Protein AF-0000000077123729 (afdb_homodimer)

Structure (mmCIF, N/CA/C/O backbone):
data_AF-0000000077123729-model_v1
#
loop_
_entity.id
_entity.type
_entity.pdbx_description
1 polymer 'DUF171-domain-containing protein'
#
loop_
_atom_site.group_PDB
_atom_site.id
_atom_site.type_symbol
_atom_site.label_atom_id
_atom_site.label_alt_id
_atom_site.label_comp_id
_atom_site.label_asym_id
_atom_site.label_entity_id
_atom_site.label_seq_id
_atom_site.pdbx_PDB_ins_code
_atom_site.Cartn_x
_atom_site.Cartn_y
_atom_site.Cartn_z
_atom_site.occupancy
_atom_site.B_iso_or_equiv
_atom_site.auth_seq_id
_atom_site.auth_comp_id
_atom_site.auth_asym_id
_atom_site.auth_atom_id
_atom_site.pdbx_PDB_model_num
ATOM 1 N N . MET A 1 1 ? -87.625 38.375 59.5 1 19.64 1 MET A N 1
ATOM 2 C CA . MET A 1 1 ? -87.375 36.938 59.531 1 19.64 1 MET A CA 1
ATOM 3 C C . MET A 1 1 ? -86.312 36.531 58.5 1 19.64 1 MET A C 1
ATOM 5 O O . MET A 1 1 ? -86.5 36.812 57.312 1 19.64 1 MET A O 1
ATOM 9 N N . ASN A 1 2 ? -84.938 36.344 58.75 1 21.84 2 ASN A N 1
ATOM 10 C CA . ASN A 1 2 ? -83.562 36.375 58.344 1 21.84 2 ASN A CA 1
ATOM 11 C C . ASN A 1 2 ? -83.188 35.156 57.531 1 21.84 2 ASN A C 1
ATOM 13 O O . ASN A 1 2 ? -83.312 34.031 58 1 21.84 2 ASN A O 1
ATOM 17 N N . GLN A 1 3 ? -83.312 35.062 56.062 1 18.56 3 GLN A N 1
ATOM 18 C CA . GLN A 1 3 ? -83.5 34.094 55 1 18.56 3 GLN A CA 1
ATOM 19 C C . GLN A 1 3 ? -82.25 33.25 54.781 1 18.56 3 GLN A C 1
ATOM 21 O O . GLN A 1 3 ? -81.188 33.75 54.281 1 18.56 3 GLN A O 1
ATOM 26 N N . LYS A 1 4 ? -81.875 32.25 55.562 1 17.28 4 LYS A N 1
ATOM 27 C CA . LYS A 1 4 ? -80.688 31.531 55.938 1 17.28 4 LYS A CA 1
ATOM 28 C C . LYS A 1 4 ? -80.125 30.688 54.781 1 17.28 4 LYS A C 1
ATOM 30 O O . LYS A 1 4 ? -80.75 29.688 54.406 1 17.28 4 LYS A O 1
ATOM 35 N N . ARG A 1 5 ? -79.75 31.141 53.469 1 17.56 5 ARG A N 1
ATOM 36 C CA . ARG A 1 5 ? -79.5 30.516 52.188 1 17.56 5 ARG A CA 1
ATOM 37 C C . ARG A 1 5 ? -78.438 29.438 52.281 1 17.56 5 ARG A C 1
ATOM 39 O O . ARG A 1 5 ? -77.312 29.719 52.625 1 17.56 5 ARG A O 1
ATOM 46 N N . LYS A 1 6 ? -78.75 28.156 52.531 1 17.11 6 LYS A N 1
ATOM 47 C CA . LYS A 1 6 ? -78 26.984 53 1 17.11 6 LYS A CA 1
ATOM 48 C C . LYS A 1 6 ? -77 26.516 51.969 1 17.11 6 LYS A C 1
ATOM 50 O O . LYS A 1 6 ? -77.375 26.281 50.812 1 17.11 6 LYS A O 1
ATOM 55 N N . ALA A 1 7 ? -75.625 26.719 52 1 19.78 7 ALA A N 1
ATOM 56 C CA . ALA A 1 7 ? -74.312 26.609 51.312 1 19.78 7 ALA A CA 1
ATOM 57 C C . ALA A 1 7 ? -74 25.141 51 1 19.78 7 ALA A C 1
ATOM 59 O O . ALA A 1 7 ? -73.75 24.344 51.875 1 19.78 7 ALA A O 1
ATOM 60 N N . SER A 1 8 ? -74.812 24.469 50.094 1 18.95 8 SER A N 1
ATOM 61 C CA . SER A 1 8 ? -74.938 23.031 49.875 1 18.95 8 SER A CA 1
ATOM 62 C C . SER A 1 8 ? -73.562 22.422 49.531 1 18.95 8 SER A C 1
ATOM 64 O O . SER A 1 8 ? -72.875 22.922 48.625 1 18.95 8 SER A O 1
ATOM 66 N N . VAL A 1 9 ? -72.875 21.75 50.469 1 20.58 9 VAL A N 1
ATOM 67 C CA . VAL A 1 9 ? -71.562 21.078 50.75 1 20.58 9 VAL A CA 1
ATOM 68 C C . VAL A 1 9 ? -71.438 19.891 49.781 1 20.58 9 VAL A C 1
ATOM 70 O O . VAL A 1 9 ? -72.188 18.938 49.844 1 20.58 9 VAL A O 1
ATOM 73 N N . ILE A 1 10 ? -71.25 20.141 48.5 1 21.88 10 ILE A N 1
ATOM 74 C CA . ILE A 1 10 ? -71.25 19.188 47.406 1 21.88 10 ILE A CA 1
ATOM 75 C C . ILE A 1 10 ? -70.375 17.984 47.75 1 21.88 10 ILE A C 1
ATOM 77 O O . ILE A 1 10 ? -69.25 18.156 48.094 1 21.88 10 ILE A O 1
ATOM 81 N N . ARG A 1 11 ? -70.875 16.891 48.094 1 17.5 11 ARG A N 1
ATOM 82 C CA . ARG A 1 11 ? -70.5 15.594 48.656 1 17.5 11 ARG A CA 1
ATOM 83 C C . ARG A 1 11 ? -69.375 14.961 47.875 1 17.5 11 ARG A C 1
ATOM 85 O O . ARG A 1 11 ? -69.438 14.906 46.625 1 17.5 11 ARG A O 1
ATOM 92 N N . GLN A 1 12 ? -68.188 14.883 48.406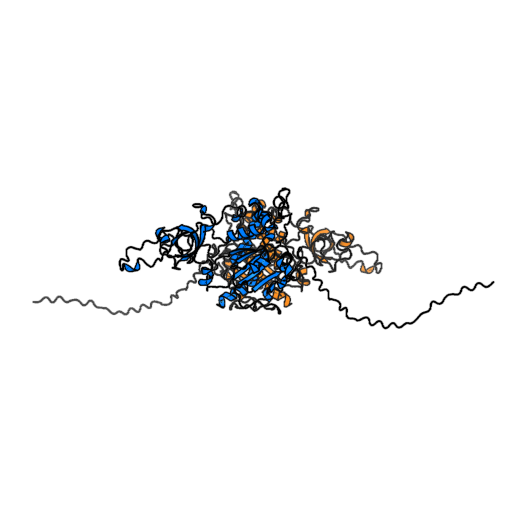 1 19.02 12 GLN A N 1
ATOM 93 C CA . GLN A 1 12 ? -66.875 14.383 48.156 1 19.02 12 GLN A CA 1
ATOM 94 C C . GLN A 1 12 ? -66.875 12.883 47.875 1 19.02 12 GLN A C 1
ATOM 96 O O . GLN A 1 12 ? -66.688 12.086 48.812 1 19.02 12 GLN A O 1
ATOM 101 N N . ASP A 1 13 ? -67.875 12.375 47.219 1 19.7 13 ASP A N 1
ATOM 102 C CA . ASP A 1 13 ? -68.062 10.922 47.281 1 19.7 13 ASP A CA 1
ATOM 103 C C . ASP A 1 13 ? -66.75 10.211 46.875 1 19.7 13 ASP A C 1
ATOM 105 O O . ASP A 1 13 ? -66 10.656 46 1 19.7 13 ASP A O 1
ATOM 109 N N . SER A 1 14 ? -66.25 9.211 47.719 1 19.73 14 SER A N 1
ATOM 110 C CA . SER A 1 14 ? -65.125 8.383 48.094 1 19.73 14 SER A CA 1
ATOM 111 C C . SER A 1 14 ? -64.812 7.352 47.031 1 19.73 14 SER A C 1
ATOM 113 O O . SER A 1 14 ? -63.906 6.547 47.188 1 19.73 14 SER A O 1
ATOM 115 N N . ALA A 1 15 ? -65.75 6.984 46.156 1 19.66 15 ALA A N 1
ATOM 116 C CA . ALA A 1 15 ? -65.625 5.586 45.719 1 19.66 15 ALA A CA 1
ATOM 117 C C . ALA A 1 15 ? -64.312 5.281 45.125 1 19.66 15 ALA A C 1
ATOM 119 O O . ALA A 1 15 ? -63.781 6.039 44.281 1 19.66 15 ALA A O 1
ATOM 120 N N . ASP A 1 16 ? -63.5 4.371 45.719 1 20.31 16 ASP A N 1
ATOM 121 C CA . ASP A 1 16 ? -62.125 3.834 45.625 1 20.31 16 ASP A CA 1
ATOM 122 C C . ASP A 1 16 ? -61.906 3.078 44.344 1 20.31 16 ASP A C 1
ATOM 124 O O . ASP A 1 16 ? -62.469 1.985 44.156 1 20.31 16 ASP A O 1
ATOM 128 N N . ASN A 1 17 ? -62.312 3.562 43.25 1 20.19 17 ASN A N 1
ATOM 129 C CA . ASN A 1 17 ? -62.344 2.764 42.031 1 20.19 17 ASN A CA 1
ATOM 130 C C . ASN A 1 17 ? -60.969 2.117 41.75 1 20.19 17 ASN A C 1
ATOM 132 O O . ASN A 1 17 ? -59.969 2.809 41.656 1 20.19 17 ASN A O 1
ATOM 136 N N . ASN A 1 18 ? -60.844 0.817 42.094 1 22 18 ASN A N 1
ATOM 137 C CA . ASN A 1 18 ? -59.812 -0.209 42.031 1 22 18 ASN A CA 1
ATOM 138 C C . ASN A 1 18 ? -59.25 -0.382 40.625 1 22 18 ASN A C 1
ATOM 140 O O . ASN A 1 18 ? -58.656 -1.425 40.312 1 22 18 ASN A O 1
ATOM 144 N N . THR A 1 19 ? -59.281 0.536 39.781 1 21.14 19 THR A N 1
ATOM 145 C CA . THR A 1 19 ? -58.969 0.188 38.406 1 21.14 19 THR A CA 1
ATOM 146 C C . THR A 1 19 ? -57.562 -0.421 38.312 1 21.14 19 THR A C 1
ATOM 148 O O . THR A 1 19 ? -56.594 0.192 38.719 1 21.14 19 THR A O 1
ATOM 151 N N . SER A 1 20 ? -57.5 -1.774 38.312 1 22.94 20 SER A N 1
ATOM 152 C CA . SER A 1 20 ? -56.375 -2.703 38.188 1 22.94 20 SER A CA 1
ATOM 153 C C . SER A 1 20 ? -55.562 -2.41 36.938 1 22.94 20 SER A C 1
ATOM 155 O O . SER A 1 20 ? -56 -2.633 35.812 1 22.94 20 SER A O 1
ATOM 157 N N . THR A 1 21 ? -55.062 -1.317 36.719 1 22.97 21 THR A N 1
ATOM 158 C CA . THR A 1 21 ? -54.312 -1.008 35.5 1 22.97 21 THR A CA 1
ATOM 159 C C . THR A 1 21 ? -53.156 -1.97 35.344 1 22.97 21 THR A C 1
ATOM 161 O O . THR A 1 21 ? -52.344 -2.127 36.25 1 22.97 21 THR A O 1
ATOM 164 N N . SER A 1 22 ? -53.406 -2.99 34.469 1 23.28 22 SER A N 1
ATOM 165 C CA . SER A 1 22 ? -52.469 -4.066 34.125 1 23.28 22 SER A CA 1
ATOM 166 C C . SER A 1 22 ? -51.094 -3.525 33.812 1 23.28 22 SER A C 1
ATOM 168 O O . SER A 1 22 ? -50.938 -2.59 33.031 1 23.28 22 SER A O 1
ATOM 170 N N . PRO A 1 23 ? -50.094 -3.703 34.656 1 22.16 23 PRO A N 1
ATOM 171 C CA . PRO A 1 23 ? -48.75 -3.166 34.688 1 22.16 23 PRO A CA 1
ATOM 172 C C . PRO A 1 23 ? -47.969 -3.459 33.375 1 22.16 23 PRO A C 1
ATOM 174 O O . PRO A 1 23 ? -47 -2.748 33.062 1 22.16 23 PRO A O 1
ATOM 177 N N . ALA A 1 24 ? -48.094 -4.699 32.812 1 21.44 24 ALA A N 1
ATOM 178 C CA . ALA A 1 24 ? -46.844 -5.305 32.344 1 21.44 24 ALA A CA 1
ATOM 179 C C . ALA A 1 24 ? -46.375 -4.641 31.047 1 21.44 24 ALA A C 1
ATOM 181 O O . ALA A 1 24 ? -46.281 -5.297 30 1 21.44 24 ALA A O 1
ATOM 182 N N . LYS A 1 25 ? -47 -3.734 30.516 1 22.81 25 LYS A N 1
ATOM 183 C CA . LYS A 1 25 ? -46.375 -3.592 29.203 1 22.81 25 LYS A CA 1
ATOM 184 C C . LYS A 1 25 ? -44.875 -3.393 29.328 1 22.81 25 LYS A C 1
ATOM 186 O O . LYS A 1 25 ? -44.406 -2.365 29.844 1 22.81 25 LYS A O 1
ATOM 191 N N . ARG A 1 26 ? -44.125 -4.438 29.484 1 24.23 26 ARG A N 1
ATOM 192 C CA . ARG A 1 26 ? -42.688 -4.469 29.312 1 24.23 26 ARG A CA 1
ATOM 193 C C . ARG A 1 26 ? -42.25 -3.541 28.188 1 24.23 26 ARG A C 1
ATOM 195 O O . ARG A 1 26 ? -42.781 -3.602 27.078 1 24.23 26 ARG A O 1
ATOM 202 N N . GLN A 1 27 ? -41.844 -2.408 28.391 1 24.86 27 GLN A N 1
ATOM 203 C CA . GLN A 1 27 ? -41.094 -1.554 27.484 1 24.86 27 GLN A CA 1
ATOM 204 C C . GLN A 1 27 ? -40.156 -2.379 26.594 1 24.86 27 GLN A C 1
ATOM 206 O O . GLN A 1 27 ? -39.25 -3.02 27.094 1 24.86 27 GLN A O 1
ATOM 211 N N . ARG A 1 28 ? -40.719 -3.068 25.578 1 27.88 28 ARG A N 1
ATOM 212 C CA . ARG A 1 28 ? -39.844 -3.637 24.562 1 27.88 28 ARG A CA 1
ATOM 213 C C . ARG A 1 28 ? -38.656 -2.709 24.266 1 27.88 28 ARG A C 1
ATOM 215 O O . ARG A 1 28 ? -38.875 -1.556 23.875 1 27.88 28 ARG A O 1
ATOM 222 N N . ASN A 1 29 ? -37.688 -2.672 25.047 1 27.44 29 ASN A N 1
ATOM 223 C CA . ASN A 1 29 ? -36.375 -2.211 24.625 1 27.44 29 ASN A CA 1
ATOM 224 C C . ASN A 1 29 ? -36.156 -2.461 23.125 1 27.44 29 ASN A C 1
ATOM 226 O O . ASN A 1 29 ? -35.938 -3.598 22.719 1 27.44 29 ASN A O 1
ATOM 230 N N . GLU A 1 30 ? -37.031 -1.942 22.312 1 30.53 30 GLU A N 1
ATOM 231 C CA . GLU A 1 30 ? -36.75 -1.906 20.891 1 30.53 30 GLU A CA 1
ATOM 232 C C . GLU A 1 30 ? -35.25 -1.727 20.641 1 30.53 30 GLU A C 1
ATOM 234 O O . GLU A 1 30 ? -34.656 -0.716 21.031 1 30.53 30 GLU A O 1
ATOM 239 N N . ASP A 1 31 ? -34.469 -2.662 20.734 1 33.81 31 ASP A N 1
ATOM 240 C CA . ASP A 1 31 ? -33.125 -2.762 20.109 1 33.81 31 ASP A CA 1
ATOM 241 C C . ASP A 1 31 ? -33.094 -2.002 18.797 1 33.81 31 ASP A C 1
ATOM 243 O O . ASP A 1 31 ? -33.562 -2.502 17.766 1 33.81 31 ASP A O 1
ATOM 247 N N . GLN A 1 32 ? -33.625 -0.811 18.641 1 34.44 32 GLN A N 1
ATOM 248 C CA . GLN A 1 32 ? -33.312 0.007 17.469 1 34.44 32 GLN A CA 1
ATOM 249 C C . GLN A 1 32 ? -31.938 -0.323 16.906 1 34.44 32 GLN A C 1
ATOM 251 O O . GLN A 1 32 ? -30.922 -0.049 17.547 1 34.44 32 GLN A O 1
ATOM 256 N N . ALA A 1 33 ? -31.781 -1.349 16.25 1 40.06 33 ALA A N 1
ATOM 257 C CA . ALA A 1 33 ? -30.609 -1.538 15.391 1 40.06 33 ALA A CA 1
ATOM 258 C C . ALA A 1 33 ? -30.109 -0.205 14.836 1 40.06 33 ALA A C 1
ATOM 260 O O . ALA A 1 33 ? -30.812 0.451 14.062 1 40.06 33 ALA A O 1
ATOM 261 N N . LEU A 1 34 ? -29.5 0.737 15.531 1 50.78 34 LEU A N 1
ATOM 262 C CA . LEU A 1 34 ? -28.812 1.94 15.078 1 50.78 34 LEU A CA 1
ATOM 263 C C . LEU A 1 34 ? -28.344 1.789 13.633 1 50.78 34 LEU A C 1
ATOM 265 O O . LEU A 1 34 ? -27.625 0.837 13.305 1 50.78 34 LEU A O 1
ATOM 269 N N . ASP A 1 35 ? -29.094 2.189 12.672 1 70.31 35 ASP A N 1
ATOM 270 C CA . ASP A 1 35 ? -28.797 2.234 11.242 1 70.31 35 ASP A CA 1
ATOM 271 C C . ASP A 1 35 ? -27.391 2.775 11 1 70.31 35 ASP A C 1
ATOM 273 O O . ASP A 1 35 ? -27.109 3.941 11.289 1 70.31 35 ASP A O 1
ATOM 277 N N . ILE A 1 36 ? -26.438 1.935 11.031 1 82.06 36 ILE A N 1
ATOM 278 C CA . ILE A 1 36 ? -25.047 2.303 10.773 1 82.06 36 ILE A CA 1
ATOM 279 C C . ILE A 1 36 ? -24.906 2.818 9.344 1 82.06 36 ILE A C 1
ATOM 281 O O . ILE A 1 36 ? -25.266 2.129 8.391 1 82.06 36 ILE A O 1
ATOM 285 N N . ASP A 1 37 ? -24.625 4.07 9.141 1 82.31 37 ASP A N 1
ATOM 286 C CA . ASP A 1 37 ? -24.328 4.664 7.836 1 82.31 37 ASP A CA 1
ATOM 287 C C . ASP A 1 37 ? -22.844 4.609 7.52 1 82.31 37 ASP A C 1
ATOM 289 O O . ASP A 1 37 ? -22.047 5.309 8.148 1 82.31 37 ASP A O 1
ATOM 293 N N . THR A 1 38 ? -22.484 3.771 6.586 1 83.19 38 THR A N 1
ATOM 294 C CA . THR A 1 38 ? -21.062 3.596 6.254 1 83.19 38 THR A CA 1
ATOM 295 C C . THR A 1 38 ? -20.734 4.27 4.926 1 83.19 38 THR A C 1
ATOM 297 O O . THR A 1 38 ? -19.688 4.008 4.34 1 83.19 38 THR A O 1
ATOM 300 N N . SER A 1 39 ? -21.594 5.129 4.441 1 83.62 39 SER A N 1
ATOM 301 C CA . SER A 1 39 ? -21.375 5.766 3.143 1 83.62 39 SER A CA 1
ATOM 302 C C . SER A 1 39 ? -20.375 6.91 3.248 1 83.62 39 SER A C 1
ATOM 304 O O . SER A 1 39 ? -19.844 7.367 2.234 1 83.62 39 SER A O 1
ATOM 306 N N . ARG A 1 40 ? -20.125 7.348 4.453 1 80.25 40 ARG A N 1
ATOM 307 C CA . ARG A 1 40 ? -19.141 8.391 4.707 1 80.25 40 ARG A CA 1
ATOM 308 C C . ARG A 1 40 ? -18.078 7.918 5.699 1 80.25 40 ARG A C 1
ATOM 310 O O . ARG A 1 40 ? -18.328 7.012 6.496 1 80.25 40 ARG A O 1
ATOM 317 N N . PRO A 1 41 ? -17.016 8.539 5.566 1 80.56 41 PRO A N 1
ATOM 318 C CA . PRO A 1 41 ? -15.992 8.156 6.539 1 80.56 41 PRO A CA 1
ATOM 319 C C . PRO A 1 41 ? -16.438 8.375 7.984 1 80.56 41 PRO A C 1
ATOM 321 O O . PRO A 1 41 ? -17.047 9.406 8.297 1 80.56 41 PRO A O 1
ATOM 324 N N . THR A 1 42 ? -16.25 7.434 8.805 1 76.5 42 THR A N 1
ATOM 325 C CA . THR A 1 42 ? -16.75 7.527 10.18 1 76.5 42 THR A CA 1
ATOM 326 C C . THR A 1 42 ? -15.594 7.422 11.172 1 76.5 42 THR A C 1
ATOM 328 O O . THR A 1 42 ? -15.789 7.613 12.375 1 76.5 42 THR A O 1
ATOM 331 N N . ALA A 1 43 ? -14.406 7.172 10.625 1 80.38 43 ALA A N 1
ATOM 332 C CA . ALA A 1 43 ? -13.281 7.027 11.547 1 80.38 43 ALA A CA 1
ATOM 333 C C . ALA A 1 43 ? -12.68 8.383 11.891 1 80.38 43 ALA A C 1
ATOM 335 O O . ALA A 1 43 ? -11.602 8.734 11.414 1 80.38 43 ALA A O 1
ATOM 336 N N . ILE A 1 44 ? -13.344 9.109 12.727 1 85.69 44 ILE A N 1
ATOM 337 C CA . ILE A 1 44 ? -12.836 10.406 13.172 1 85.69 44 ILE A CA 1
ATOM 338 C C . ILE A 1 44 ? -11.789 10.203 14.266 1 85.69 44 ILE A C 1
ATOM 340 O O . ILE A 1 44 ? -12.016 9.438 15.211 1 85.69 44 ILE A O 1
ATOM 344 N N . PHE A 1 45 ? -10.656 10.836 14.094 1 92.5 45 PHE A N 1
ATOM 345 C CA . PHE A 1 45 ? -9.555 10.703 15.047 1 92.5 45 PHE A CA 1
ATOM 346 C C . PHE A 1 45 ? -9.984 11.172 16.438 1 92.5 45 PHE A C 1
ATOM 348 O O . PHE A 1 45 ? -10.555 12.258 16.578 1 92.5 45 PHE A O 1
ATOM 355 N N . LYS A 1 46 ? -9.719 10.367 17.359 1 90.06 46 LYS A N 1
ATOM 356 C CA . LYS A 1 46 ? -10.008 10.695 18.766 1 90.06 46 LYS A CA 1
ATOM 357 C C . LYS A 1 46 ? -8.727 10.875 19.562 1 90.06 46 LYS A C 1
ATOM 359 O O . LYS A 1 46 ? -8.094 9.891 19.969 1 90.06 46 LYS A O 1
ATOM 364 N N . PRO A 1 47 ? -8.477 12.125 19.812 1 92.38 47 PRO A N 1
ATOM 365 C CA . PRO A 1 47 ? -7.254 12.344 20.578 1 92.38 47 PRO A CA 1
ATOM 366 C C . PRO A 1 47 ? -7.359 11.82 22.016 1 92.38 47 PRO A C 1
ATOM 368 O O . PRO A 1 47 ? -8.438 11.836 22.609 1 92.38 47 PRO A O 1
ATOM 371 N N . THR A 1 48 ? -6.355 11.352 22.453 1 88.5 48 THR A N 1
ATOM 372 C CA . THR A 1 48 ? -6.277 10.898 23.844 1 88.5 48 THR A CA 1
ATOM 373 C C . THR A 1 48 ? -5.441 11.859 24.672 1 88.5 48 THR A C 1
ATOM 375 O O . THR A 1 48 ? -5.801 13.023 24.844 1 88.5 48 THR A O 1
ATOM 378 N N . LYS A 1 49 ? -4.34 11.438 25.125 1 91.06 49 LYS A N 1
ATOM 379 C CA . LYS A 1 49 ? -3.447 12.297 25.906 1 91.06 49 LYS A CA 1
ATOM 380 C C . LYS A 1 49 ? -2.33 12.859 25.031 1 91.06 49 LYS A C 1
ATOM 382 O O . LYS A 1 49 ? -1.901 12.219 24.062 1 91.06 49 LYS A O 1
ATOM 387 N N . GLY A 1 50 ? -1.977 14.109 25.438 1 95.38 50 GLY A N 1
ATOM 388 C CA . GLY A 1 50 ? -0.842 14.695 24.734 1 95.38 50 GLY A CA 1
ATOM 389 C C . GLY A 1 50 ? 0.374 13.789 24.719 1 95.38 50 GLY A C 1
ATOM 390 O O . GLY A 1 50 ? 0.629 13.055 25.672 1 95.38 50 GLY A O 1
ATOM 391 N N . ARG A 1 51 ? 1.126 13.867 23.594 1 95 51 ARG A N 1
ATOM 392 C CA . ARG A 1 51 ? 2.326 13.039 23.5 1 95 51 ARG A CA 1
ATOM 393 C C . ARG A 1 51 ? 3.51 13.852 22.984 1 95 51 ARG A C 1
ATOM 395 O O . ARG A 1 51 ? 3.357 14.672 22.078 1 95 51 ARG A O 1
ATOM 402 N N . ASP A 1 52 ? 4.68 13.57 23.531 1 95.62 52 ASP A N 1
ATOM 403 C CA . ASP A 1 52 ? 5.918 14.242 23.141 1 95.62 52 ASP A CA 1
ATOM 404 C C . ASP A 1 52 ? 6.738 13.367 22.203 1 95.62 52 ASP A C 1
ATOM 406 O O . ASP A 1 52 ? 7.633 13.867 21.516 1 95.62 52 ASP A O 1
ATOM 410 N N . TRP A 1 53 ? 6.461 12.094 22.25 1 97.31 53 TRP A N 1
ATOM 411 C CA . TRP A 1 53 ? 7.219 11.188 21.391 1 97.31 53 TRP A CA 1
ATOM 412 C C . TRP A 1 53 ? 6.805 11.352 19.922 1 97.31 53 TRP A C 1
ATOM 414 O O . TRP A 1 53 ? 5.703 11.82 19.641 1 97.31 53 TRP A O 1
ATOM 424 N N . THR A 1 54 ? 7.699 11.078 19 1 98.56 54 THR A N 1
ATOM 425 C CA . THR A 1 54 ? 7.434 11.242 17.578 1 98.56 54 THR A CA 1
ATOM 426 C C . THR A 1 54 ? 7.938 10.031 16.797 1 98.56 54 THR A C 1
ATOM 428 O O . THR A 1 54 ? 8.82 9.312 17.25 1 98.56 54 THR A O 1
ATOM 431 N N . VAL A 1 55 ? 7.348 9.828 15.68 1 98.81 55 VAL A N 1
ATOM 432 C CA . VAL A 1 55 ? 7.766 8.82 14.711 1 98.81 55 VAL A CA 1
ATOM 433 C C . VAL A 1 55 ? 8.203 9.5 13.414 1 98.81 55 VAL A C 1
ATOM 435 O O . VAL A 1 55 ? 7.434 10.25 12.805 1 98.81 55 VAL A O 1
ATOM 438 N N . SER A 1 56 ? 9.422 9.25 13.055 1 98.94 56 SER A N 1
ATOM 439 C CA . SER A 1 56 ? 9.992 9.766 11.82 1 98.94 56 SER A CA 1
ATOM 440 C C . SER A 1 56 ? 10.32 8.641 10.844 1 98.94 56 SER A C 1
ATOM 442 O O . SER A 1 56 ? 10.734 7.559 11.266 1 98.94 56 SER A O 1
ATOM 444 N N . ILE A 1 57 ? 10.141 8.93 9.531 1 99 57 ILE A N 1
ATOM 445 C CA . ILE A 1 57 ? 10.633 8.016 8.508 1 99 57 ILE A CA 1
ATOM 446 C C . ILE A 1 57 ? 11.594 8.75 7.574 1 99 57 ILE A C 1
ATOM 448 O O . ILE A 1 57 ? 11.5 9.969 7.41 1 99 57 ILE A O 1
ATOM 452 N N . ALA A 1 58 ? 12.516 8.039 7.059 1 99 58 ALA A N 1
ATOM 453 C CA . ALA A 1 58 ? 13.43 8.57 6.055 1 99 58 ALA A CA 1
ATOM 454 C C . ALA A 1 58 ? 13.492 7.66 4.832 1 99 58 ALA A C 1
ATOM 456 O O . ALA A 1 58 ? 13.531 6.434 4.961 1 99 58 ALA A O 1
ATOM 457 N N . LEU A 1 59 ? 13.43 8.211 3.666 1 98.94 59 LEU A N 1
ATOM 458 C CA . LEU A 1 59 ? 13.547 7.484 2.41 1 98.94 59 LEU A CA 1
ATOM 459 C C . LEU A 1 59 ? 14.055 8.391 1.298 1 98.94 59 LEU A C 1
ATOM 461 O O . LEU A 1 59 ? 13.797 9.602 1.311 1 98.94 59 LEU A O 1
ATOM 465 N N . PRO A 1 60 ? 14.773 7.863 0.327 1 98.88 60 PRO A N 1
ATOM 466 C CA . PRO A 1 60 ? 15.211 8.688 -0.805 1 98.88 60 PRO A CA 1
ATOM 467 C C . PRO A 1 60 ? 14.117 8.867 -1.855 1 98.88 60 PRO A C 1
ATOM 469 O O . PRO A 1 60 ? 13.086 8.195 -1.804 1 98.88 60 PRO A O 1
ATOM 472 N N . GLY A 1 61 ? 14.336 9.805 -2.713 1 98.5 61 GLY A N 1
ATOM 473 C CA . GLY A 1 61 ? 13.375 10 -3.789 1 98.5 61 GLY A CA 1
ATOM 474 C C . GLY A 1 61 ? 13.68 9.164 -5.02 1 98.5 61 GLY A C 1
ATOM 475 O O . GLY A 1 61 ? 12.844 9.047 -5.918 1 98.5 61 GLY A O 1
ATOM 476 N N . SER A 1 62 ? 14.812 8.484 -5.09 1 97.81 62 SER A N 1
ATOM 477 C CA . SER A 1 62 ? 15.305 7.809 -6.285 1 97.81 62 SER A CA 1
ATOM 478 C C . SER A 1 62 ? 14.328 6.742 -6.766 1 97.81 62 SER A C 1
ATOM 480 O O . SER A 1 62 ? 14.258 6.453 -7.961 1 97.81 62 SER A O 1
ATOM 482 N N . TRP A 1 63 ? 13.57 6.156 -5.824 1 97.69 63 TRP A N 1
ATOM 483 C CA . TRP A 1 63 ? 12.664 5.074 -6.18 1 97.69 63 TRP A CA 1
ATOM 484 C C . TRP A 1 63 ? 11.555 5.574 -7.102 1 97.69 63 TRP A C 1
ATOM 486 O O . TRP A 1 63 ? 10.938 4.789 -7.828 1 97.69 63 TRP A O 1
ATOM 496 N N . THR A 1 64 ? 11.281 6.883 -7.141 1 97.94 64 THR A N 1
ATOM 497 C CA . THR A 1 64 ? 10.211 7.43 -7.973 1 97.94 64 THR A CA 1
ATOM 498 C C . THR A 1 64 ? 10.586 7.344 -9.453 1 97.94 64 THR A C 1
ATOM 500 O O . THR A 1 64 ? 9.719 7.484 -10.32 1 97.94 64 THR A O 1
ATOM 503 N N . LEU A 1 65 ? 11.844 7.145 -9.75 1 96.75 65 LEU A N 1
ATOM 504 C CA . LEU A 1 65 ? 12.32 7.055 -11.125 1 96.75 65 LEU A CA 1
ATOM 505 C C . LEU A 1 65 ? 11.828 5.773 -11.797 1 96.75 65 LEU A C 1
ATOM 507 O O . LEU A 1 65 ? 11.891 5.641 -13.016 1 96.75 65 LEU A O 1
ATOM 511 N N . ASN A 1 66 ? 11.281 4.84 -11.008 1 93.12 66 ASN A N 1
ATOM 512 C CA . ASN A 1 66 ? 10.734 3.602 -11.555 1 93.12 66 ASN A CA 1
ATOM 513 C C . ASN A 1 66 ? 9.477 3.861 -12.383 1 93.12 66 ASN A C 1
ATOM 515 O O . ASN A 1 66 ? 9.094 3.029 -13.203 1 93.12 66 ASN A O 1
ATOM 519 N N . ALA A 1 67 ? 8.836 4.918 -12.055 1 94.94 67 ALA A N 1
ATOM 520 C CA . ALA A 1 67 ? 7.68 5.328 -12.852 1 94.94 67 ALA A CA 1
ATOM 521 C C . ALA A 1 67 ? 8.055 6.43 -13.844 1 94.94 67 ALA A C 1
ATOM 523 O O . ALA A 1 67 ? 8.688 7.422 -13.461 1 94.94 67 ALA A O 1
ATOM 524 N N . LYS A 1 68 ? 7.625 6.32 -15.07 1 92.5 68 LYS A N 1
ATOM 525 C CA . LYS A 1 68 ? 7.988 7.297 -16.094 1 92.5 68 LYS A CA 1
ATOM 526 C C . LYS A 1 68 ? 6.891 8.344 -16.281 1 92.5 68 LYS A C 1
ATOM 528 O O . LYS A 1 68 ? 7.176 9.523 -16.453 1 92.5 68 LYS A O 1
ATOM 533 N N . LYS A 1 69 ? 5.691 7.895 -16.188 1 96.31 69 LYS A N 1
ATOM 534 C CA . LYS A 1 69 ? 4.578 8.82 -16.375 1 96.31 69 LYS A CA 1
ATOM 535 C C . LYS A 1 69 ? 4.355 9.68 -15.133 1 96.31 69 LYS A C 1
ATOM 537 O O . LYS A 1 69 ? 4.352 9.172 -14.016 1 96.31 69 LYS A O 1
ATOM 542 N N . PRO A 1 70 ? 4.113 10.961 -15.305 1 96.94 70 PRO A N 1
ATOM 543 C CA . PRO A 1 70 ? 4.004 11.875 -14.172 1 96.94 70 PRO A CA 1
ATOM 544 C C . PRO A 1 70 ? 2.85 11.516 -13.234 1 96.94 70 PRO A C 1
ATOM 546 O O . PRO A 1 70 ? 2.988 11.609 -12.008 1 96.94 70 PRO A O 1
ATOM 549 N N . ASP A 1 71 ? 1.718 11.172 -13.828 1 97.31 71 ASP A N 1
ATOM 550 C CA . ASP A 1 71 ? 0.577 10.812 -12.984 1 97.31 71 ASP A CA 1
ATOM 551 C C . ASP A 1 71 ? 0.866 9.555 -12.172 1 97.31 71 ASP A C 1
ATOM 553 O O . ASP A 1 71 ? 0.478 9.461 -11.008 1 97.31 71 ASP A O 1
ATOM 557 N N . HIS A 1 72 ? 1.612 8.578 -12.758 1 97.44 72 HIS A N 1
ATOM 558 C CA . HIS A 1 72 ? 2.008 7.387 -12.023 1 97.44 72 HIS A CA 1
ATOM 559 C C . HIS A 1 72 ? 2.939 7.738 -10.867 1 97.44 72 HIS A C 1
ATOM 561 O O . HIS A 1 72 ? 2.791 7.211 -9.758 1 97.44 72 HIS A O 1
ATOM 567 N N . LYS A 1 73 ? 3.885 8.633 -11.117 1 97.5 73 LYS A N 1
ATOM 568 C CA . LYS A 1 73 ? 4.805 9.086 -10.078 1 97.5 73 LYS A CA 1
ATOM 569 C C . LYS A 1 73 ? 4.047 9.719 -8.914 1 97.5 73 LYS A C 1
ATOM 571 O O . LYS A 1 73 ? 4.32 9.406 -7.75 1 97.5 73 LYS A O 1
ATOM 576 N N . THR A 1 74 ? 3.145 10.555 -9.258 1 98.38 74 THR A N 1
ATOM 577 C CA . THR A 1 74 ? 2.357 11.258 -8.25 1 98.38 74 THR A CA 1
ATOM 578 C C . THR A 1 74 ? 1.549 10.273 -7.414 1 98.38 74 THR A C 1
ATOM 580 O O . THR A 1 74 ? 1.49 10.391 -6.188 1 98.38 74 THR A O 1
ATOM 583 N N . MET A 1 75 ? 0.985 9.258 -8.07 1 97.81 75 MET A N 1
ATOM 584 C CA . MET A 1 75 ? 0.209 8.242 -7.359 1 97.81 75 MET A CA 1
ATOM 585 C C . MET A 1 75 ? 1.092 7.465 -6.391 1 97.81 75 MET A C 1
ATOM 587 O O . MET A 1 75 ? 0.669 7.145 -5.277 1 97.81 75 MET A O 1
ATOM 591 N N . GLN A 1 76 ? 2.252 7.16 -6.793 1 97.25 76 GLN A N 1
ATOM 592 C CA . GLN A 1 76 ? 3.168 6.418 -5.934 1 97.25 76 GLN A CA 1
ATOM 593 C C . GLN A 1 76 ? 3.555 7.238 -4.703 1 97.25 76 GLN A C 1
ATOM 595 O O . GLN A 1 76 ? 3.598 6.711 -3.59 1 97.25 76 GLN A O 1
ATOM 600 N N . VAL A 1 77 ? 3.824 8.523 -4.891 1 98.69 77 VAL A N 1
ATOM 601 C CA . VAL A 1 77 ? 4.129 9.398 -3.764 1 98.69 77 VAL A CA 1
ATOM 602 C C . VAL A 1 77 ? 2.928 9.469 -2.824 1 98.69 77 VAL A C 1
ATOM 604 O O . VAL A 1 77 ? 3.09 9.539 -1.604 1 98.69 77 VAL A O 1
ATOM 607 N N . GLY A 1 78 ? 1.767 9.422 -3.434 1 98.62 78 GLY A N 1
ATOM 608 C CA . GLY A 1 78 ? 0.546 9.414 -2.643 1 98.62 78 GLY A CA 1
ATOM 609 C C . GLY A 1 78 ? 0.485 8.258 -1.656 1 98.62 78 GLY A C 1
ATOM 610 O O . GLY A 1 78 ? -0.094 8.391 -0.575 1 98.62 78 GLY A O 1
ATOM 611 N N . ARG A 1 79 ? 1.101 7.164 -1.973 1 98.56 79 ARG A N 1
ATOM 612 C CA . ARG A 1 79 ? 1.111 6.008 -1.08 1 98.56 79 ARG A CA 1
ATOM 613 C C . ARG A 1 79 ? 1.929 6.293 0.175 1 98.56 79 ARG A C 1
ATOM 615 O O . ARG A 1 79 ? 1.568 5.859 1.27 1 98.56 79 ARG A O 1
ATOM 622 N N . ILE A 1 80 ? 3.014 7.012 -0.017 1 98.94 80 ILE A N 1
ATOM 623 C CA . ILE A 1 80 ? 3.844 7.379 1.125 1 98.94 80 ILE A CA 1
ATOM 624 C C . ILE A 1 80 ? 3.084 8.352 2.021 1 98.94 80 ILE A C 1
ATOM 626 O O . ILE A 1 80 ? 3.041 8.18 3.242 1 98.94 80 ILE A O 1
ATOM 630 N N . ALA A 1 81 ? 2.492 9.32 1.396 1 98.94 81 ALA A N 1
ATOM 631 C CA . ALA A 1 81 ? 1.739 10.32 2.145 1 98.94 81 ALA A CA 1
ATOM 632 C C . ALA A 1 81 ? 0.578 9.688 2.9 1 98.94 81 ALA A C 1
ATOM 634 O O . ALA A 1 81 ? 0.334 10.016 4.066 1 98.94 81 ALA A O 1
ATOM 635 N N . ARG A 1 82 ? -0.157 8.758 2.277 1 98.69 82 ARG A N 1
ATOM 636 C CA . ARG A 1 82 ? -1.271 8.055 2.906 1 98.69 82 ARG A CA 1
ATOM 637 C C . ARG A 1 82 ? -0.793 7.207 4.082 1 98.69 82 ARG A C 1
ATOM 639 O O . ARG A 1 82 ? -1.416 7.203 5.145 1 98.69 82 ARG A O 1
ATOM 646 N N . ALA A 1 83 ? 0.3 6.527 3.826 1 98.88 83 ALA A N 1
ATOM 647 C CA . ALA A 1 83 ? 0.843 5.715 4.91 1 98.88 83 ALA A CA 1
ATOM 648 C C . ALA A 1 83 ? 1.204 6.582 6.117 1 98.88 83 ALA A C 1
ATOM 650 O O . ALA A 1 83 ? 0.882 6.234 7.254 1 98.88 83 ALA A O 1
ATOM 651 N N . ALA A 1 84 ? 1.839 7.695 5.852 1 98.94 84 ALA A N 1
ATOM 652 C CA . ALA A 1 84 ? 2.201 8.609 6.926 1 98.94 84 ALA A CA 1
ATOM 653 C C . ALA A 1 84 ? 0.961 9.109 7.664 1 98.94 84 ALA A C 1
ATOM 655 O O . ALA A 1 84 ? 0.951 9.188 8.898 1 98.94 84 ALA A O 1
ATOM 656 N N . ALA A 1 85 ? -0.045 9.414 6.918 1 98.75 85 ALA A N 1
ATOM 657 C CA . ALA A 1 85 ? -1.29 9.898 7.512 1 98.75 85 ALA A CA 1
ATOM 658 C C . ALA A 1 85 ? -1.949 8.812 8.359 1 98.75 85 ALA A C 1
ATOM 660 O O . ALA A 1 85 ? -2.254 9.039 9.531 1 98.75 85 ALA A O 1
ATOM 661 N N . VAL A 1 86 ? -2.082 7.617 7.812 1 98.62 86 VAL A N 1
ATOM 662 C CA . VAL A 1 86 ? -2.809 6.52 8.438 1 98.62 86 VAL A CA 1
ATOM 663 C C . VAL A 1 86 ? -2.104 6.098 9.727 1 98.62 86 VAL A C 1
ATOM 665 O O . VAL A 1 86 ? -2.754 5.832 10.734 1 98.62 86 VAL A O 1
ATOM 668 N N . PHE A 1 87 ? -0.807 6.125 9.742 1 98.62 87 PHE A N 1
ATOM 669 C CA . PHE A 1 87 ? -0.056 5.594 10.875 1 98.62 87 PHE A CA 1
ATOM 670 C C . PHE A 1 87 ? 0.506 6.727 11.727 1 98.62 87 PHE A C 1
ATOM 672 O O . PHE A 1 87 ? 1.337 6.492 12.609 1 98.62 87 PHE A O 1
ATOM 679 N N . SER A 1 88 ? 0.15 7.965 11.438 1 98.31 88 SER A N 1
ATOM 680 C CA . SER A 1 88 ? 0.431 9.141 12.25 1 98.31 88 SER A CA 1
ATOM 681 C C . SER A 1 88 ? 1.932 9.398 12.359 1 98.31 88 SER A C 1
ATOM 683 O O . SER A 1 88 ? 2.461 9.57 13.453 1 98.31 88 SER A O 1
ATOM 685 N N . VAL A 1 89 ? 2.559 9.422 11.227 1 98.94 89 VAL A N 1
ATOM 686 C CA . VAL A 1 89 ? 3.965 9.805 11.141 1 98.94 89 VAL A CA 1
ATOM 687 C C . VAL A 1 89 ? 4.109 11.305 11.359 1 98.94 89 VAL A C 1
ATOM 689 O O . VAL A 1 89 ? 3.322 12.094 10.828 1 98.94 89 VAL A O 1
ATOM 692 N N . ASP A 1 90 ? 5.188 11.688 12.078 1 98.81 90 ASP A N 1
ATOM 693 C CA . ASP A 1 90 ? 5.316 13.086 12.453 1 98.81 90 ASP A CA 1
ATOM 694 C C . ASP A 1 90 ? 6.336 13.805 11.57 1 98.81 90 ASP A C 1
ATOM 696 O O . ASP A 1 90 ? 6.316 15.031 11.469 1 98.81 90 ASP A O 1
ATOM 700 N N . GLU A 1 91 ? 7.219 13.031 11.039 1 98.94 91 GLU A N 1
ATOM 701 C CA . GLU A 1 91 ? 8.289 13.609 10.227 1 98.94 91 GLU A CA 1
ATOM 702 C C . GLU A 1 91 ? 8.695 12.672 9.102 1 98.94 91 GLU A C 1
ATOM 704 O O . GLU A 1 91 ? 8.82 11.461 9.305 1 98.94 91 GLU A O 1
ATOM 709 N N . ILE A 1 92 ? 8.883 13.25 7.895 1 98.94 92 ILE A N 1
ATOM 710 C CA . ILE A 1 92 ? 9.469 12.531 6.766 1 98.94 92 ILE A CA 1
ATOM 711 C C . ILE A 1 92 ? 10.75 13.219 6.316 1 98.94 92 ILE A C 1
ATOM 713 O O . ILE A 1 92 ? 10.75 14.422 6.027 1 98.94 92 ILE A O 1
ATOM 717 N N . VAL A 1 93 ? 11.828 12.492 6.266 1 98.94 93 VAL A N 1
ATOM 718 C CA . VAL A 1 93 ? 13.102 13 5.766 1 98.94 93 VAL A CA 1
ATOM 719 C C . VAL A 1 93 ? 13.406 12.383 4.402 1 98.94 93 VAL A C 1
ATOM 721 O O . VAL A 1 93 ? 13.523 11.164 4.281 1 98.94 93 VAL A O 1
ATOM 724 N N . VAL A 1 94 ? 13.5 13.219 3.402 1 98.94 94 VAL A N 1
ATOM 725 C CA . VAL A 1 94 ? 13.898 12.773 2.072 1 98.94 94 VAL A CA 1
ATOM 726 C C . VAL A 1 94 ? 15.414 12.938 1.909 1 98.94 94 VAL A C 1
ATOM 728 O O . VAL A 1 94 ? 15.914 14.062 1.843 1 98.94 94 VAL A O 1
ATOM 731 N N . TYR A 1 95 ? 16.125 11.828 1.811 1 98.88 95 TYR A N 1
ATOM 732 C CA . TYR A 1 95 ? 17.578 11.938 1.741 1 98.88 95 TYR A CA 1
ATOM 733 C C . TYR A 1 95 ? 18.094 11.516 0.372 1 98.88 95 TYR A C 1
ATOM 735 O O . TYR A 1 95 ? 17.406 10.781 -0.354 1 98.88 95 TYR A O 1
ATOM 743 N N . ASP A 1 96 ? 19.234 12.016 0.019 1 98.5 96 ASP A N 1
ATOM 744 C CA . ASP A 1 96 ? 19.922 11.602 -1.207 1 98.5 96 ASP A CA 1
ATOM 745 C C . ASP A 1 96 ? 20.719 10.328 -0.988 1 98.5 96 ASP A C 1
ATOM 747 O O . ASP A 1 96 ? 21.672 10.305 -0.191 1 98.5 96 ASP A O 1
ATOM 751 N N . ASP A 1 97 ? 20.406 9.266 -1.703 1 98.31 97 ASP A N 1
ATOM 752 C CA . ASP A 1 97 ? 21.047 7.98 -1.463 1 98.31 97 ASP A CA 1
ATOM 753 C C . ASP A 1 97 ? 22.312 7.832 -2.305 1 98.31 97 ASP A C 1
ATOM 755 O O . ASP A 1 97 ? 23 6.805 -2.234 1 98.31 97 ASP A O 1
ATOM 759 N N . ASP A 1 98 ? 22.641 8.797 -3.072 1 97.56 98 ASP A N 1
ATOM 760 C CA . ASP A 1 98 ? 23.891 8.875 -3.83 1 97.56 98 ASP A CA 1
ATOM 761 C C . ASP A 1 98 ? 24.406 10.312 -3.906 1 97.56 98 ASP A C 1
ATOM 763 O O . ASP A 1 98 ? 24.438 10.906 -4.984 1 97.56 98 ASP A O 1
ATOM 767 N N . PRO A 1 99 ? 24.875 10.812 -2.803 1 96.56 99 PRO A N 1
ATOM 768 C CA . PRO A 1 99 ? 25.141 12.25 -2.678 1 96.56 99 PRO A CA 1
ATOM 769 C C . PRO A 1 99 ? 26.312 12.711 -3.531 1 96.56 99 PRO A C 1
ATOM 771 O O . PRO A 1 99 ? 26.453 13.898 -3.812 1 96.56 99 PRO A O 1
ATOM 774 N N . CYS A 1 100 ? 27.141 11.867 -4.062 1 94.69 100 CYS A N 1
ATOM 775 C CA . CYS A 1 100 ? 28.391 12.297 -4.688 1 94.69 100 CYS A CA 1
ATOM 776 C C . CYS A 1 100 ? 28.344 12.055 -6.195 1 94.69 100 CYS A C 1
ATOM 778 O O . CYS A 1 100 ? 29.266 12.469 -6.914 1 94.69 100 CYS A O 1
ATOM 780 N N . ASN A 1 101 ? 27.297 11.367 -6.664 1 94.44 101 ASN A N 1
ATOM 781 C CA . ASN A 1 101 ? 27.297 11.008 -8.078 1 94.44 101 ASN A CA 1
ATOM 782 C C . ASN A 1 101 ? 26.016 11.484 -8.773 1 94.44 101 ASN A C 1
ATOM 784 O O . ASN A 1 101 ? 24.953 11.492 -8.172 1 94.44 101 ASN A O 1
ATOM 788 N N . ILE A 1 102 ? 26.25 11.875 -10 1 94.44 102 ILE A N 1
ATOM 789 C CA . ILE A 1 102 ? 25.141 12.203 -10.883 1 94.44 102 ILE A CA 1
ATOM 790 C C . ILE A 1 102 ? 24.984 11.109 -11.93 1 94.44 102 ILE A C 1
ATOM 792 O O . ILE A 1 102 ? 25.938 10.758 -12.625 1 94.44 102 ILE A O 1
ATOM 796 N N . ASP A 1 103 ? 23.859 10.531 -11.961 1 93.5 103 ASP A N 1
ATOM 797 C CA . ASP A 1 103 ? 23.578 9.531 -12.984 1 93.5 103 ASP A CA 1
ATOM 798 C C . ASP A 1 103 ? 23.281 10.18 -14.328 1 93.5 103 ASP A C 1
ATOM 800 O O . ASP A 1 103 ? 22.266 10.859 -14.484 1 93.5 103 ASP A O 1
ATOM 804 N N . PRO A 1 104 ? 24.062 9.945 -15.32 1 93.69 104 PRO A N 1
ATOM 805 C CA . PRO A 1 104 ? 23.859 10.578 -16.625 1 93.69 104 PRO A CA 1
ATOM 806 C C . PRO A 1 104 ? 22.578 10.102 -17.312 1 93.69 104 PRO A C 1
ATOM 808 O O . PRO A 1 104 ? 22.109 10.75 -18.266 1 93.69 104 PRO A O 1
ATOM 811 N N . LYS A 1 105 ? 22.062 9.008 -16.875 1 93.81 105 LYS A N 1
ATOM 812 C CA . LYS A 1 105 ? 20.828 8.516 -17.469 1 93.81 105 LYS A CA 1
ATOM 813 C C . LYS A 1 105 ? 19.625 9.281 -16.922 1 93.81 105 LYS A C 1
ATOM 815 O O . LYS A 1 105 ? 18.531 9.203 -17.484 1 93.81 105 LYS A O 1
ATOM 820 N N . VAL A 1 106 ? 19.844 9.992 -15.859 1 95.56 106 VAL A N 1
ATOM 821 C CA . VAL A 1 106 ? 18.75 10.672 -15.172 1 95.56 106 VAL A CA 1
ATOM 822 C C . VAL A 1 106 ? 18.828 12.172 -15.43 1 95.56 106 VAL A C 1
ATOM 824 O O . VAL A 1 106 ? 17.828 12.797 -15.812 1 95.56 106 VAL A O 1
ATOM 827 N N . VAL A 1 107 ? 20.016 12.734 -15.305 1 96.69 107 VAL A N 1
ATOM 828 C CA . VAL A 1 107 ? 20.203 14.172 -15.453 1 96.69 107 VAL A CA 1
ATOM 829 C C . VAL A 1 107 ? 20.797 14.477 -16.828 1 96.69 107 VAL A C 1
ATOM 831 O O . VAL A 1 107 ? 21.859 13.945 -17.172 1 96.69 107 VAL A O 1
ATOM 834 N N . SER A 1 108 ? 20.156 15.328 -17.516 1 95.5 108 SER A N 1
ATOM 835 C CA . SER A 1 108 ? 20.594 15.695 -18.859 1 95.5 108 SER A CA 1
ATOM 836 C C . SER A 1 108 ? 21.953 16.375 -18.844 1 95.5 108 SER A C 1
ATOM 838 O O . SER A 1 108 ? 22.281 17.094 -17.891 1 95.5 108 SER A O 1
ATOM 840 N N . GLU A 1 109 ? 22.547 16.297 -19.922 1 92.62 109 GLU A N 1
ATOM 841 C CA . GLU A 1 109 ? 23.891 16.859 -20.078 1 92.62 109 GLU A CA 1
ATOM 842 C C . GLU A 1 109 ? 23.859 18.391 -20 1 92.62 109 GLU A C 1
ATOM 844 O O . GLU A 1 109 ? 24.828 19 -19.562 1 92.62 109 GLU A O 1
ATOM 849 N N . LYS A 1 110 ? 22.812 18.922 -20.328 1 92.75 110 LYS A N 1
ATOM 850 C CA . LYS A 1 110 ? 22.703 20.375 -20.344 1 92.75 110 LYS A CA 1
ATOM 851 C C . LYS A 1 110 ? 22.891 20.953 -18.938 1 92.75 110 LYS A C 1
ATOM 853 O O . LYS A 1 110 ? 23.25 22.109 -18.797 1 92.75 110 LYS A O 1
ATOM 858 N N . TYR A 1 111 ? 22.672 20.125 -17.969 1 94.19 111 TYR A N 1
ATOM 859 C CA . TYR A 1 111 ? 22.812 20.625 -16.594 1 94.19 111 TYR A CA 1
ATOM 860 C C . TYR A 1 111 ? 24.203 20.328 -16.047 1 94.19 111 TYR A C 1
ATOM 862 O O . TYR A 1 111 ? 24.594 20.906 -15.031 1 94.19 111 TYR A O 1
ATOM 870 N N . THR A 1 112 ? 24.891 19.406 -16.672 1 89.25 112 THR A N 1
ATOM 871 C CA . THR A 1 112 ? 26.172 18.984 -16.125 1 89.25 112 THR A CA 1
ATOM 872 C C . THR A 1 112 ? 27.328 19.609 -16.891 1 89.25 112 THR A C 1
ATOM 874 O O . THR A 1 112 ? 28.453 19.672 -16.375 1 89.25 112 THR A O 1
ATOM 877 N N . ARG A 1 113 ? 27.156 19.969 -18.188 1 78.19 113 ARG A N 1
ATOM 878 C CA . ARG A 1 113 ? 28.219 20.531 -19.016 1 78.19 113 ARG A CA 1
ATOM 879 C C . ARG A 1 113 ? 28.641 21.906 -18.516 1 78.19 113 ARG A C 1
ATOM 881 O O . ARG A 1 113 ? 27.797 22.703 -18.109 1 78.19 113 ARG A O 1
ATOM 888 N N . ALA A 1 114 ? 29.938 21.922 -18.172 1 63.88 114 ALA A N 1
ATOM 889 C CA . ALA A 1 114 ? 30.516 23.203 -17.797 1 63.88 114 ALA A CA 1
ATOM 890 C C . ALA A 1 114 ? 30.328 24.234 -18.906 1 63.88 114 ALA A C 1
ATOM 892 O O . ALA A 1 114 ? 30.469 23.906 -20.094 1 63.88 114 ALA A O 1
ATOM 893 N N . LYS A 1 115 ? 29.578 25.281 -18.812 1 55.09 115 LYS A N 1
ATOM 894 C CA . LYS A 1 115 ? 29.641 26.344 -19.812 1 55.09 115 LYS A CA 1
ATOM 895 C C . LYS A 1 115 ? 31.078 26.672 -20.188 1 55.09 115 LYS A C 1
ATOM 897 O O . LYS A 1 115 ? 31.984 26.516 -19.375 1 55.09 115 LYS A O 1
ATOM 902 N N . GLY A 1 116 ? 31.531 26.453 -21.438 1 47.94 116 GLY A N 1
ATOM 903 C CA . GLY A 1 116 ? 32.812 26.609 -22.141 1 47.94 116 GLY A CA 1
ATOM 904 C C . GLY A 1 116 ? 33.688 27.688 -21.547 1 47.94 116 GLY A C 1
ATOM 905 O O . GLY A 1 116 ? 34.625 28.172 -22.188 1 47.94 116 GLY A O 1
ATOM 906 N N . GLY A 1 117 ? 33.438 28.656 -20.656 1 45.09 117 GLY A N 1
ATOM 907 C CA . GLY A 1 117 ? 34.5 29.625 -20.703 1 45.09 117 GLY A CA 1
ATOM 908 C C . GLY A 1 117 ? 35.844 29.047 -20.266 1 45.09 117 GLY A C 1
ATOM 909 O O . GLY A 1 117 ? 35.906 28 -19.609 1 45.09 117 GLY A O 1
ATOM 910 N N . ARG A 1 118 ? 37.094 29.469 -20.828 1 46.53 118 ARG A N 1
ATOM 911 C CA . ARG A 1 118 ? 38.531 29.188 -20.75 1 46.53 118 ARG A CA 1
ATOM 912 C C . ARG A 1 118 ? 38.938 28.875 -19.328 1 46.53 118 ARG A C 1
ATOM 914 O O . ARG A 1 118 ? 40.062 28.406 -19.094 1 46.53 118 ARG A O 1
ATOM 921 N N . GLY A 1 119 ? 38.562 29.516 -18.234 1 41.78 119 GLY A N 1
ATOM 922 C CA . GLY A 1 119 ? 39.281 29.391 -16.984 1 41.78 119 GLY A CA 1
ATOM 923 C C . GLY A 1 119 ? 38.969 28.109 -16.234 1 41.78 119 GLY A C 1
ATOM 924 O O . GLY A 1 119 ? 38.031 27.375 -16.625 1 41.78 119 GLY A O 1
ATOM 925 N N . LYS A 1 120 ? 39.719 27.719 -15.078 1 45.44 120 LYS A N 1
ATOM 926 C CA . LYS A 1 120 ? 39.594 26.656 -14.094 1 45.44 120 LYS A CA 1
ATOM 927 C C . LYS A 1 120 ? 38.125 26.422 -13.719 1 45.44 120 LYS A C 1
ATOM 929 O O . LYS A 1 120 ? 37.594 27.141 -12.883 1 45.44 120 LYS A O 1
ATOM 934 N N . GLN A 1 121 ? 37.281 26.047 -14.547 1 48.22 121 GLN A N 1
ATOM 935 C CA . GLN A 1 121 ? 35.875 25.875 -14.297 1 48.22 121 GLN A CA 1
ATOM 936 C C . GLN A 1 121 ? 35.625 24.953 -13.102 1 48.22 121 GLN A C 1
ATOM 938 O O . GLN A 1 121 ? 36.062 23.797 -13.094 1 48.22 121 GLN A O 1
ATOM 943 N N . GLN A 1 122 ? 35.562 25.391 -11.984 1 56.28 122 GLN A N 1
ATOM 944 C CA . GLN A 1 122 ? 35.25 24.656 -10.758 1 56.28 122 GLN A CA 1
ATOM 945 C C . GLN A 1 122 ? 34.062 23.719 -10.953 1 56.28 122 GLN A C 1
ATOM 947 O O . GLN A 1 122 ? 33 24.141 -11.414 1 56.28 122 GLN A O 1
ATOM 952 N N . LYS A 1 123 ? 34.375 22.359 -11 1 71.62 123 LYS A N 1
ATOM 953 C CA . LYS A 1 123 ? 33.375 21.297 -11.078 1 71.62 123 LYS A CA 1
ATOM 954 C C . LYS A 1 123 ? 32.219 21.562 -10.125 1 71.62 123 LYS A C 1
ATOM 956 O O . LYS A 1 123 ? 32.406 21.719 -8.922 1 71.62 123 LYS A O 1
ATOM 961 N N . LYS A 1 124 ? 31.078 21.891 -10.664 1 84.06 124 LYS A N 1
ATOM 962 C CA . LYS A 1 124 ? 29.875 22.078 -9.859 1 84.06 124 LYS A CA 1
ATOM 963 C C . LYS A 1 124 ? 29.609 20.859 -8.969 1 84.06 124 LYS A C 1
ATOM 965 O O . LYS A 1 124 ? 29.859 19.719 -9.375 1 84.06 124 LYS A O 1
ATOM 970 N N . SER A 1 125 ? 29.25 21.203 -7.75 1 89.06 125 SER A N 1
ATOM 971 C CA . SER A 1 125 ? 28.812 20.125 -6.871 1 89.06 125 SER A CA 1
ATOM 972 C C . SER A 1 125 ? 27.484 19.531 -7.336 1 89.06 125 SER A C 1
ATOM 974 O O . SER A 1 125 ? 26.766 20.141 -8.133 1 89.06 125 SER A O 1
ATOM 976 N N . LYS A 1 126 ? 27.188 18.344 -6.906 1 93.06 126 LYS A N 1
ATOM 977 C CA . LYS A 1 126 ? 25.922 17.719 -7.258 1 93.06 126 LYS A CA 1
ATOM 978 C C . LYS A 1 126 ? 24.75 18.594 -6.848 1 93.06 126 LYS A C 1
ATOM 980 O O . LYS A 1 126 ? 23.781 18.766 -7.605 1 93.06 126 LYS A O 1
ATOM 985 N N . GLN A 1 127 ? 24.875 19.156 -5.664 1 90.5 127 GLN A N 1
ATOM 986 C CA . GLN A 1 127 ? 23.797 20 -5.168 1 90.5 127 GLN A CA 1
ATOM 987 C C . GLN A 1 127 ? 23.562 21.203 -6.082 1 90.5 127 GLN A C 1
ATOM 989 O O . GLN A 1 127 ? 22.422 21.562 -6.379 1 90.5 127 GLN A O 1
ATOM 994 N N . GLU A 1 128 ? 24.609 21.766 -6.523 1 92.31 128 GLU A N 1
ATOM 995 C CA . GLU A 1 128 ? 24.516 22.906 -7.434 1 92.31 128 GLU A CA 1
ATOM 996 C C . GLU A 1 128 ? 23.844 22.516 -8.75 1 92.31 128 GLU A C 1
ATOM 998 O O . GLU A 1 128 ? 23.031 23.266 -9.297 1 92.31 128 GLU A O 1
ATOM 1003 N N . ILE A 1 129 ? 24.25 21.375 -9.203 1 94.69 129 ILE A N 1
ATOM 1004 C CA . ILE A 1 129 ? 23.656 20.859 -10.438 1 94.69 129 ILE A CA 1
ATOM 1005 C C . ILE A 1 129 ? 22.172 20.641 -10.242 1 94.69 129 ILE A C 1
ATOM 1007 O O . ILE A 1 129 ? 21.344 21.094 -11.055 1 94.69 129 ILE A O 1
ATOM 1011 N N . LEU A 1 130 ? 21.828 19.969 -9.156 1 95.44 130 LEU A N 1
ATOM 1012 C CA . LEU A 1 130 ? 20.422 19.672 -8.875 1 95.44 130 LEU A CA 1
ATOM 1013 C C . LEU A 1 130 ? 19.625 20.953 -8.719 1 95.44 130 LEU A C 1
ATOM 1015 O O . LEU A 1 130 ? 18.484 21.047 -9.195 1 95.44 130 LEU A O 1
ATOM 1019 N N . ASP A 1 131 ? 20.188 21.969 -8.148 1 93.19 131 ASP A N 1
ATOM 1020 C CA . ASP A 1 131 ? 19.516 23.234 -7.938 1 93.19 131 ASP A CA 1
ATOM 1021 C C . ASP A 1 131 ? 19.281 23.969 -9.258 1 93.19 131 ASP A C 1
ATOM 1023 O O . ASP A 1 131 ? 18.391 24.812 -9.367 1 93.19 131 ASP A O 1
ATOM 1027 N N . SER A 1 132 ? 20.109 23.672 -10.258 1 94.88 132 SER A N 1
ATOM 1028 C CA . SER A 1 132 ? 20.031 24.359 -11.539 1 94.88 132 SER A CA 1
ATOM 1029 C C . SER A 1 132 ? 18.984 23.719 -12.445 1 94.88 132 SER A C 1
ATOM 1031 O O . SER A 1 132 ? 18.641 24.281 -13.492 1 94.88 132 SER A O 1
ATOM 1033 N N . ILE A 1 133 ? 18.484 22.578 -12.031 1 96.81 133 ILE A N 1
ATOM 1034 C CA . ILE A 1 133 ? 17.516 21.891 -12.875 1 96.81 133 ILE A CA 1
ATOM 1035 C C . ILE A 1 133 ? 16.234 22.703 -12.969 1 96.81 133 ILE A C 1
ATOM 1037 O O . ILE A 1 133 ? 15.68 23.125 -11.945 1 96.81 133 ILE A O 1
ATOM 1041 N N . ALA A 1 134 ? 15.75 22.844 -14.164 1 96.44 134 ALA A N 1
ATOM 1042 C CA . ALA A 1 134 ? 14.523 23.594 -14.414 1 96.44 134 ALA A CA 1
ATOM 1043 C C . ALA A 1 134 ? 13.305 22.875 -13.844 1 96.44 134 ALA A C 1
ATOM 1045 O O . ALA A 1 134 ? 13.281 21.641 -13.773 1 96.44 134 ALA A O 1
ATOM 1046 N N . GLU A 1 135 ? 12.289 23.641 -13.516 1 95.5 135 GLU A N 1
ATOM 1047 C CA . GLU A 1 135 ? 11.07 23.094 -12.914 1 95.5 135 GLU A CA 1
ATOM 1048 C C . GLU A 1 135 ? 10.445 22.031 -13.812 1 95.5 135 GLU A C 1
ATOM 1050 O O . GLU A 1 135 ? 9.945 21.016 -13.328 1 95.5 135 GLU A O 1
ATOM 1055 N N . GLU A 1 136 ? 10.523 22.203 -15.125 1 95.75 136 GLU A N 1
ATOM 1056 C CA . GLU A 1 136 ? 9.891 21.312 -16.109 1 95.75 136 GLU A CA 1
ATOM 1057 C C . GLU A 1 136 ? 10.539 19.938 -16.109 1 95.75 136 GLU A C 1
ATOM 1059 O O . GLU A 1 136 ? 9.938 18.969 -16.547 1 95.75 136 GLU A O 1
ATOM 1064 N N . ASP A 1 137 ? 11.773 19.906 -15.57 1 96.44 137 ASP A N 1
ATOM 1065 C CA . ASP A 1 137 ? 12.531 18.656 -15.625 1 96.44 137 ASP A CA 1
ATOM 1066 C C . ASP A 1 137 ? 12.664 18.031 -14.242 1 96.44 137 ASP A C 1
ATOM 1068 O O . ASP A 1 137 ? 13.141 16.891 -14.109 1 96.44 137 ASP A O 1
ATOM 1072 N N . GLU A 1 138 ? 12.242 18.688 -13.219 1 96.19 138 GLU A N 1
ATOM 1073 C CA . GLU A 1 138 ? 12.492 18.281 -11.836 1 96.19 138 GLU A CA 1
ATOM 1074 C C . GLU A 1 138 ? 11.875 16.922 -11.531 1 96.19 138 GLU A C 1
ATOM 1076 O O . GLU A 1 138 ? 12.492 16.078 -10.891 1 96.19 138 GLU A O 1
ATOM 1081 N N . LEU A 1 139 ? 10.703 16.656 -12.039 1 95.25 139 LEU A N 1
ATOM 1082 C CA . LEU A 1 139 ? 9.977 15.43 -11.734 1 95.25 139 LEU A CA 1
ATOM 1083 C C . LEU A 1 139 ? 10.758 14.211 -12.195 1 95.25 139 LEU A C 1
ATOM 1085 O O . LEU A 1 139 ? 10.641 13.133 -11.617 1 95.25 139 LEU A O 1
ATOM 1089 N N . TRP A 1 140 ? 11.656 14.406 -13.18 1 96.06 140 TRP A N 1
ATOM 1090 C CA . TRP A 1 140 ? 12.383 13.281 -13.75 1 96.06 140 TRP A CA 1
ATOM 1091 C C . TRP A 1 140 ? 13.852 13.32 -13.359 1 96.06 140 TRP A C 1
ATOM 1093 O O . TRP A 1 140 ? 14.531 12.289 -13.367 1 96.06 140 TRP A O 1
ATOM 1103 N N . GLN A 1 141 ? 14.297 14.516 -13.078 1 97.81 141 GLN A N 1
ATOM 1104 C CA . GLN A 1 141 ? 15.75 14.625 -13 1 97.81 141 GLN A CA 1
ATOM 1105 C C . GLN A 1 141 ? 16.188 15.031 -11.594 1 97.81 141 GLN A C 1
ATOM 1107 O O . GLN A 1 141 ? 17.391 15.047 -11.297 1 97.81 141 GLN A O 1
ATOM 1112 N N . ASN A 1 142 ? 15.289 15.414 -10.719 1 97.81 142 ASN A N 1
ATOM 1113 C CA . ASN A 1 142 ? 15.523 15.688 -9.305 1 97.81 142 ASN A CA 1
ATOM 1114 C C . ASN A 1 142 ? 14.492 15 -8.422 1 97.81 142 ASN A C 1
ATOM 1116 O O . ASN A 1 142 ? 13.664 15.664 -7.789 1 97.81 142 ASN A O 1
ATOM 1120 N N . PRO A 1 143 ? 14.609 13.68 -8.336 1 97.69 143 PRO A N 1
ATOM 1121 C CA . PRO A 1 143 ? 13.57 12.891 -7.68 1 97.69 143 PRO A CA 1
ATOM 1122 C C . PRO A 1 143 ? 13.406 13.234 -6.203 1 97.69 143 PRO A C 1
ATOM 1124 O O . PRO A 1 143 ? 12.297 13.172 -5.664 1 97.69 143 PRO A O 1
ATOM 1127 N N . ASP A 1 144 ? 14.453 13.625 -5.492 1 98.44 144 ASP A N 1
ATOM 1128 C CA . ASP A 1 144 ? 14.352 13.977 -4.078 1 98.44 144 ASP A CA 1
ATOM 1129 C C . ASP A 1 144 ? 13.523 15.242 -3.885 1 98.44 144 ASP A C 1
ATOM 1131 O O . ASP A 1 144 ? 12.664 15.305 -3.002 1 98.44 144 ASP A O 1
ATOM 1135 N N . GLN A 1 145 ? 13.781 16.219 -4.719 1 98.25 145 GLN A N 1
ATOM 1136 C CA . GLN A 1 145 ? 13.023 17.469 -4.652 1 98.25 145 GLN A CA 1
ATOM 1137 C C . GLN A 1 145 ? 11.562 17.234 -5.023 1 98.25 145 GLN A C 1
ATOM 1139 O O . GLN A 1 145 ? 10.664 17.828 -4.418 1 98.25 145 GLN A O 1
ATOM 1144 N N . PHE A 1 146 ? 11.383 16.438 -6.043 1 98.38 146 PHE A N 1
ATOM 1145 C CA . PHE A 1 146 ? 10.023 16.094 -6.457 1 98.38 146 PHE A CA 1
ATOM 1146 C C . PHE A 1 146 ? 9.258 15.453 -5.309 1 98.38 146 PHE A C 1
ATOM 1148 O O . PHE A 1 146 ? 8.141 15.867 -4.992 1 98.38 146 PHE A O 1
ATOM 1155 N N . LEU A 1 147 ? 9.828 14.445 -4.699 1 98.81 147 LEU A N 1
ATOM 1156 C CA . LEU A 1 147 ? 9.211 13.75 -3.582 1 98.81 147 LEU A CA 1
ATOM 1157 C C . LEU A 1 147 ? 8.922 14.711 -2.434 1 98.81 147 LEU A C 1
ATOM 1159 O O . LEU A 1 147 ? 7.809 14.734 -1.902 1 98.81 147 LEU A O 1
ATOM 1163 N N . TYR A 1 148 ? 9.891 15.516 -2.098 1 98.69 148 TYR A N 1
ATOM 1164 C CA . TYR A 1 148 ? 9.75 16.5 -1.034 1 98.69 148 TYR A CA 1
ATOM 1165 C C . TYR A 1 148 ? 8.555 17.422 -1.3 1 98.69 148 TYR A C 1
ATOM 1167 O O . TYR A 1 148 ? 7.711 17.609 -0.423 1 98.69 148 TYR A O 1
ATOM 1175 N N . HIS A 1 149 ? 8.508 17.922 -2.461 1 98.62 149 HIS A N 1
ATOM 1176 C CA . HIS A 1 149 ? 7.484 18.891 -2.85 1 98.62 149 HIS A CA 1
ATOM 1177 C C . HIS A 1 149 ? 6.09 18.281 -2.756 1 98.62 149 HIS A C 1
ATOM 1179 O O . HIS A 1 149 ? 5.176 18.891 -2.205 1 98.62 149 HIS A O 1
ATOM 1185 N N . LEU A 1 150 ? 5.941 17.125 -3.244 1 98.75 150 LEU A N 1
ATOM 1186 C CA . LEU A 1 150 ? 4.637 16.484 -3.266 1 98.75 150 LEU A CA 1
ATOM 1187 C C . LEU A 1 150 ? 4.195 16.094 -1.855 1 98.75 150 LEU A C 1
ATOM 1189 O O . LEU A 1 150 ? 3.014 16.203 -1.519 1 98.75 150 LEU A O 1
ATOM 1193 N N . LEU A 1 151 ? 5.105 15.609 -1.062 1 98.88 151 LEU A N 1
ATOM 1194 C CA . LEU A 1 151 ? 4.758 15.25 0.309 1 98.88 151 LEU A CA 1
ATOM 1195 C C . LEU A 1 151 ? 4.309 16.469 1.099 1 98.88 151 LEU A C 1
ATOM 1197 O O . LEU A 1 151 ? 3.348 16.406 1.868 1 98.88 151 LEU A O 1
ATOM 1201 N N . ALA A 1 152 ? 5.027 17.562 0.874 1 98.81 152 ALA A N 1
ATOM 1202 C CA . ALA A 1 152 ? 4.625 18.812 1.525 1 98.81 152 ALA A CA 1
ATOM 1203 C C . ALA A 1 152 ? 3.223 19.219 1.094 1 98.81 152 ALA A C 1
ATOM 1205 O O . ALA A 1 152 ? 2.4 19.609 1.927 1 98.81 152 ALA A O 1
ATOM 1206 N N . PHE A 1 153 ? 3.012 19.156 -0.156 1 98.69 153 PHE A N 1
ATOM 1207 C CA . PHE A 1 153 ? 1.709 19.5 -0.706 1 98.69 153 PHE A CA 1
ATOM 1208 C C . PHE A 1 153 ? 0.617 18.609 -0.126 1 98.69 153 PHE A C 1
ATOM 1210 O O . PHE A 1 153 ? -0.446 19.109 0.265 1 98.69 153 PHE A O 1
ATOM 1217 N N . ALA A 1 154 ? 0.873 17.312 -0.089 1 98.81 154 ALA A N 1
ATOM 1218 C CA . ALA A 1 154 ? -0.118 16.328 0.366 1 98.81 154 ALA A CA 1
ATOM 1219 C C . ALA A 1 154 ? -0.47 16.562 1.834 1 98.81 154 ALA A C 1
ATOM 1221 O O . ALA A 1 154 ? -1.612 16.328 2.244 1 98.81 154 ALA A O 1
ATOM 1222 N N . GLU A 1 155 ? 0.478 16.938 2.633 1 98.69 155 GLU A N 1
ATOM 1223 C CA . GLU A 1 155 ? 0.293 17.156 4.062 1 98.69 155 GLU A CA 1
ATOM 1224 C C . GLU A 1 155 ? -0.561 18.391 4.32 1 98.69 155 GLU A C 1
ATOM 1226 O O . GLU A 1 155 ? -1.374 18.422 5.246 1 98.69 155 GLU A O 1
ATOM 1231 N N . CYS A 1 156 ? -0.526 19.344 3.537 1 98.69 156 CYS A N 1
ATOM 1232 C CA . CYS A 1 156 ? -1.133 20.656 3.734 1 98.69 156 CYS A CA 1
ATOM 1233 C C . CYS A 1 156 ? -2.648 20.578 3.596 1 98.69 156 CYS A C 1
ATOM 1235 O O . CYS A 1 156 ? -3.162 20.016 2.631 1 98.69 156 CYS A O 1
ATOM 1237 N N . PRO A 1 157 ? -3.348 21.188 4.539 1 97.88 157 PRO A N 1
ATOM 1238 C CA . PRO A 1 157 ? -4.801 21.234 4.363 1 97.88 157 PRO A CA 1
ATOM 1239 C C . PRO A 1 157 ? -5.211 21.844 3.021 1 97.88 157 PRO A C 1
ATOM 1241 O O . PRO A 1 157 ? -4.641 22.844 2.596 1 97.88 157 PRO A O 1
ATOM 1244 N N . PRO A 1 158 ? -6.203 21.297 2.369 1 95.94 158 PRO A N 1
ATOM 1245 C CA . PRO A 1 158 ? -6.57 21.719 1.012 1 95.94 158 PRO A CA 1
ATOM 1246 C C . PRO A 1 158 ? -6.922 23.203 0.918 1 95.94 158 PRO A C 1
ATOM 1248 O O . PRO A 1 158 ? -6.543 23.859 -0.049 1 95.94 158 PRO A O 1
ATOM 1251 N N . HIS A 1 159 ? -7.578 23.812 1.85 1 94.19 159 HIS A N 1
ATOM 1252 C CA . HIS A 1 159 ? -8.039 25.188 1.77 1 94.19 159 HIS A CA 1
ATOM 1253 C C . HIS A 1 159 ? -6.867 26.156 1.81 1 94.19 159 HIS A C 1
ATOM 1255 O O . HIS A 1 159 ? -7.023 27.344 1.491 1 94.19 159 HIS A O 1
ATOM 1261 N N . LEU A 1 160 ? -5.684 25.656 2.203 1 97.38 160 LEU A N 1
ATOM 1262 C CA . LEU A 1 160 ? -4.52 26.516 2.34 1 97.38 160 LEU A CA 1
ATOM 1263 C C . LEU A 1 160 ? -3.635 26.438 1.099 1 97.38 160 LEU A C 1
ATOM 1265 O O . LEU A 1 160 ? -2.744 27.281 0.911 1 97.38 160 LEU A O 1
ATOM 1269 N N . ARG A 1 161 ? -3.822 25.453 0.299 1 97.69 161 ARG A N 1
ATOM 1270 C CA . ARG A 1 161 ? -2.912 25.172 -0.805 1 97.69 161 ARG A CA 1
ATOM 1271 C C . ARG A 1 161 ? -2.973 26.266 -1.861 1 97.69 161 ARG A C 1
ATOM 1273 O O . ARG A 1 161 ? -1.941 26.828 -2.246 1 97.69 161 ARG A O 1
ATOM 1280 N N . TYR A 1 162 ? -4.219 26.531 -2.26 1 95.31 162 TYR A N 1
ATOM 1281 C CA . TYR A 1 162 ? -4.438 27.547 -3.291 1 95.31 162 TYR A CA 1
ATOM 1282 C C . TYR A 1 162 ? -5.582 28.469 -2.906 1 95.31 162 TYR A C 1
ATOM 1284 O O . TYR A 1 162 ? -6.688 28.016 -2.602 1 95.31 162 TYR A O 1
ATOM 1292 N N . ASP A 1 163 ? -5.27 29.766 -2.904 1 93.94 163 ASP A N 1
ATOM 1293 C CA . ASP A 1 163 ? -6.293 30.781 -2.705 1 93.94 163 ASP A CA 1
ATOM 1294 C C . ASP A 1 163 ? -6.633 31.484 -4.016 1 93.94 163 ASP A C 1
ATOM 1296 O O . ASP A 1 163 ? -5.828 32.281 -4.535 1 93.94 163 ASP A O 1
ATOM 1300 N N . ARG A 1 164 ? -7.785 31.234 -4.523 1 91.38 164 ARG A N 1
ATOM 1301 C CA . ARG A 1 164 ? -8.188 31.766 -5.816 1 91.38 164 ARG A CA 1
ATOM 1302 C C . ARG A 1 164 ? -8.438 33.281 -5.727 1 91.38 164 ARG A C 1
ATOM 1304 O O . ARG A 1 164 ? -8.141 34 -6.664 1 91.38 164 ARG A O 1
ATOM 1311 N N . ASP A 1 165 ? -8.969 33.719 -4.629 1 91.94 165 ASP A N 1
ATOM 1312 C CA . ASP A 1 165 ? -9.32 35.125 -4.453 1 91.94 165 ASP A CA 1
ATOM 1313 C C . ASP A 1 165 ? -8.078 35.969 -4.176 1 91.94 165 ASP A C 1
ATOM 1315 O O . ASP A 1 165 ? -7.973 37.125 -4.648 1 91.94 165 ASP A O 1
ATOM 1319 N N . GLN A 1 166 ? -7.145 35.406 -3.367 1 94 166 GLN A N 1
ATOM 1320 C CA . GLN A 1 166 ? -5.879 36.031 -3.035 1 94 166 GLN A CA 1
ATOM 1321 C C . GLN A 1 166 ? -4.699 35.094 -3.281 1 94 166 GLN A C 1
ATOM 1323 O O . GLN A 1 166 ? -4.133 34.562 -2.338 1 94 166 GLN A O 1
ATOM 1328 N N . PRO A 1 167 ? -4.219 35.031 -4.477 1 93.81 167 PRO A N 1
ATOM 1329 C CA . PRO A 1 167 ? -3.18 34.062 -4.844 1 93.81 167 PRO A CA 1
ATOM 1330 C C . PRO A 1 167 ? -1.91 34.219 -4.012 1 93.81 167 PRO A C 1
ATOM 1332 O O . PRO A 1 167 ? -1.184 33.25 -3.799 1 93.81 167 PRO A O 1
ATOM 1335 N N . GLY A 1 168 ? -1.695 35.438 -3.531 1 93.38 168 GLY A N 1
ATOM 1336 C CA . GLY A 1 168 ? -0.523 35.719 -2.713 1 93.38 168 GLY A CA 1
ATOM 1337 C C . GLY A 1 168 ? -0.537 34.969 -1.394 1 93.38 168 GLY A C 1
ATOM 1338 O O . GLY A 1 168 ? 0.507 34.781 -0.759 1 93.38 168 GLY A O 1
ATOM 1339 N N . LEU A 1 169 ? -1.644 34.438 -0.944 1 95.31 169 LEU A N 1
ATOM 1340 C CA . LEU A 1 169 ? -1.79 33.75 0.322 1 95.31 169 LEU A CA 1
ATOM 1341 C C . LEU A 1 169 ? -1.683 32.219 0.115 1 95.31 169 LEU A C 1
ATOM 1343 O O . LEU A 1 169 ? -1.72 31.469 1.08 1 95.31 169 LEU A O 1
ATOM 1347 N N . SER A 1 170 ? -1.561 31.812 -1.174 1 96.88 170 SER A N 1
ATOM 1348 C CA . SER A 1 170 ? -1.401 30.391 -1.457 1 96.88 170 SER A CA 1
ATOM 1349 C C . SER A 1 170 ? -0.086 29.859 -0.898 1 96.88 170 SER A C 1
ATOM 1351 O O . SER A 1 170 ? 0.976 30.438 -1.14 1 96.88 170 SER A O 1
ATOM 1353 N N . LEU A 1 171 ? -0.143 28.812 -0.227 1 97.44 171 LEU A N 1
ATOM 1354 C CA . LEU A 1 171 ? 1.07 28.234 0.33 1 97.44 171 LEU A CA 1
ATOM 1355 C C . LEU A 1 171 ? 1.889 27.547 -0.757 1 97.44 171 LEU A C 1
ATOM 1357 O O . LEU A 1 171 ? 3.084 27.297 -0.579 1 97.44 171 LEU A O 1
ATOM 1361 N N . PHE A 1 172 ? 1.166 27.172 -1.843 1 97.38 172 PHE A N 1
ATOM 1362 C CA . PHE A 1 172 ? 1.86 26.578 -2.977 1 97.38 172 PHE A CA 1
ATOM 1363 C C . PHE A 1 172 ? 1.623 27.391 -4.246 1 97.38 172 PHE A C 1
ATOM 1365 O O . PHE A 1 172 ? 0.506 27.844 -4.5 1 97.38 172 PHE A O 1
ATOM 1372 N N . LYS A 1 173 ? 2.639 27.594 -4.949 1 94.5 173 LYS A N 1
ATOM 1373 C CA . LYS A 1 173 ? 2.557 28.234 -6.262 1 94.5 173 LYS A CA 1
ATOM 1374 C C . LYS A 1 173 ? 2.451 27.188 -7.371 1 94.5 173 LYS A C 1
ATOM 1376 O O . LYS A 1 173 ? 2.674 26 -7.137 1 94.5 173 LYS A O 1
ATOM 1381 N N . GLU A 1 174 ? 2.053 27.625 -8.484 1 94.69 174 GLU A N 1
ATOM 1382 C CA . GLU A 1 174 ? 2.061 26.719 -9.641 1 94.69 174 GLU A CA 1
ATOM 1383 C C . GLU A 1 174 ? 3.457 26.172 -9.898 1 94.69 174 GLU A C 1
ATOM 1385 O O . GLU A 1 174 ? 4.441 26.906 -9.867 1 94.69 174 GLU A O 1
ATOM 1390 N N . HIS A 1 175 ? 3.543 25 -10.078 1 96.62 175 HIS A N 1
ATOM 1391 C CA . HIS A 1 175 ? 4.805 24.297 -10.273 1 96.62 175 HIS A CA 1
ATOM 1392 C C . HIS A 1 175 ? 4.594 22.984 -11.031 1 96.62 175 HIS A C 1
ATOM 1394 O O . HIS A 1 175 ? 3.604 22.297 -10.797 1 96.62 175 HIS A O 1
ATOM 1400 N N . GLN A 1 176 ? 5.516 22.625 -11.836 1 97.19 176 GLN A N 1
ATOM 1401 C CA . GLN A 1 176 ? 5.398 21.438 -12.68 1 97.19 176 GLN A CA 1
ATOM 1402 C C . GLN A 1 176 ? 5.25 20.172 -11.836 1 97.19 176 GLN A C 1
ATOM 1404 O O . GLN A 1 176 ? 4.496 19.266 -12.188 1 97.19 176 GLN A O 1
ATOM 1409 N N . ASN A 1 177 ? 5.918 20.109 -10.703 1 97.62 177 ASN A N 1
ATOM 1410 C CA . ASN A 1 177 ? 5.832 18.969 -9.805 1 97.62 177 ASN A CA 1
ATOM 1411 C C . ASN A 1 177 ? 4.398 18.734 -9.328 1 97.62 177 ASN A C 1
ATOM 1413 O O . ASN A 1 177 ? 4.035 17.609 -8.969 1 97.62 177 ASN A O 1
ATOM 1417 N N . LEU A 1 178 ? 3.605 19.781 -9.312 1 98.06 178 LEU A N 1
ATOM 1418 C CA . LEU A 1 178 ? 2.297 19.734 -8.672 1 98.06 178 LEU A CA 1
ATOM 1419 C C . LEU A 1 178 ? 1.184 19.656 -9.703 1 98.06 178 LEU A C 1
ATOM 1421 O O . LEU A 1 178 ? 0.002 19.75 -9.367 1 98.06 178 LEU A O 1
ATOM 1425 N N . LYS A 1 179 ? 1.53 19.438 -10.961 1 97.69 179 LYS A N 1
ATOM 1426 C CA . LYS A 1 179 ? 0.579 19.453 -12.07 1 97.69 179 LYS A CA 1
ATOM 1427 C C . LYS A 1 179 ? -0.402 18.297 -11.977 1 97.69 179 LYS A C 1
ATOM 1429 O O . LYS A 1 179 ? -1.553 18.406 -12.406 1 97.69 179 LYS A O 1
ATOM 1434 N N . TRP A 1 180 ? 0.008 17.219 -11.406 1 97.56 180 TRP A N 1
ATOM 1435 C CA . TRP A 1 180 ? -0.825 16.031 -11.391 1 97.56 180 TRP A CA 1
ATOM 1436 C C . TRP A 1 180 ? -1.322 15.727 -9.984 1 97.56 180 TRP A C 1
ATOM 1438 O O . TRP A 1 180 ? -1.631 14.578 -9.664 1 97.56 180 TRP A O 1
ATOM 1448 N N . THR A 1 181 ? -1.405 16.688 -9.102 1 97.31 181 THR A N 1
ATOM 1449 C CA . THR A 1 181 ? -1.785 16.484 -7.711 1 97.31 181 THR A CA 1
ATOM 1450 C C . THR A 1 181 ? -3.223 15.984 -7.609 1 97.31 181 THR A C 1
ATOM 1452 O O . THR A 1 181 ? -3.635 15.461 -6.57 1 97.31 181 THR A O 1
ATOM 1455 N N . GLY A 1 182 ? -4.012 16.125 -8.711 1 96.06 182 GLY A N 1
ATOM 1456 C CA . GLY A 1 182 ? -5.336 15.523 -8.758 1 96.06 182 GLY A CA 1
ATOM 1457 C C . GLY A 1 182 ? -5.312 14.016 -8.609 1 96.06 182 GLY A C 1
ATOM 1458 O O . GLY A 1 182 ? -6.34 13.398 -8.312 1 96.06 182 GLY A O 1
ATOM 1459 N N . CYS A 1 183 ? -4.16 13.422 -8.758 1 96.69 183 CYS A N 1
ATOM 1460 C CA . CYS A 1 183 ? -4 11.977 -8.664 1 96.69 183 CYS A CA 1
ATOM 1461 C C . CYS A 1 183 ? -3.658 11.562 -7.242 1 96.69 183 CYS A C 1
ATOM 1463 O O . CYS A 1 183 ? -3.588 10.367 -6.941 1 96.69 183 CYS A O 1
ATOM 1465 N N . LEU A 1 184 ? -3.408 12.508 -6.359 1 97.31 184 LEU A N 1
ATOM 1466 C CA . LEU A 1 184 ? -3.172 12.188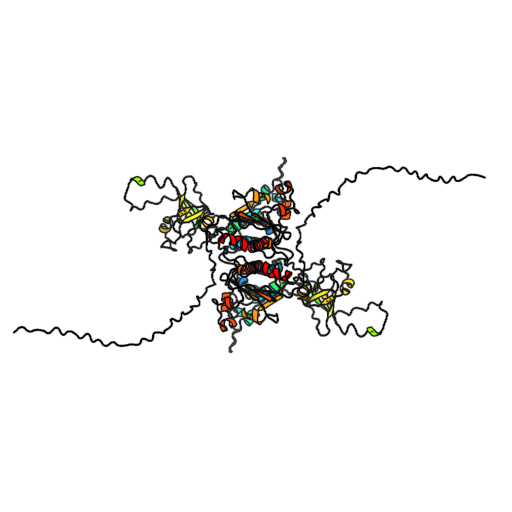 -4.953 1 97.31 184 LEU A CA 1
ATOM 1467 C C . LEU A 1 184 ? -4.469 11.773 -4.266 1 97.31 184 LEU A C 1
ATOM 1469 O O . LEU A 1 184 ? -5.52 12.375 -4.496 1 97.31 184 LEU A O 1
ATOM 1473 N N . PRO A 1 185 ? -4.395 10.719 -3.5 1 95.56 185 PRO A N 1
ATOM 1474 C CA . PRO A 1 185 ? -5.562 10.414 -2.672 1 95.56 185 PRO A CA 1
ATOM 1475 C C . PRO A 1 185 ? -5.785 11.438 -1.563 1 95.56 185 PRO A C 1
ATOM 1477 O O . PRO A 1 185 ? -4.879 12.211 -1.243 1 95.56 185 PRO A O 1
ATOM 1480 N N . SER A 1 186 ? -7 11.406 -1.089 1 94.5 186 SER A N 1
ATOM 1481 C CA . SER A 1 186 ? -7.27 12.258 0.067 1 94.5 186 SER A CA 1
ATOM 1482 C C . SER A 1 186 ? -6.492 11.789 1.292 1 94.5 186 SER A C 1
ATOM 1484 O O . SER A 1 186 ? -6.422 10.586 1.564 1 94.5 186 SER A O 1
ATOM 1486 N N . MET A 1 187 ? -5.91 12.742 1.969 1 97.5 187 MET A N 1
ATOM 1487 C CA . MET A 1 187 ? -5.199 12.398 3.195 1 97.5 187 MET A CA 1
ATOM 1488 C C . MET A 1 187 ? -6.152 12.375 4.387 1 97.5 187 MET A C 1
ATOM 1490 O O . MET A 1 187 ? -6.086 11.469 5.223 1 97.5 187 MET A O 1
ATOM 1494 N N . ASP A 1 188 ? -7.035 13.328 4.422 1 96.56 188 ASP A N 1
ATOM 1495 C CA . ASP A 1 188 ? -8.109 13.43 5.406 1 96.56 188 ASP A CA 1
ATOM 1496 C C . ASP A 1 188 ? -7.562 13.297 6.828 1 96.56 188 ASP A C 1
ATOM 1498 O O . ASP A 1 188 ? -8.062 12.492 7.613 1 96.56 188 ASP A O 1
ATOM 1502 N N . MET A 1 189 ? -6.504 13.992 7.094 1 98.12 189 MET A N 1
ATOM 1503 C CA . MET A 1 189 ? -5.91 14.031 8.43 1 98.12 189 MET A CA 1
ATOM 1504 C C . MET A 1 189 ? -6.738 14.898 9.367 1 98.12 189 MET A C 1
ATOM 1506 O O . MET A 1 189 ? -7.57 15.688 8.914 1 98.12 189 MET A O 1
ATOM 1510 N N . PRO A 1 190 ? -6.527 14.797 10.664 1 97.5 190 PRO A N 1
ATOM 1511 C CA . PRO A 1 190 ? -7.371 15.531 11.609 1 97.5 190 PRO A CA 1
ATOM 1512 C C . PRO A 1 190 ? -7.344 17.047 11.383 1 97.5 190 PRO A C 1
ATOM 1514 O O . PRO A 1 190 ? -8.352 17.719 11.602 1 97.5 190 PRO A O 1
ATOM 1517 N N . HIS A 1 191 ? -6.238 17.562 10.945 1 98.19 191 HIS A N 1
ATOM 1518 C CA . HIS A 1 191 ? -6.145 19 10.766 1 98.19 191 HIS A CA 1
ATOM 1519 C C . HIS A 1 191 ? -6.676 19.422 9.406 1 98.19 191 HIS A C 1
ATOM 1521 O O . HIS A 1 191 ? -6.668 20.609 9.07 1 98.19 191 HIS A O 1
ATOM 1527 N N . HIS A 1 192 ? -7.062 18.469 8.555 1 97.69 192 HIS A N 1
ATOM 1528 C CA . H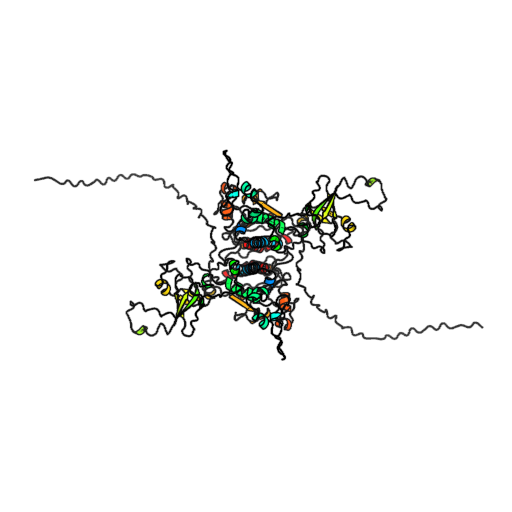IS A 1 192 ? -7.781 18.766 7.32 1 97.69 192 HIS A CA 1
ATOM 1529 C C . HIS A 1 192 ? -9.266 19 7.586 1 97.69 192 HIS A C 1
ATOM 1531 O O . HIS A 1 192 ? -10.117 18.297 7.035 1 97.69 192 HIS A O 1
ATOM 1537 N N . LEU A 1 193 ? -9.547 20 8.289 1 95.75 193 LEU A N 1
ATOM 1538 C CA . LEU A 1 193 ? -10.906 20.281 8.727 1 95.75 193 LEU A CA 1
ATOM 1539 C C . LEU A 1 193 ? -11.75 20.812 7.57 1 95.75 193 LEU A C 1
ATOM 1541 O O . LEU A 1 193 ? -11.289 21.641 6.789 1 95.75 193 LEU A O 1
ATOM 1545 N N . ARG A 1 194 ? -12.906 20.25 7.539 1 90.5 194 ARG A N 1
ATOM 1546 C CA . ARG A 1 194 ? -13.898 20.781 6.613 1 90.5 194 ARG A CA 1
ATOM 1547 C C . ARG A 1 194 ? -14.562 22.031 7.195 1 90.5 194 ARG A C 1
ATOM 1549 O O . ARG A 1 194 ? -14.422 22.312 8.383 1 90.5 194 ARG A O 1
ATOM 1556 N N . SER A 1 195 ? -15.305 22.719 6.348 1 88 195 SER A N 1
ATOM 1557 C CA . SER A 1 195 ? -15.875 24.016 6.73 1 88 195 SER A CA 1
ATOM 1558 C C . SER A 1 195 ? -16.906 23.844 7.84 1 88 195 SER A C 1
ATOM 1560 O O . SER A 1 195 ? -17.125 24.766 8.633 1 88 195 SER A O 1
ATOM 1562 N N . HIS A 1 196 ? -17.484 22.672 7.934 1 90.12 196 HIS A N 1
ATOM 1563 C CA . HIS A 1 196 ? -18.562 22.469 8.906 1 90.12 196 HIS A CA 1
ATOM 1564 C C . HIS A 1 196 ? -18.047 21.734 10.141 1 90.12 196 HIS A C 1
ATOM 1566 O O . HIS A 1 196 ? -18.844 21.375 11.016 1 90.12 196 HIS A O 1
ATOM 1572 N N . GLU A 1 197 ? -16.797 21.516 10.188 1 93.25 197 GLU A N 1
ATOM 1573 C CA . GLU A 1 197 ? -16.188 20.844 11.336 1 93.25 197 GLU A CA 1
ATOM 1574 C C . GLU A 1 197 ? -15.461 21.828 12.242 1 93.25 197 GLU A C 1
ATOM 1576 O O . GLU A 1 197 ? -14.75 22.703 11.758 1 93.25 197 GLU A O 1
ATOM 1581 N N . TRP A 1 198 ? -15.672 21.703 13.547 1 95 198 TRP A N 1
ATOM 1582 C CA . TRP A 1 198 ? -14.992 22.531 14.523 1 95 198 TRP A CA 1
ATOM 1583 C C . TRP A 1 198 ? -13.875 21.766 15.219 1 95 198 TRP A C 1
ATOM 1585 O O . TRP A 1 198 ? -14.008 20.578 15.484 1 95 198 TRP A O 1
ATOM 1595 N N . CYS A 1 199 ? -12.844 22.375 15.5 1 96.56 199 CYS A N 1
ATOM 1596 C CA . CYS A 1 199 ? -11.711 21.922 16.297 1 96.56 199 CYS A CA 1
ATOM 1597 C C . CYS A 1 199 ? -11.055 23.078 17.031 1 96.56 199 CYS A C 1
ATOM 1599 O O . CYS A 1 199 ? -10.992 24.203 16.5 1 96.56 199 CYS A O 1
ATOM 1601 N N . GLN A 1 200 ? -10.609 22.781 18.203 1 97.12 200 GLN A N 1
ATOM 1602 C CA . GLN A 1 200 ? -9.945 23.828 18.984 1 97.12 200 GLN A CA 1
ATOM 1603 C C . GLN A 1 200 ? -8.727 24.375 18.25 1 97.12 200 GLN A C 1
ATOM 1605 O O . GLN A 1 200 ? -8.328 25.516 18.469 1 97.12 200 GLN A O 1
ATOM 1610 N N . TYR A 1 201 ? -8.102 23.578 17.484 1 98.12 201 TYR A N 1
ATOM 1611 C CA . TYR A 1 201 ? -6.938 23.984 16.703 1 98.12 201 TYR A CA 1
ATOM 1612 C C . TYR A 1 201 ? -7.27 24.031 15.211 1 98.12 201 TYR A C 1
ATOM 1614 O O . TYR A 1 201 ? -8.07 23.234 14.719 1 98.12 201 TYR A O 1
ATOM 1622 N N . ARG A 1 202 ? -6.605 24.953 14.5 1 98.06 202 ARG A N 1
ATOM 1623 C CA . ARG A 1 202 ? -6.734 25.016 13.047 1 98.06 202 ARG A CA 1
ATOM 1624 C C . ARG A 1 202 ? -5.438 25.516 12.406 1 98.06 202 ARG A C 1
ATOM 1626 O O . ARG A 1 202 ? -4.707 26.312 13 1 98.06 202 ARG A O 1
ATOM 1633 N N . GLU A 1 203 ? -5.223 24.969 11.234 1 98.25 203 GLU A N 1
ATOM 1634 C CA . GLU A 1 203 ? -4.145 25.516 10.414 1 98.25 203 GLU A CA 1
ATOM 1635 C C . GLU A 1 203 ? -4.633 26.703 9.57 1 98.25 203 GLU A C 1
ATOM 1637 O O . GLU A 1 203 ? -5.746 26.672 9.047 1 98.25 203 GLU A O 1
ATOM 1642 N N . GLY A 1 204 ? -3.756 27.734 9.477 1 97.94 204 GLY A N 1
ATOM 1643 C CA . GLY A 1 204 ? -4.137 28.906 8.703 1 97.94 204 GLY A CA 1
ATOM 1644 C C . GLY A 1 204 ? -2.953 29.609 8.055 1 97.94 204 GLY A C 1
ATOM 1645 O O . GLY A 1 204 ? -1.824 29.109 8.125 1 97.94 204 GLY A O 1
ATOM 1646 N N . VAL A 1 205 ? -3.266 30.672 7.383 1 97.88 205 VAL A N 1
ATOM 1647 C CA . VAL A 1 205 ? -2.268 31.516 6.734 1 97.88 205 VAL A CA 1
ATOM 1648 C C . VAL A 1 205 ? -2.475 32.969 7.152 1 97.88 205 VAL A C 1
ATOM 1650 O O . VAL A 1 205 ? -3.609 33.438 7.246 1 97.88 205 VAL A O 1
ATOM 1653 N N . VAL A 1 206 ? -1.405 33.625 7.477 1 96.75 206 VAL A N 1
ATOM 1654 C CA . VAL A 1 206 ? -1.456 35.031 7.898 1 96.75 206 VAL A CA 1
ATOM 1655 C C . VAL A 1 206 ? -1.815 35.906 6.707 1 96.75 206 VAL A C 1
ATOM 1657 O O . VAL A 1 206 ? -1.171 35.844 5.656 1 96.75 206 VAL A O 1
ATOM 1660 N N . VAL A 1 207 ? -2.766 36.75 6.855 1 96.56 207 VAL A N 1
ATOM 1661 C CA . VAL A 1 207 ? -3.238 37.625 5.801 1 96.56 207 VAL A CA 1
ATOM 1662 C C . VAL A 1 207 ? -2.512 38.969 5.898 1 96.56 207 VAL A C 1
ATOM 1664 O O . VAL A 1 207 ? -2.1 39.531 4.883 1 96.56 207 VAL A O 1
ATOM 1667 N N . GLY A 1 208 ? -2.412 39.5 7.133 1 94.31 208 GLY A N 1
ATOM 1668 C CA . GLY A 1 208 ? -1.804 40.812 7.379 1 94.31 208 GLY A CA 1
ATOM 1669 C C . GLY A 1 208 ? -2.156 41.375 8.734 1 94.31 208 GLY A C 1
ATOM 1670 O O . GLY A 1 208 ? -2.783 40.688 9.562 1 94.31 208 GLY A O 1
ATOM 1671 N N . PRO A 1 209 ? -1.695 42.594 8.93 1 93.44 209 PRO A N 1
ATOM 1672 C CA . PRO A 1 209 ? -1.96 43.219 10.227 1 93.44 209 PRO A CA 1
ATOM 1673 C C . PRO A 1 209 ? -3.447 43.469 10.469 1 93.44 209 PRO A C 1
ATOM 1675 O O . PRO A 1 209 ? -4.191 43.75 9.523 1 93.44 209 PRO A O 1
ATOM 1678 N N . ALA A 1 210 ? -3.816 43.312 11.641 1 93.81 210 ALA A N 1
ATOM 1679 C CA . ALA A 1 210 ? -5.184 43.562 12.086 1 93.81 210 ALA A CA 1
ATOM 1680 C C . ALA A 1 210 ? -5.207 44.625 13.203 1 93.81 210 ALA A C 1
ATOM 1682 O O . ALA A 1 210 ? -4.254 44.719 13.977 1 93.81 210 ALA A O 1
ATOM 1683 N N . PRO A 1 211 ? -6.293 45.375 13.297 1 91.31 211 PRO A N 1
ATOM 1684 C CA . PRO A 1 211 ? -6.414 46.312 14.414 1 91.31 211 PRO A CA 1
ATOM 1685 C C . PRO A 1 211 ? -6.652 45.625 15.75 1 91.31 211 PRO A C 1
ATOM 1687 O O . PRO A 1 211 ? -7.184 44.5 15.773 1 91.31 211 PRO A O 1
ATOM 1690 N N . ALA A 1 212 ? -6.203 46.25 16.734 1 88.75 212 ALA A N 1
ATOM 1691 C CA . ALA A 1 212 ? -6.488 45.75 18.062 1 88.75 212 ALA A CA 1
ATOM 1692 C C . ALA A 1 212 ? -7.992 45.688 18.328 1 88.75 212 ALA A C 1
ATOM 1694 O O . ALA A 1 212 ? -8.758 46.469 17.75 1 88.75 212 ALA A O 1
ATOM 1695 N N . PRO A 1 213 ? -8.336 44.719 19.141 1 85.88 213 PRO A N 1
ATOM 1696 C CA . PRO A 1 213 ? -9.766 44.656 19.453 1 85.88 213 PRO A CA 1
ATOM 1697 C C . PRO A 1 213 ? -10.273 45.938 20.141 1 85.88 213 PRO A C 1
ATOM 1699 O O . PRO A 1 213 ? -9.531 46.562 20.906 1 85.88 213 PRO A O 1
ATOM 1702 N N . THR A 1 214 ? -11.445 46.469 19.688 1 74.88 214 THR A N 1
ATOM 1703 C CA . THR A 1 214 ? -12.047 47.625 20.344 1 74.88 214 THR A CA 1
ATOM 1704 C C . THR A 1 214 ? -12.539 47.281 21.734 1 74.88 214 THR A C 1
ATOM 1706 O O . THR A 1 214 ? -13.188 46.25 21.938 1 74.88 214 THR A O 1
ATOM 1709 N N . PRO A 1 215 ? -12.016 47.938 22.719 1 60.16 215 PRO A N 1
ATOM 1710 C CA . PRO A 1 215 ? -12.5 47.656 24.062 1 60.16 215 PRO A CA 1
ATOM 1711 C C . PRO A 1 215 ? -14.031 47.688 24.156 1 60.16 215 PRO A C 1
ATOM 1713 O O . PRO A 1 215 ? -14.672 48.469 23.438 1 60.16 215 PRO A O 1
ATOM 1716 N N . SER A 1 216 ? -14.773 46.594 24.188 1 49.78 216 SER A N 1
ATOM 1717 C CA . SER A 1 216 ? -16.219 46.688 24.438 1 49.78 216 SER A CA 1
ATOM 1718 C C . SER A 1 216 ? -16.531 47.844 25.375 1 49.78 216 SER A C 1
ATOM 1720 O O . SER A 1 216 ? -15.82 48.062 26.359 1 49.78 216 SER A O 1
ATOM 1722 N N . SER A 1 217 ? -17.297 48.875 24.906 1 39.84 217 SER A N 1
ATOM 1723 C CA . SER A 1 217 ? -17.734 50.031 25.672 1 39.84 217 SER A CA 1
ATOM 1724 C C . SER A 1 217 ? -18.172 49.625 27.078 1 39.84 217 SER A C 1
ATOM 1726 O O . SER A 1 217 ? -18.438 50.5 27.922 1 39.84 217 SER A O 1
ATOM 1728 N N . THR A 1 218 ? -18.781 48.406 27.234 1 38.94 218 THR A N 1
ATOM 1729 C CA . THR A 1 218 ? -19.5 48.406 28.516 1 38.94 218 THR A CA 1
ATOM 1730 C C . THR A 1 218 ? -18.516 48.375 29.688 1 38.94 218 THR A C 1
ATOM 1732 O O . THR A 1 218 ? -18.922 48.281 30.844 1 38.94 218 THR A O 1
ATOM 1735 N N . ALA A 1 219 ? -17.281 47.812 29.625 1 38.5 219 ALA A N 1
ATOM 1736 C CA . ALA A 1 219 ? -16.656 47.938 30.938 1 38.5 219 ALA A CA 1
ATOM 1737 C C . ALA A 1 219 ? -16.219 49.375 31.203 1 38.5 219 ALA A C 1
ATOM 1739 O O . ALA A 1 219 ? -15.242 49.844 30.609 1 38.5 219 ALA A O 1
ATOM 1740 N N . LYS A 1 220 ? -17.047 50.344 31.406 1 34.75 220 LYS A N 1
ATOM 1741 C CA . LYS A 1 220 ? -16.922 51.688 32.031 1 34.75 220 LYS A CA 1
ATOM 1742 C C . LYS A 1 220 ? -15.797 51.719 33.031 1 34.75 220 LYS A C 1
ATOM 1744 O O . LYS A 1 220 ? -15.531 52.75 33.656 1 34.75 220 LYS A O 1
ATOM 1749 N N . SER A 1 221 ? -15.828 50.688 33.938 1 34.31 221 SER A N 1
ATOM 1750 C CA . SER A 1 221 ? -15.25 51.156 35.219 1 34.31 221 SER A CA 1
ATOM 1751 C C . SER A 1 221 ? -13.836 51.688 35 1 34.31 221 SER A C 1
ATOM 1753 O O . SER A 1 221 ? -13.555 52.844 35.281 1 34.31 221 SER A O 1
ATOM 1755 N N . SER A 1 222 ? -12.68 51.188 35.812 1 33.94 222 SER A N 1
ATOM 1756 C CA . SER A 1 222 ? -11.594 51.969 36.406 1 33.94 222 SER A CA 1
ATOM 1757 C C . SER A 1 222 ? -10.555 52.344 35.344 1 33.94 222 SER A C 1
ATOM 1759 O O . SER A 1 222 ? -10.195 51.531 34.5 1 33.94 222 SER A O 1
ATOM 1761 N N . LYS A 1 223 ? -10.281 53.594 34.938 1 36.22 223 LYS A N 1
ATOM 1762 C CA . LYS A 1 223 ? -9.305 54.375 34.188 1 36.22 223 LYS A CA 1
ATOM 1763 C C . LYS A 1 223 ? -7.965 53.656 34.094 1 36.22 223 LYS A C 1
ATOM 1765 O O . LYS A 1 223 ? -7.082 54.062 33.344 1 36.22 223 LYS A O 1
ATOM 1770 N N . LYS A 1 224 ? -7.566 53.125 35.25 1 35.22 224 LYS A N 1
ATOM 1771 C CA . LYS A 1 224 ? -6.156 52.812 35.438 1 35.22 224 LYS A CA 1
ATOM 1772 C C . LYS A 1 224 ? -5.715 51.656 34.562 1 35.22 224 LYS A C 1
ATOM 1774 O O . LYS A 1 224 ? -4.52 51.406 34.406 1 35.22 224 LYS A O 1
ATOM 1779 N N . ALA A 1 225 ? -6.645 50.688 34.344 1 34.28 225 ALA A N 1
ATOM 1780 C CA . ALA A 1 225 ? -6.043 49.531 33.719 1 34.28 225 ALA A CA 1
ATOM 1781 C C . ALA A 1 225 ? -5.957 49.719 32.188 1 34.28 225 ALA A C 1
ATOM 1783 O O . ALA A 1 225 ? -5.93 48.75 31.453 1 34.28 225 ALA A O 1
ATOM 1784 N N . LYS A 1 226 ? -6.406 50.75 31.656 1 37 226 LYS A N 1
ATOM 1785 C CA . LYS A 1 226 ? -6.344 50.938 30.203 1 37 226 LYS A CA 1
ATOM 1786 C C . LYS A 1 226 ? -4.93 50.688 29.688 1 37 226 LYS A C 1
ATOM 1788 O O . LYS A 1 226 ? -4.734 50.438 28.484 1 37 226 LYS A O 1
ATOM 1793 N N . MET A 1 227 ? -4.027 51.469 30.281 1 33.25 227 MET A N 1
ATOM 1794 C CA . MET A 1 227 ? -2.738 51.625 29.625 1 33.25 227 MET A CA 1
ATOM 1795 C C . MET A 1 227 ? -2.031 50.281 29.469 1 33.25 227 MET A C 1
ATOM 1797 O O . MET A 1 227 ? -1.129 50.156 28.641 1 33.25 227 MET A O 1
ATOM 1801 N N . ALA A 1 228 ? -2.018 49.594 30.641 1 33.78 228 ALA A N 1
ATOM 1802 C CA . ALA A 1 228 ? -0.901 48.656 30.656 1 33.78 228 ALA A CA 1
ATOM 1803 C C . ALA A 1 228 ? -1.104 47.531 29.641 1 33.78 228 ALA A C 1
ATOM 1805 O O . ALA A 1 228 ? -0.136 47 29.109 1 33.78 228 ALA A O 1
ATOM 1806 N N . GLY A 1 229 ? -2.346 46.844 29.656 1 36.38 229 GLY A N 1
ATOM 1807 C CA . GLY A 1 229 ? -2.199 45.406 29.5 1 36.38 229 GLY A CA 1
ATOM 1808 C C . GLY A 1 229 ? -1.94 45 28.062 1 36.38 229 GLY A C 1
ATOM 1809 O O . GLY A 1 229 ? -1.688 43.812 27.781 1 36.38 229 GLY A O 1
ATOM 1810 N N . ASP A 1 230 ? -2.848 45.469 27.094 1 47.16 230 ASP A N 1
ATOM 1811 C CA . ASP A 1 230 ? -2.359 44.781 25.906 1 47.16 230 ASP A CA 1
ATOM 1812 C C . ASP A 1 230 ? -0.953 45.25 25.531 1 47.16 230 ASP A C 1
ATOM 1814 O O . ASP A 1 230 ? -0.767 46.406 25.094 1 47.16 230 ASP A O 1
ATOM 1818 N N . GLY A 1 231 ? -0.025 45.281 26.391 1 49.66 231 GLY A N 1
ATOM 1819 C CA . GLY A 1 231 ? 1.422 45.406 26.469 1 49.66 231 GLY A CA 1
ATOM 1820 C C . GLY A 1 231 ? 2.08 45.531 25.109 1 49.66 231 GLY A C 1
ATOM 1821 O O . GLY A 1 231 ? 3.172 45 24.891 1 49.66 231 GLY A O 1
ATOM 1822 N N . GLY A 1 232 ? 1.428 46.25 24.172 1 63.75 232 GLY A N 1
ATOM 1823 C CA . GLY A 1 232 ? 2.172 46.438 22.938 1 63.75 232 GLY A CA 1
ATOM 1824 C C . GLY A 1 232 ? 2.004 45.281 21.969 1 63.75 232 GLY A C 1
ATOM 1825 O O . GLY A 1 232 ? 2.885 45.031 21.141 1 63.75 232 GLY A O 1
ATOM 1826 N N . LEU A 1 233 ? 0.91 44.594 22.062 1 75.81 233 LEU A N 1
ATOM 1827 C CA . LEU A 1 233 ? 0.767 43.438 21.156 1 75.81 233 LEU A CA 1
ATOM 1828 C C . LEU A 1 233 ? 0.254 43.906 19.797 1 75.81 233 LEU A C 1
ATOM 1830 O O . LEU A 1 233 ? -0.557 44.844 19.719 1 75.81 233 LEU A O 1
ATOM 1834 N N . GLU A 1 234 ? 0.771 43.406 18.828 1 87.5 234 GLU A N 1
ATOM 1835 C CA . GLU A 1 234 ? 0.276 43.531 17.453 1 87.5 234 GLU A CA 1
ATOM 1836 C C . GLU A 1 234 ? -0.66 42.375 17.109 1 87.5 234 GLU A C 1
ATOM 1838 O O . GLU A 1 234 ? -0.713 41.375 17.828 1 87.5 234 GLU A O 1
ATOM 1843 N N . TYR A 1 235 ? -1.567 42.688 16.188 1 93.5 235 TYR A N 1
ATOM 1844 C CA . TYR A 1 235 ? -2.529 41.688 15.773 1 93.5 235 TYR A CA 1
ATOM 1845 C C . TYR A 1 235 ? -2.426 41.406 14.281 1 93.5 235 TYR A C 1
ATOM 1847 O O . TYR A 1 235 ? -2.014 42.281 13.508 1 93.5 235 TYR A O 1
ATOM 1855 N N . ALA A 1 236 ? -2.773 40.188 13.922 1 95.94 236 ALA A N 1
ATOM 1856 C CA . ALA A 1 236 ? -2.824 39.812 12.516 1 95.94 236 ALA A CA 1
ATOM 1857 C C . ALA A 1 236 ? -4.109 39.031 12.195 1 95.94 236 ALA A C 1
ATOM 1859 O O . ALA A 1 236 ? -4.672 38.375 13.07 1 95.94 236 ALA A O 1
ATOM 1860 N N . TYR A 1 237 ? -4.562 39.188 10.992 1 97.12 237 TYR A N 1
ATOM 1861 C CA . TYR A 1 237 ? -5.637 38.344 10.484 1 97.12 237 TYR A CA 1
ATOM 1862 C C . TYR A 1 237 ? -5.086 37.031 9.953 1 97.12 237 TYR A C 1
ATOM 1864 O O . TYR A 1 237 ? -4.043 37 9.297 1 97.12 237 TYR A O 1
ATOM 1872 N N . VAL A 1 238 ? -5.773 35.938 10.305 1 97.56 238 VAL A N 1
ATOM 1873 C CA . VAL A 1 238 ? -5.379 34.625 9.844 1 97.56 238 VAL A CA 1
ATOM 1874 C C . VAL A 1 238 ? -6.574 33.906 9.188 1 97.56 238 VAL A C 1
ATOM 1876 O O . VAL A 1 238 ? -7.648 33.812 9.789 1 97.56 238 VAL A O 1
ATOM 1879 N N . LYS A 1 239 ? -6.449 33.5 7.969 1 97 239 LYS A N 1
ATOM 1880 C CA . LYS A 1 239 ? -7.406 32.594 7.309 1 97 239 LYS A CA 1
ATOM 1881 C C . LYS A 1 239 ? -7.18 31.156 7.707 1 97 239 LYS A C 1
ATOM 1883 O O . LYS A 1 239 ? -6.168 30.547 7.332 1 97 239 LYS A O 1
ATOM 1888 N N . CYS A 1 240 ? -8.109 30.625 8.484 1 96.94 240 CYS A N 1
ATOM 1889 C CA . CYS A 1 240 ? -7.859 29.281 9.016 1 96.94 240 CYS A CA 1
ATOM 1890 C C . CYS A 1 240 ? -9 28.344 8.672 1 96.94 240 CYS A C 1
ATOM 1892 O O . CYS A 1 240 ? -9.328 27.453 9.461 1 96.94 240 CYS A O 1
ATOM 1894 N N . GLY A 1 241 ? -9.656 28.547 7.512 1 95.69 241 GLY A N 1
ATOM 1895 C CA . GLY A 1 241 ? -10.688 27.656 7.012 1 95.69 241 GLY A CA 1
ATOM 1896 C C . GLY A 1 241 ? -12.078 28 7.492 1 95.69 241 GLY A C 1
ATOM 1897 O O . GLY A 1 241 ? -13.055 27.344 7.125 1 95.69 241 GLY A O 1
ATOM 1898 N N . LEU A 1 242 ? -12.188 29 8.328 1 95.94 242 LEU A N 1
ATOM 1899 C CA . LEU A 1 242 ? -13.484 29.547 8.711 1 95.94 242 LEU A CA 1
ATOM 1900 C C . LEU A 1 242 ? -14.016 30.484 7.625 1 95.94 242 LEU A C 1
ATOM 1902 O O . LEU A 1 242 ? -13.297 30.812 6.684 1 95.94 242 LEU A O 1
ATOM 1906 N N . PRO A 1 243 ? -15.297 30.844 7.695 1 95 243 PRO A N 1
ATOM 1907 C CA . PRO A 1 243 ? -15.852 31.672 6.625 1 95 243 PRO A CA 1
ATOM 1908 C C . PRO A 1 243 ? -15.117 33 6.469 1 95 243 PRO A C 1
ATOM 1910 O O . PRO A 1 243 ? -15.078 33.562 5.375 1 95 243 PRO A O 1
ATOM 1913 N N . TYR A 1 244 ? -14.555 33.531 7.566 1 95.75 244 TYR A N 1
ATOM 1914 C CA . TYR A 1 244 ? -13.812 34.781 7.566 1 95.75 244 TYR A CA 1
ATOM 1915 C C . TYR A 1 244 ? -12.539 34.656 8.398 1 95.75 244 TYR A C 1
ATOM 1917 O O . TYR A 1 244 ? -12.422 33.75 9.234 1 95.75 244 TYR A O 1
ATOM 1925 N N . PRO A 1 245 ? -11.547 35.562 8.148 1 96.62 245 PRO A N 1
ATOM 1926 C CA . PRO A 1 245 ? -10.32 35.531 8.938 1 96.62 245 PRO A CA 1
ATOM 1927 C C . PRO A 1 245 ? -10.555 35.812 10.422 1 96.62 245 PRO A C 1
ATOM 1929 O O . PRO A 1 245 ? -11.492 36.531 10.781 1 96.62 245 PRO A O 1
ATOM 1932 N N . VAL A 1 246 ? -9.695 35.281 11.219 1 97.44 246 VAL A N 1
ATOM 1933 C CA . VAL A 1 246 ? -9.742 35.531 12.656 1 97.44 246 VAL A CA 1
ATOM 1934 C C . VAL A 1 246 ? -8.602 36.469 13.062 1 97.44 246 VAL A C 1
ATOM 1936 O O . VAL A 1 246 ? -7.574 36.531 12.383 1 97.44 246 VAL A O 1
ATOM 1939 N N . ARG A 1 247 ? -8.781 37.188 14.125 1 96.81 247 ARG A N 1
ATOM 1940 C CA . ARG A 1 247 ? -7.758 38.062 14.672 1 96.81 247 ARG A CA 1
ATOM 1941 C C . ARG A 1 247 ? -6.91 37.344 15.711 1 96.81 247 ARG A C 1
ATOM 1943 O O . ARG A 1 247 ? -7.441 36.75 16.656 1 96.81 247 ARG A O 1
ATOM 1950 N N . VAL A 1 248 ? -5.641 37.375 15.547 1 95.88 248 VAL A N 1
ATOM 1951 C CA . VAL A 1 248 ? -4.719 36.656 16.438 1 95.88 248 VAL A CA 1
ATOM 1952 C C . VAL A 1 248 ? -3.656 37.625 16.953 1 95.88 248 VAL A C 1
ATOM 1954 O O . VAL A 1 248 ? -3.078 38.406 16.172 1 95.88 248 VAL A O 1
ATOM 1957 N N . PRO A 1 249 ? -3.434 37.625 18.25 1 93.88 249 PRO A N 1
ATOM 1958 C CA . PRO A 1 249 ? -2.352 38.469 18.766 1 93.88 249 PRO A CA 1
ATOM 1959 C C . PRO A 1 249 ? -0.969 37.969 18.359 1 93.88 249 PRO A C 1
ATOM 1961 O O . PRO A 1 249 ? -0.735 36.75 18.328 1 93.88 249 PRO A O 1
ATOM 1964 N N . ILE A 1 250 ? -0.175 38.781 17.969 1 87 250 ILE A N 1
ATOM 1965 C CA . ILE A 1 250 ? 1.202 38.469 17.578 1 87 250 ILE A CA 1
ATOM 1966 C C . ILE A 1 250 ? 2.162 39.188 18.531 1 87 250 ILE A C 1
ATOM 1968 O O . ILE A 1 250 ? 1.959 40.375 18.859 1 87 250 ILE A O 1
ATOM 1972 N N . PRO A 1 251 ? 3.172 38.5 18.969 1 81.44 251 PRO A N 1
ATOM 1973 C CA . PRO A 1 251 ? 4.164 39.188 19.781 1 81.44 251 PRO A CA 1
ATOM 1974 C C . PRO A 1 251 ? 4.812 40.375 19.031 1 81.44 251 PRO A C 1
ATOM 1976 O O . PRO A 1 251 ? 5.062 40.25 17.828 1 81.44 251 PRO A O 1
ATOM 1979 N N . PRO A 1 252 ? 5.062 41.406 19.719 1 76.5 252 PRO A N 1
ATOM 1980 C CA . PRO A 1 252 ? 5.586 42.625 19.062 1 76.5 252 PRO A CA 1
ATOM 1981 C C . PRO A 1 252 ? 6.891 42.344 18.312 1 76.5 252 PRO A C 1
ATOM 1983 O O . PRO A 1 252 ? 7.152 43 17.281 1 76.5 252 PRO A O 1
ATOM 1986 N N . GLU A 1 253 ? 7.668 41.438 18.734 1 78.38 253 GLU A N 1
ATOM 1987 C CA . GLU A 1 253 ? 8.977 41.188 18.125 1 78.38 253 GLU A CA 1
ATOM 1988 C C . GLU A 1 253 ? 8.859 40.281 16.922 1 78.38 253 GLU A C 1
ATOM 1990 O O . GLU A 1 253 ? 9.812 40.125 16.141 1 78.38 253 GLU A O 1
ATOM 1995 N N . SER A 1 254 ? 7.711 39.812 16.641 1 78.31 254 SER A N 1
ATOM 1996 C CA . SER A 1 254 ? 7.566 38.875 15.547 1 78.31 254 SER A CA 1
ATOM 1997 C C . SER A 1 254 ? 7.008 39.562 14.305 1 78.31 254 SER A C 1
ATOM 1999 O O . SER A 1 254 ? 5.941 40.156 14.352 1 78.31 254 SER A O 1
ATOM 2001 N N . PRO A 1 255 ? 7.777 39.531 13.32 1 83.75 255 PRO A N 1
ATOM 2002 C CA . PRO A 1 255 ? 7.242 40.125 12.094 1 83.75 255 PRO A CA 1
ATOM 2003 C C . PRO A 1 255 ? 5.996 39.375 11.586 1 83.75 255 PRO A C 1
ATOM 2005 O O . PRO A 1 255 ? 5.895 38.156 11.703 1 83.75 255 PRO A O 1
ATOM 2008 N N . ILE A 1 256 ? 5.039 40.156 11.164 1 86.62 256 ILE A N 1
ATOM 2009 C CA . ILE A 1 256 ? 3.854 39.594 10.508 1 86.62 256 ILE A CA 1
ATOM 2010 C C . ILE A 1 256 ? 4.148 39.375 9.031 1 86.62 256 ILE A C 1
ATOM 2012 O O . ILE A 1 256 ? 4.309 40.312 8.258 1 86.62 256 ILE A O 1
ATOM 2016 N N . GLU A 1 257 ? 4.312 38.156 8.633 1 90.06 257 GLU A N 1
ATOM 2017 C CA . GLU A 1 257 ? 4.621 37.812 7.25 1 90.06 257 GLU A CA 1
ATOM 2018 C C . GLU A 1 257 ? 3.4 37.219 6.547 1 90.06 257 GLU A C 1
ATOM 2020 O O . GLU A 1 257 ? 2.934 36.125 6.898 1 90.06 257 GLU A O 1
ATOM 2025 N N . GLU A 1 258 ? 2.973 38.031 5.57 1 93.38 258 GLU A N 1
ATOM 2026 C CA . GLU A 1 258 ? 1.844 37.562 4.762 1 93.38 258 GLU A CA 1
ATOM 2027 C C . GLU A 1 258 ? 2.143 36.219 4.105 1 93.38 258 GLU A C 1
ATOM 2029 O O . GLU A 1 258 ? 3.242 36 3.594 1 93.38 258 GLU A O 1
ATOM 2034 N N . GLY A 1 259 ? 1.216 35.281 4.23 1 94.5 259 GLY A N 1
ATOM 2035 C CA . GLY A 1 259 ? 1.372 34 3.562 1 94.5 259 GLY A CA 1
ATOM 2036 C C . GLY A 1 259 ? 2.043 32.938 4.43 1 94.5 259 GLY A C 1
ATOM 2037 O O . GLY A 1 259 ? 2.227 31.812 4.004 1 94.5 259 GLY A O 1
ATOM 2038 N N . MET A 1 260 ? 2.354 33.344 5.582 1 95.06 260 MET A N 1
ATOM 2039 C CA . MET A 1 260 ? 3.01 32.406 6.488 1 95.06 260 MET A CA 1
ATOM 2040 C C . MET A 1 260 ? 1.998 31.422 7.098 1 95.06 260 MET A C 1
ATOM 2042 O O . MET A 1 260 ? 0.947 31.844 7.586 1 95.06 260 MET A O 1
ATOM 2046 N N . ARG A 1 261 ? 2.334 30.172 7.023 1 97.19 261 ARG A N 1
ATOM 2047 C CA . ARG A 1 261 ? 1.485 29.172 7.664 1 97.19 261 ARG A CA 1
ATOM 2048 C C . ARG A 1 261 ? 1.586 29.25 9.18 1 97.19 261 ARG A C 1
ATOM 2050 O O . ARG A 1 261 ? 2.676 29.438 9.727 1 97.19 261 ARG A O 1
ATOM 2057 N N . THR A 1 262 ? 0.474 29.141 9.891 1 96.38 262 THR A N 1
ATOM 2058 C CA . THR A 1 262 ? 0.476 29.203 11.352 1 96.38 262 THR A CA 1
ATOM 2059 C C . THR A 1 262 ? -0.608 28.297 11.93 1 96.38 262 THR A C 1
ATOM 2061 O O . THR A 1 262 ? -1.634 28.062 11.289 1 96.38 262 THR A O 1
ATOM 2064 N N . THR A 1 263 ? -0.37 27.688 13.062 1 97.81 263 THR A N 1
ATOM 2065 C CA . THR A 1 263 ? -1.373 26.969 13.828 1 97.81 263 THR A CA 1
ATOM 2066 C C . THR A 1 263 ? -2.062 27.875 14.836 1 97.81 263 THR A C 1
ATOM 2068 O O . THR A 1 263 ? -1.399 28.625 15.562 1 97.81 263 THR A O 1
ATOM 2071 N N . VAL A 1 264 ? -3.328 27.875 14.828 1 97.56 264 VAL A N 1
ATOM 2072 C CA . VAL A 1 264 ? -4.129 28.719 15.703 1 97.56 264 VAL A CA 1
ATOM 2073 C C . VAL A 1 264 ? -4.809 27.859 16.766 1 97.56 264 VAL A C 1
ATOM 2075 O O . VAL A 1 264 ? -5.312 26.781 16.469 1 97.56 264 VAL A O 1
ATOM 2078 N N . ARG A 1 265 ? -4.781 28.328 17.984 1 98 265 ARG A N 1
ATOM 2079 C CA . ARG A 1 265 ? -5.496 27.703 19.109 1 98 265 ARG A CA 1
ATOM 2080 C C . ARG A 1 265 ? -6.613 28.609 19.609 1 98 265 ARG A C 1
ATOM 2082 O O . ARG A 1 265 ? -6.355 29.719 20.078 1 98 265 ARG A O 1
ATOM 2089 N N . PHE A 1 266 ? -7.766 28.188 19.516 1 97.62 266 PHE A N 1
ATOM 2090 C CA . PHE A 1 266 ? -8.875 28.906 20.125 1 97.62 266 PHE A CA 1
ATOM 2091 C C . PHE A 1 266 ? -8.93 28.672 21.625 1 97.62 266 PHE A C 1
ATOM 2093 O O . PHE A 1 266 ? -8.695 27.547 22.094 1 97.62 266 PHE A O 1
ATOM 2100 N N . THR A 1 267 ? -9.25 29.641 22.297 1 96.25 267 THR A N 1
ATOM 2101 C CA . THR A 1 267 ? -9.32 29.547 23.75 1 96.25 267 THR A CA 1
ATOM 2102 C C . THR A 1 267 ? -10.383 28.547 24.188 1 96.25 267 THR A C 1
ATOM 2104 O O . THR A 1 267 ? -10.172 27.766 25.109 1 96.25 267 THR A O 1
ATOM 2107 N N . ASN A 1 268 ? -11.523 28.641 23.453 1 94.12 268 ASN A N 1
ATOM 2108 C CA . ASN A 1 268 ? -12.602 27.703 23.766 1 94.12 268 ASN A CA 1
ATOM 2109 C C . ASN A 1 268 ? -12.578 26.5 22.828 1 94.12 268 ASN A C 1
ATOM 2111 O O . ASN A 1 268 ? -12.578 26.641 21.609 1 94.12 268 ASN A O 1
ATOM 2115 N N . ALA A 1 269 ? -12.641 25.297 23.406 1 93.44 269 ALA A N 1
ATOM 2116 C CA . ALA A 1 269 ? -12.633 24.062 22.641 1 93.44 269 ALA A CA 1
ATOM 2117 C C . ALA A 1 269 ? -14.008 23.781 22.031 1 93.44 269 ALA A C 1
ATOM 2119 O O . ALA A 1 269 ? -14.117 23.062 21.031 1 93.44 269 ALA A O 1
ATOM 2120 N N . THR A 1 270 ? -15 24.359 22.609 1 94.75 270 THR A N 1
ATOM 2121 C CA . THR A 1 270 ? -16.359 24.156 22.125 1 94.75 270 THR A CA 1
ATOM 2122 C C . THR A 1 270 ? -16.688 25.141 21 1 94.75 270 THR A C 1
ATOM 2124 O O . THR A 1 270 ? -16.203 26.281 21 1 94.75 270 THR A O 1
ATOM 2127 N N . GLU A 1 271 ? -17.5 24.719 20.109 1 95 271 GLU A N 1
ATOM 2128 C CA . GLU A 1 271 ? -17.891 25.547 18.984 1 95 271 GLU A CA 1
ATOM 2129 C C . GLU A 1 271 ? -18.609 26.812 19.438 1 95 271 GLU A C 1
ATOM 2131 O O . GLU A 1 271 ? -19.375 26.766 20.406 1 95 271 GLU A O 1
ATOM 2136 N N . PRO A 1 272 ? -18.484 27.859 18.781 1 94.69 272 PRO A N 1
ATOM 2137 C CA . PRO A 1 272 ? -19.188 29.094 19.141 1 94.69 272 PRO A CA 1
ATOM 2138 C C . PRO A 1 272 ? -20.688 29.047 18.797 1 94.69 272 PRO A C 1
ATOM 2140 O O . PRO A 1 272 ? -21.109 28.188 18.031 1 94.69 272 PRO A O 1
ATOM 2143 N N . PRO A 1 273 ? -21.516 29.781 19.359 1 91.38 273 PRO A N 1
ATOM 2144 C CA . PRO A 1 273 ? -22.984 29.734 19.219 1 91.38 273 PRO A CA 1
ATOM 2145 C C . PRO A 1 273 ? -23.438 29.781 17.75 1 91.38 273 PRO A C 1
ATOM 2147 O O . PRO A 1 273 ? -24.359 29.062 17.359 1 91.38 273 PRO A O 1
ATOM 2150 N N . SER A 1 274 ? -22.906 30.547 16.875 1 91.69 274 SER A N 1
ATOM 2151 C CA . SER A 1 274 ? -23.359 30.734 15.5 1 91.69 274 SER A CA 1
ATOM 2152 C C . SER A 1 274 ? -22.672 29.75 14.555 1 91.69 274 SER A C 1
ATOM 2154 O O . SER A 1 274 ? -22.766 29.891 13.336 1 91.69 274 SER A O 1
ATOM 2156 N N . TRP A 1 275 ? -22.203 28.781 15.188 1 92.88 275 TRP A N 1
ATOM 2157 C CA . TRP A 1 275 ? -21.547 27.781 14.359 1 92.88 275 TRP A CA 1
ATOM 2158 C C . TRP A 1 275 ? -22.578 26.953 13.594 1 92.88 275 TRP A C 1
ATOM 2160 O O . TRP A 1 275 ? -23.625 26.609 14.125 1 92.88 275 TRP A O 1
ATOM 2170 N N . PRO A 1 276 ? -22.359 26.594 12.359 1 92.12 276 PRO A N 1
ATOM 2171 C CA . PRO A 1 276 ? -21.188 26.828 11.516 1 92.12 276 PRO A CA 1
ATOM 2172 C C . PRO A 1 276 ? -21.312 28.109 10.688 1 92.12 276 PRO A C 1
ATOM 2174 O O . PRO A 1 276 ? -20.5 28.344 9.781 1 92.12 276 PRO A O 1
ATOM 2177 N N . HIS A 1 277 ? -22.297 28.969 10.922 1 93.56 277 HIS A N 1
ATOM 2178 C CA . HIS A 1 277 ? -22.547 30.172 10.148 1 93.56 277 HIS A CA 1
ATOM 2179 C C . HIS A 1 277 ? -22.016 31.406 10.875 1 93.56 277 HIS A C 1
ATOM 2181 O O . HIS A 1 277 ? -22.781 32.281 11.258 1 93.56 277 HIS A O 1
ATOM 2187 N N . LEU A 1 278 ? -20.797 31.578 10.875 1 95.56 278 LEU A N 1
ATOM 2188 C CA . LEU A 1 278 ? -20.156 32.688 11.586 1 95.56 278 LEU A CA 1
ATOM 2189 C C . LEU A 1 278 ? -20.125 33.938 10.719 1 95.56 278 LEU A C 1
ATOM 2191 O O . LEU A 1 278 ? -19.766 33.875 9.531 1 95.56 278 LEU A O 1
ATOM 2195 N N . SER A 1 279 ? -20.469 35.062 11.305 1 96.06 279 SER A N 1
ATOM 2196 C CA . SER A 1 279 ? -20.328 36.375 10.656 1 96.06 279 SER A CA 1
ATOM 2197 C C . SER A 1 279 ? -18.891 36.875 10.734 1 96.06 279 SER A C 1
ATOM 2199 O O . SER A 1 279 ? -18.078 36.312 11.469 1 96.06 279 SER A O 1
ATOM 2201 N N . PRO A 1 280 ? -18.578 37.906 9.953 1 95.44 280 PRO A N 1
ATOM 2202 C CA . PRO A 1 280 ? -17.234 38.469 10.062 1 95.44 280 PRO A CA 1
ATOM 2203 C C . PRO A 1 280 ? -16.906 38.938 11.484 1 95.44 280 PRO A C 1
ATOM 2205 O O . PRO A 1 280 ? -15.789 38.719 11.961 1 95.44 280 PRO A O 1
ATOM 2208 N N . GLU A 1 281 ? -17.906 39.469 12.117 1 94.31 281 GLU A N 1
ATOM 2209 C CA . GLU A 1 281 ? -17.719 39.938 13.484 1 94.31 281 GLU A CA 1
ATOM 2210 C C . GLU A 1 281 ? -17.531 38.781 14.453 1 94.31 281 GLU A C 1
ATOM 2212 O O . GLU A 1 281 ? -16.703 38.844 15.359 1 94.31 281 GLU A O 1
ATOM 2217 N N . ALA A 1 282 ? -18.312 37.781 14.227 1 94.81 282 ALA A N 1
ATOM 2218 C CA . ALA A 1 282 ? -18.188 36.594 15.07 1 94.81 282 ALA A CA 1
ATOM 2219 C C . ALA A 1 282 ? -16.797 35.969 14.961 1 94.81 282 ALA A C 1
ATOM 2221 O O . ALA A 1 282 ? -16.203 35.562 15.961 1 94.81 282 ALA A O 1
ATOM 2222 N N . CYS A 1 283 ? -16.266 35.875 13.781 1 95.69 283 CYS A N 1
ATOM 2223 C CA . CYS A 1 283 ? -14.945 35.312 13.562 1 95.69 283 CYS A CA 1
ATOM 2224 C C . CYS A 1 283 ? -13.859 36.156 14.219 1 95.69 283 CYS A C 1
ATOM 2226 O O . CYS A 1 283 ? -12.969 35.625 14.883 1 95.69 283 CYS A O 1
ATOM 2228 N N . THR A 1 284 ? -13.945 37.5 14.039 1 93.81 284 THR A N 1
ATOM 2229 C CA . THR A 1 284 ? -12.922 38.406 14.562 1 93.81 284 THR A CA 1
ATOM 2230 C C . THR A 1 284 ? -12.93 38.406 16.094 1 93.81 284 THR A C 1
ATOM 2232 O O . THR A 1 284 ? -11.914 38.688 16.719 1 93.81 284 THR A O 1
ATOM 2235 N N . ASN A 1 285 ? -14.086 38.062 16.656 1 92.69 285 ASN A N 1
ATOM 2236 C CA . ASN A 1 285 ? -14.234 38.125 18.109 1 92.69 285 ASN A CA 1
ATOM 2237 C C . ASN A 1 285 ? -13.859 36.781 18.766 1 92.69 285 ASN A C 1
ATOM 2239 O O . ASN A 1 285 ? -13.852 36.688 19.984 1 92.69 285 ASN A O 1
ATOM 2243 N N . LEU A 1 286 ? -13.586 35.812 17.953 1 95.38 286 LEU A N 1
ATOM 2244 C CA . LEU A 1 286 ? -13.102 34.562 18.531 1 95.38 286 LEU A CA 1
ATOM 2245 C C . LEU A 1 286 ? -11.742 34.75 19.203 1 95.38 286 LEU A C 1
ATOM 2247 O O . LEU A 1 286 ? -10.828 35.312 18.594 1 95.38 286 LEU A O 1
ATOM 2251 N N . SER A 1 287 ? -11.648 34.375 20.438 1 94.88 287 SER A N 1
ATOM 2252 C CA . SER A 1 287 ? -10.367 34.438 21.125 1 94.88 287 SER A CA 1
ATOM 2253 C C . SER A 1 287 ? -9.438 33.312 20.672 1 94.88 287 SER A C 1
ATOM 2255 O O . SER A 1 287 ? -9.734 32.156 20.875 1 94.88 287 SER A O 1
ATOM 2257 N N . ALA A 1 288 ? -8.336 33.719 20.078 1 96.31 288 ALA A N 1
ATOM 2258 C CA . ALA A 1 288 ? -7.391 32.75 19.531 1 96.31 288 ALA A CA 1
ATOM 2259 C C . ALA A 1 288 ? -5.953 33.25 19.656 1 96.31 288 ALA A C 1
ATOM 2261 O O . ALA A 1 288 ? -5.715 34.469 19.766 1 96.31 288 ALA A O 1
ATOM 2262 N N . THR A 1 289 ? -5.016 32.344 19.703 1 95.94 289 THR A N 1
ATOM 2263 C CA . THR A 1 289 ? -3.588 32.656 19.719 1 95.94 289 THR A CA 1
ATOM 2264 C C . THR A 1 289 ? -2.834 31.75 18.75 1 95.94 289 THR A C 1
ATOM 2266 O O . THR A 1 289 ? -3.273 30.641 18.438 1 95.94 289 THR A O 1
ATOM 2269 N N . ALA A 1 290 ? -1.77 32.281 18.156 1 95 290 ALA A N 1
ATOM 2270 C CA . ALA A 1 290 ? -0.852 31.422 17.406 1 95 290 ALA A CA 1
ATOM 2271 C C . ALA A 1 290 ? -0.069 30.5 18.328 1 95 290 ALA A C 1
ATOM 2273 O O . ALA A 1 290 ? 0.283 30.875 19.438 1 95 290 ALA A O 1
ATOM 2274 N N . CYS A 1 291 ? 0.178 29.328 17.969 1 95.5 291 CYS A N 1
ATOM 2275 C CA . CYS A 1 291 ? 0.95 28.375 18.766 1 95.5 291 CYS A CA 1
ATOM 2276 C C . CYS A 1 291 ? 1.823 27.516 17.859 1 95.5 291 CYS A C 1
ATOM 2278 O O . CYS A 1 291 ? 1.653 27.516 16.641 1 95.5 291 CYS A O 1
ATOM 2280 N N . PRO A 1 292 ? 2.797 26.828 18.422 1 95.38 292 PRO A N 1
ATOM 2281 C CA . PRO A 1 292 ? 3.592 25.891 17.625 1 95.38 292 PRO A CA 1
ATOM 2282 C C . PRO A 1 292 ? 2.752 24.781 17.016 1 95.38 292 PRO A C 1
ATOM 2284 O O . PRO A 1 292 ? 1.769 24.344 17.609 1 95.38 292 PRO A O 1
ATOM 2287 N N . SER A 1 293 ? 3.172 24.344 15.867 1 96.88 293 SER A N 1
ATOM 2288 C CA . SER A 1 293 ? 2.443 23.297 15.156 1 96.88 293 SER A CA 1
ATOM 2289 C C . SER A 1 293 ? 2.455 21.984 15.938 1 96.88 293 SER A C 1
ATOM 2291 O O . SER A 1 293 ? 1.669 21.078 15.656 1 96.88 293 SER A O 1
ATOM 2293 N N . SER A 1 294 ? 3.305 21.828 16.953 1 97.44 294 SER A N 1
ATOM 2294 C CA . SER A 1 294 ? 3.391 20.625 17.781 1 97.44 294 SER A CA 1
ATOM 2295 C C . SER A 1 294 ? 2.387 20.656 18.922 1 97.44 294 SER A C 1
ATOM 2297 O O . SER A 1 294 ? 2.129 19.641 19.562 1 97.44 294 SER A O 1
ATOM 2299 N N . THR A 1 295 ? 1.792 21.781 19.203 1 97.81 295 THR A N 1
ATOM 2300 C CA . THR A 1 295 ? 0.96 21.984 20.391 1 97.81 295 THR A CA 1
ATOM 2301 C C . THR A 1 295 ? -0.248 21.047 20.375 1 97.81 295 THR A C 1
ATOM 2303 O O . THR A 1 295 ? -0.555 20.406 21.375 1 97.81 295 THR A O 1
ATOM 2306 N N . PRO A 1 296 ? -0.983 20.922 19.219 1 98.19 296 PRO A N 1
ATOM 2307 C CA . PRO A 1 296 ? -2.117 20 19.219 1 98.19 296 PRO A CA 1
ATOM 2308 C C . PRO A 1 296 ? -1.718 18.578 19.609 1 98.19 296 PRO A C 1
ATOM 2310 O O . PRO A 1 296 ? -2.471 17.891 20.312 1 98.19 296 PRO A O 1
ATOM 2313 N N . ARG A 1 297 ? -0.578 18.141 19.172 1 98 297 ARG A N 1
ATOM 2314 C CA . ARG A 1 297 ? -0.082 16.812 19.516 1 98 297 ARG A CA 1
ATOM 2315 C C . ARG A 1 297 ? 0.364 16.734 20.969 1 98 297 ARG A C 1
ATOM 2317 O O . ARG A 1 297 ? -0.055 15.852 21.703 1 98 297 ARG A O 1
ATOM 2324 N N . GLU A 1 298 ? 1.172 17.719 21.422 1 97.81 298 GLU A N 1
ATOM 2325 C CA . GLU A 1 298 ? 1.846 17.672 22.719 1 97.81 298 GLU A CA 1
ATOM 2326 C C . GLU A 1 298 ? 0.864 17.938 23.859 1 97.81 298 GLU A C 1
ATOM 2328 O O . GLU A 1 298 ? 0.995 17.359 24.938 1 97.81 298 GLU A O 1
ATOM 2333 N N . GLU A 1 299 ? -0.115 18.75 23.594 1 97.06 299 GLU A N 1
ATOM 2334 C CA . GLU A 1 299 ? -0.988 19.156 24.688 1 97.06 299 GLU A CA 1
ATOM 2335 C C . GLU A 1 299 ? -2.324 18.422 24.625 1 97.06 299 GLU A C 1
ATOM 2337 O O . GLU A 1 299 ? -2.934 18.156 25.672 1 97.06 299 GLU A O 1
ATOM 2342 N N . SER A 1 300 ? -2.742 18.094 23.375 1 96.19 300 SER A N 1
ATOM 2343 C CA . SER A 1 300 ? -4.113 17.609 23.281 1 96.19 300 SER A CA 1
ATOM 2344 C C . SER A 1 300 ? -4.168 16.234 22.625 1 96.19 300 SER A C 1
ATOM 2346 O O . SER A 1 300 ? -5.242 15.648 22.469 1 96.19 300 SER A O 1
ATOM 2348 N N . GLY A 1 301 ? -3.025 15.711 22.125 1 96.5 301 GLY A N 1
ATOM 2349 C CA . GLY A 1 301 ? -2.945 14.328 21.656 1 96.5 301 GLY A CA 1
ATOM 2350 C C . GLY A 1 301 ? -3.398 14.156 20.219 1 96.5 301 GLY A C 1
ATOM 2351 O O . GLY A 1 301 ? -3.574 13.023 19.75 1 96.5 301 GLY A O 1
ATOM 2352 N N . TYR A 1 302 ? -3.562 15.219 19.469 1 97.38 302 TYR A N 1
ATOM 2353 C CA . TYR A 1 302 ? -3.959 15.133 18.078 1 97.38 302 TYR A CA 1
ATOM 2354 C C . TYR A 1 302 ? -2.801 14.656 17.203 1 97.38 302 TYR A C 1
ATOM 2356 O O . TYR A 1 302 ? -1.642 14.984 17.469 1 97.38 302 TYR A O 1
ATOM 2364 N N . TYR A 1 303 ? -3.15 13.828 16.297 1 98.06 303 TYR A N 1
ATOM 2365 C CA . TYR A 1 303 ? -2.246 13.773 15.148 1 98.06 303 TYR A CA 1
ATOM 2366 C C . TYR A 1 303 ? -2.412 15.008 14.266 1 98.06 303 TYR A C 1
ATOM 2368 O O . TYR A 1 303 ? -3.512 15.289 13.789 1 98.06 303 TYR A O 1
ATOM 2376 N N . TRP A 1 304 ? -1.374 15.664 13.992 1 98.44 304 TRP A N 1
ATOM 2377 C CA . TRP A 1 304 ? -1.502 16.953 13.328 1 98.44 304 TRP A CA 1
ATOM 2378 C C . TRP A 1 304 ? -0.614 17.031 12.094 1 98.44 304 TRP A C 1
ATOM 2380 O O . TRP A 1 304 ? 0.057 18.031 11.859 1 98.44 304 TRP A O 1
ATOM 2390 N N . GLY A 1 305 ? -0.49 15.898 11.359 1 98.38 305 GLY A N 1
ATOM 2391 C CA . GLY A 1 305 ? 0.281 15.828 10.133 1 98.38 305 GLY A CA 1
ATOM 2392 C C . GLY A 1 305 ? 1.763 15.602 10.367 1 98.38 305 GLY A C 1
ATOM 2393 O O . GLY A 1 305 ? 2.17 15.203 11.461 1 98.38 305 GLY A O 1
ATOM 2394 N N . TYR A 1 306 ? 2.525 15.719 9.25 1 98.75 306 TYR A N 1
ATOM 2395 C CA . TYR A 1 306 ? 3.969 15.516 9.32 1 98.75 306 TYR A CA 1
ATOM 2396 C C . TYR A 1 306 ? 4.719 16.703 8.742 1 98.75 306 TYR A C 1
ATOM 2398 O O . TYR A 1 306 ? 4.18 17.438 7.91 1 98.75 306 TYR A O 1
ATOM 2406 N N . THR A 1 307 ? 5.879 16.891 9.258 1 98.5 307 THR A N 1
ATOM 2407 C CA . THR A 1 307 ? 6.816 17.781 8.594 1 98.5 307 THR A CA 1
ATOM 2408 C C . THR A 1 307 ? 7.68 17.031 7.594 1 98.5 307 THR A C 1
ATOM 2410 O O . THR A 1 307 ? 7.879 15.82 7.73 1 98.5 307 THR A O 1
ATOM 2413 N N . VAL A 1 308 ? 8.109 17.719 6.562 1 98.75 308 VAL A N 1
ATOM 2414 C CA . VAL A 1 308 ? 9 17.094 5.578 1 98.75 308 VAL A CA 1
ATOM 2415 C C . VAL A 1 308 ? 10.266 17.938 5.434 1 98.75 308 VAL A C 1
ATOM 2417 O O . VAL A 1 308 ? 10.203 19.156 5.344 1 98.75 308 VAL A O 1
ATOM 2420 N N . ARG A 1 309 ? 11.391 17.297 5.434 1 98.38 309 ARG A N 1
ATOM 2421 C CA . ARG A 1 309 ? 12.641 18 5.152 1 98.38 309 ARG A CA 1
ATOM 2422 C C . ARG A 1 309 ? 13.547 17.156 4.258 1 98.38 309 ARG A C 1
ATOM 2424 O O . ARG A 1 309 ? 13.383 15.945 4.16 1 98.38 309 ARG A O 1
ATOM 2431 N N . ARG A 1 310 ? 14.445 17.812 3.635 1 98.06 310 ARG A N 1
ATOM 2432 C CA . ARG A 1 310 ? 15.453 17.156 2.811 1 98.06 310 ARG A CA 1
ATOM 2433 C C . ARG A 1 310 ? 16.766 16.969 3.576 1 98.06 310 ARG A C 1
ATOM 2435 O O . ARG A 1 310 ? 17.109 17.797 4.426 1 98.06 310 ARG A O 1
ATOM 2442 N N . ALA A 1 311 ? 17.391 15.938 3.344 1 98.62 311 ALA A N 1
ATOM 2443 C CA . ALA A 1 311 ? 18.766 15.688 3.783 1 98.62 311 ALA A CA 1
ATOM 2444 C C . ALA A 1 311 ? 19.656 15.344 2.604 1 98.62 311 ALA A C 1
ATOM 2446 O O . ALA A 1 311 ? 19.328 14.469 1.798 1 98.62 311 ALA A O 1
ATOM 2447 N N . PRO A 1 312 ? 20.781 16 2.455 1 97.5 312 PRO A N 1
ATOM 2448 C CA . PRO A 1 312 ? 21.625 15.797 1.28 1 97.5 312 PRO A CA 1
ATOM 2449 C C . PRO A 1 312 ? 22.281 14.414 1.258 1 97.5 312 PRO A C 1
ATOM 2451 O O . PRO A 1 312 ? 22.859 14.016 0.242 1 97.5 312 PRO A O 1
ATOM 2454 N N . SER A 1 313 ? 22.234 13.695 2.369 1 98.44 313 SER A N 1
ATOM 2455 C CA . SER A 1 313 ? 22.766 12.344 2.479 1 98.44 313 SER A CA 1
ATOM 2456 C C . SER A 1 313 ? 22.109 11.578 3.621 1 98.44 313 SER A C 1
ATOM 2458 O O . SER A 1 313 ? 21.328 12.148 4.387 1 98.44 313 SER A O 1
ATOM 2460 N N . LEU A 1 314 ? 22.422 10.258 3.662 1 98.88 314 LEU A N 1
ATOM 2461 C CA . LEU A 1 314 ? 21.891 9.461 4.762 1 98.88 314 LEU A CA 1
ATOM 2462 C C . LEU A 1 314 ? 22.469 9.914 6.098 1 98.88 314 LEU A C 1
ATOM 2464 O O . LEU A 1 314 ? 21.75 10.016 7.094 1 98.88 314 LEU A O 1
ATOM 2468 N N . SER A 1 315 ? 23.75 10.234 6.18 1 98.75 315 SER A N 1
ATOM 2469 C CA . SER A 1 315 ? 24.359 10.734 7.41 1 98.75 315 SER A CA 1
ATOM 2470 C C . SER A 1 315 ? 23.719 12.039 7.859 1 98.75 315 SER A C 1
ATOM 2472 O O . SER A 1 315 ? 23.578 12.289 9.055 1 98.75 315 SER A O 1
ATOM 2474 N N . ALA A 1 316 ? 23.266 12.828 6.902 1 98.69 316 ALA A N 1
ATOM 2475 C CA . ALA A 1 316 ? 22.656 14.125 7.203 1 98.69 316 ALA A CA 1
ATOM 2476 C C . ALA A 1 316 ? 21.266 13.953 7.812 1 98.69 316 ALA A C 1
ATOM 2478 O O . ALA A 1 316 ? 20.75 14.867 8.453 1 98.69 316 ALA A O 1
ATOM 2479 N N . VAL A 1 317 ? 20.625 12.789 7.613 1 98.88 317 VAL A N 1
ATOM 2480 C CA . VAL A 1 317 ? 19.375 12.5 8.297 1 98.88 317 VAL A CA 1
ATOM 2481 C C . VAL A 1 317 ? 19.562 12.609 9.805 1 98.88 317 VAL A C 1
ATOM 2483 O O . VAL A 1 317 ? 18.719 13.164 10.508 1 98.88 317 VAL A O 1
ATOM 2486 N N . PHE A 1 318 ? 20.734 12.148 10.266 1 98.5 318 PHE A N 1
ATOM 2487 C CA . PHE A 1 318 ? 21.047 12.125 11.688 1 98.5 318 PHE A CA 1
ATOM 2488 C C . PHE A 1 318 ? 21.594 13.477 12.148 1 98.5 318 PHE A C 1
ATOM 2490 O O . PHE A 1 318 ? 21.125 14.047 13.125 1 98.5 318 PHE A O 1
ATOM 2497 N N . SER A 1 319 ? 22.516 13.984 11.438 1 98.06 319 SER A N 1
ATOM 2498 C CA . SER A 1 319 ? 23.25 15.164 11.891 1 98.06 319 SER A CA 1
ATOM 2499 C C . SER A 1 319 ? 22.375 16.406 11.852 1 98.06 319 SER A C 1
ATOM 2501 O O . SER A 1 319 ? 22.594 17.344 12.625 1 98.06 319 SER A O 1
ATOM 2503 N N . GLU A 1 320 ? 21.391 16.406 10.961 1 98.06 320 GLU A N 1
ATOM 2504 C CA . GLU A 1 320 ? 20.562 17.594 10.828 1 98.06 320 GLU A CA 1
ATOM 2505 C C . GLU A 1 320 ? 19.203 17.406 11.508 1 98.06 320 GLU A C 1
ATOM 2507 O O . GLU A 1 320 ? 18.266 18.156 11.242 1 98.06 320 GLU A O 1
ATOM 2512 N N . CYS A 1 321 ? 19.125 16.422 12.344 1 97.62 321 CYS A N 1
ATOM 2513 C CA . CYS A 1 321 ? 17.906 16.172 13.117 1 97.62 321 CYS A CA 1
ATOM 2514 C C . CYS A 1 321 ? 17.5 17.422 13.883 1 97.62 321 CYS A C 1
ATOM 2516 O O . CYS A 1 321 ? 18.344 18.109 14.469 1 97.62 321 CYS A O 1
ATOM 2518 N N . GLU A 1 322 ? 16.266 17.734 13.859 1 95.56 322 GLU A N 1
ATOM 2519 C CA . GLU A 1 322 ? 15.766 18.969 14.477 1 95.56 322 GLU A CA 1
ATOM 2520 C C . GLU A 1 322 ? 15.406 18.75 15.938 1 95.56 322 GLU A C 1
ATOM 2522 O O . GLU A 1 322 ? 15.133 19.703 16.672 1 95.56 322 GLU A O 1
ATOM 2527 N N . TYR A 1 323 ? 15.391 17.484 16.375 1 96.94 323 TYR A N 1
ATOM 2528 C CA . TYR A 1 323 ? 15.172 17.203 17.781 1 96.94 323 TYR A CA 1
ATOM 2529 C C . TYR A 1 323 ? 16.453 17.391 18.578 1 96.94 323 TYR A C 1
ATOM 2531 O O . TYR A 1 323 ? 17.5 16.812 18.266 1 96.94 323 TYR A O 1
ATOM 2539 N N . PRO A 1 324 ? 16.453 18.172 19.609 1 95.56 324 PRO A N 1
ATOM 2540 C CA . PRO A 1 324 ? 17.656 18.516 20.359 1 95.56 324 PRO A CA 1
ATOM 2541 C C . PRO A 1 324 ? 18.438 17.297 20.812 1 95.56 324 PRO A C 1
ATOM 2543 O O . PRO A 1 324 ? 19.672 17.281 20.766 1 95.56 324 PRO A O 1
ATOM 2546 N N . ALA A 1 325 ? 17.797 16.266 21.203 1 95.5 325 ALA A N 1
ATOM 2547 C CA . ALA A 1 325 ? 18.484 15.07 21.703 1 95.5 325 ALA A CA 1
ATOM 2548 C C . ALA A 1 325 ? 18.641 14.039 20.594 1 95.5 325 ALA A C 1
ATOM 2550 O O . ALA A 1 325 ? 19.062 12.906 20.844 1 95.5 325 ALA A O 1
ATOM 2551 N N . GLY A 1 326 ? 18.266 14.352 19.359 1 97.75 326 GLY A N 1
ATOM 2552 C CA . GLY A 1 326 ? 18.344 13.43 18.234 1 97.75 326 GLY A CA 1
ATOM 2553 C C . GLY A 1 326 ? 17.328 12.312 18.312 1 97.75 326 GLY A C 1
ATOM 2554 O O . GLY A 1 326 ? 16.359 12.383 19.078 1 97.75 326 GLY A O 1
ATOM 2555 N N . TYR A 1 327 ? 17.484 11.398 17.469 1 98.62 327 TYR A N 1
ATOM 2556 C CA . TYR A 1 327 ? 16.688 10.188 17.531 1 98.62 327 TYR A CA 1
ATOM 2557 C C . TYR A 1 327 ? 17.234 9.211 18.562 1 98.62 327 TYR A C 1
ATOM 2559 O O . TYR A 1 327 ? 18.422 8.867 18.516 1 98.62 327 TYR A O 1
ATOM 2567 N N . ASP A 1 328 ? 16.453 8.75 19.469 1 98.38 328 ASP A N 1
ATOM 2568 C CA . ASP A 1 328 ? 16.969 7.914 20.547 1 98.38 328 ASP A CA 1
ATOM 2569 C C . ASP A 1 328 ? 16.797 6.434 20.219 1 98.38 328 ASP A C 1
ATOM 2571 O O . ASP A 1 328 ? 17.312 5.57 20.938 1 98.38 328 ASP A O 1
ATOM 2575 N N . TYR A 1 329 ? 16.094 6.086 19.156 1 98.5 329 TYR A N 1
ATOM 2576 C CA . TYR A 1 329 ? 16.031 4.73 18.609 1 98.5 329 TYR A CA 1
ATOM 2577 C C . TYR A 1 329 ? 15.883 4.754 17.094 1 98.5 329 TYR A C 1
ATOM 2579 O O . TYR A 1 329 ? 15.062 5.5 16.562 1 98.5 329 TYR A O 1
ATOM 2587 N N . THR A 1 330 ? 16.656 3.984 16.406 1 98.88 330 THR A N 1
ATOM 2588 C CA . THR A 1 330 ? 16.688 4.016 14.938 1 98.88 330 THR A CA 1
ATOM 2589 C C . THR A 1 330 ? 16.594 2.605 14.367 1 98.88 330 THR A C 1
ATOM 2591 O O . THR A 1 330 ? 17.219 1.678 14.875 1 98.88 330 THR A O 1
ATOM 2594 N N . ILE A 1 331 ? 15.789 2.463 13.359 1 98.94 331 ILE A N 1
ATOM 2595 C CA . ILE A 1 331 ? 15.57 1.179 12.703 1 98.94 331 ILE A CA 1
ATOM 2596 C C . ILE A 1 331 ? 15.93 1.291 11.219 1 98.94 331 ILE A C 1
ATOM 2598 O O . ILE A 1 331 ? 15.422 2.168 10.516 1 98.94 331 ILE A O 1
ATOM 2602 N N . GLY A 1 332 ? 16.875 0.483 10.773 1 98.88 332 GLY A N 1
ATOM 2603 C CA . GLY A 1 332 ? 17.094 0.27 9.352 1 98.88 332 GLY A CA 1
ATOM 2604 C C . GLY A 1 332 ? 16.344 -0.936 8.812 1 98.88 332 GLY A C 1
ATOM 2605 O O . GLY A 1 332 ? 16.234 -1.961 9.484 1 98.88 332 GLY A O 1
ATOM 2606 N N . THR A 1 333 ? 15.844 -0.853 7.566 1 98.75 333 THR A N 1
ATOM 2607 C CA . THR A 1 333 ? 15.031 -1.931 7.008 1 98.75 333 THR A CA 1
ATOM 2608 C C . THR A 1 333 ? 15.773 -2.625 5.867 1 98.75 333 THR A C 1
ATOM 2610 O O . THR A 1 333 ? 16.281 -1.967 4.961 1 98.75 333 THR A O 1
ATOM 2613 N N . SER A 1 334 ? 15.852 -3.871 5.938 1 97.62 334 SER A N 1
ATOM 2614 C CA . SER A 1 334 ? 16.531 -4.703 4.949 1 97.62 334 SER A CA 1
ATOM 2615 C C . SER A 1 334 ? 16.062 -6.152 5.035 1 97.62 334 SER A C 1
ATOM 2617 O O . SER A 1 334 ? 15.797 -6.664 6.125 1 97.62 334 SER A O 1
ATOM 2619 N N . GLU A 1 335 ? 16 -6.785 3.883 1 95.62 335 GLU A N 1
ATOM 2620 C CA . GLU A 1 335 ? 15.633 -8.195 3.871 1 95.62 335 GLU A CA 1
ATOM 2621 C C . GLU A 1 335 ? 16.672 -9.047 4.609 1 95.62 335 GLU A C 1
ATOM 2623 O O . GLU A 1 335 ? 16.406 -10.203 4.934 1 95.62 335 GLU A O 1
ATOM 2628 N N . ARG A 1 336 ? 17.797 -8.492 4.973 1 94.81 336 ARG A N 1
ATOM 2629 C CA . ARG A 1 336 ? 18.891 -9.211 5.609 1 94.81 336 ARG A CA 1
ATOM 2630 C C . ARG A 1 336 ? 18.859 -9.023 7.121 1 94.81 336 ARG A C 1
ATOM 2632 O O . ARG A 1 336 ? 19.734 -9.547 7.832 1 94.81 336 ARG A O 1
ATOM 2639 N N . GLY A 1 337 ? 17.938 -8.258 7.609 1 96.62 337 GLY A N 1
ATOM 2640 C CA . GLY A 1 337 ? 17.828 -8.016 9.039 1 96.62 337 GLY A CA 1
ATOM 2641 C C . GLY A 1 337 ? 17.094 -9.109 9.781 1 96.62 337 GLY A C 1
ATOM 2642 O O . GLY A 1 337 ? 16.703 -10.117 9.188 1 96.62 337 GLY A O 1
ATOM 2643 N N . VAL A 1 338 ? 16.984 -8.922 11.109 1 97 338 VAL A N 1
ATOM 2644 C CA . VAL A 1 338 ? 16.219 -9.844 11.938 1 97 338 VAL A CA 1
ATOM 2645 C C . VAL A 1 338 ? 14.727 -9.594 11.719 1 97 338 VAL A C 1
ATOM 2647 O O . VAL A 1 338 ? 14.312 -8.492 11.359 1 97 338 VAL A O 1
ATOM 2650 N N . PRO A 1 339 ? 13.93 -10.594 11.883 1 96.12 339 PRO A N 1
ATOM 2651 C CA . PRO A 1 339 ? 12.492 -10.375 11.727 1 96.12 339 PRO A CA 1
ATOM 2652 C C . PRO A 1 339 ? 11.969 -9.227 12.586 1 96.12 339 PRO A C 1
ATOM 2654 O O . PRO A 1 339 ? 12.258 -9.164 13.781 1 96.12 339 PRO A O 1
ATOM 2657 N N . VAL A 1 340 ? 11.188 -8.352 12.047 1 97.12 340 VAL A N 1
ATOM 2658 C CA . VAL A 1 340 ? 10.734 -7.121 12.688 1 97.12 340 VAL A CA 1
ATOM 2659 C C . VAL A 1 340 ? 9.961 -7.457 13.961 1 97.12 340 VAL A C 1
ATOM 2661 O O . VAL A 1 340 ? 10.109 -6.781 14.984 1 97.12 340 VAL A O 1
ATOM 2664 N N . HIS A 1 341 ? 9.242 -8.477 13.992 1 93.25 341 HIS A N 1
ATOM 2665 C CA . HIS A 1 341 ? 8.414 -8.805 15.148 1 93.25 341 HIS A CA 1
ATOM 2666 C C . HIS A 1 341 ? 9.258 -9.359 16.281 1 93.25 341 HIS A C 1
ATOM 2668 O O . HIS A 1 341 ? 8.836 -9.352 17.438 1 93.25 341 HIS A O 1
ATOM 2674 N N . SER A 1 342 ? 10.414 -9.844 15.969 1 94.5 342 SER A N 1
ATOM 2675 C CA . SER A 1 342 ? 11.281 -10.453 16.984 1 94.5 342 SER A CA 1
ATOM 2676 C C . SER A 1 342 ? 11.875 -9.391 17.906 1 94.5 342 SER A C 1
ATOM 2678 O O . SER A 1 342 ? 12.352 -9.711 18.984 1 94.5 342 SER A O 1
ATOM 2680 N N . ILE A 1 343 ? 11.859 -8.156 17.438 1 96 343 ILE A N 1
ATOM 2681 C CA . ILE A 1 343 ? 12.477 -7.133 18.266 1 96 343 ILE A CA 1
ATOM 2682 C C . ILE A 1 343 ? 11.422 -6.469 19.141 1 96 343 ILE A C 1
ATOM 2684 O O . ILE A 1 343 ? 11.742 -5.699 20.047 1 96 343 ILE A O 1
ATOM 2688 N N . LEU A 1 344 ? 10.18 -6.727 18.812 1 92.25 344 LEU A N 1
ATOM 2689 C CA . LEU A 1 344 ? 9.094 -6.051 19.516 1 92.25 344 LEU A CA 1
ATOM 2690 C C . LEU A 1 344 ? 8.867 -6.664 20.891 1 92.25 344 LEU A C 1
ATOM 2692 O O . LEU A 1 344 ? 9.062 -7.867 21.078 1 92.25 344 LEU A O 1
ATOM 2696 N N . PRO A 1 345 ? 8.398 -5.844 21.797 1 84.5 345 PRO A N 1
ATOM 2697 C CA . PRO A 1 345 ? 8.094 -6.379 23.125 1 84.5 345 PRO A CA 1
ATOM 2698 C C . PRO A 1 345 ? 6.992 -7.434 23.109 1 84.5 345 PRO A C 1
ATOM 2700 O O . PRO A 1 345 ? 5.973 -7.25 22.438 1 84.5 345 PRO A O 1
ATOM 2703 N N . GLY A 1 346 ? 7.234 -8.562 23.703 1 74.5 346 GLY A N 1
ATOM 2704 C CA . GLY A 1 346 ? 6.215 -9.594 23.828 1 74.5 346 GLY A CA 1
ATOM 2705 C C . GLY A 1 346 ? 6.152 -10.508 22.609 1 74.5 346 GLY A C 1
ATOM 2706 O O . GLY A 1 346 ? 5.188 -11.258 22.453 1 74.5 346 GLY A O 1
ATOM 2707 N N . GLY A 1 347 ? 7.117 -10.422 21.766 1 74.44 347 GLY A N 1
ATOM 2708 C CA . GLY A 1 347 ? 7.109 -11.281 20.594 1 74.44 347 GLY A CA 1
ATOM 2709 C C . GLY A 1 347 ? 7.242 -12.75 20.922 1 74.44 347 GLY A C 1
ATOM 2710 O O . GLY A 1 347 ? 7.84 -13.109 21.938 1 74.44 347 GLY A O 1
ATOM 2711 N N . ALA A 1 348 ? 6.609 -13.555 20.141 1 73.75 348 ALA A N 1
ATOM 2712 C CA . ALA A 1 348 ? 6.602 -15 20.359 1 73.75 348 ALA A CA 1
ATOM 2713 C C . ALA A 1 348 ? 8.016 -15.578 20.266 1 73.75 348 ALA A C 1
ATOM 2715 O O . ALA A 1 348 ? 8.367 -16.484 21.016 1 73.75 348 ALA A O 1
ATOM 2716 N N . LYS A 1 349 ? 8.875 -15.008 19.406 1 84 349 LYS A N 1
ATOM 2717 C CA . LYS A 1 349 ? 10.258 -15.438 19.188 1 84 349 LYS A CA 1
ATOM 2718 C C . LYS A 1 349 ? 11.219 -14.25 19.266 1 84 349 LYS A C 1
ATOM 2720 O O . LYS A 1 349 ? 11.703 -13.773 18.234 1 84 349 LYS A O 1
ATOM 2725 N N . PRO A 1 350 ? 11.484 -13.906 20.422 1 88.5 350 PRO A N 1
ATOM 2726 C CA . PRO A 1 350 ? 12.289 -12.695 20.594 1 88.5 350 PRO A CA 1
ATOM 2727 C C . PRO A 1 350 ? 13.719 -12.867 20.078 1 88.5 350 PRO A C 1
ATOM 2729 O O . PRO A 1 350 ? 14.312 -13.938 20.234 1 88.5 350 PRO A O 1
ATOM 2732 N N . CYS A 1 351 ? 14.109 -11.812 19.422 1 91.25 351 CYS A N 1
ATOM 2733 C CA . CYS A 1 351 ? 15.508 -11.758 19.031 1 91.25 351 CYS A CA 1
ATOM 2734 C C . CYS A 1 351 ? 16.422 -11.641 20.25 1 91.25 351 CYS A C 1
ATOM 2736 O O . CYS A 1 351 ? 16.219 -10.781 21.094 1 91.25 351 CYS A O 1
ATOM 2738 N N . PRO A 1 352 ? 17.406 -12.492 20.312 1 88.94 352 PRO A N 1
ATOM 2739 C CA . PRO A 1 352 ? 18.266 -12.492 21.5 1 88.94 352 PRO A CA 1
ATOM 2740 C C . PRO A 1 352 ? 19.172 -11.258 21.578 1 88.94 352 PRO A C 1
ATOM 2742 O O . PRO A 1 352 ? 19.547 -10.836 22.672 1 88.94 352 PRO A O 1
ATOM 2745 N N . THR A 1 353 ? 19.422 -10.672 20.469 1 91.19 353 THR A N 1
ATOM 2746 C CA . THR A 1 353 ? 20.453 -9.648 20.453 1 91.19 353 THR A CA 1
ATOM 2747 C C . THR A 1 353 ? 19.844 -8.25 20.359 1 91.19 353 THR A C 1
ATOM 2749 O O . THR A 1 353 ? 20.484 -7.266 20.734 1 91.19 353 THR A O 1
ATOM 2752 N N . THR A 1 354 ? 18.656 -8.164 19.844 1 94.62 354 THR A N 1
ATOM 2753 C CA . THR A 1 354 ? 18.062 -6.859 19.594 1 94.62 354 THR A CA 1
ATOM 2754 C C . THR A 1 354 ? 16.625 -6.805 20.125 1 94.62 354 THR A C 1
ATOM 2756 O O . THR A 1 354 ? 15.797 -7.641 19.75 1 94.62 354 THR A O 1
ATOM 2759 N N . ARG A 1 355 ? 16.422 -5.797 20.953 1 94.62 355 ARG A N 1
ATOM 2760 C CA . ARG A 1 355 ? 15.078 -5.574 21.484 1 94.62 355 ARG A CA 1
ATOM 2761 C C . ARG A 1 355 ? 14.719 -4.094 21.484 1 94.62 355 ARG A C 1
ATOM 2763 O O . ARG A 1 355 ? 15.523 -3.258 21.922 1 94.62 355 ARG A O 1
ATOM 2770 N N . ALA A 1 356 ? 13.523 -3.869 20.953 1 95.94 356 ALA A N 1
ATOM 2771 C CA . ALA A 1 356 ? 13.047 -2.488 21 1 95.94 356 ALA A CA 1
ATOM 2772 C C . ALA A 1 356 ? 12.82 -2.039 22.453 1 95.94 356 ALA A C 1
ATOM 2774 O O . ALA A 1 356 ? 12.359 -2.822 23.281 1 95.94 356 ALA A O 1
ATOM 2775 N N . PRO A 1 357 ? 13.125 -0.804 22.734 1 96 357 PRO A N 1
ATOM 2776 C CA . PRO A 1 357 ? 12.875 -0.287 24.094 1 96 357 PRO A CA 1
ATOM 2777 C C . PRO A 1 357 ? 11.391 -0.188 24.422 1 96 357 PRO A C 1
ATOM 2779 O O . PRO A 1 357 ? 10.547 -0.226 23.516 1 96 357 PRO A O 1
ATOM 2782 N N . ALA A 1 358 ? 11.125 -0.093 25.672 1 92.69 358 ALA A N 1
ATOM 2783 C CA . ALA A 1 358 ? 9.742 0.015 26.125 1 92.69 358 ALA A CA 1
ATOM 2784 C C . ALA A 1 358 ? 9.102 1.303 25.625 1 92.69 358 ALA A C 1
ATOM 2786 O O . ALA A 1 358 ? 7.887 1.353 25.406 1 92.69 358 ALA A O 1
ATOM 2787 N N . SER A 1 359 ? 9.938 2.314 25.531 1 94.94 359 SER A N 1
ATOM 2788 C CA . SER A 1 359 ? 9.469 3.607 25.031 1 94.94 359 SER A CA 1
ATOM 2789 C C . SER A 1 359 ? 10.578 4.34 24.281 1 94.94 359 SER A C 1
ATOM 2791 O O . SER A 1 359 ? 11.742 3.957 24.359 1 94.94 359 SER A O 1
ATOM 2793 N N . PHE A 1 360 ? 10.219 5.289 23.547 1 97.25 360 PHE A N 1
ATOM 2794 C CA . PHE A 1 360 ? 11.141 6.184 22.844 1 97.25 360 PHE A CA 1
ATOM 2795 C C . PHE A 1 360 ? 10.609 7.613 22.859 1 97.25 360 PHE A C 1
ATOM 2797 O O . PHE A 1 360 ? 9.422 7.84 23.062 1 97.25 360 PHE A O 1
ATOM 2804 N N . ASN A 1 361 ? 11.477 8.555 22.688 1 97.75 361 ASN A N 1
ATOM 2805 C CA . ASN A 1 361 ? 11.078 9.938 22.484 1 97.75 361 ASN A CA 1
ATOM 2806 C C . ASN A 1 361 ? 10.93 10.273 21 1 97.75 361 ASN A C 1
ATOM 2808 O O . ASN A 1 361 ? 9.875 10.727 20.562 1 97.75 361 ASN A O 1
ATOM 2812 N N . HIS A 1 362 ? 11.984 9.945 20.266 1 98.75 362 HIS A N 1
ATOM 2813 C CA . HIS A 1 362 ? 11.961 10.188 18.828 1 98.75 362 HIS A CA 1
ATOM 2814 C C . HIS A 1 362 ? 12.453 8.969 18.047 1 98.75 362 HIS A C 1
ATOM 2816 O O . HIS A 1 362 ? 13.664 8.711 17.984 1 98.75 362 HIS A O 1
ATOM 2822 N N . LEU A 1 363 ? 11.57 8.266 17.406 1 98.81 363 LEU A N 1
ATOM 2823 C CA . LEU A 1 363 ? 11.859 7.074 16.625 1 98.81 363 LEU A CA 1
ATOM 2824 C C . LEU A 1 363 ? 12.156 7.441 15.172 1 98.81 363 LEU A C 1
ATOM 2826 O O . LEU A 1 363 ? 11.469 8.281 14.586 1 98.81 363 LEU A O 1
ATOM 2830 N N . LEU A 1 364 ? 13.195 6.84 14.641 1 98.94 364 LEU A N 1
ATOM 2831 C CA . LEU A 1 364 ? 13.5 6.988 13.227 1 98.94 364 LEU A CA 1
ATOM 2832 C C . LEU A 1 364 ? 13.5 5.633 12.523 1 98.94 364 LEU A C 1
ATOM 2834 O O . LEU A 1 364 ? 14.211 4.715 12.938 1 98.94 364 LEU A O 1
ATOM 2838 N N . ILE A 1 365 ? 12.711 5.496 11.539 1 98.94 365 ILE A N 1
ATOM 2839 C CA . ILE A 1 365 ? 12.695 4.324 10.672 1 98.94 365 ILE A CA 1
ATOM 2840 C C . ILE A 1 365 ? 13.211 4.699 9.289 1 98.94 365 ILE A C 1
ATOM 2842 O O . ILE A 1 365 ? 12.656 5.578 8.625 1 98.94 365 ILE A O 1
ATOM 2846 N N . VAL A 1 366 ? 14.227 3.998 8.812 1 99 366 VAL A N 1
ATOM 2847 C CA . VAL A 1 366 ? 14.852 4.359 7.547 1 99 366 VAL A CA 1
ATOM 2848 C C . VAL A 1 366 ? 14.562 3.287 6.5 1 99 366 VAL A C 1
ATOM 2850 O O . VAL A 1 366 ? 14.719 2.094 6.766 1 99 366 VAL A O 1
ATOM 2853 N N . PHE A 1 367 ? 14.195 3.721 5.34 1 98.94 367 PHE A N 1
ATOM 2854 C CA . PHE A 1 367 ? 13.93 2.877 4.18 1 98.94 367 PHE A CA 1
ATOM 2855 C C . PHE A 1 367 ? 14.883 3.209 3.039 1 98.94 367 PHE A C 1
ATOM 2857 O O . PHE A 1 367 ? 15.367 4.336 2.938 1 98.94 367 PHE A O 1
ATOM 2864 N N . GLY A 1 368 ? 15.148 2.227 2.207 1 98.38 368 GLY A N 1
ATOM 2865 C CA . GLY A 1 368 ? 16.031 2.424 1.07 1 98.38 368 GLY A CA 1
ATOM 2866 C C . GLY A 1 368 ? 15.289 2.619 -0.237 1 98.38 368 GLY A C 1
ATOM 2867 O O . GLY A 1 368 ? 14.062 2.473 -0.291 1 98.38 368 GLY A O 1
ATOM 2868 N N . GLY A 1 369 ? 16.031 3.061 -1.262 1 96.94 369 GLY A N 1
ATOM 2869 C CA . GLY A 1 369 ? 15.5 3.059 -2.615 1 96.94 369 GLY A CA 1
ATOM 2870 C C . GLY A 1 369 ? 15.391 1.666 -3.209 1 96.94 369 GLY A C 1
ATOM 2871 O O . GLY A 1 369 ? 15.219 0.687 -2.48 1 96.94 369 GLY A O 1
ATOM 2872 N N . VAL A 1 370 ? 15.453 1.57 -4.484 1 94.69 370 VAL A N 1
ATOM 2873 C CA . VAL A 1 370 ? 15.242 0.326 -5.219 1 94.69 370 VAL A CA 1
ATOM 2874 C C . VAL A 1 370 ? 16.281 -0.711 -4.777 1 94.69 370 VAL A C 1
ATOM 2876 O O . VAL A 1 370 ? 15.938 -1.882 -4.578 1 94.69 370 VAL A O 1
ATOM 2879 N N . ALA A 1 371 ? 17.469 -0.223 -4.477 1 94.94 371 ALA A N 1
ATOM 2880 C CA . ALA A 1 371 ? 18.531 -1.155 -4.156 1 94.94 371 ALA A CA 1
ATOM 2881 C C . ALA A 1 371 ? 18.719 -1.296 -2.646 1 94.94 371 ALA A C 1
ATOM 2883 O O . ALA A 1 371 ? 19.625 -1.988 -2.182 1 94.94 371 ALA A O 1
ATOM 2884 N N . GLY A 1 372 ? 17.938 -0.589 -1.865 1 96.62 372 GLY A N 1
ATOM 2885 C CA . GLY A 1 372 ? 17.984 -0.718 -0.418 1 96.62 372 GLY A CA 1
ATOM 2886 C C . GLY A 1 372 ? 18.859 0.339 0.244 1 96.62 372 GLY A C 1
ATOM 2887 O O . GLY A 1 372 ? 19.281 1.297 -0.405 1 96.62 372 GLY A O 1
ATOM 2888 N N . ILE A 1 373 ? 19.062 0.22 1.523 1 98.44 373 ILE A N 1
ATOM 2889 C CA . ILE A 1 373 ? 19.812 1.179 2.336 1 98.44 373 ILE A CA 1
ATOM 2890 C C . ILE A 1 373 ? 21.312 0.982 2.127 1 98.44 373 ILE A C 1
ATOM 2892 O O . ILE A 1 373 ? 22.078 1.939 2.199 1 98.44 373 ILE A O 1
ATOM 2896 N N . GLU A 1 374 ? 21.734 -0.214 1.813 1 97.94 374 GLU A N 1
ATOM 2897 C CA . GLU A 1 374 ? 23.141 -0.596 1.771 1 97.94 374 GLU A CA 1
ATOM 2898 C C . GLU A 1 374 ? 23.922 0.284 0.801 1 97.94 374 GLU A C 1
ATOM 2900 O O . GLU A 1 374 ? 24.953 0.853 1.164 1 97.94 374 GLU A O 1
ATOM 2905 N N . PRO A 1 375 ? 23.438 0.478 -0.394 1 97.31 375 PRO A N 1
ATOM 2906 C CA . PRO A 1 375 ? 24.172 1.386 -1.282 1 97.31 375 PRO A CA 1
ATOM 2907 C C . PRO A 1 375 ? 24.188 2.824 -0.769 1 97.31 375 PRO A C 1
ATOM 2909 O O . PRO A 1 375 ? 25.156 3.555 -1.003 1 97.31 375 PRO A O 1
ATOM 2912 N N . ALA A 1 376 ? 23.094 3.248 -0.121 1 98.38 376 ALA A N 1
ATOM 2913 C CA . ALA A 1 376 ? 23.047 4.605 0.419 1 98.38 376 ALA A CA 1
ATOM 2914 C C . ALA A 1 376 ? 24.172 4.82 1.44 1 98.38 376 ALA A C 1
ATOM 2916 O O . ALA A 1 376 ? 24.766 5.891 1.487 1 98.38 376 ALA A O 1
ATOM 2917 N N . VAL A 1 377 ? 24.453 3.812 2.256 1 98.56 377 VAL A N 1
ATOM 2918 C CA . VAL A 1 377 ? 25.531 3.865 3.236 1 98.56 377 VAL A CA 1
ATOM 2919 C C . VAL A 1 377 ? 26.875 3.902 2.521 1 98.56 377 VAL A C 1
ATOM 2921 O O . VAL A 1 377 ? 27.734 4.734 2.836 1 98.56 377 VAL A O 1
ATOM 2924 N N . ALA A 1 378 ? 27.016 3.064 1.516 1 97.94 378 ALA A N 1
ATOM 2925 C CA . ALA A 1 378 ? 28.281 2.928 0.795 1 97.94 378 ALA A CA 1
ATOM 2926 C C . ALA A 1 378 ? 28.578 4.176 -0.032 1 97.94 378 ALA A C 1
ATOM 2928 O O . ALA A 1 378 ? 29.734 4.465 -0.34 1 97.94 378 ALA A O 1
ATOM 2929 N N . ASN A 1 379 ? 27.562 4.895 -0.376 1 97.81 379 ASN A N 1
ATOM 2930 C CA . ASN A 1 379 ? 27.719 6.074 -1.22 1 97.81 379 ASN A CA 1
ATOM 2931 C C . ASN A 1 379 ? 27.891 7.34 -0.386 1 97.81 379 ASN A C 1
ATOM 2933 O O . ASN A 1 379 ? 28.141 8.414 -0.93 1 97.81 379 ASN A O 1
ATOM 2937 N N . ASP A 1 380 ? 27.734 7.305 0.907 1 98.25 380 ASP A N 1
ATOM 2938 C CA . ASP A 1 380 ? 27.797 8.453 1.799 1 98.25 380 ASP A CA 1
ATOM 2939 C C . ASP A 1 380 ? 29.234 8.695 2.277 1 98.25 380 ASP A C 1
ATOM 2941 O O . ASP A 1 380 ? 29.781 7.887 3.027 1 98.25 380 ASP A O 1
ATOM 2945 N N . PRO A 1 381 ? 29.844 9.789 1.896 1 97.5 381 PRO A N 1
ATOM 2946 C CA . PRO A 1 381 ? 31.25 9.992 2.211 1 97.5 381 PRO A CA 1
ATOM 2947 C C . PRO A 1 381 ? 31.516 10.047 3.715 1 97.5 381 PRO A C 1
ATOM 2949 O O . PRO A 1 381 ? 32.562 9.57 4.176 1 97.5 381 PRO A O 1
ATOM 2952 N N . GLU A 1 382 ? 30.625 10.602 4.496 1 98.25 382 GLU A N 1
ATOM 2953 C CA . GLU A 1 382 ? 30.797 10.688 5.945 1 98.25 382 GLU A CA 1
ATOM 2954 C C . GLU A 1 382 ? 30.75 9.305 6.586 1 98.25 382 GLU A C 1
ATOM 2956 O O . GLU A 1 382 ? 31.516 9.008 7.496 1 98.25 382 GLU A O 1
ATOM 2961 N N . LEU A 1 383 ? 29.875 8.477 6.137 1 98.5 383 LEU A N 1
ATOM 2962 C CA . LEU A 1 383 ? 29.734 7.137 6.691 1 98.5 383 LEU A CA 1
ATOM 2963 C C . LEU A 1 383 ? 30.906 6.25 6.266 1 98.5 383 LEU A C 1
ATOM 2965 O O . LEU A 1 383 ? 31.406 5.457 7.062 1 98.5 383 LEU A O 1
ATOM 2969 N N . VAL A 1 384 ? 31.266 6.406 5.035 1 97.88 384 VAL A N 1
ATOM 2970 C CA . VAL A 1 384 ? 32.438 5.66 4.543 1 97.88 384 VAL A CA 1
ATOM 2971 C C . VAL A 1 384 ? 33.656 6.039 5.348 1 97.88 384 VAL A C 1
ATOM 2973 O O . VAL A 1 384 ? 34.469 5.172 5.715 1 97.88 384 VAL A O 1
ATOM 2976 N N . ALA A 1 385 ? 33.812 7.293 5.598 1 98.12 385 ALA A N 1
ATOM 2977 C CA . ALA A 1 385 ? 34.969 7.77 6.383 1 98.12 385 ALA A CA 1
ATOM 2978 C C . ALA A 1 385 ? 34.969 7.145 7.773 1 98.12 385 ALA A C 1
ATOM 2980 O O . ALA A 1 385 ? 36.031 6.957 8.367 1 98.12 385 ALA A O 1
ATOM 2981 N N . LYS A 1 386 ? 33.875 6.742 8.266 1 97.5 386 LYS A N 1
ATOM 2982 C CA . LYS A 1 386 ? 33.75 6.125 9.578 1 97.5 386 LYS A CA 1
ATOM 2983 C C . LYS A 1 386 ? 33.875 4.609 9.492 1 97.5 386 LYS A C 1
ATOM 2985 O O . LYS A 1 386 ? 33.688 3.898 10.477 1 97.5 386 LYS A O 1
ATOM 2990 N N . GLY A 1 387 ? 34.062 4.105 8.273 1 96.81 387 GLY A N 1
ATOM 2991 C CA . GLY A 1 387 ? 34.375 2.691 8.078 1 96.81 387 GLY A CA 1
ATOM 2992 C C . GLY A 1 387 ? 33.125 1.874 7.719 1 96.81 387 GLY A C 1
ATOM 2993 O O . GLY A 1 387 ? 33.156 0.643 7.77 1 96.81 387 GLY A O 1
ATOM 2994 N N . LEU A 1 388 ? 32.094 2.537 7.34 1 97.75 388 LEU A N 1
ATOM 2995 C CA . LEU A 1 388 ? 30.859 1.811 7.02 1 97.75 388 LEU A CA 1
ATOM 2996 C C . LEU A 1 388 ? 30.75 1.569 5.52 1 97.75 388 LEU A C 1
ATOM 2998 O O . LEU A 1 388 ? 31.297 2.33 4.719 1 97.75 388 LEU A O 1
ATOM 3002 N N . GLY A 1 389 ? 30.109 0.489 5.141 1 96.44 389 GLY A N 1
ATOM 3003 C CA . GLY A 1 389 ? 29.797 0.103 3.773 1 96.44 389 GLY A CA 1
ATOM 3004 C C . GLY A 1 389 ? 28.547 -0.744 3.668 1 96.44 389 GLY A C 1
ATOM 3005 O O . GLY A 1 389 ? 27.688 -0.715 4.559 1 96.44 389 GLY A O 1
ATOM 3006 N N . LYS A 1 390 ? 28.422 -1.396 2.533 1 95.75 390 LYS A N 1
ATOM 3007 C CA . LYS A 1 390 ? 27.234 -2.215 2.326 1 95.75 390 LYS A CA 1
ATOM 3008 C C . LYS A 1 390 ? 27.125 -3.311 3.383 1 95.75 390 LYS A C 1
ATOM 3010 O O . LYS A 1 390 ? 26.078 -3.488 3.998 1 95.75 390 LYS A O 1
ATOM 3015 N N . ALA A 1 391 ? 28.188 -3.98 3.668 1 95.19 391 ALA A N 1
ATOM 3016 C CA . ALA A 1 391 ? 28.203 -5.137 4.562 1 95.19 391 ALA A CA 1
ATOM 3017 C C . ALA A 1 391 ? 28.016 -4.707 6.016 1 95.19 391 ALA A C 1
ATOM 3019 O O . ALA A 1 391 ? 27.531 -5.488 6.84 1 95.19 391 ALA A O 1
ATOM 3020 N N . THR A 1 392 ? 28.359 -3.473 6.312 1 97.31 392 THR A N 1
ATOM 3021 C CA . THR A 1 392 ? 28.297 -3.014 7.695 1 97.31 392 THR A CA 1
ATOM 3022 C C . THR A 1 392 ? 27.188 -1.978 7.871 1 97.31 392 THR A C 1
ATOM 3024 O O . THR A 1 392 ? 27.172 -1.247 8.867 1 97.31 392 THR A O 1
ATOM 3027 N N . ALA A 1 393 ? 26.312 -1.874 6.895 1 98.25 393 ALA A N 1
ATOM 3028 C CA . ALA A 1 393 ? 25.234 -0.883 6.926 1 98.25 393 ALA A CA 1
ATOM 3029 C C . ALA A 1 393 ? 24.391 -1.023 8.195 1 98.25 393 ALA A C 1
ATOM 3031 O O . ALA A 1 393 ? 23.938 -0.026 8.758 1 98.25 393 ALA A O 1
ATOM 3032 N N . HIS A 1 394 ? 24.25 -2.25 8.688 1 97.88 394 HIS A N 1
ATOM 3033 C CA . HIS A 1 394 ? 23.406 -2.545 9.852 1 97.88 394 HIS A CA 1
ATOM 3034 C C . HIS A 1 394 ? 23.953 -1.871 11.109 1 97.88 394 HIS A C 1
ATOM 3036 O O . HIS A 1 394 ? 23.203 -1.59 12.039 1 97.88 394 HIS A O 1
ATOM 3042 N N . GLU A 1 395 ? 25.219 -1.532 11.172 1 98.06 395 GLU A N 1
ATOM 3043 C CA . GLU A 1 395 ? 25.859 -0.962 12.352 1 98.06 395 GLU A CA 1
ATOM 3044 C C . GLU A 1 395 ? 25.438 0.485 12.57 1 98.06 395 GLU A C 1
ATOM 3046 O O . GLU A 1 395 ? 25.625 1.04 13.656 1 98.06 395 GLU A O 1
ATOM 3051 N N . LEU A 1 396 ? 24.859 1.107 11.555 1 98.44 396 LEU A N 1
ATOM 3052 C CA . LEU A 1 396 ? 24.422 2.496 11.633 1 98.44 396 LEU A CA 1
ATOM 3053 C C . LEU A 1 396 ? 23.188 2.621 12.516 1 98.44 396 LEU A C 1
ATOM 3055 O O . LEU A 1 396 ? 22.859 3.715 12.984 1 98.44 396 LEU A O 1
ATOM 3059 N N . PHE A 1 397 ? 22.531 1.475 12.805 1 98.62 397 PHE A N 1
ATOM 3060 C CA . PHE A 1 397 ? 21.203 1.521 13.398 1 98.62 397 PHE A CA 1
ATOM 3061 C C . PHE A 1 397 ? 21.156 0.727 14.703 1 98.62 397 PHE A C 1
ATOM 3063 O O . PHE A 1 397 ? 21.953 -0.194 14.898 1 98.62 397 PHE A O 1
ATOM 3070 N N . ASP A 1 398 ? 20.172 1.095 15.57 1 98.44 398 ASP A N 1
ATOM 3071 C CA . ASP A 1 398 ? 19.938 0.317 16.781 1 98.44 398 ASP A CA 1
ATOM 3072 C C . ASP A 1 398 ? 19.359 -1.055 16.453 1 98.44 398 ASP A C 1
ATOM 3074 O O . ASP A 1 398 ? 19.609 -2.033 17.156 1 98.44 398 ASP A O 1
ATOM 3078 N N . ALA A 1 399 ? 18.547 -1.11 15.414 1 98.62 399 ALA A N 1
ATOM 3079 C CA . ALA A 1 399 ? 17.969 -2.361 14.93 1 98.62 399 ALA A CA 1
ATOM 3080 C C . ALA A 1 399 ? 17.969 -2.414 13.406 1 98.62 399 ALA A C 1
ATOM 3082 O O . ALA A 1 399 ? 17.734 -1.403 12.742 1 98.62 399 ALA A O 1
ATOM 3083 N N . TRP A 1 400 ? 18.344 -3.498 12.867 1 98.44 400 TRP A N 1
ATOM 3084 C CA . TRP A 1 400 ? 18.328 -3.846 11.453 1 98.44 400 TRP A CA 1
ATOM 3085 C C . TRP A 1 400 ? 17.312 -4.945 11.172 1 98.44 400 TRP A C 1
ATOM 3087 O O . TRP A 1 400 ? 17.516 -6.102 11.547 1 98.44 400 TRP A O 1
ATOM 3097 N N . VAL A 1 401 ? 16.141 -4.555 10.43 1 98.38 401 VAL A N 1
ATOM 3098 C CA . VAL A 1 401 ? 15.039 -5.496 10.539 1 98.38 401 VAL A CA 1
ATOM 3099 C C . VAL A 1 401 ? 14.555 -5.879 9.141 1 98.38 401 VAL A C 1
ATOM 3101 O O . VAL A 1 401 ? 14.609 -5.07 8.211 1 98.38 401 VAL A O 1
ATOM 3104 N N . ASN A 1 402 ? 14.188 -7.105 8.992 1 97.56 402 ASN A N 1
ATOM 3105 C CA . ASN A 1 402 ? 13.406 -7.625 7.875 1 97.56 402 ASN A CA 1
ATOM 3106 C C . ASN A 1 402 ? 11.906 -7.453 8.102 1 97.56 402 ASN A C 1
ATOM 3108 O O . ASN A 1 402 ? 11.344 -8.031 9.039 1 97.56 402 ASN A O 1
ATOM 3112 N N . LEU A 1 403 ? 11.281 -6.699 7.273 1 97.94 403 LEU A N 1
ATOM 3113 C CA . LEU A 1 403 ? 9.883 -6.328 7.484 1 97.94 403 LEU A CA 1
ATOM 3114 C C . LEU A 1 403 ? 8.953 -7.488 7.152 1 97.94 403 LEU A C 1
ATOM 3116 O O . LEU A 1 403 ? 7.852 -7.582 7.699 1 97.94 403 LEU A O 1
ATOM 3120 N N . VAL A 1 404 ? 9.367 -8.344 6.203 1 97.44 404 VAL A N 1
ATOM 3121 C CA . VAL A 1 404 ? 8.516 -9.445 5.754 1 97.44 404 VAL A CA 1
ATOM 3122 C C . VAL A 1 404 ? 9.344 -10.719 5.633 1 97.44 404 VAL A C 1
ATOM 3124 O O . VAL A 1 404 ? 9.578 -11.211 4.527 1 97.44 404 VAL A O 1
ATOM 3127 N N . PRO A 1 405 ? 9.727 -11.242 6.762 1 94.12 405 PRO A N 1
ATOM 3128 C CA . PRO A 1 405 ? 10.414 -12.531 6.668 1 94.12 405 PRO A CA 1
ATOM 3129 C C . PRO A 1 405 ? 9.617 -13.57 5.887 1 94.12 405 PRO A C 1
ATOM 3131 O O . PRO A 1 405 ? 8.398 -13.68 6.059 1 94.12 405 PRO A O 1
ATOM 3134 N N . GLY A 1 406 ? 10.281 -14.258 4.988 1 94.12 406 GLY A N 1
ATOM 3135 C CA . GLY A 1 406 ? 9.602 -15.281 4.211 1 94.12 406 GLY A CA 1
ATOM 3136 C C . GLY A 1 406 ? 8.711 -14.711 3.123 1 94.12 406 GLY A C 1
ATOM 3137 O O . GLY A 1 406 ? 7.742 -15.352 2.705 1 94.12 406 GLY A O 1
ATOM 3138 N N . GLN A 1 407 ? 8.977 -13.539 2.68 1 96.62 407 GLN A N 1
ATOM 3139 C CA . GLN A 1 407 ? 8.18 -12.891 1.639 1 96.62 407 GLN A CA 1
ATOM 3140 C C . GLN A 1 407 ? 8.039 -13.797 0.418 1 96.62 407 GLN A C 1
ATOM 3142 O O . GLN A 1 407 ? 8.984 -14.492 0.037 1 96.62 407 GLN A O 1
ATOM 3147 N N . GLY A 1 408 ? 6.844 -13.773 -0.164 1 97.62 408 GLY A N 1
ATOM 3148 C CA . GLY A 1 408 ? 6.523 -14.633 -1.287 1 97.62 408 GLY A CA 1
ATOM 3149 C C . GLY A 1 408 ? 6.879 -14.023 -2.631 1 97.62 408 GLY A C 1
ATOM 3150 O O . GLY A 1 408 ? 6.602 -14.617 -3.678 1 97.62 408 GLY A O 1
ATOM 3151 N N . SER A 1 409 ? 7.375 -12.828 -2.617 1 97.31 409 SER A N 1
ATOM 3152 C CA . SER A 1 409 ? 7.906 -12.133 -3.785 1 97.31 409 SER A CA 1
ATOM 3153 C C . SER A 1 409 ? 9.383 -11.812 -3.611 1 97.31 409 SER A C 1
ATOM 3155 O O . SER A 1 409 ? 9.844 -11.578 -2.494 1 97.31 409 SER A O 1
ATOM 3157 N N . ARG A 1 410 ? 10.094 -11.734 -4.66 1 94.94 410 ARG A N 1
ATOM 3158 C CA . ARG A 1 410 ? 11.539 -11.539 -4.594 1 94.94 410 ARG A CA 1
ATOM 3159 C C . ARG A 1 410 ? 11.883 -10.109 -4.199 1 94.94 410 ARG A C 1
ATOM 3161 O O . ARG A 1 410 ? 13.023 -9.812 -3.848 1 94.94 410 ARG A O 1
ATOM 3168 N N . THR A 1 411 ? 10.93 -9.258 -4.301 1 93.75 411 THR A N 1
ATOM 3169 C CA . THR A 1 411 ? 11.195 -7.852 -3.996 1 93.75 411 THR A CA 1
ATOM 3170 C C . THR A 1 411 ? 10.062 -7.254 -3.172 1 93.75 411 THR A C 1
ATOM 3172 O O . THR A 1 411 ? 8.922 -7.723 -3.232 1 93.75 411 THR A O 1
ATOM 3175 N N . ILE A 1 412 ? 10.422 -6.379 -2.357 1 97.06 412 ILE A N 1
ATOM 3176 C CA . ILE A 1 412 ? 9.492 -5.434 -1.747 1 97.06 412 ILE A CA 1
ATOM 3177 C C . ILE A 1 412 ? 9.836 -4.016 -2.191 1 97.06 412 ILE A C 1
ATOM 3179 O O . ILE A 1 412 ? 10.969 -3.557 -2.016 1 97.06 412 ILE A O 1
ATOM 3183 N N . ARG A 1 413 ? 8.953 -3.367 -2.789 1 96.94 413 ARG A N 1
ATOM 3184 C CA . ARG A 1 413 ? 9.164 -2.01 -3.279 1 96.94 413 ARG A CA 1
ATOM 3185 C C . ARG A 1 413 ? 9.195 -1.01 -2.129 1 96.94 413 ARG A C 1
ATOM 3187 O O . ARG A 1 413 ? 8.641 -1.273 -1.058 1 96.94 413 ARG A O 1
ATOM 3194 N N . THR A 1 414 ? 9.773 0.117 -2.312 1 98.31 414 THR A N 1
ATOM 3195 C CA . THR A 1 414 ? 9.953 1.109 -1.26 1 98.31 414 THR A CA 1
ATOM 3196 C C . THR A 1 414 ? 8.609 1.545 -0.688 1 98.31 414 THR A C 1
ATOM 3198 O O . THR A 1 414 ? 8.438 1.614 0.53 1 98.31 414 THR A O 1
ATOM 3201 N N . GLU A 1 415 ? 7.648 1.862 -1.591 1 98.19 415 GLU A N 1
ATOM 3202 C CA . GLU A 1 415 ? 6.34 2.309 -1.114 1 98.19 415 GLU A CA 1
ATOM 3203 C C . GLU A 1 415 ? 5.637 1.211 -0.323 1 98.19 415 GLU A C 1
ATOM 3205 O O . GLU A 1 415 ? 4.902 1.496 0.626 1 98.19 415 GLU A O 1
ATOM 3210 N N . GLU A 1 416 ? 5.871 -0.076 -0.705 1 98.44 416 GLU A N 1
ATOM 3211 C CA . GLU A 1 416 ? 5.359 -1.205 0.067 1 98.44 416 GLU A CA 1
ATOM 3212 C C . GLU A 1 416 ? 6.059 -1.309 1.421 1 98.44 416 GLU A C 1
ATOM 3214 O O . GLU A 1 416 ? 5.402 -1.492 2.449 1 98.44 416 GLU A O 1
ATOM 3219 N N . ALA A 1 417 ? 7.344 -1.151 1.377 1 98.75 417 ALA A N 1
ATOM 3220 C CA . ALA A 1 417 ? 8.141 -1.272 2.596 1 98.75 417 ALA A CA 1
ATOM 3221 C C . ALA A 1 417 ? 7.699 -0.249 3.641 1 98.75 417 ALA A C 1
ATOM 3223 O O . ALA A 1 417 ? 7.625 -0.56 4.832 1 98.75 417 ALA A O 1
ATOM 3224 N N . VAL A 1 418 ? 7.461 0.938 3.201 1 98.94 418 VAL A N 1
ATOM 3225 C CA . VAL A 1 418 ? 7.023 1.992 4.109 1 98.94 418 VAL A CA 1
ATOM 3226 C C . VAL A 1 418 ? 5.703 1.591 4.77 1 98.94 418 VAL A C 1
ATOM 3228 O O . VAL A 1 418 ? 5.57 1.666 5.992 1 98.94 418 VAL A O 1
ATOM 3231 N N . GLU A 1 419 ? 4.746 1.115 3.963 1 98.81 419 GLU A N 1
ATOM 3232 C CA . GLU A 1 419 ? 3.445 0.698 4.484 1 98.81 419 GLU A CA 1
ATOM 3233 C C . GLU A 1 419 ? 3.586 -0.488 5.434 1 98.81 419 GLU A C 1
ATOM 3235 O O . GLU A 1 419 ? 3.02 -0.483 6.527 1 98.81 419 GLU A O 1
ATOM 3240 N N . PHE A 1 420 ? 4.391 -1.487 5.062 1 98.81 420 PHE A N 1
ATOM 3241 C CA . PHE A 1 420 ? 4.574 -2.695 5.859 1 98.81 420 PHE A CA 1
ATOM 3242 C C . PHE A 1 420 ? 5.305 -2.383 7.16 1 98.81 420 PHE A C 1
ATOM 3244 O O . PHE A 1 420 ? 4.949 -2.906 8.219 1 98.81 420 PHE A O 1
ATOM 3251 N N . GLY A 1 421 ? 6.316 -1.545 7.066 1 98.88 421 GLY A N 1
ATOM 3252 C CA . GLY A 1 421 ? 7.086 -1.189 8.25 1 98.88 421 GLY A CA 1
ATOM 3253 C C . GLY A 1 421 ? 6.266 -0.474 9.305 1 98.88 421 GLY A C 1
ATOM 3254 O O . GLY A 1 421 ? 6.297 -0.845 10.477 1 98.88 421 GLY A O 1
ATOM 3255 N N . LEU A 1 422 ? 5.539 0.538 8.844 1 98.88 422 LEU A N 1
ATOM 3256 C CA . LEU A 1 422 ? 4.703 1.285 9.773 1 98.88 422 LEU A CA 1
ATOM 3257 C C . LEU A 1 422 ? 3.625 0.388 10.383 1 98.88 422 LEU A C 1
ATOM 3259 O O . LEU A 1 422 ? 3.338 0.475 11.578 1 98.88 422 LEU A O 1
ATOM 3263 N N . CYS A 1 423 ? 3.088 -0.519 9.578 1 98.44 423 CYS A N 1
ATOM 3264 C CA . CYS A 1 423 ? 2.059 -1.445 10.039 1 98.44 423 CYS A CA 1
ATOM 3265 C C . CYS A 1 423 ? 2.625 -2.42 11.07 1 98.44 423 CYS A C 1
ATOM 3267 O O . CYS A 1 423 ? 2.025 -2.633 12.125 1 98.44 423 CYS A O 1
ATOM 3269 N N . ALA A 1 424 ? 3.773 -2.979 10.797 1 97.06 424 ALA A N 1
ATOM 3270 C CA . ALA A 1 424 ? 4.391 -3.99 11.656 1 97.06 424 ALA A CA 1
ATOM 3271 C C . ALA A 1 424 ? 4.789 -3.395 13 1 97.06 424 ALA A C 1
ATOM 3273 O O . ALA A 1 424 ? 4.75 -4.082 14.023 1 97.06 424 ALA A O 1
ATOM 3274 N N . LEU A 1 425 ? 5.129 -2.141 13.047 1 97.06 425 LEU A N 1
ATOM 3275 C CA . LEU A 1 425 ? 5.645 -1.511 14.25 1 97.06 425 LEU A CA 1
ATOM 3276 C C . LEU A 1 425 ? 4.516 -0.866 15.055 1 97.06 425 LEU A C 1
ATOM 3278 O O . LEU A 1 425 ? 4.727 -0.429 16.188 1 97.06 425 LEU A O 1
ATOM 3282 N N . LYS A 1 426 ? 3.365 -0.792 14.492 1 94.94 426 LYS A N 1
ATOM 3283 C CA . LYS A 1 426 ? 2.244 -0.048 15.062 1 94.94 426 LYS A CA 1
ATOM 3284 C C . LYS A 1 426 ? 1.908 -0.549 16.469 1 94.94 426 LYS A C 1
ATOM 3286 O O . LYS A 1 426 ? 1.659 0.249 17.375 1 94.94 426 LYS A O 1
ATOM 3291 N N . PRO A 1 427 ? 1.83 -1.898 16.734 1 92.19 427 PRO A N 1
ATOM 3292 C CA . PRO A 1 427 ? 1.497 -2.34 18.094 1 92.19 427 PRO A CA 1
ATOM 3293 C C . PRO A 1 427 ? 2.465 -1.803 19.141 1 92.19 427 PRO A C 1
ATOM 3295 O O . PRO A 1 427 ? 2.053 -1.478 20.266 1 92.19 427 PRO A O 1
ATOM 3298 N N . TRP A 1 428 ? 3.721 -1.739 18.766 1 94.25 428 TRP A N 1
ATOM 3299 C CA . TRP A 1 428 ? 4.734 -1.194 19.672 1 94.25 428 TRP A CA 1
ATOM 3300 C C . TRP A 1 428 ? 4.523 0.3 19.891 1 94.25 428 TRP A C 1
ATOM 3302 O O . TRP A 1 428 ? 4.512 0.771 21.031 1 94.25 428 TRP A O 1
ATOM 3312 N N . VAL A 1 429 ? 4.297 1.02 18.828 1 95.62 429 VAL A N 1
ATOM 3313 C CA . VAL A 1 429 ? 4.098 2.463 18.891 1 95.62 429 VAL A CA 1
ATOM 3314 C C . VAL A 1 429 ? 2.826 2.775 19.672 1 95.62 429 VAL A C 1
ATOM 3316 O O . VAL A 1 429 ? 2.809 3.697 20.5 1 95.62 429 VAL A O 1
ATOM 3319 N N . ASP A 1 430 ? 1.801 1.995 19.484 1 92.12 430 ASP A N 1
ATOM 3320 C CA . ASP A 1 430 ? 0.528 2.199 20.172 1 92.12 430 ASP A CA 1
ATOM 3321 C C . ASP A 1 430 ? 0.674 1.979 21.672 1 92.12 430 ASP A C 1
ATOM 3323 O O . ASP A 1 430 ? -0.1 2.523 22.453 1 92.12 430 ASP A O 1
ATOM 3327 N N . GLY A 1 431 ? 1.59 1.119 22.031 1 90.69 431 GLY A N 1
ATOM 3328 C CA . GLY A 1 431 ? 1.823 0.863 23.453 1 90.69 431 GLY A CA 1
ATOM 3329 C C . GLY A 1 431 ? 2.256 2.1 24.219 1 90.69 431 GLY A C 1
ATOM 3330 O O . GLY A 1 431 ? 2.168 2.135 25.438 1 90.69 431 GLY A O 1
ATOM 3331 N N . LEU A 1 432 ? 2.682 3.104 23.547 1 92 432 LEU A N 1
ATOM 3332 C CA . LEU A 1 432 ? 3.164 4.32 24.188 1 92 432 LEU A CA 1
ATOM 3333 C C . LEU A 1 432 ? 2.002 5.215 24.609 1 92 432 LEU A C 1
ATOM 3335 O O . LEU A 1 432 ? 2.158 6.086 25.469 1 92 432 LEU A O 1
ATOM 3339 N N . TYR A 1 433 ? 0.847 5.074 23.953 1 85.12 433 TYR A N 1
ATOM 3340 C CA . TYR A 1 433 ? -0.326 5.852 24.328 1 85.12 433 TYR A CA 1
ATOM 3341 C C . TYR A 1 433 ? -0.833 5.43 25.703 1 85.12 433 TYR A C 1
ATOM 3343 O O . TYR A 1 433 ? -1.449 6.227 26.422 1 85.12 433 TYR A O 1
ATOM 3351 N N . GLU A 1 434 ? -0.704 4.203 26.141 1 71.75 434 GLU A N 1
ATOM 3352 C CA . GLU A 1 434 ? -1.245 3.654 27.375 1 71.75 434 GLU A CA 1
ATOM 3353 C C . GLU A 1 434 ? -0.324 3.943 28.547 1 71.75 434 GLU A C 1
ATOM 3355 O O . GLU A 1 434 ? -0.764 3.939 29.703 1 71.75 434 GLU A O 1
ATOM 3360 N N . LYS A 1 435 ? 0.894 4.055 28.375 1 59.28 435 LYS A N 1
ATOM 3361 C CA . LYS A 1 435 ? 1.867 4.227 29.453 1 59.28 435 LYS A CA 1
ATOM 3362 C C . LYS A 1 435 ? 1.866 5.66 29.969 1 59.28 435 LYS A C 1
ATOM 3364 O O . LYS A 1 435 ? 2.23 5.91 31.109 1 59.28 435 LYS A O 1
ATOM 3369 N N . GLU A 1 436 ? 1.42 6.562 29.219 1 47.84 436 GLU A N 1
ATOM 3370 C CA . GLU A 1 436 ? 1.454 7.914 29.75 1 47.84 436 GLU A CA 1
ATOM 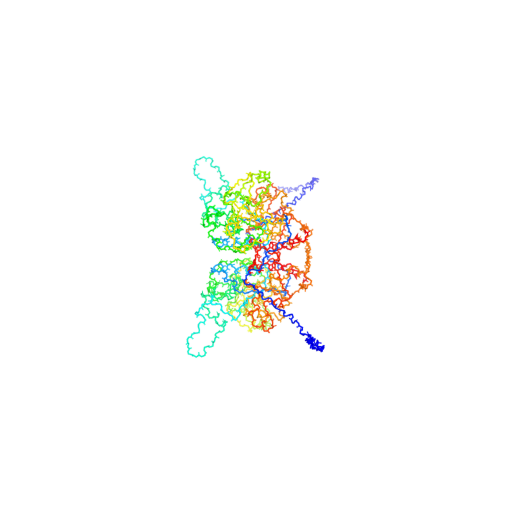3371 C C . GLU A 1 436 ? 0.198 8.219 30.562 1 47.84 436 GLU A C 1
ATOM 3373 O O . GLU A 1 436 ? -0.902 7.801 30.203 1 47.84 436 GLU A O 1
ATOM 3378 N N . MET B 1 1 ? 91.188 -50.156 -26.75 1 16.81 1 MET B N 1
ATOM 3379 C CA . MET B 1 1 ? 91.688 -49.656 -25.469 1 16.81 1 MET B CA 1
ATOM 3380 C C . MET B 1 1 ? 90.5 -49.125 -24.625 1 16.81 1 MET B C 1
ATOM 3382 O O . MET B 1 1 ? 89.438 -48.906 -25.156 1 16.81 1 MET B O 1
ATOM 3386 N N . ASN B 1 2 ? 90.75 -48.125 -23.469 1 16.69 2 ASN B N 1
ATOM 3387 C CA . ASN B 1 2 ? 90.625 -47.938 -22.031 1 16.69 2 ASN B CA 1
ATOM 3388 C C . ASN B 1 2 ? 89.438 -47.031 -21.688 1 16.69 2 ASN B C 1
ATOM 3390 O O . ASN B 1 2 ? 89.25 -46.656 -20.516 1 16.69 2 ASN B O 1
ATOM 3394 N N . GLN B 1 3 ? 88.75 -46.188 -22.5 1 18.53 3 GLN B N 1
ATOM 3395 C CA . GLN B 1 3 ? 88.438 -44.844 -22.047 1 18.53 3 GLN B CA 1
ATOM 3396 C C . GLN B 1 3 ? 87.188 -44.812 -21.125 1 18.53 3 GLN B C 1
ATOM 3398 O O . GLN B 1 3 ? 86.062 -45.125 -21.562 1 18.53 3 GLN B O 1
ATOM 3403 N N . LYS B 1 4 ? 87.375 -45 -19.75 1 16.94 4 LYS B N 1
ATOM 3404 C CA . LYS B 1 4 ? 86.562 -45.344 -18.594 1 16.94 4 LYS B CA 1
ATOM 3405 C C . LYS B 1 4 ? 85.562 -44.281 -18.281 1 16.94 4 LYS B C 1
ATOM 3407 O O . LYS B 1 4 ? 85.875 -43.094 -18.141 1 16.94 4 LYS B O 1
ATOM 3412 N N . ARG B 1 5 ? 84.188 -44.281 -18.547 1 17.47 5 ARG B N 1
ATOM 3413 C CA . ARG B 1 5 ? 82.938 -43.531 -18.531 1 17.47 5 ARG B CA 1
ATOM 3414 C C . ARG B 1 5 ? 82.5 -43.188 -17.109 1 17.47 5 ARG B C 1
ATOM 3416 O O . ARG B 1 5 ? 81.938 -44.031 -16.391 1 17.47 5 ARG B O 1
ATOM 3423 N N . LYS B 1 6 ? 83.375 -42.375 -16.297 1 16.88 6 LYS B N 1
ATOM 3424 C CA . LYS B 1 6 ? 83.375 -42.312 -14.836 1 16.88 6 LYS B CA 1
ATOM 3425 C C . LYS B 1 6 ? 82.062 -41.688 -14.336 1 16.88 6 LYS B C 1
ATOM 3427 O O . LYS B 1 6 ? 81.812 -40.531 -14.641 1 16.88 6 LYS B O 1
ATOM 3432 N N . ALA B 1 7 ? 80.938 -42.406 -14.031 1 19.94 7 ALA B N 1
ATOM 3433 C CA . ALA B 1 7 ? 79.5 -42.156 -13.711 1 19.94 7 ALA B CA 1
ATOM 3434 C C . ALA B 1 7 ? 79.375 -41.438 -12.391 1 19.94 7 ALA B C 1
ATOM 3436 O O . ALA B 1 7 ? 79.688 -41.969 -11.328 1 19.94 7 ALA B O 1
ATOM 3437 N N . SER B 1 8 ? 79.625 -40.094 -12.289 1 18.95 8 SER B N 1
ATOM 3438 C CA . SER B 1 8 ? 79.875 -39.25 -11.133 1 18.95 8 SER B CA 1
ATOM 3439 C C . SER B 1 8 ? 78.688 -39.219 -10.195 1 18.95 8 SER B C 1
ATOM 3441 O O . SER B 1 8 ? 77.562 -38.906 -10.625 1 18.95 8 SER B O 1
ATOM 3443 N N . VAL B 1 9 ? 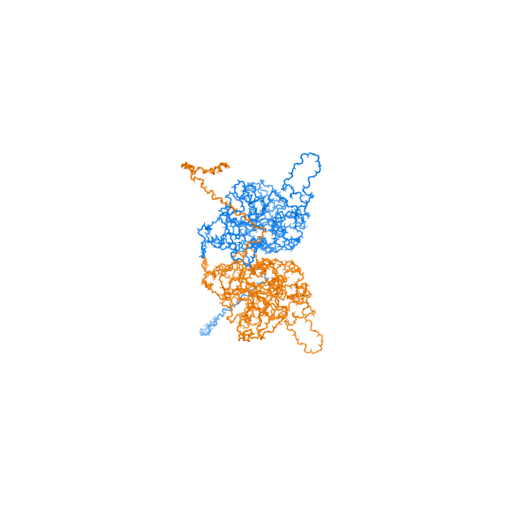78.625 -40.094 -9.133 1 21.02 9 VAL B N 1
ATOM 3444 C CA . VAL B 1 9 ? 77.625 -40.375 -8.094 1 21.02 9 VAL B CA 1
ATOM 3445 C C . VAL B 1 9 ? 77.375 -39.125 -7.246 1 21.02 9 VAL B C 1
ATOM 3447 O O . VAL B 1 9 ? 78.312 -38.625 -6.617 1 21.02 9 VAL B O 1
ATOM 3450 N N . ILE B 1 10 ? 76.562 -38.219 -7.637 1 21.84 10 ILE B N 1
ATOM 3451 C CA . ILE B 1 10 ? 76.312 -36.875 -7.109 1 21.84 10 ILE B CA 1
ATOM 3452 C C . ILE B 1 10 ? 75.938 -36.938 -5.645 1 21.84 10 ILE B C 1
ATOM 3454 O O . ILE B 1 10 ? 75 -37.688 -5.301 1 21.84 10 ILE B O 1
ATOM 3458 N N . ARG B 1 11 ? 76.812 -36.625 -4.707 1 17.41 11 ARG B N 1
ATOM 3459 C CA . ARG B 1 11 ? 76.938 -36.656 -3.254 1 17.41 11 ARG B CA 1
ATOM 3460 C C . ARG B 1 11 ? 75.75 -35.969 -2.574 1 17.41 11 ARG B C 1
ATOM 3462 O O . ARG B 1 11 ? 75.375 -34.875 -2.969 1 17.41 11 ARG B O 1
ATOM 3469 N N . GLN B 1 12 ? 75 -36.688 -1.728 1 19.05 12 GLN B N 1
ATOM 3470 C CA . GLN B 1 12 ? 73.812 -36.688 -0.915 1 19.05 12 GLN B CA 1
ATOM 3471 C C . GLN B 1 12 ? 73.938 -35.719 0.276 1 19.05 12 GLN B C 1
ATOM 3473 O O . GLN B 1 12 ? 73.188 -35.875 1.274 1 19.05 12 GLN B O 1
ATOM 3478 N N . ASP B 1 13 ? 74.812 -34.688 0.208 1 19.75 13 ASP B N 1
ATOM 3479 C CA . ASP B 1 13 ? 75.188 -34.219 1.532 1 19.75 13 ASP B CA 1
ATOM 3480 C C . ASP B 1 13 ? 74 -33.75 2.326 1 19.75 13 ASP B C 1
ATOM 3482 O O . ASP B 1 13 ? 73.062 -33.219 1.755 1 19.75 13 ASP B O 1
ATOM 3486 N N . SER B 1 14 ? 73.875 -34.094 3.67 1 19.81 14 SER B N 1
ATOM 3487 C CA . SER B 1 14 ? 73 -34.281 4.828 1 19.81 14 SER B CA 1
ATOM 3488 C C . SER B 1 14 ? 72.625 -32.969 5.477 1 19.81 14 SER B C 1
ATOM 3490 O O . SER B 1 14 ? 71.938 -32.938 6.5 1 19.81 14 SER B O 1
ATOM 3492 N N . ALA B 1 15 ? 73.312 -31.859 5.203 1 20.17 15 ALA B N 1
ATOM 3493 C CA . ALA B 1 15 ? 73.375 -30.938 6.32 1 20.17 15 ALA B CA 1
ATOM 3494 C C . ALA B 1 15 ? 72 -30.531 6.816 1 20.17 15 ALA B C 1
ATOM 3496 O O . ALA B 1 15 ? 71.125 -30.25 6.012 1 20.17 15 ALA B O 1
ATOM 3497 N N . ASP B 1 16 ? 71.625 -30.734 8.094 1 20.72 16 ASP B N 1
ATOM 3498 C CA . ASP B 1 16 ? 70.5 -30.734 9.023 1 20.72 16 ASP B CA 1
ATOM 3499 C C . ASP B 1 16 ? 70 -29.312 9.273 1 20.72 16 ASP B C 1
ATOM 3501 O O . ASP B 1 16 ? 69.312 -29.062 10.258 1 20.72 16 ASP B O 1
ATOM 3505 N N . ASN B 1 17 ? 70.188 -28.391 8.367 1 20.58 17 ASN B N 1
ATOM 3506 C CA . ASN B 1 17 ? 70 -27 8.773 1 20.58 17 ASN B CA 1
ATOM 3507 C C . ASN B 1 17 ? 68.625 -26.781 9.438 1 20.58 17 ASN B C 1
ATOM 3509 O O . ASN B 1 17 ? 67.625 -27.109 8.875 1 20.58 17 ASN B O 1
ATOM 3513 N N . ASN B 1 18 ? 68.688 -26.656 10.805 1 22.83 18 ASN B N 1
ATOM 3514 C CA . ASN B 1 18 ? 67.688 -26.422 11.875 1 22.83 18 ASN B CA 1
ATOM 3515 C C . ASN B 1 18 ? 66.875 -25.156 11.633 1 22.83 18 ASN B C 1
ATOM 3517 O O . ASN B 1 18 ? 66.312 -24.594 12.57 1 22.83 18 ASN B O 1
ATOM 3521 N N . THR B 1 19 ? 66.625 -24.719 10.469 1 21.66 19 THR B N 1
ATOM 3522 C CA . THR B 1 19 ? 66.125 -23.359 10.32 1 21.66 19 THR B CA 1
ATOM 3523 C C . THR B 1 19 ? 64.75 -23.234 11.031 1 21.66 19 THR B C 1
ATOM 3525 O O . THR B 1 19 ? 63.844 -24.016 10.781 1 21.66 19 THR B O 1
ATOM 3528 N N . SER B 1 20 ? 64.812 -22.625 12.258 1 23.53 20 SER B N 1
ATOM 3529 C CA . SER B 1 20 ? 63.75 -22.266 13.227 1 23.53 20 SER B CA 1
ATOM 3530 C C . SER B 1 20 ? 62.656 -21.422 12.594 1 23.53 20 SER B C 1
ATOM 3532 O O . SER B 1 20 ? 62.875 -20.25 12.289 1 23.53 20 SER B O 1
ATOM 3534 N N . THR B 1 21 ? 62.094 -21.75 11.539 1 23.02 21 THR B N 1
ATOM 3535 C CA . THR B 1 21 ? 61.094 -20.891 10.891 1 23.02 21 THR B CA 1
ATOM 3536 C C . THR B 1 21 ? 59.938 -20.578 11.836 1 23.02 21 THR B C 1
ATOM 3538 O O . THR B 1 21 ? 59.312 -21.5 12.359 1 23.02 21 THR B O 1
ATOM 3541 N N . SER B 1 22 ? 60.031 -19.375 12.477 1 24.06 22 SER B N 1
ATOM 3542 C CA . SER B 1 22 ? 59.062 -18.844 13.43 1 24.06 22 SER B CA 1
ATOM 3543 C C . SER B 1 22 ? 57.625 -18.922 12.875 1 24.06 22 SER B C 1
ATOM 3545 O O . SER B 1 22 ? 57.406 -18.609 11.711 1 24.06 22 SER B O 1
ATOM 3547 N N . PRO B 1 23 ? 56.688 -19.703 13.438 1 24.08 23 PRO B N 1
ATOM 3548 C CA . PRO B 1 23 ? 55.281 -20.031 13.062 1 24.08 23 PRO B CA 1
ATOM 3549 C C . PRO B 1 23 ? 54.406 -18.797 12.992 1 24.08 23 PRO B C 1
ATOM 3551 O O . PRO B 1 23 ? 53.188 -18.938 12.875 1 24.08 23 PRO B O 1
ATOM 3554 N N . ALA B 1 24 ? 54.844 -17.594 13.312 1 22.89 24 ALA B N 1
ATOM 3555 C CA . ALA B 1 24 ? 53.812 -16.641 13.727 1 22.89 24 ALA B CA 1
ATOM 3556 C C . ALA B 1 24 ? 52.875 -16.312 12.57 1 22.89 24 ALA B C 1
ATOM 3558 O O . ALA B 1 24 ? 52 -15.461 12.695 1 22.89 24 ALA B O 1
ATOM 3559 N N . LYS B 1 25 ? 53.281 -16.453 11.352 1 23.56 25 LYS B N 1
ATOM 3560 C CA . LYS B 1 25 ? 52.375 -15.656 10.539 1 23.56 25 LYS B CA 1
ATOM 3561 C C . LYS B 1 25 ? 50.938 -16.156 10.648 1 23.56 25 LYS B C 1
ATOM 3563 O O . LYS B 1 25 ? 50.594 -17.234 10.133 1 23.56 25 LYS B O 1
ATOM 3568 N N . ARG B 1 26 ? 50.281 -15.953 11.734 1 24.47 26 ARG B N 1
ATOM 3569 C CA . ARG B 1 26 ? 48.844 -16.188 11.914 1 24.47 26 ARG B CA 1
ATOM 3570 C C . ARG B 1 26 ? 48.062 -15.727 10.688 1 24.47 26 ARG B C 1
ATOM 3572 O O . ARG B 1 26 ? 48.375 -14.68 10.109 1 24.47 26 ARG B O 1
ATOM 3579 N N . GLN B 1 27 ? 47.438 -16.625 9.945 1 26.03 27 GLN B N 1
ATOM 3580 C CA . GLN B 1 27 ? 46.438 -16.484 8.914 1 26.03 27 GLN B CA 1
ATOM 3581 C C . GLN B 1 27 ? 45.5 -15.32 9.234 1 26.03 27 GLN B C 1
ATOM 3583 O O . GLN B 1 27 ? 44.781 -15.336 10.258 1 26.03 27 GLN B O 1
ATOM 3588 N N . ARG B 1 28 ? 45.938 -14.078 9.016 1 28.44 28 ARG B N 1
ATOM 3589 C CA . ARG B 1 28 ? 44.938 -13.008 8.992 1 28.44 28 ARG B CA 1
ATOM 3590 C C . ARG B 1 28 ? 43.625 -13.492 8.383 1 28.44 28 ARG B C 1
ATOM 3592 O O . ARG B 1 28 ? 43.594 -13.945 7.234 1 28.44 28 ARG B O 1
ATOM 3599 N N . ASN B 1 29 ? 42.781 -14.188 9.062 1 27.77 29 ASN B N 1
ATOM 3600 C CA . ASN B 1 29 ? 41.375 -14.344 8.711 1 27.77 29 ASN B CA 1
ATOM 3601 C C . ASN B 1 29 ? 40.875 -13.141 7.922 1 27.77 29 ASN B C 1
ATOM 3603 O O . ASN B 1 29 ? 40.719 -12.055 8.477 1 27.77 29 ASN B O 1
ATOM 3607 N N . GLU B 1 30 ? 41.375 -12.844 6.777 1 30.64 30 GLU B N 1
ATOM 3608 C CA . GLU B 1 30 ? 40.812 -11.883 5.84 1 30.64 30 GLU B CA 1
ATOM 3609 C C . GLU B 1 30 ? 39.281 -11.883 5.918 1 30.64 30 GLU B C 1
ATOM 3611 O O . GLU B 1 30 ? 38.656 -12.891 5.598 1 30.64 30 GLU B O 1
ATOM 3616 N N . ASP B 1 31 ? 38.656 -11.383 6.871 1 35.56 31 ASP B N 1
ATOM 3617 C CA . ASP B 1 31 ? 37.281 -10.906 6.875 1 35.56 31 ASP B CA 1
ATOM 3618 C C . ASP B 1 31 ? 36.875 -10.414 5.488 1 35.56 31 ASP B C 1
ATOM 3620 O O . ASP B 1 31 ? 37.156 -9.281 5.105 1 35.56 31 ASP B O 1
ATOM 3624 N N . GLN B 1 32 ? 37.125 -11.031 4.375 1 36.28 32 GLN B N 1
ATOM 3625 C CA . GLN B 1 32 ? 36.469 -10.789 3.096 1 36.28 32 GLN B CA 1
ATOM 3626 C C . GLN B 1 32 ? 35.031 -10.258 3.303 1 36.28 32 GLN B C 1
ATOM 3628 O O . GLN B 1 32 ? 34.156 -10.984 3.752 1 36.28 32 GLN B O 1
ATOM 3633 N N . ALA B 1 33 ? 34.844 -9.164 3.67 1 41.78 33 ALA B N 1
ATOM 3634 C CA . ALA B 1 33 ? 33.562 -8.484 3.564 1 41.78 33 ALA B CA 1
ATOM 3635 C C . ALA B 1 33 ? 32.812 -8.898 2.289 1 41.78 33 ALA B C 1
ATOM 3637 O O . ALA B 1 33 ? 33.281 -8.594 1.182 1 41.78 33 ALA B O 1
ATOM 3638 N N . LEU B 1 34 ? 32.25 -10.031 2.109 1 52.59 34 LEU B N 1
ATOM 3639 C CA . LEU B 1 34 ? 31.359 -10.438 1.033 1 52.59 34 LEU B CA 1
ATOM 3640 C C . LEU B 1 34 ? 30.641 -9.234 0.429 1 52.59 34 LEU B C 1
ATOM 3642 O O . LEU B 1 34 ? 30.031 -8.445 1.15 1 52.59 34 LEU B O 1
ATOM 3646 N N . ASP B 1 35 ? 31.188 -8.625 -0.604 1 70.19 35 ASP B N 1
ATOM 3647 C CA . ASP B 1 35 ? 30.594 -7.566 -1.417 1 70.19 35 ASP B CA 1
ATOM 3648 C C . ASP B 1 35 ? 29.109 -7.84 -1.677 1 70.19 35 ASP B C 1
ATOM 3650 O O . ASP B 1 35 ? 28.766 -8.805 -2.352 1 70.19 35 ASP B O 1
ATOM 3654 N N . ILE B 1 36 ? 28.281 -7.43 -0.811 1 82.25 36 ILE B N 1
ATOM 3655 C CA . ILE B 1 36 ? 26.844 -7.598 -0.941 1 82.25 36 ILE B CA 1
ATOM 3656 C C . ILE B 1 36 ? 26.344 -6.832 -2.164 1 82.25 36 ILE B C 1
ATOM 3658 O O . ILE B 1 36 ? 26.562 -5.625 -2.279 1 82.25 36 ILE B O 1
ATOM 3662 N N . ASP B 1 37 ? 25.891 -7.477 -3.203 1 82.75 37 ASP B N 1
ATOM 3663 C CA . ASP B 1 37 ? 25.266 -6.871 -4.379 1 82.75 37 ASP B CA 1
ATOM 3664 C C . ASP B 1 37 ? 23.75 -6.75 -4.203 1 82.75 37 ASP B C 1
ATOM 3666 O O . ASP B 1 37 ? 23.047 -7.754 -4.203 1 82.75 37 ASP B O 1
ATOM 3670 N N . THR B 1 38 ? 23.281 -5.543 -4.035 1 83.25 38 THR B N 1
ATOM 3671 C CA . THR B 1 38 ? 21.859 -5.324 -3.791 1 83.25 38 THR B CA 1
ATOM 3672 C C . THR B 1 38 ? 21.188 -4.758 -5.035 1 83.25 38 THR B C 1
ATOM 3674 O O . THR B 1 38 ? 20.062 -4.258 -4.961 1 83.25 38 THR B O 1
ATOM 3677 N N . SER B 1 39 ? 21.812 -4.836 -6.172 1 83.69 39 SER B N 1
ATOM 3678 C CA . SER B 1 39 ? 21.266 -4.258 -7.391 1 83.69 39 SER B CA 1
ATOM 3679 C C . SER B 1 39 ? 20.188 -5.164 -7.992 1 83.69 39 SER B C 1
ATOM 3681 O O . SER B 1 39 ? 19.406 -4.73 -8.836 1 83.69 39 SER B O 1
ATOM 3683 N N . ARG B 1 40 ? 20.172 -6.41 -7.559 1 80.25 40 ARG B N 1
ATOM 3684 C CA . ARG B 1 40 ? 19.172 -7.371 -8 1 80.25 40 ARG B CA 1
ATOM 3685 C C . ARG B 1 40 ? 18.406 -7.953 -6.812 1 80.25 40 ARG B C 1
ATOM 3687 O O . ARG B 1 40 ? 18.922 -7.973 -5.691 1 80.25 40 ARG B O 1
ATOM 3694 N N . PRO B 1 41 ? 17.281 -8.344 -7.133 1 80.44 41 PRO B N 1
ATOM 3695 C CA . PRO B 1 41 ? 16.531 -8.961 -6.035 1 80.44 41 PRO B CA 1
ATOM 3696 C C . PRO B 1 41 ? 17.266 -10.164 -5.43 1 80.44 41 PRO B C 1
ATOM 3698 O O . PRO B 1 41 ? 17.812 -10.984 -6.164 1 80.44 41 PRO B O 1
ATOM 3701 N N . THR B 1 42 ? 17.359 -10.211 -4.156 1 76.38 42 THR B N 1
ATOM 3702 C CA . THR B 1 42 ? 18.125 -11.273 -3.512 1 76.38 42 THR B CA 1
ATOM 3703 C C . THR B 1 42 ? 17.234 -12.094 -2.588 1 76.38 42 THR B C 1
ATOM 3705 O O . THR B 1 42 ? 17.672 -13.125 -2.062 1 76.38 42 THR B O 1
ATOM 3708 N N . ALA B 1 43 ? 15.992 -11.625 -2.48 1 80.31 43 ALA B N 1
ATOM 3709 C CA . ALA B 1 43 ? 15.117 -12.367 -1.581 1 80.31 43 ALA B CA 1
ATOM 3710 C C . ALA B 1 43 ? 14.477 -13.555 -2.295 1 80.31 43 ALA B C 1
ATOM 3712 O O . ALA B 1 43 ? 13.297 -13.5 -2.658 1 80.31 43 ALA B O 1
ATOM 3713 N N . ILE B 1 44 ? 15.195 -14.602 -2.465 1 85.62 44 ILE B N 1
ATOM 3714 C CA . ILE B 1 44 ? 14.672 -15.812 -3.088 1 85.62 44 ILE B CA 1
ATOM 3715 C C . ILE B 1 44 ? 13.906 -16.641 -2.051 1 85.62 44 ILE B C 1
ATOM 3717 O O . ILE B 1 44 ? 14.406 -16.859 -0.945 1 85.62 44 ILE B O 1
ATOM 3721 N N . PHE B 1 45 ? 12.695 -17 -2.404 1 92.44 45 PHE B N 1
ATOM 3722 C CA . PHE B 1 45 ? 11.844 -17.766 -1.502 1 92.44 45 PHE B CA 1
ATOM 3723 C C . PHE B 1 45 ? 12.508 -19.078 -1.118 1 92.44 45 PHE B C 1
ATOM 3725 O O . PHE B 1 45 ? 12.977 -19.812 -1.984 1 92.44 45 PHE B O 1
ATOM 3732 N N . LYS B 1 46 ? 12.547 -19.312 0.123 1 90 46 LYS B N 1
ATOM 3733 C CA . LYS B 1 46 ? 13.094 -20.562 0.644 1 90 46 LYS B CA 1
ATOM 3734 C C . LYS B 1 46 ? 12 -21.422 1.264 1 90 46 LYS B C 1
ATOM 3736 O O . LYS B 1 46 ? 11.57 -21.188 2.393 1 90 46 LYS B O 1
ATOM 3741 N N . PRO B 1 47 ? 11.68 -22.438 0.496 1 92.25 47 PRO B N 1
ATOM 3742 C CA . PRO B 1 47 ? 10.633 -23.297 1.053 1 92.25 47 PRO B CA 1
ATOM 3743 C C . PRO B 1 47 ? 11.086 -24.062 2.293 1 92.25 47 PRO B C 1
ATOM 3745 O O . PRO B 1 47 ? 12.266 -24.422 2.402 1 92.25 47 PRO B O 1
ATOM 3748 N N . THR B 1 48 ? 10.25 -24.203 3.127 1 88.38 48 THR B N 1
ATOM 3749 C CA . THR B 1 48 ? 10.516 -24.984 4.324 1 88.38 48 THR B CA 1
ATOM 3750 C C . THR B 1 48 ? 9.781 -26.328 4.266 1 88.38 48 THR B C 1
ATOM 3752 O O . THR B 1 48 ? 10.039 -27.141 3.379 1 88.38 48 THR B O 1
ATOM 3755 N N . LYS B 1 49 ? 8.859 -26.531 5.094 1 91.12 49 LYS B N 1
ATOM 3756 C CA . LYS B 1 49 ? 8.07 -27.75 5.098 1 91.12 49 LYS B CA 1
ATOM 3757 C C . LYS B 1 49 ? 6.742 -27.562 4.379 1 91.12 49 LYS B C 1
ATOM 3759 O O . LYS B 1 49 ? 6.18 -26.469 4.391 1 91.12 49 LYS B O 1
ATOM 3764 N N . GLY B 1 50 ? 6.367 -28.688 3.732 1 95.31 50 GLY B N 1
ATOM 3765 C CA . GLY B 1 50 ? 5.055 -28.641 3.107 1 95.31 50 GLY B CA 1
ATOM 3766 C C . GLY B 1 50 ? 3.961 -28.172 4.051 1 95.31 50 GLY B C 1
ATOM 3767 O O . GLY B 1 50 ? 3.996 -28.469 5.246 1 95.31 50 GLY B O 1
ATOM 3768 N N . ARG B 1 51 ? 2.984 -27.438 3.471 1 95.06 51 ARG B N 1
ATOM 3769 C CA . ARG B 1 51 ? 1.883 -26.969 4.305 1 95.06 51 ARG B CA 1
ATOM 3770 C C . ARG B 1 51 ? 0.539 -27.203 3.625 1 95.06 51 ARG B C 1
ATOM 3772 O O . ARG B 1 51 ? 0.409 -27.016 2.414 1 95.06 51 ARG B O 1
ATOM 3779 N N . ASP B 1 52 ? -0.452 -27.578 4.422 1 95.56 52 ASP B N 1
ATOM 3780 C CA . ASP B 1 52 ? -1.807 -27.828 3.938 1 95.56 52 ASP B CA 1
ATOM 3781 C C . ASP B 1 52 ? -2.715 -26.625 4.211 1 95.56 52 ASP B C 1
ATOM 3783 O O . ASP B 1 52 ? -3.777 -26.484 3.602 1 95.56 52 ASP B O 1
ATOM 3787 N N . TRP B 1 53 ? -2.307 -25.844 5.172 1 97.31 53 TRP B N 1
ATOM 3788 C CA . TRP B 1 53 ? -3.135 -24.688 5.512 1 97.31 53 TRP B CA 1
ATOM 3789 C C . TRP B 1 53 ? -3.061 -23.625 4.422 1 97.31 53 TRP B C 1
ATOM 3791 O O . TRP B 1 53 ? -2.1 -23.578 3.648 1 97.31 53 TRP B O 1
ATOM 3801 N N . THR B 1 54 ? -4.094 -22.844 4.266 1 98.56 54 THR B N 1
ATOM 3802 C CA . THR B 1 54 ? -4.156 -21.812 3.23 1 98.56 54 THR B CA 1
ATOM 3803 C C . THR B 1 54 ? -4.695 -20.5 3.795 1 98.56 54 THR B C 1
ATOM 3805 O O . THR B 1 54 ? -5.383 -20.5 4.82 1 98.56 54 THR B O 1
ATOM 3808 N N . VAL B 1 55 ? -4.336 -19.469 3.164 1 98.81 55 VAL B N 1
ATOM 3809 C CA . VAL B 1 55 ? -4.848 -18.125 3.445 1 98.81 55 VAL B CA 1
ATOM 3810 C C . VAL B 1 55 ? -5.621 -17.609 2.238 1 98.81 55 VAL B C 1
ATOM 3812 O O . VAL B 1 55 ? -5.082 -17.531 1.132 1 98.81 55 VAL B O 1
ATOM 3815 N N . SER B 1 56 ? -6.855 -17.281 2.48 1 98.94 56 SER B N 1
ATOM 3816 C CA . SER B 1 56 ? -7.727 -16.719 1.457 1 98.94 56 SER B CA 1
ATOM 3817 C C . SER B 1 56 ? -8.133 -15.289 1.815 1 98.94 56 SER B C 1
ATOM 3819 O O . SER B 1 56 ? -8.328 -14.969 2.99 1 98.94 56 SER B O 1
ATOM 3821 N N . ILE B 1 57 ? -8.273 -14.445 0.762 1 99 57 ILE B N 1
ATOM 3822 C CA . ILE B 1 57 ? -8.883 -13.133 0.96 1 99 57 ILE B CA 1
ATOM 3823 C C . ILE B 1 57 ? -10.086 -12.977 0.037 1 99 57 ILE B C 1
ATOM 3825 O O . ILE B 1 57 ? -10.148 -13.602 -1.023 1 99 57 ILE B O 1
ATOM 3829 N N . ALA B 1 58 ? -11.016 -12.227 0.473 1 99 58 ALA B N 1
ATOM 3830 C CA . ALA B 1 58 ? -12.18 -11.883 -0.341 1 99 58 ALA B CA 1
ATOM 3831 C C . ALA B 1 58 ? -12.414 -10.375 -0.366 1 99 58 ALA B C 1
ATOM 3833 O O . ALA B 1 58 ? -12.297 -9.703 0.663 1 99 58 ALA B O 1
ATOM 3834 N N . LEU B 1 59 ? -12.656 -9.82 -1.505 1 98.94 59 LEU B N 1
ATOM 3835 C CA . LEU B 1 59 ? -12.969 -8.406 -1.674 1 98.94 59 LEU B CA 1
ATOM 3836 C C . LEU B 1 59 ? -13.797 -8.18 -2.936 1 98.94 59 LEU B C 1
ATOM 3838 O O . LEU B 1 59 ? -13.664 -8.914 -3.912 1 98.94 59 LEU B O 1
ATOM 3842 N N . PRO B 1 60 ? -14.648 -7.168 -2.953 1 98.88 60 PRO B N 1
ATOM 3843 C CA . PRO B 1 60 ? -15.398 -6.859 -4.172 1 98.88 60 PRO B CA 1
ATOM 3844 C C . PRO B 1 60 ? -14.586 -6.055 -5.18 1 98.88 60 PRO B C 1
ATOM 3846 O O . PRO B 1 60 ? -13.492 -5.57 -4.855 1 98.88 60 PRO B O 1
ATOM 3849 N N . GLY B 1 61 ? -15.078 -6.004 -6.363 1 98.5 61 GLY B N 1
ATOM 3850 C CA . GLY B 1 61 ? -14.398 -5.203 -7.371 1 98.5 61 GLY B CA 1
ATOM 3851 C C . GLY B 1 61 ? -14.867 -3.76 -7.402 1 98.5 61 GLY B C 1
ATOM 3852 O O . GLY B 1 61 ? -14.234 -2.91 -8.031 1 98.5 61 GLY B O 1
ATOM 3853 N N . SER B 1 62 ? -15.898 -3.391 -6.672 1 97.81 62 SER B N 1
ATOM 3854 C CA . SER B 1 62 ? -16.578 -2.098 -6.766 1 97.81 62 SER B CA 1
ATOM 3855 C C . SER B 1 62 ? -15.617 -0.955 -6.445 1 97.81 62 SER B C 1
ATOM 3857 O O . SER B 1 62 ? -15.773 0.157 -6.953 1 97.81 62 SER B O 1
ATOM 3859 N N . TRP B 1 63 ? -14.617 -1.229 -5.586 1 97.69 63 TRP B N 1
ATOM 3860 C CA . TRP B 1 63 ? -13.695 -0.179 -5.164 1 97.69 63 TRP B CA 1
ATOM 3861 C C . TRP B 1 63 ? -12.875 0.328 -6.34 1 97.69 63 TRP B C 1
ATOM 3863 O O . TRP B 1 63 ? -12.344 1.443 -6.305 1 97.69 63 TRP B O 1
ATOM 3873 N N . THR B 1 64 ? -12.75 -0.436 -7.434 1 97.94 64 THR B N 1
ATOM 3874 C CA . THR B 1 64 ? -11.953 -0.032 -8.586 1 97.94 64 THR B CA 1
ATOM 3875 C C . THR B 1 64 ? -12.617 1.121 -9.328 1 97.94 64 THR B C 1
ATOM 3877 O O . THR B 1 64 ? -11.984 1.79 -10.148 1 97.94 64 THR B O 1
ATOM 3880 N N . LEU B 1 65 ? -13.883 1.348 -9.086 1 96.75 65 LEU B N 1
ATOM 3881 C CA . LEU B 1 65 ? -14.633 2.412 -9.742 1 96.75 65 LEU B CA 1
ATOM 3882 C C . LEU B 1 65 ? -14.164 3.783 -9.266 1 96.75 65 LEU B C 1
ATOM 3884 O O . LEU B 1 65 ? -14.477 4.801 -9.891 1 96.75 65 LEU B O 1
ATOM 3888 N N . ASN B 1 66 ? -13.375 3.824 -8.195 1 93.12 66 ASN B N 1
ATOM 3889 C CA . ASN B 1 66 ? -12.836 5.082 -7.688 1 93.12 66 ASN B CA 1
ATOM 3890 C C . ASN B 1 66 ? -11.82 5.688 -8.656 1 93.12 66 ASN B C 1
ATOM 3892 O O . ASN B 1 66 ? -11.539 6.887 -8.594 1 93.12 66 ASN B O 1
ATOM 3896 N N . ALA B 1 67 ? -11.227 4.836 -9.414 1 95 67 ALA B N 1
ATOM 3897 C CA . ALA B 1 67 ? -10.32 5.309 -10.453 1 95 67 ALA B CA 1
ATOM 3898 C C . ALA B 1 67 ? -11.016 5.336 -11.812 1 95 67 ALA B C 1
ATOM 3900 O O . ALA B 1 67 ? -11.648 4.355 -12.211 1 95 67 ALA B O 1
ATOM 3901 N N . LYS B 1 68 ? -10.844 6.402 -12.562 1 92.44 68 LYS B N 1
ATOM 3902 C CA . LYS B 1 68 ? -11.523 6.535 -13.852 1 92.44 68 LYS B CA 1
ATOM 3903 C C . LYS B 1 68 ? -10.602 6.129 -14.992 1 92.44 68 LYS B C 1
ATOM 3905 O O . LYS B 1 68 ? -11.039 5.484 -15.953 1 92.44 68 LYS B O 1
ATOM 3910 N N . LYS B 1 69 ? -9.375 6.465 -14.859 1 96.31 69 LYS B N 1
ATOM 3911 C CA . LYS B 1 69 ? -8.43 6.141 -15.93 1 96.31 69 LYS B CA 1
ATOM 3912 C C . LYS B 1 69 ? -8.039 4.664 -15.891 1 96.31 69 LYS B C 1
ATOM 3914 O O . LYS B 1 69 ? -7.746 4.125 -14.82 1 96.31 69 LYS B O 1
ATOM 3919 N N . PRO B 1 70 ? -7.973 4.02 -17.031 1 96.88 70 PRO B N 1
ATOM 3920 C CA . PRO B 1 70 ? -7.715 2.576 -17.062 1 96.88 70 PRO B CA 1
ATOM 3921 C C . PRO B 1 70 ? -6.359 2.199 -16.469 1 96.88 70 PRO B C 1
ATOM 3923 O O . PRO B 1 70 ? -6.246 1.182 -15.789 1 96.88 70 PRO B O 1
ATOM 3926 N N . ASP B 1 71 ? -5.352 2.988 -16.812 1 97.31 71 ASP B N 1
ATOM 3927 C CA . ASP B 1 71 ? -4.027 2.68 -16.266 1 97.31 71 ASP B CA 1
ATOM 3928 C C . ASP B 1 71 ? -4.008 2.818 -14.75 1 97.31 71 ASP B C 1
ATOM 3930 O O . ASP B 1 71 ? -3.373 2.02 -14.062 1 97.31 71 ASP B O 1
ATOM 3934 N N . HIS B 1 72 ? -4.762 3.812 -14.195 1 97.44 72 HIS B N 1
ATOM 3935 C CA . HIS B 1 72 ? -4.863 3.955 -12.75 1 97.44 72 HIS B CA 1
ATOM 3936 C C . HIS B 1 72 ? -5.559 2.75 -12.125 1 97.44 72 HIS B C 1
ATOM 3938 O O . HIS B 1 72 ? -5.125 2.246 -11.086 1 97.44 72 HIS B O 1
ATOM 3944 N N . LYS B 1 73 ? -6.621 2.285 -12.758 1 97.56 73 LYS B N 1
ATOM 3945 C CA . LYS B 1 73 ? -7.34 1.104 -12.289 1 97.56 73 LYS B CA 1
ATOM 3946 C C . LYS B 1 73 ? -6.418 -0.111 -12.227 1 97.56 73 LYS B C 1
ATOM 3948 O O . LYS B 1 73 ? -6.398 -0.836 -11.234 1 97.56 73 LYS B O 1
ATOM 3953 N N . THR B 1 74 ? -5.703 -0.282 -13.289 1 98.38 74 THR B N 1
ATOM 3954 C CA . THR B 1 74 ? -4.797 -1.418 -13.391 1 98.38 74 THR B CA 1
ATOM 3955 C C . THR B 1 74 ? -3.729 -1.358 -12.305 1 98.38 74 THR B C 1
ATOM 3957 O O . THR B 1 74 ? -3.418 -2.371 -11.672 1 98.38 74 THR B O 1
ATOM 3960 N N . MET B 1 75 ? -3.213 -0.162 -12.031 1 97.88 75 MET B N 1
ATOM 3961 C CA . MET B 1 75 ? -2.201 0.007 -10.992 1 97.88 75 MET B CA 1
ATOM 3962 C C . MET B 1 75 ? -2.77 -0.338 -9.617 1 97.88 75 MET B C 1
ATOM 3964 O O . MET B 1 75 ? -2.088 -0.952 -8.797 1 97.88 75 MET B O 1
ATOM 3968 N N . GLN B 1 76 ? -3.953 0.042 -9.375 1 97.25 76 GLN B N 1
ATOM 3969 C CA . GLN B 1 76 ? -4.582 -0.247 -8.094 1 97.25 76 GLN B CA 1
ATOM 3970 C C . GLN B 1 76 ? -4.777 -1.748 -7.902 1 97.25 76 GLN B C 1
ATOM 3972 O O . GLN B 1 76 ? -4.527 -2.279 -6.816 1 97.25 76 GLN B O 1
ATOM 3977 N N . VAL B 1 77 ? -5.207 -2.436 -8.953 1 98.69 77 VAL B N 1
ATOM 3978 C CA . VAL B 1 77 ? -5.352 -3.885 -8.883 1 98.69 77 VAL B CA 1
ATOM 3979 C C . VAL B 1 77 ? -3.99 -4.531 -8.625 1 98.69 77 VAL B C 1
ATOM 3981 O O . VAL B 1 77 ? -3.893 -5.527 -7.914 1 98.69 77 VAL B O 1
ATOM 3984 N N . GLY B 1 78 ? -2.984 -3.916 -9.219 1 98.62 78 GLY B N 1
ATOM 3985 C CA . GLY B 1 78 ? -1.628 -4.395 -8.992 1 98.62 78 GLY B CA 1
ATOM 3986 C C . GLY B 1 78 ? -1.237 -4.422 -7.527 1 98.62 78 GLY B C 1
ATOM 3987 O O . GLY B 1 78 ? -0.458 -5.277 -7.105 1 98.62 78 GLY B O 1
ATOM 3988 N N . ARG B 1 79 ? -1.791 -3.547 -6.738 1 98.56 79 ARG B N 1
ATOM 3989 C CA . ARG B 1 79 ? -1.491 -3.51 -5.312 1 98.56 79 ARG B CA 1
ATOM 3990 C C . ARG B 1 79 ? -2.043 -4.742 -4.602 1 98.56 79 ARG B C 1
ATOM 3992 O O . ARG B 1 79 ? -1.411 -5.273 -3.689 1 98.56 79 ARG B O 1
ATOM 3999 N N . ILE B 1 80 ? -3.217 -5.148 -5.031 1 98.94 80 ILE B N 1
ATOM 4000 C CA . ILE B 1 80 ? -3.816 -6.348 -4.453 1 98.94 80 ILE B CA 1
ATOM 4001 C C . ILE B 1 80 ? -2.986 -7.574 -4.828 1 98.94 80 ILE B C 1
ATOM 4003 O O . ILE B 1 80 ? -2.666 -8.398 -3.971 1 98.94 80 ILE B O 1
ATOM 4007 N N . ALA B 1 81 ? -2.645 -7.637 -6.078 1 98.94 81 ALA B N 1
ATOM 4008 C CA . ALA B 1 81 ? -1.857 -8.766 -6.562 1 98.94 81 ALA B CA 1
ATOM 4009 C C . ALA B 1 81 ? -0.501 -8.828 -5.867 1 98.94 81 ALA B C 1
ATOM 4011 O O . ALA B 1 81 ? -0.047 -9.906 -5.473 1 98.94 81 ALA B O 1
ATOM 4012 N N . ARG B 1 82 ? 0.18 -7.695 -5.684 1 98.69 82 ARG B N 1
ATOM 4013 C CA . ARG B 1 82 ? 1.472 -7.625 -5.008 1 98.69 82 ARG B CA 1
ATOM 4014 C C . ARG B 1 82 ? 1.348 -8.039 -3.547 1 98.69 82 ARG B C 1
ATOM 4016 O O . ARG B 1 82 ? 2.18 -8.789 -3.037 1 98.69 82 ARG B O 1
ATOM 4023 N N . ALA B 1 83 ? 0.299 -7.527 -2.938 1 98.88 83 ALA B N 1
ATOM 4024 C CA . ALA B 1 83 ? 0.09 -7.906 -1.542 1 98.88 83 ALA B CA 1
ATOM 4025 C C . ALA B 1 83 ? -0.093 -9.414 -1.404 1 98.88 83 ALA B C 1
ATOM 4027 O O . ALA B 1 83 ? 0.504 -10.039 -0.525 1 98.88 83 ALA B O 1
ATOM 4028 N N . ALA B 1 84 ? -0.882 -9.977 -2.281 1 98.94 84 ALA B N 1
ATOM 4029 C CA . ALA B 1 84 ? -1.099 -11.422 -2.26 1 98.94 84 ALA B CA 1
ATOM 4030 C C . ALA B 1 84 ? 0.212 -12.172 -2.467 1 98.94 84 ALA B C 1
ATOM 4032 O O . ALA B 1 84 ? 0.478 -13.164 -1.786 1 98.94 84 ALA B O 1
ATOM 4033 N N . ALA B 1 85 ? 0.999 -11.688 -3.367 1 98.75 85 ALA B N 1
ATOM 4034 C CA . ALA B 1 85 ? 2.285 -12.32 -3.648 1 98.75 85 ALA B CA 1
ATOM 4035 C C . ALA B 1 85 ? 3.219 -12.219 -2.447 1 98.75 85 ALA B C 1
ATOM 4037 O O . ALA B 1 85 ? 3.746 -13.234 -1.979 1 98.75 85 ALA B O 1
ATOM 4038 N N . VAL B 1 86 ? 3.354 -11.031 -1.885 1 98.62 86 VAL B N 1
ATOM 4039 C CA . VAL B 1 86 ? 4.309 -10.75 -0.819 1 98.62 86 VAL B CA 1
ATOM 4040 C C . VAL B 1 86 ? 3.943 -11.547 0.43 1 98.62 86 VAL B C 1
ATOM 4042 O O . VAL B 1 86 ? 4.82 -12.094 1.102 1 98.62 86 VAL B O 1
ATOM 4045 N N . PHE B 1 87 ? 2.688 -11.711 0.701 1 98.62 87 PHE B N 1
ATOM 4046 C CA . PHE B 1 87 ? 2.258 -12.328 1.951 1 98.62 87 PHE B CA 1
ATOM 4047 C C . PHE B 1 87 ? 1.776 -13.758 1.716 1 98.62 87 PHE B C 1
ATOM 4049 O O . PHE B 1 87 ? 1.182 -14.367 2.604 1 98.62 87 PHE B O 1
ATOM 4056 N N . SER B 1 88 ? 1.931 -14.273 0.509 1 98.31 88 SER B N 1
ATOM 4057 C CA . SER B 1 88 ? 1.712 -15.672 0.152 1 98.31 88 SER B CA 1
ATOM 4058 C C . SER B 1 88 ? 0.251 -16.078 0.34 1 98.31 88 SER B C 1
ATOM 4060 O O . SER B 1 88 ? -0.046 -17.078 0.977 1 98.31 88 SER B O 1
ATOM 4062 N N . VAL B 1 89 ? -0.602 -15.281 -0.218 1 98.88 89 VAL B N 1
ATOM 4063 C CA . VAL B 1 89 ? -2.025 -15.594 -0.264 1 98.88 89 VAL B CA 1
ATOM 4064 C C . VAL B 1 89 ? -2.273 -16.734 -1.259 1 98.88 89 VAL B C 1
ATOM 4066 O O . VAL B 1 89 ? -1.699 -16.734 -2.35 1 98.88 89 VAL B O 1
ATOM 4069 N N . ASP B 1 90 ? -3.205 -17.625 -0.894 1 98.81 90 ASP B N 1
ATOM 4070 C CA . ASP B 1 90 ? -3.395 -18.828 -1.714 1 98.81 90 ASP B CA 1
ATOM 4071 C C . ASP B 1 90 ? -4.645 -18.703 -2.58 1 98.81 90 ASP B C 1
ATOM 4073 O O . ASP B 1 90 ? -4.777 -19.391 -3.59 1 98.81 90 ASP B O 1
ATOM 4077 N N . GLU B 1 91 ? -5.535 -17.891 -2.121 1 98.94 91 GLU B N 1
ATOM 4078 C CA . GLU B 1 91 ? -6.809 -17.734 -2.824 1 98.94 91 GLU B CA 1
ATOM 4079 C C . GLU B 1 91 ? -7.352 -16.328 -2.691 1 98.94 91 GLU B C 1
ATOM 4081 O O . GLU B 1 91 ? -7.305 -15.727 -1.611 1 98.94 91 GLU B O 1
ATOM 4086 N N . ILE B 1 92 ? -7.852 -15.781 -3.828 1 98.94 92 ILE B N 1
ATOM 4087 C CA . ILE B 1 92 ? -8.586 -14.516 -3.826 1 98.94 92 ILE B CA 1
ATOM 4088 C C . ILE B 1 92 ? -10 -14.742 -4.352 1 98.94 92 ILE B C 1
ATOM 4090 O O . ILE B 1 92 ? -10.188 -15.273 -5.449 1 98.94 92 ILE B O 1
ATOM 4094 N N . VAL B 1 93 ? -10.984 -14.352 -3.588 1 98.94 93 VAL B N 1
ATOM 4095 C CA . VAL B 1 93 ? -12.383 -14.422 -4.008 1 98.94 93 VAL B CA 1
ATOM 4096 C C . VAL B 1 93 ? -12.906 -13.016 -4.285 1 98.94 93 VAL B C 1
ATOM 4098 O O . VAL B 1 93 ? -12.922 -12.164 -3.395 1 98.94 93 VAL B O 1
ATOM 4101 N N . VAL B 1 94 ? -13.297 -12.781 -5.508 1 98.94 94 VAL B N 1
ATOM 4102 C CA . VAL B 1 94 ? -13.922 -11.516 -5.879 1 98.94 94 VAL B CA 1
ATOM 4103 C C . VAL B 1 94 ? -15.445 -11.648 -5.777 1 98.94 94 VAL B C 1
ATOM 4105 O O . VAL B 1 94 ? -16.062 -12.359 -6.57 1 98.94 94 VAL B O 1
ATOM 4108 N N . TYR B 1 95 ? -16.047 -10.945 -4.828 1 98.88 95 TYR B N 1
ATOM 4109 C CA . TYR B 1 95 ? -17.484 -11.109 -4.645 1 98.88 95 TYR B CA 1
ATOM 4110 C C . TYR B 1 95 ? -18.234 -9.844 -5.023 1 98.88 95 TYR B C 1
ATOM 4112 O O . TYR B 1 95 ? -17.656 -8.75 -5.043 1 98.88 95 TYR B O 1
ATOM 4120 N N . ASP B 1 96 ? -19.484 -10 -5.371 1 98.5 96 ASP B N 1
ATOM 4121 C CA . ASP B 1 96 ? -20.359 -8.867 -5.645 1 98.5 96 ASP B CA 1
ATOM 4122 C C . ASP B 1 96 ? -20.953 -8.32 -4.355 1 98.5 96 ASP B C 1
ATOM 4124 O O . ASP B 1 96 ? -21.703 -9.016 -3.662 1 98.5 96 ASP B O 1
ATOM 4128 N N . ASP B 1 97 ? -20.688 -7.07 -4.043 1 98.31 97 ASP B N 1
ATOM 4129 C CA . ASP B 1 97 ? -21.125 -6.512 -2.768 1 98.31 97 ASP B CA 1
ATOM 4130 C C . ASP B 1 97 ? -22.531 -5.902 -2.889 1 98.31 97 ASP B C 1
ATOM 4132 O O . ASP B 1 97 ? -23.062 -5.379 -1.911 1 98.31 97 ASP B O 1
ATOM 4136 N N . ASP B 1 98 ? -23.109 -5.949 -4.027 1 97.62 98 ASP B N 1
ATOM 4137 C CA . ASP B 1 98 ? -24.5 -5.543 -4.273 1 97.62 98 ASP B CA 1
ATOM 4138 C C . ASP B 1 98 ? -25.156 -6.441 -5.312 1 97.62 98 ASP B C 1
ATOM 4140 O O . ASP B 1 98 ? -25.484 -5.992 -6.414 1 97.62 98 ASP B O 1
ATOM 4144 N N . PRO B 1 99 ? -25.438 -7.668 -4.934 1 96.62 99 PRO B N 1
ATOM 4145 C CA . PRO B 1 99 ? -25.812 -8.695 -5.906 1 96.62 99 PRO B CA 1
ATOM 4146 C C . PRO B 1 99 ? -27.188 -8.453 -6.52 1 96.62 99 PRO B C 1
ATOM 4148 O O . PRO B 1 99 ? -27.5 -9 -7.578 1 96.62 99 PRO B O 1
ATOM 4151 N N . CYS B 1 100 ? -28.016 -7.602 -6.012 1 94.69 100 CYS B N 1
ATOM 4152 C CA . CYS B 1 100 ? -29.391 -7.516 -6.453 1 94.69 100 CYS B CA 1
ATOM 4153 C C . CYS B 1 100 ? -29.656 -6.207 -7.188 1 94.69 100 CYS B C 1
ATOM 4155 O O . CYS B 1 100 ? -30.734 -6.008 -7.746 1 94.69 100 CYS B O 1
ATOM 4157 N N . ASN B 1 101 ? -28.672 -5.293 -7.156 1 94.44 101 ASN B N 1
ATOM 4158 C CA . ASN B 1 101 ? -28.938 -3.977 -7.73 1 94.44 101 ASN B CA 1
ATOM 4159 C C . ASN B 1 101 ? -27.906 -3.611 -8.789 1 94.44 101 ASN B C 1
ATOM 4161 O O . ASN B 1 101 ? -26.719 -3.961 -8.664 1 94.44 101 ASN B O 1
ATOM 4165 N N . ILE B 1 102 ? -28.422 -2.941 -9.773 1 94.44 102 ILE B N 1
ATOM 4166 C CA . ILE B 1 102 ? -27.578 -2.354 -10.805 1 94.44 102 ILE B CA 1
ATOM 4167 C C . ILE B 1 102 ? -27.531 -0.837 -10.633 1 94.44 102 ILE B C 1
ATOM 4169 O O . ILE B 1 102 ? -28.562 -0.181 -10.578 1 94.44 102 ILE B O 1
ATOM 4173 N N . ASP B 1 103 ? -26.391 -0.329 -10.43 1 93.56 103 ASP B N 1
ATOM 4174 C CA . ASP B 1 103 ? -26.234 1.119 -10.328 1 93.56 103 ASP B CA 1
ATOM 4175 C C . ASP B 1 103 ? -26.297 1.774 -11.703 1 93.56 103 ASP B C 1
ATOM 4177 O O . ASP B 1 103 ? -25.422 1.57 -12.539 1 93.56 103 ASP B O 1
ATOM 4181 N N . PRO B 1 104 ? -27.25 2.592 -11.953 1 93.69 104 PRO B N 1
ATOM 4182 C CA . PRO B 1 104 ? -27.406 3.211 -13.273 1 93.69 104 PRO B CA 1
ATOM 4183 C C . PRO B 1 104 ? -26.266 4.18 -13.602 1 93.69 104 PRO B C 1
ATOM 4185 O O . PRO B 1 104 ? -26.078 4.535 -14.766 1 93.69 104 PRO B O 1
ATOM 4188 N N . LYS B 1 105 ? -25.562 4.594 -12.609 1 93.88 105 LYS B N 1
ATOM 4189 C CA . LYS B 1 105 ? -24.422 5.484 -12.852 1 93.88 105 LYS B CA 1
ATOM 4190 C C . LYS B 1 105 ? -23.219 4.711 -13.367 1 93.88 105 LYS B C 1
ATOM 4192 O O . LYS B 1 105 ? -22.266 5.305 -13.891 1 93.88 105 LYS B O 1
ATOM 4197 N N . VAL B 1 106 ? -23.281 3.424 -13.227 1 95.56 106 VAL B N 1
ATOM 4198 C CA . VAL B 1 106 ? -22.125 2.586 -13.57 1 95.56 106 VAL B CA 1
ATOM 4199 C C . VAL B 1 106 ? -22.422 1.826 -14.859 1 95.56 106 VAL B C 1
ATOM 4201 O O . VAL B 1 106 ? -21.609 1.828 -15.789 1 95.56 106 VAL B O 1
ATOM 4204 N N . VAL B 1 107 ? -23.609 1.244 -14.961 1 96.75 107 VAL B N 1
ATOM 4205 C CA . VAL B 1 107 ? -23.969 0.431 -16.109 1 96.75 107 VAL B CA 1
ATOM 4206 C C . VAL B 1 107 ? -24.875 1.232 -17.047 1 96.75 107 VAL B C 1
ATOM 4208 O O . VAL B 1 107 ? -25.922 1.729 -16.625 1 96.75 107 VAL B O 1
ATOM 4211 N N . SER B 1 108 ? -24.484 1.286 -18.25 1 95.56 108 SER B N 1
ATOM 4212 C CA . SER B 1 108 ? -25.234 2.049 -19.25 1 95.56 108 SER B CA 1
ATOM 4213 C C . SER B 1 108 ? -26.625 1.459 -19.484 1 95.56 108 SER B C 1
ATOM 4215 O O . SER B 1 108 ? -26.812 0.243 -19.391 1 95.56 108 SER B O 1
ATOM 4217 N N . GLU B 1 109 ? -27.438 2.289 -19.938 1 92.62 109 GLU B N 1
ATOM 4218 C CA . GLU B 1 109 ? -28.828 1.92 -20.172 1 92.62 109 GLU B CA 1
ATOM 4219 C C . GLU B 1 109 ? -28.938 0.898 -21.312 1 92.62 109 GLU B C 1
ATOM 4221 O O . GLU B 1 109 ? -29.859 0.074 -21.312 1 92.62 109 GLU B O 1
ATOM 4226 N N . LYS B 1 110 ? -28.047 0.925 -22.141 1 92.69 110 LYS B N 1
ATOM 4227 C CA . LYS B 1 110 ? -28.094 0.029 -23.297 1 92.69 110 LYS B CA 1
ATOM 4228 C C . LYS B 1 110 ? -28.031 -1.432 -22.859 1 92.69 110 LYS B C 1
ATOM 4230 O O . LYS B 1 110 ? -28.469 -2.322 -23.594 1 92.69 110 LYS B O 1
ATOM 4235 N N . TYR B 1 111 ? -27.531 -1.644 -21.688 1 94.25 111 TYR B N 1
ATOM 4236 C CA . TYR B 1 111 ? -27.406 -3.021 -21.219 1 94.25 111 TYR B CA 1
ATOM 4237 C C . TYR B 1 111 ? -28.609 -3.408 -20.359 1 94.25 111 TYR B C 1
ATOM 4239 O O . TYR B 1 111 ? -28.844 -4.59 -20.109 1 94.25 111 TYR B O 1
ATOM 4247 N N . THR B 1 112 ? -29.328 -2.406 -19.875 1 89.12 112 THR B N 1
ATOM 4248 C CA . THR B 1 112 ? -30.406 -2.688 -18.938 1 89.12 112 THR B CA 1
ATOM 4249 C C . THR B 1 112 ? -31.766 -2.621 -19.641 1 89.12 112 THR B C 1
ATOM 4251 O O . THR B 1 112 ? -32.75 -3.152 -19.125 1 89.12 112 THR B O 1
ATOM 4254 N N . ARG B 1 113 ? -31.906 -1.827 -20.734 1 77.94 113 ARG B N 1
ATOM 4255 C CA . ARG B 1 113 ? -33.188 -1.652 -21.438 1 77.94 113 ARG B CA 1
ATOM 4256 C C . ARG B 1 113 ? -33.625 -2.959 -22.078 1 77.94 113 ARG B C 1
ATOM 4258 O O . ARG B 1 113 ? -32.812 -3.701 -22.641 1 77.94 113 ARG B O 1
ATOM 4265 N N . ALA B 1 114 ? -34.844 -3.357 -21.609 1 63.78 114 ALA B N 1
ATOM 4266 C CA . ALA B 1 114 ? -35.438 -4.527 -22.234 1 63.78 114 ALA B CA 1
ATOM 4267 C C . ALA B 1 114 ? -35.625 -4.316 -23.734 1 63.78 114 ALA B C 1
ATOM 4269 O O . ALA B 1 114 ? -35.969 -3.217 -24.172 1 63.78 114 ALA B O 1
ATOM 4270 N N . LYS B 1 115 ? -34.969 -4.957 -24.641 1 55.09 115 LYS B N 1
ATOM 4271 C CA . LYS B 1 115 ? -35.344 -4.883 -26.047 1 55.09 115 LYS B CA 1
ATOM 4272 C C . LYS B 1 115 ? -36.875 -4.941 -26.219 1 55.09 115 LYS B C 1
ATOM 4274 O O . LYS B 1 115 ? -37.562 -5.566 -25.406 1 55.09 115 LYS B O 1
ATOM 4279 N N . GLY B 1 116 ? -37.562 -3.879 -26.672 1 47.94 116 GLY B N 1
ATOM 4280 C CA . GLY B 1 116 ? -38.969 -3.564 -26.938 1 47.94 116 GLY B CA 1
ATOM 4281 C C . GLY B 1 116 ? -39.781 -4.789 -27.266 1 47.94 116 GLY B C 1
ATOM 4282 O O . GLY B 1 116 ? -40.875 -4.672 -27.812 1 47.94 116 GLY B O 1
ATOM 4283 N N . GLY B 1 117 ? -39.438 -6.043 -27.547 1 45.31 117 GLY B N 1
ATOM 4284 C CA . GLY B 1 117 ? -40.594 -6.723 -28.109 1 45.31 117 GLY B CA 1
ATOM 4285 C C . GLY B 1 117 ? -41.75 -6.852 -27.125 1 45.31 117 GLY B C 1
ATOM 4286 O O . GLY B 1 117 ? -41.562 -6.703 -25.922 1 45.31 117 GLY B O 1
ATOM 4287 N N . ARG B 1 118 ? -43.125 -6.812 -27.547 1 46.88 118 ARG B N 1
ATOM 4288 C CA . ARG B 1 118 ? -44.469 -6.863 -27 1 46.88 118 ARG B CA 1
ATOM 4289 C C . ARG B 1 118 ? -44.531 -7.82 -25.812 1 46.88 118 ARG B C 1
ATOM 4291 O O . ARG B 1 118 ? -45.5 -7.816 -25.047 1 46.88 118 ARG B O 1
ATOM 4298 N N . GLY B 1 119 ? -44.031 -9 -25.719 1 41.41 119 GLY B N 1
ATOM 4299 C CA . GLY B 1 119 ? -44.438 -9.953 -24.703 1 41.41 119 GLY B CA 1
ATOM 4300 C C . GLY B 1 119 ? -43.844 -9.688 -23.344 1 41.41 119 GLY B C 1
ATOM 4301 O O . GLY B 1 119 ? -42.969 -8.836 -23.203 1 41.41 119 GLY B O 1
ATOM 4302 N N . LYS B 1 120 ? -44.344 -10.383 -22.188 1 45.34 120 LYS B N 1
ATOM 4303 C CA . LYS B 1 120 ? -43.875 -10.461 -20.797 1 45.34 120 LYS B CA 1
ATOM 4304 C C . LYS B 1 120 ? -42.344 -10.477 -20.719 1 45.34 120 LYS B C 1
ATOM 4306 O O . LYS B 1 120 ? -41.719 -11.523 -20.875 1 45.34 120 LYS B O 1
ATOM 4311 N N . GLN B 1 121 ? -41.656 -9.492 -21.094 1 48.47 121 GLN B N 1
ATOM 4312 C CA . GLN B 1 121 ? -40.188 -9.43 -21.109 1 48.47 121 GLN B CA 1
ATOM 4313 C C . GLN B 1 121 ? -39.625 -9.758 -19.734 1 48.47 121 GLN B C 1
ATOM 4315 O O . GLN B 1 121 ? -39.938 -9.094 -18.75 1 48.47 121 GLN B O 1
ATOM 4320 N N . GLN B 1 122 ? -39.281 -10.875 -19.438 1 56.62 122 GLN B N 1
ATOM 4321 C CA . GLN B 1 122 ? -38.656 -11.328 -18.188 1 56.62 122 GLN B CA 1
ATOM 4322 C C . GLN B 1 122 ? -37.438 -10.469 -17.828 1 56.62 122 GLN B C 1
ATOM 4324 O O . GLN B 1 122 ? -36.562 -10.258 -18.656 1 56.62 122 GLN B O 1
ATOM 4329 N N . LYS B 1 123 ? -37.625 -9.625 -16.734 1 71.88 123 LYS B N 1
ATOM 4330 C CA . LYS B 1 123 ? -36.562 -8.789 -16.172 1 71.88 123 LYS B CA 1
ATOM 4331 C C . LYS B 1 123 ? -35.25 -9.57 -16.047 1 71.88 123 LYS B C 1
ATOM 4333 O O . LYS B 1 123 ? -35.219 -10.625 -15.406 1 71.88 123 LYS B O 1
ATOM 4338 N N . LYS B 1 124 ? -34.281 -9.242 -16.859 1 84.12 124 LYS B N 1
ATOM 4339 C CA . LYS B 1 124 ? -32.938 -9.859 -16.781 1 84.12 124 LYS B CA 1
ATOM 4340 C C . LYS B 1 124 ? -32.375 -9.758 -15.367 1 84.12 124 LYS B C 1
ATOM 4342 O O . LYS B 1 124 ? -32.594 -8.75 -14.68 1 84.12 124 LYS B O 1
ATOM 4347 N N . SER B 1 125 ? -31.812 -10.859 -14.969 1 89 125 SER B N 1
ATOM 4348 C CA . SER B 1 125 ? -31.078 -10.812 -13.703 1 89 125 SER B CA 1
ATOM 4349 C C . SER B 1 125 ? -29.828 -9.945 -13.812 1 89 125 SER B C 1
ATOM 4351 O O . SER B 1 125 ? -29.375 -9.648 -14.914 1 89 125 SER B O 1
ATOM 4353 N N . LYS B 1 126 ? -29.344 -9.5 -12.703 1 93.06 126 LYS B N 1
ATOM 4354 C CA . LYS B 1 126 ? -28.109 -8.711 -12.711 1 93.06 126 LYS B CA 1
ATOM 4355 C C . LYS B 1 126 ? -26.969 -9.461 -13.391 1 93.06 126 LYS B C 1
ATOM 4357 O O . LYS B 1 126 ? -26.234 -8.875 -14.18 1 93.06 126 LYS B O 1
ATOM 4362 N N . GLN B 1 127 ? -26.906 -10.734 -13.078 1 90.5 127 GLN B N 1
ATOM 4363 C CA . GLN B 1 127 ? -25.828 -11.531 -13.664 1 90.5 127 GLN B CA 1
ATOM 4364 C C . GLN B 1 127 ? -25.938 -11.562 -15.188 1 90.5 127 GLN B C 1
ATOM 4366 O O . GLN B 1 127 ? -24.922 -11.445 -15.891 1 90.5 127 GLN B O 1
ATOM 4371 N N . GLU B 1 128 ? -27.109 -11.688 -15.672 1 92.19 128 GLU B N 1
ATOM 4372 C CA . GLU B 1 128 ? -27.312 -11.695 -17.109 1 92.19 128 GLU B CA 1
ATOM 4373 C C . GLU B 1 128 ? -26.906 -10.359 -17.734 1 92.19 128 GLU B C 1
ATOM 4375 O O . GLU B 1 128 ? -26.312 -10.336 -18.812 1 92.19 128 GLU B O 1
ATOM 4380 N N . ILE B 1 129 ? -27.281 -9.336 -17.062 1 94.69 129 ILE B N 1
ATOM 4381 C CA . ILE B 1 129 ? -26.938 -8 -17.531 1 94.69 129 ILE B CA 1
ATOM 4382 C C . ILE B 1 129 ? -25.406 -7.852 -17.562 1 94.69 129 ILE B C 1
ATOM 4384 O O . ILE B 1 129 ? -24.844 -7.43 -18.562 1 94.69 129 ILE B O 1
ATOM 4388 N N . LEU B 1 130 ? -24.766 -8.242 -16.453 1 95.44 130 LEU B N 1
ATOM 4389 C CA . LEU B 1 130 ? -23.328 -8.125 -16.359 1 95.44 130 LEU B CA 1
ATOM 4390 C C . LEU B 1 130 ? -22.641 -8.969 -17.438 1 95.44 130 LEU B C 1
ATOM 4392 O O . LEU B 1 130 ? -21.641 -8.531 -18.031 1 95.44 130 LEU B O 1
ATOM 4396 N N . ASP B 1 131 ? -23.172 -10.102 -17.734 1 93.12 131 ASP B N 1
ATOM 4397 C CA . ASP B 1 131 ? -22.594 -11 -18.734 1 93.12 131 ASP B CA 1
ATOM 4398 C C . ASP B 1 131 ? -22.734 -10.414 -20.141 1 93.12 131 ASP B C 1
ATOM 4400 O O . ASP B 1 131 ? -21.984 -10.766 -21.047 1 93.12 131 ASP B O 1
ATOM 4404 N N . SER B 1 132 ? -23.719 -9.547 -20.328 1 94.88 132 SER B N 1
ATOM 4405 C CA . SER B 1 132 ? -24 -8.984 -21.656 1 94.88 132 SER B CA 1
ATOM 4406 C C . SER B 1 132 ? -23.109 -7.773 -21.938 1 94.88 132 SER B C 1
ATOM 4408 O O . SER B 1 132 ? -23.062 -7.289 -23.062 1 94.88 132 SER B O 1
ATOM 4410 N N . ILE B 1 133 ? -22.422 -7.32 -20.906 1 96.81 133 ILE B N 1
ATOM 4411 C CA . ILE B 1 133 ? -21.609 -6.133 -21.078 1 96.81 133 ILE B CA 1
ATOM 4412 C C . ILE B 1 133 ? -20.453 -6.434 -22.047 1 96.81 133 ILE B C 1
ATOM 4414 O O . ILE B 1 133 ? -19.734 -7.422 -21.875 1 96.81 133 ILE B O 1
ATOM 4418 N N . ALA B 1 134 ? -20.266 -5.543 -22.984 1 96.5 134 ALA B N 1
ATOM 4419 C CA . ALA B 1 134 ? -19.203 -5.703 -23.984 1 96.5 134 ALA B CA 1
ATOM 4420 C C . ALA B 1 134 ? -17.828 -5.562 -23.344 1 96.5 134 ALA B C 1
ATOM 4422 O O . ALA B 1 134 ? -17.656 -4.832 -22.359 1 96.5 134 ALA B O 1
ATOM 4423 N N . GLU B 1 135 ? -16.844 -6.191 -23.953 1 95.5 135 GLU B N 1
ATOM 4424 C CA . GLU B 1 135 ? -15.484 -6.18 -23.438 1 95.5 135 GLU B CA 1
ATOM 4425 C C . GLU B 1 135 ? -14.961 -4.754 -23.297 1 95.5 135 GLU B C 1
ATOM 4427 O O . GLU B 1 135 ? -14.258 -4.445 -22.328 1 95.5 135 GLU B O 1
ATOM 4432 N N . GLU B 1 136 ? -15.328 -3.854 -24.188 1 95.69 136 GLU B N 1
ATOM 4433 C CA . GLU B 1 136 ? -14.828 -2.482 -24.234 1 95.69 136 GLU B CA 1
ATOM 4434 C C . GLU B 1 136 ? -15.328 -1.679 -23.031 1 95.69 136 GLU B C 1
ATOM 4436 O O . GLU B 1 136 ? -14.734 -0.655 -22.688 1 95.69 136 GLU B O 1
ATOM 4441 N N . ASP B 1 137 ? -16.406 -2.209 -22.406 1 96.38 137 ASP B N 1
ATOM 4442 C CA . ASP B 1 137 ? -17.016 -1.457 -21.312 1 96.38 137 ASP B CA 1
ATOM 4443 C C . ASP B 1 137 ? -16.781 -2.137 -19.969 1 96.38 137 ASP B C 1
ATOM 4445 O O . ASP B 1 137 ? -17.094 -1.572 -18.922 1 96.38 137 ASP B O 1
ATOM 4449 N N . GLU B 1 138 ? -16.234 -3.295 -19.953 1 96.19 138 GLU B N 1
ATOM 4450 C CA . GLU B 1 138 ? -16.141 -4.129 -18.75 1 96.19 138 GLU B CA 1
ATOM 4451 C C . GLU B 1 138 ? -15.328 -3.439 -17.656 1 96.19 138 GLU B C 1
ATOM 4453 O O . GLU B 1 138 ? -15.703 -3.467 -16.484 1 96.19 138 GLU B O 1
ATOM 4458 N N . LEU B 1 139 ? -14.258 -2.764 -18.016 1 95.25 139 LEU B N 1
ATOM 4459 C CA . LEU B 1 139 ? -13.367 -2.154 -17.047 1 95.25 139 LEU B CA 1
ATOM 4460 C C . LEU B 1 139 ? -14.102 -1.101 -16.219 1 95.25 139 LEU B C 1
ATOM 4462 O O . LEU B 1 139 ? -13.75 -0.852 -15.062 1 95.25 139 LEU B O 1
ATOM 4466 N N . TRP B 1 140 ? -15.203 -0.562 -16.766 1 96.12 140 TRP B N 1
ATOM 4467 C CA . TRP B 1 140 ? -15.914 0.519 -16.094 1 96.12 140 TRP B CA 1
ATOM 4468 C C . TRP B 1 140 ? -17.266 0.038 -15.57 1 96.12 140 TRP B C 1
ATOM 4470 O O . TRP B 1 140 ? -17.828 0.637 -14.648 1 96.12 140 TRP B O 1
ATOM 4480 N N . GLN B 1 141 ? -17.75 -0.985 -16.219 1 97.81 141 GLN B N 1
ATOM 4481 C CA . GLN B 1 141 ? -19.156 -1.271 -15.945 1 97.81 141 GLN B CA 1
ATOM 4482 C C . GLN B 1 141 ? -19.328 -2.654 -15.32 1 97.81 141 GLN B C 1
ATOM 4484 O O . GLN B 1 141 ? -20.422 -3.018 -14.891 1 97.81 141 GLN B O 1
ATOM 4489 N N . ASN B 1 142 ? -18.312 -3.473 -15.289 1 97.81 142 ASN B N 1
ATOM 4490 C CA . ASN B 1 142 ? -18.266 -4.758 -14.594 1 97.81 142 ASN B CA 1
ATOM 4491 C C . ASN B 1 142 ? -17 -4.898 -13.758 1 97.81 142 ASN B C 1
ATOM 4493 O O . ASN B 1 142 ? -16.125 -5.719 -14.062 1 97.81 142 ASN B O 1
ATOM 4497 N N . PRO B 1 143 ? -16.953 -4.145 -12.664 1 97.69 143 PRO B N 1
ATOM 4498 C CA . PRO B 1 143 ? -15.719 -4.043 -11.891 1 97.69 143 PRO B CA 1
ATOM 4499 C C . PRO B 1 143 ? -15.273 -5.387 -11.305 1 97.69 143 PRO B C 1
ATOM 4501 O O . PRO B 1 143 ? -14.078 -5.637 -11.172 1 97.69 143 PRO B O 1
ATOM 4504 N N . ASP B 1 144 ? -16.172 -6.285 -10.945 1 98.44 144 ASP B N 1
ATOM 4505 C CA . ASP B 1 144 ? -15.812 -7.582 -10.383 1 98.44 144 ASP B CA 1
ATOM 4506 C C . ASP B 1 144 ? -15.094 -8.445 -11.422 1 98.44 144 ASP B C 1
ATOM 4508 O O . ASP B 1 144 ? -14.078 -9.07 -11.117 1 98.44 144 ASP B O 1
ATOM 4512 N N . GLN B 1 145 ? -15.625 -8.453 -12.633 1 98.25 145 GLN B N 1
ATOM 4513 C CA . GLN B 1 145 ? -15 -9.203 -13.719 1 98.25 145 GLN B CA 1
ATOM 4514 C C . GLN B 1 145 ? -13.641 -8.625 -14.078 1 98.25 145 GLN B C 1
ATOM 4516 O O . GLN B 1 145 ? -12.695 -9.367 -14.359 1 98.25 145 GLN B O 1
ATOM 4521 N N . PHE B 1 146 ? -13.602 -7.316 -14.102 1 98.44 146 PHE B N 1
ATOM 4522 C CA . PHE B 1 146 ? -12.336 -6.641 -14.375 1 98.44 146 PHE B CA 1
ATOM 4523 C C . PHE B 1 146 ? -11.273 -7.039 -13.359 1 98.44 146 PHE B C 1
ATOM 4525 O O . PHE B 1 146 ? -10.164 -7.426 -13.734 1 98.44 146 PHE B O 1
ATOM 4532 N N . LEU B 1 147 ? -11.609 -6.934 -12.102 1 98.81 147 LEU B N 1
ATOM 4533 C CA . LEU B 1 147 ? -10.688 -7.293 -11.023 1 98.81 147 LEU B CA 1
ATOM 4534 C C . LEU B 1 147 ? -10.266 -8.75 -11.133 1 98.81 147 LEU B C 1
ATOM 4536 O O . LEU B 1 147 ? -9.07 -9.062 -11.07 1 98.81 147 LEU B O 1
ATOM 4540 N N . TYR B 1 148 ? -11.219 -9.617 -11.344 1 98.69 148 TYR B N 1
ATOM 4541 C CA . TYR B 1 148 ? -10.953 -11.039 -11.492 1 98.69 148 TYR B CA 1
ATOM 4542 C C . TYR B 1 148 ? -9.945 -11.289 -12.609 1 98.69 148 TYR B C 1
ATOM 4544 O O . TYR B 1 148 ? -8.953 -12 -12.414 1 98.69 148 TYR B O 1
ATOM 4552 N N . HIS B 1 149 ? -10.195 -10.711 -13.719 1 98.62 149 HIS B N 1
ATOM 4553 C CA . HIS B 1 149 ? -9.391 -10.922 -14.914 1 98.62 149 HIS B CA 1
ATOM 4554 C C . HIS B 1 149 ? -7.949 -10.461 -14.688 1 98.62 149 HIS B C 1
ATOM 4556 O O . HIS B 1 149 ? -7.008 -11.188 -15.023 1 98.62 149 HIS B O 1
ATOM 4562 N N . LEU B 1 150 ? -7.785 -9.344 -14.125 1 98.75 150 LEU B N 1
ATOM 4563 C CA . LEU B 1 150 ? -6.453 -8.789 -13.922 1 98.75 150 LEU B CA 1
ATOM 4564 C C . LEU B 1 150 ? -5.684 -9.586 -12.875 1 98.75 150 LEU B C 1
ATOM 4566 O O . LEU B 1 150 ? -4.473 -9.789 -13.008 1 98.75 150 LEU B O 1
ATOM 4570 N N . LEU B 1 151 ? -6.352 -9.984 -11.828 1 98.94 151 LEU B N 1
ATOM 4571 C CA . LEU B 1 151 ? -5.688 -10.773 -10.797 1 98.94 151 LEU B CA 1
ATOM 4572 C C . LEU B 1 151 ? -5.203 -12.102 -11.359 1 98.94 151 LEU B C 1
ATOM 4574 O O . LEU B 1 151 ? -4.098 -12.555 -11.055 1 98.94 151 LEU B O 1
ATOM 4578 N N . ALA B 1 152 ? -6.055 -12.695 -12.188 1 98.81 152 ALA B N 1
ATOM 4579 C CA . ALA B 1 152 ? -5.656 -13.938 -12.836 1 98.81 152 ALA B CA 1
ATOM 4580 C C . ALA B 1 152 ? -4.43 -13.727 -13.719 1 98.81 152 ALA B C 1
ATOM 4582 O O . ALA B 1 152 ? -3.494 -14.523 -13.695 1 98.81 152 ALA B O 1
ATOM 4583 N N . PHE B 1 153 ? -4.488 -12.695 -14.461 1 98.75 153 PHE B N 1
ATOM 4584 C CA . PHE B 1 153 ? -3.379 -12.359 -15.344 1 98.75 153 PHE B CA 1
ATOM 4585 C C . PHE B 1 153 ? -2.102 -12.133 -14.547 1 98.75 153 PHE B C 1
ATOM 4587 O O . PHE B 1 153 ? -1.037 -12.633 -14.914 1 98.75 153 PHE B O 1
ATOM 4594 N N . ALA B 1 154 ? -2.213 -11.359 -13.461 1 98.81 154 ALA B N 1
ATOM 4595 C CA . ALA B 1 154 ? -1.052 -11 -12.656 1 98.81 154 ALA B CA 1
ATOM 4596 C C . ALA B 1 154 ? -0.418 -12.234 -12.016 1 98.81 154 ALA B C 1
ATOM 4598 O O . ALA B 1 154 ? 0.803 -12.297 -11.852 1 98.81 154 ALA B O 1
ATOM 4599 N N . GLU B 1 155 ? -1.202 -13.18 -11.617 1 98.69 155 GLU B N 1
ATOM 4600 C CA . GLU B 1 155 ? -0.741 -14.406 -10.969 1 98.69 155 GLU B CA 1
ATOM 4601 C C . GLU B 1 155 ? 0.014 -15.297 -11.953 1 98.69 155 GLU B C 1
ATOM 4603 O O . GLU B 1 155 ? 1 -15.938 -11.586 1 98.69 155 GLU B O 1
ATOM 4608 N N . CYS B 1 156 ? -0.282 -15.297 -13.148 1 98.69 156 CYS B N 1
ATOM 4609 C CA . CYS B 1 156 ? 0.212 -16.219 -14.172 1 98.69 156 CYS B CA 1
ATOM 4610 C C . CYS B 1 156 ? 1.662 -15.906 -14.523 1 98.69 156 CYS B C 1
ATOM 4612 O O . CYS B 1 156 ? 2.012 -14.75 -14.781 1 98.69 156 CYS B O 1
ATOM 4614 N N . PRO B 1 157 ? 2.48 -16.938 -14.562 1 97.88 157 PRO B N 1
ATOM 4615 C CA . PRO B 1 157 ? 3.848 -16.688 -15.023 1 97.88 157 PRO B CA 1
ATOM 4616 C C . PRO B 1 157 ? 3.895 -15.992 -16.375 1 97.88 157 PRO B C 1
ATOM 4618 O O . PRO B 1 157 ? 3.145 -16.359 -17.281 1 97.88 157 PRO B O 1
ATOM 4621 N N . PRO B 1 158 ? 4.781 -15.047 -16.578 1 96 158 PRO B N 1
ATOM 4622 C CA . PRO B 1 158 ? 4.797 -14.227 -17.781 1 96 158 PRO B CA 1
ATOM 4623 C C . PRO B 1 158 ? 4.969 -15.055 -19.062 1 96 158 PRO B C 1
ATOM 4625 O O . PRO B 1 158 ? 4.328 -14.766 -20.078 1 96 158 PRO B O 1
ATOM 4628 N N . HIS B 1 159 ? 5.746 -16.078 -19.109 1 94.31 159 HIS B N 1
ATOM 4629 C CA . HIS B 1 159 ? 6.035 -16.844 -20.328 1 94.31 159 HIS B CA 1
ATOM 4630 C C . HIS B 1 159 ? 4.801 -17.594 -20.797 1 94.31 159 HIS B C 1
ATOM 4632 O O . HIS B 1 159 ? 4.766 -18.078 -21.938 1 94.31 159 HIS B O 1
ATOM 4638 N N . LEU B 1 160 ? 3.791 -17.703 -19.922 1 97.38 160 LEU B N 1
ATOM 4639 C CA . LEU B 1 160 ? 2.6 -18.469 -20.25 1 97.38 160 LEU B CA 1
ATOM 4640 C C . LEU B 1 160 ? 1.485 -17.562 -20.766 1 97.38 160 LEU B C 1
ATOM 4642 O O . LEU B 1 160 ? 0.498 -18.031 -21.328 1 97.38 160 LEU B O 1
ATOM 4646 N N . ARG B 1 161 ? 1.595 -16.312 -20.516 1 97.69 161 ARG B N 1
ATOM 4647 C CA . ARG B 1 161 ? 0.5 -15.375 -20.766 1 97.69 161 ARG B CA 1
ATOM 4648 C C . ARG B 1 161 ? 0.218 -15.25 -22.25 1 97.69 161 ARG B C 1
ATOM 4650 O O . ARG B 1 161 ? -0.924 -15.406 -22.688 1 97.69 161 ARG B O 1
ATOM 4657 N N . TYR B 1 162 ? 1.312 -14.984 -22.984 1 95.44 162 TYR B N 1
ATOM 4658 C CA . TYR B 1 162 ? 1.202 -14.805 -24.422 1 95.44 162 TYR B CA 1
ATOM 4659 C C . TYR B 1 162 ? 2.301 -15.57 -25.156 1 95.44 162 TYR B C 1
ATOM 4661 O O . TYR B 1 162 ? 3.484 -15.398 -24.859 1 95.44 162 TYR B O 1
ATOM 4669 N N . ASP B 1 163 ? 1.869 -16.406 -26.062 1 94.06 163 ASP B N 1
ATOM 4670 C CA . ASP B 1 163 ? 2.803 -17.109 -26.953 1 94.06 163 ASP B CA 1
ATOM 4671 C C . ASP B 1 163 ? 2.781 -16.5 -28.344 1 94.06 163 ASP B C 1
ATOM 4673 O O . ASP B 1 163 ? 1.809 -16.672 -29.094 1 94.06 163 ASP B O 1
ATOM 4677 N N . ARG B 1 164 ? 3.809 -15.828 -28.703 1 91.31 164 ARG B N 1
ATOM 4678 C CA . ARG B 1 164 ? 3.867 -15.125 -29.984 1 91.31 164 ARG B CA 1
ATOM 4679 C C . ARG B 1 164 ? 3.99 -16.109 -31.141 1 91.31 164 ARG B C 1
ATOM 4681 O O . ARG B 1 164 ? 3.438 -15.875 -32.219 1 91.31 164 ARG B O 1
ATOM 4688 N N . ASP B 1 165 ? 4.68 -17.188 -30.953 1 92 165 ASP B N 1
ATOM 4689 C CA . ASP B 1 165 ? 4.918 -18.172 -32 1 92 165 ASP B CA 1
ATOM 4690 C C . ASP B 1 165 ? 3.689 -19.047 -32.219 1 92 165 ASP B C 1
ATOM 4692 O O . ASP B 1 165 ? 3.369 -19.406 -33.344 1 92 165 ASP B O 1
ATOM 4696 N N . GLN B 1 166 ? 3.008 -19.406 -31.094 1 93.94 166 GLN B N 1
ATOM 4697 C CA . GLN B 1 166 ? 1.785 -20.203 -31.109 1 93.94 166 GLN B CA 1
ATOM 4698 C C . GLN B 1 166 ? 0.683 -19.547 -30.297 1 93.94 166 GLN B C 1
ATOM 4700 O O . GLN B 1 166 ? 0.391 -19.984 -29.172 1 93.94 166 GLN B O 1
ATOM 4705 N N . PRO B 1 167 ? -0.035 -18.641 -30.844 1 93.81 167 PRO B N 1
ATOM 4706 C CA . PRO B 1 167 ? -1.024 -17.859 -30.109 1 93.81 167 PRO B CA 1
ATOM 4707 C C . PRO B 1 167 ? -2.092 -18.719 -29.453 1 93.81 167 PRO B C 1
ATOM 4709 O O . PRO B 1 167 ? -2.654 -18.344 -28.422 1 93.81 167 PRO B O 1
ATOM 4712 N N . GLY B 1 168 ? -2.33 -19.906 -30.062 1 93.44 168 GLY B N 1
ATOM 4713 C CA . GLY B 1 168 ? -3.318 -20.812 -29.516 1 93.44 168 GLY B CA 1
ATOM 4714 C C . GLY B 1 168 ? -2.943 -21.359 -28.141 1 93.44 168 GLY B C 1
ATOM 4715 O O . GLY B 1 168 ? -3.801 -21.859 -27.406 1 93.44 168 GLY B O 1
ATOM 4716 N N . LEU B 1 169 ? -1.717 -21.266 -27.734 1 95.31 169 LEU B N 1
ATOM 4717 C CA . LEU B 1 169 ? -1.229 -21.766 -26.453 1 95.31 169 LEU B CA 1
ATOM 4718 C C . LEU B 1 169 ? -1.227 -20.672 -25.391 1 95.31 169 LEU B C 1
ATOM 4720 O O . LEU B 1 169 ? -0.905 -20.922 -24.234 1 95.31 169 LEU B O 1
ATOM 4724 N N . SER B 1 170 ? -1.572 -19.422 -25.812 1 96.94 170 SER B N 1
ATOM 4725 C CA . SER B 1 170 ? -1.644 -18.328 -24.844 1 96.94 170 SER B CA 1
ATOM 4726 C C . SER B 1 170 ? -2.746 -18.562 -23.828 1 96.94 170 SER B C 1
ATOM 4728 O O . SER B 1 170 ? -3.889 -18.859 -24.188 1 96.94 170 SER B O 1
ATOM 4730 N N . LEU B 1 171 ? -2.443 -18.422 -22.625 1 97.5 171 LEU B N 1
ATOM 4731 C CA . LEU B 1 171 ? -3.443 -18.594 -21.578 1 97.5 171 LEU B CA 1
ATOM 4732 C C . LEU B 1 171 ? -4.402 -17.406 -21.531 1 97.5 171 LEU B C 1
ATOM 4734 O O . LEU B 1 171 ? -5.5 -17.516 -20.984 1 97.5 171 LEU B O 1
ATOM 4738 N N . PHE B 1 172 ? -3.896 -16.281 -22.062 1 97.38 172 PHE B N 1
ATOM 4739 C CA . PHE B 1 172 ? -4.754 -15.102 -22.125 1 97.38 172 PHE B CA 1
ATOM 4740 C C . PHE B 1 172 ? -4.887 -14.617 -23.562 1 97.38 172 PHE B C 1
ATOM 4742 O O . PHE B 1 172 ? -3.91 -14.633 -24.328 1 97.38 172 PHE B O 1
ATOM 4749 N N . LYS B 1 173 ? -6.035 -14.273 -23.922 1 94.62 173 LYS B N 1
ATOM 4750 C CA . LYS B 1 173 ? -6.305 -13.656 -25.219 1 94.62 173 LYS B CA 1
ATOM 4751 C C . LYS B 1 173 ? -6.332 -12.133 -25.109 1 94.62 173 LYS B C 1
ATOM 4753 O O . LYS B 1 173 ? -6.379 -11.586 -24 1 94.62 173 LYS B O 1
ATOM 4758 N N . GLU B 1 174 ? -6.227 -11.508 -26.188 1 94.75 174 GLU B N 1
ATOM 4759 C CA . GLU B 1 174 ? -6.391 -10.055 -26.188 1 94.75 174 GLU B CA 1
ATOM 4760 C C . GLU B 1 174 ? -7.746 -9.656 -25.609 1 94.75 174 GLU B C 1
ATOM 4762 O O . GLU B 1 174 ? -8.773 -10.242 -25.953 1 94.75 174 GLU B O 1
ATOM 4767 N N . HIS B 1 175 ? -7.754 -8.789 -24.812 1 96.69 175 HIS B N 1
ATOM 4768 C CA . HIS B 1 175 ? -8.945 -8.328 -24.109 1 96.69 175 HIS B CA 1
ATOM 4769 C C . HIS B 1 175 ? -8.766 -6.898 -23.609 1 96.69 175 HIS B C 1
ATOM 4771 O O . HIS B 1 175 ? -7.684 -6.531 -23.141 1 96.69 175 HIS B O 1
ATOM 4777 N N . GLN B 1 176 ? -9.797 -6.137 -23.609 1 97.19 176 GLN B N 1
ATOM 4778 C CA . GLN B 1 176 ? -9.734 -4.73 -23.234 1 97.19 176 GLN B CA 1
ATOM 4779 C C . GLN B 1 176 ? -9.273 -4.574 -21.781 1 97.19 176 GLN B C 1
ATOM 4781 O O . GLN B 1 176 ? -8.523 -3.652 -21.469 1 97.19 176 GLN B O 1
ATOM 4786 N N . ASN B 1 177 ? -9.68 -5.477 -20.906 1 97.69 177 ASN B N 1
ATOM 4787 C CA . ASN B 1 177 ? -9.281 -5.438 -19.5 1 97.69 177 ASN B CA 1
ATOM 4788 C C . ASN B 1 177 ? -7.766 -5.516 -19.344 1 97.69 177 ASN B C 1
ATOM 4790 O O . ASN B 1 177 ? -7.219 -5.051 -18.344 1 97.69 177 ASN B O 1
ATOM 4794 N N . LEU B 1 178 ? -7.105 -6.113 -20.328 1 98.12 178 LEU B N 1
ATOM 4795 C CA . LEU B 1 178 ? -5.691 -6.445 -20.188 1 98.12 178 LEU B CA 1
ATOM 4796 C C . LEU B 1 178 ? -4.824 -5.48 -20.984 1 98.12 178 LEU B C 1
ATOM 4798 O O . LEU B 1 178 ? -3.613 -5.68 -21.094 1 98.12 178 LEU B O 1
ATOM 4802 N N . LYS B 1 179 ? -5.402 -4.402 -21.484 1 97.69 179 LYS B N 1
ATOM 4803 C CA . LYS B 1 179 ? -4.719 -3.471 -22.375 1 97.69 179 LYS B CA 1
ATOM 4804 C C . LYS B 1 179 ? -3.627 -2.705 -21.641 1 97.69 179 LYS B C 1
ATOM 4806 O O . LYS B 1 179 ? -2.609 -2.336 -22.234 1 97.69 179 LYS B O 1
ATOM 4811 N N . TRP B 1 180 ? -3.799 -2.512 -20.391 1 97.56 180 TRP B N 1
ATOM 4812 C CA . TRP B 1 180 ? -2.863 -1.68 -19.625 1 97.56 180 TRP B CA 1
ATOM 4813 C C . TRP B 1 180 ? -2.047 -2.523 -18.656 1 97.56 180 TRP B C 1
ATOM 4815 O O . TRP B 1 180 ? -1.554 -2.014 -17.656 1 97.56 180 TRP B O 1
ATOM 4825 N N . THR B 1 181 ? -1.876 -3.799 -18.891 1 97.31 181 THR B N 1
ATOM 4826 C CA . THR B 1 181 ? -1.185 -4.699 -17.984 1 97.31 181 THR B CA 1
ATOM 4827 C C . THR B 1 181 ? 0.286 -4.312 -17.844 1 97.31 181 THR B C 1
ATOM 4829 O O . THR B 1 181 ? 0.963 -4.742 -16.906 1 97.31 181 THR B O 1
ATOM 4832 N N . GLY B 1 182 ? 0.802 -3.473 -18.781 1 96.06 182 GLY B N 1
ATOM 4833 C CA . GLY B 1 182 ? 2.143 -2.926 -18.641 1 96.06 182 GLY B CA 1
ATOM 4834 C C . GLY B 1 182 ? 2.312 -2.09 -17.391 1 96.06 182 GLY B C 1
ATOM 4835 O O . GLY B 1 182 ? 3.438 -1.829 -16.953 1 96.06 182 GLY B O 1
ATOM 4836 N N . CYS B 1 183 ? 1.214 -1.716 -16.781 1 96.69 183 CYS B N 1
ATOM 4837 C CA . CYS B 1 183 ? 1.231 -0.894 -15.57 1 96.69 183 CYS B CA 1
ATOM 4838 C C . CYS B 1 183 ? 1.246 -1.763 -14.32 1 96.69 183 CYS B C 1
ATOM 4840 O O . CYS B 1 183 ? 1.371 -1.251 -13.203 1 96.69 183 CYS B O 1
ATOM 4842 N N . LEU B 1 184 ? 1.083 -3.07 -14.461 1 97.31 184 LEU B N 1
ATOM 4843 C CA . LEU B 1 184 ? 1.186 -3.973 -13.32 1 97.31 184 LEU B CA 1
ATOM 4844 C C . LEU B 1 184 ? 2.635 -4.113 -12.859 1 97.31 184 LEU B C 1
ATOM 4846 O O . LEU B 1 184 ? 3.543 -4.215 -13.688 1 97.31 184 LEU B O 1
ATOM 4850 N N . PRO B 1 185 ? 2.842 -4.043 -11.57 1 95.56 185 PRO B N 1
ATOM 4851 C CA . PRO B 1 185 ? 4.188 -4.367 -11.094 1 95.56 185 PRO B CA 1
ATOM 4852 C C . PRO B 1 185 ? 4.535 -5.844 -11.258 1 95.56 185 PRO B C 1
ATOM 4854 O O . PRO B 1 185 ? 3.643 -6.672 -11.461 1 95.56 185 PRO B O 1
ATOM 4857 N N . SER B 1 186 ? 5.824 -6.066 -11.219 1 94.5 186 SER B N 1
ATOM 4858 C CA . SER B 1 186 ? 6.246 -7.465 -11.227 1 94.5 186 SER B CA 1
ATOM 4859 C C . SER B 1 186 ? 5.805 -8.188 -9.961 1 94.5 186 SER B C 1
ATOM 4861 O O . SER B 1 186 ? 5.914 -7.645 -8.859 1 94.5 186 SER B O 1
ATOM 4863 N N . MET B 1 187 ? 5.281 -9.383 -10.172 1 97.5 187 MET B N 1
ATOM 4864 C CA . MET B 1 187 ? 4.891 -10.18 -9.008 1 97.5 187 MET B CA 1
ATOM 4865 C C . MET B 1 187 ? 6.07 -10.984 -8.484 1 97.5 187 MET B C 1
ATOM 4867 O O . MET B 1 187 ? 6.281 -11.062 -7.27 1 97.5 187 MET B O 1
ATOM 4871 N N . ASP B 1 188 ? 6.844 -11.5 -9.383 1 96.56 188 ASP B N 1
ATOM 4872 C CA . ASP B 1 188 ? 8.086 -12.219 -9.109 1 96.56 188 ASP B CA 1
ATOM 4873 C C . ASP B 1 188 ? 7.875 -13.281 -8.031 1 96.56 188 ASP B C 1
ATOM 4875 O O . ASP B 1 188 ? 8.609 -13.328 -7.043 1 96.56 188 ASP B O 1
ATOM 4879 N N . MET B 1 189 ? 6.836 -14.039 -8.172 1 98.12 189 MET B N 1
ATOM 4880 C CA . MET B 1 189 ? 6.539 -15.148 -7.273 1 98.12 189 MET B CA 1
ATOM 4881 C C . MET B 1 189 ? 7.457 -16.328 -7.555 1 98.12 189 MET B C 1
ATOM 4883 O O . MET B 1 189 ? 8.086 -16.406 -8.609 1 98.12 189 MET B O 1
ATOM 4887 N N . PRO B 1 190 ? 7.547 -17.281 -6.652 1 97.44 190 PRO B N 1
ATOM 4888 C CA . PRO B 1 190 ? 8.492 -18.391 -6.824 1 97.44 190 PRO B CA 1
ATOM 4889 C C . PRO B 1 190 ? 8.266 -19.172 -8.117 1 97.44 190 PRO B C 1
ATOM 4891 O O . PRO B 1 190 ? 9.219 -19.656 -8.727 1 97.44 190 PRO B O 1
ATOM 4894 N N . HIS B 1 191 ? 7.035 -19.266 -8.547 1 98.19 191 HIS B N 1
ATOM 4895 C CA . HIS B 1 191 ? 6.758 -20.047 -9.75 1 98.19 191 HIS B CA 1
ATOM 4896 C C . HIS B 1 191 ? 6.938 -19.219 -11.008 1 98.19 191 HIS B C 1
ATOM 4898 O O . HIS B 1 191 ? 6.738 -19.703 -12.117 1 98.19 191 HIS B O 1
ATOM 4904 N N . HIS B 1 192 ? 7.234 -17.922 -10.867 1 97.69 192 HIS B N 1
ATOM 4905 C CA . HIS B 1 192 ? 7.633 -17.094 -11.992 1 97.69 192 HIS B CA 1
ATOM 4906 C C . HIS B 1 192 ? 9.109 -17.281 -12.328 1 97.69 192 HIS B C 1
ATOM 4908 O O . HIS B 1 192 ? 9.891 -16.328 -12.312 1 97.69 192 HIS B O 1
ATOM 4914 N N . LEU B 1 193 ? 9.43 -18.422 -12.734 1 95.75 193 LEU B N 1
ATOM 4915 C CA . LEU B 1 193 ? 10.82 -18.797 -12.977 1 95.75 193 LEU B CA 1
ATOM 4916 C C . LEU B 1 193 ? 11.344 -18.156 -14.266 1 95.75 193 LEU B C 1
ATOM 4918 O O . LEU B 1 193 ? 10.641 -18.141 -15.281 1 95.75 193 LEU B O 1
ATOM 4922 N N . ARG B 1 194 ? 12.516 -17.672 -14.094 1 90.5 194 ARG B N 1
ATOM 4923 C CA . ARG B 1 194 ? 13.227 -17.203 -15.281 1 90.5 194 ARG B CA 1
ATOM 4924 C C . ARG B 1 194 ? 13.875 -18.359 -16.031 1 90.5 194 ARG B C 1
ATOM 4926 O O . ARG B 1 194 ? 13.969 -19.469 -15.5 1 90.5 194 ARG B O 1
ATOM 4933 N N . SER B 1 195 ? 14.336 -18.062 -17.234 1 88.06 195 SER B N 1
ATOM 4934 C CA . SER B 1 195 ? 14.836 -19.109 -18.125 1 88.06 195 SER B CA 1
ATOM 4935 C C . SER B 1 195 ? 16.094 -19.75 -17.547 1 88.06 195 SER B C 1
ATOM 4937 O O . SER B 1 195 ? 16.391 -20.922 -17.828 1 88.06 195 SER B O 1
ATOM 4939 N N . HIS B 1 196 ? 16.797 -19.031 -16.703 1 90.12 196 HIS B N 1
ATOM 4940 C CA . HIS B 1 196 ? 18.062 -19.547 -16.203 1 90.12 196 HIS B CA 1
ATOM 4941 C C . HIS B 1 196 ? 17.922 -20.078 -14.773 1 90.12 196 HIS B C 1
ATOM 4943 O O . HIS B 1 196 ? 18.906 -20.438 -14.133 1 90.12 196 HIS B O 1
ATOM 4949 N N . GLU B 1 197 ? 16.734 -20.109 -14.312 1 93.19 197 GLU B N 1
ATOM 4950 C CA . GLU B 1 197 ? 16.469 -20.625 -12.969 1 93.19 197 GLU B CA 1
ATOM 4951 C C . GLU B 1 197 ? 15.852 -22.016 -13.023 1 93.19 197 GLU B C 1
ATOM 4953 O O . GLU B 1 197 ? 14.961 -22.281 -13.836 1 93.19 197 GLU B O 1
ATOM 4958 N N . TRP B 1 198 ? 16.344 -22.922 -12.188 1 95 198 TRP B N 1
ATOM 4959 C CA . TRP B 1 198 ? 15.805 -24.266 -12.102 1 95 198 TRP B CA 1
ATOM 4960 C C . TRP B 1 198 ? 14.945 -24.438 -10.852 1 95 198 TRP B C 1
ATOM 4962 O O . TRP B 1 198 ? 15.266 -23.891 -9.797 1 95 198 TRP B O 1
ATOM 4972 N N . CYS B 1 199 ? 13.938 -25.141 -10.938 1 96.5 199 CYS B N 1
ATOM 4973 C CA . CYS B 1 199 ? 13.062 -25.578 -9.859 1 96.5 199 CYS B CA 1
ATOM 4974 C C . CYS B 1 199 ? 12.461 -26.938 -10.18 1 96.5 199 CYS B C 1
ATOM 4976 O O . CYS B 1 199 ? 12.172 -27.25 -11.336 1 96.5 199 CYS B O 1
ATOM 4978 N N . GLN B 1 200 ? 12.305 -27.703 -9.141 1 97.12 200 GLN B N 1
ATOM 4979 C CA . GLN B 1 200 ? 11.727 -29.031 -9.336 1 97.12 200 GLN B CA 1
ATOM 4980 C C . GLN B 1 200 ? 10.328 -28.938 -9.938 1 97.12 200 GLN B C 1
ATOM 4982 O O . GLN B 1 200 ? 9.867 -29.875 -10.594 1 97.12 200 GLN B O 1
ATOM 4987 N N . TYR B 1 201 ? 9.641 -27.906 -9.656 1 98.06 201 TYR B N 1
ATOM 4988 C CA . TYR B 1 201 ? 8.297 -27.672 -10.18 1 98.06 201 TYR B CA 1
ATOM 4989 C C . TYR B 1 201 ? 8.297 -26.531 -11.188 1 98.06 201 TYR B C 1
ATOM 4991 O O . TYR B 1 201 ? 9.047 -25.578 -11.047 1 98.06 201 TYR B O 1
ATOM 4999 N N . ARG B 1 202 ? 7.402 -26.625 -12.188 1 98.06 202 ARG B N 1
ATOM 5000 C CA . ARG B 1 202 ? 7.207 -25.547 -13.141 1 98.06 202 ARG B CA 1
ATOM 5001 C C . ARG B 1 202 ? 5.762 -25.484 -13.625 1 98.06 202 ARG B C 1
ATOM 5003 O O . ARG B 1 202 ? 5.098 -26.516 -13.727 1 98.06 202 ARG B O 1
ATOM 5010 N N . GLU B 1 203 ? 5.348 -24.281 -13.867 1 98.25 203 GLU B N 1
ATOM 5011 C CA . GLU B 1 203 ? 4.07 -24.109 -14.547 1 98.25 203 GLU B CA 1
ATOM 5012 C C . GLU B 1 203 ? 4.238 -24.141 -16.062 1 98.25 203 GLU B C 1
ATOM 5014 O O . GLU B 1 203 ? 5.211 -23.609 -16.594 1 98.25 203 GLU B O 1
ATOM 5019 N N . GLY B 1 204 ? 3.27 -24.812 -16.734 1 97.94 204 GLY B N 1
ATOM 5020 C CA . GLY B 1 204 ? 3.35 -24.922 -18.188 1 97.94 204 GLY B CA 1
ATOM 5021 C C . GLY B 1 204 ? 1.991 -24.984 -18.859 1 97.94 204 GLY B C 1
ATOM 5022 O O . GLY B 1 204 ? 0.959 -24.844 -18.188 1 97.94 204 GLY B O 1
ATOM 5023 N N . VAL B 1 205 ? 2.037 -25.109 -20.156 1 97.88 205 VAL B N 1
ATOM 5024 C CA . VAL B 1 205 ? 0.844 -25.25 -20.984 1 97.88 205 VAL B CA 1
ATOM 5025 C C . VAL B 1 205 ? 0.988 -26.469 -21.891 1 97.88 205 VAL B C 1
ATOM 5027 O O . VAL B 1 205 ? 2.064 -26.719 -22.438 1 97.88 205 VAL B O 1
ATOM 5030 N N . VAL B 1 206 ? -0.045 -27.234 -21.969 1 96.75 206 VAL B N 1
ATOM 5031 C CA . VAL B 1 206 ? -0.047 -28.438 -22.797 1 96.75 206 VAL B CA 1
ATOM 5032 C C . VAL B 1 206 ? -0.044 -28.047 -24.281 1 96.75 206 VAL B C 1
ATOM 5034 O O . VAL B 1 206 ? -0.891 -27.266 -24.719 1 96.75 206 VAL B O 1
ATOM 5037 N N . VAL B 1 207 ? 0.827 -28.578 -25.031 1 96.56 207 VAL B N 1
ATOM 5038 C CA . VAL B 1 207 ? 0.968 -28.281 -26.453 1 96.56 207 VAL B CA 1
ATOM 5039 C C . VAL B 1 207 ? 0.146 -29.281 -27.266 1 96.56 207 VAL B C 1
ATOM 5041 O O . VAL B 1 207 ? -0.527 -28.906 -28.234 1 96.56 207 VAL B O 1
ATOM 5044 N N . GLY B 1 208 ? 0.258 -30.562 -26.906 1 94.25 208 GLY B N 1
ATOM 5045 C CA . GLY B 1 208 ? -0.413 -31.641 -27.641 1 94.25 208 GLY B CA 1
ATOM 5046 C C . GLY B 1 208 ? 0.163 -33 -27.328 1 94.25 208 GLY B C 1
ATOM 5047 O O . GLY B 1 208 ? 1.013 -33.156 -26.453 1 94.25 208 GLY B O 1
ATOM 5048 N N . PRO B 1 209 ? -0.357 -33.969 -28.062 1 93.38 209 PRO B N 1
ATOM 5049 C CA . PRO B 1 209 ? 0.115 -35.344 -27.828 1 93.38 209 PRO B CA 1
ATOM 5050 C C . PRO B 1 209 ? 1.586 -35.531 -28.188 1 93.38 209 PRO B C 1
ATOM 5052 O O . PRO B 1 209 ? 2.08 -34.906 -29.125 1 93.38 209 PRO B O 1
ATOM 5055 N N . ALA B 1 210 ? 2.201 -36.281 -27.438 1 93.75 210 ALA B N 1
ATOM 5056 C CA . ALA B 1 210 ? 3.598 -36.656 -27.656 1 93.75 210 ALA B CA 1
ATOM 5057 C C . ALA B 1 210 ? 3.758 -38.156 -27.797 1 93.75 210 ALA B C 1
ATOM 5059 O O . ALA B 1 210 ? 2.984 -38.938 -27.219 1 93.75 210 ALA B O 1
ATOM 5060 N N . PRO B 1 211 ? 4.758 -38.594 -28.562 1 91.19 211 PRO B N 1
ATOM 5061 C CA . PRO B 1 211 ? 5.02 -40.031 -28.641 1 91.19 211 PRO B CA 1
ATOM 5062 C C . PRO B 1 211 ? 5.609 -40.594 -27.344 1 91.19 211 PRO B C 1
ATOM 5064 O O . PRO B 1 211 ? 6.242 -39.875 -26.578 1 91.19 211 PRO B O 1
ATOM 5067 N N . ALA B 1 212 ? 5.312 -41.812 -27.156 1 88.62 212 ALA B N 1
ATOM 5068 C CA . ALA B 1 212 ? 5.934 -42.5 -26.016 1 88.62 212 ALA B CA 1
ATOM 5069 C C . ALA B 1 212 ? 7.453 -42.5 -26.141 1 88.62 212 ALA B C 1
ATOM 5071 O O . ALA B 1 212 ? 7.992 -42.469 -27.25 1 88.62 212 ALA B O 1
ATOM 5072 N N . PRO B 1 213 ? 8.07 -42.469 -24.984 1 85.81 213 PRO B N 1
ATOM 5073 C CA . PRO B 1 213 ? 9.531 -42.531 -25.062 1 85.81 213 PRO B CA 1
ATOM 5074 C C . PRO B 1 213 ? 10.031 -43.812 -25.719 1 85.81 213 PRO B C 1
ATOM 5076 O O . PRO B 1 213 ? 9.414 -44.875 -25.578 1 85.81 213 PRO B O 1
ATOM 5079 N N . THR B 1 214 ? 10.992 -43.688 -26.688 1 74.88 214 THR B N 1
ATOM 5080 C CA . THR B 1 214 ? 11.594 -44.844 -27.312 1 74.88 214 THR B CA 1
ATOM 5081 C C . THR B 1 214 ? 12.406 -45.656 -26.312 1 74.88 214 THR B C 1
ATOM 5083 O O . THR B 1 214 ? 13.18 -45.094 -25.531 1 74.88 214 THR B O 1
ATOM 5086 N N . PRO B 1 215 ? 12.023 -46.875 -26.125 1 59.66 215 PRO B N 1
ATOM 5087 C CA . PRO B 1 215 ? 12.812 -47.688 -25.203 1 59.66 215 PRO B CA 1
ATOM 5088 C C . PRO B 1 215 ? 14.312 -47.656 -25.5 1 59.66 215 PRO B C 1
ATOM 5090 O O . PRO B 1 215 ? 14.711 -47.5 -26.656 1 59.66 215 PRO B O 1
ATOM 5093 N N . SER B 1 216 ? 15.148 -46.875 -24.797 1 49.69 216 SER B N 1
ATOM 5094 C CA . SER B 1 216 ? 16.594 -46.969 -25.031 1 49.69 216 SER B CA 1
ATOM 5095 C C . SER B 1 216 ? 16.984 -48.375 -25.422 1 49.69 216 SER B C 1
ATOM 5097 O O . SER B 1 216 ? 16.484 -49.344 -24.859 1 49.69 216 SER B O 1
ATOM 5099 N N . SER B 1 217 ? 17.5 -48.594 -26.672 1 39.72 217 SER B N 1
ATOM 5100 C CA . SER B 1 217 ? 17.984 -49.844 -27.188 1 39.72 217 SER B CA 1
ATOM 5101 C C . SER B 1 217 ? 18.75 -50.625 -26.125 1 39.72 217 SER B C 1
ATOM 5103 O O . SER B 1 217 ? 19.125 -51.781 -26.344 1 39.72 217 SER B O 1
ATOM 5105 N N . THR B 1 218 ? 19.484 -49.938 -25.219 1 39.03 218 THR B N 1
ATOM 5106 C CA . THR B 1 218 ? 20.453 -50.812 -24.594 1 39.03 218 THR B CA 1
ATOM 5107 C C . THR B 1 218 ? 19.75 -51.812 -23.688 1 39.03 218 THR B C 1
ATOM 5109 O O . THR B 1 218 ? 20.391 -52.594 -22.984 1 39.03 218 THR B O 1
ATOM 5112 N N . ALA B 1 219 ? 18.562 -51.594 -23.062 1 39.66 219 ALA B N 1
ATOM 5113 C CA . ALA B 1 219 ? 18.203 -52.75 -22.25 1 39.66 219 ALA B CA 1
ATOM 5114 C C . ALA B 1 219 ? 17.719 -53.906 -23.125 1 39.66 219 ALA B C 1
ATOM 5116 O O . ALA B 1 219 ? 16.594 -53.844 -23.641 1 39.66 219 ALA B O 1
ATOM 5117 N N . LYS B 1 220 ? 18.5 -54.531 -23.938 1 35.12 220 LYS B N 1
ATOM 5118 C CA . LYS B 1 220 ? 18.375 -55.844 -24.562 1 35.12 220 LYS B CA 1
ATOM 5119 C C . LYS B 1 220 ? 17.516 -56.781 -23.734 1 35.12 220 LYS B C 1
ATOM 5121 O O . LYS B 1 220 ? 17.297 -57.938 -24.109 1 35.12 220 LYS B O 1
ATOM 5126 N N . SER B 1 221 ? 17.828 -56.844 -22.391 1 34.31 221 SER B N 1
ATOM 5127 C CA . SER B 1 221 ? 17.5 -58.156 -21.875 1 34.31 221 SER B CA 1
ATOM 5128 C C . SER B 1 221 ? 16.016 -58.469 -22.094 1 34.31 221 SER B C 1
ATOM 5130 O O . SER B 1 221 ? 15.688 -59.469 -22.766 1 34.31 221 SER B O 1
ATOM 5132 N N . SER B 1 222 ? 15.125 -58.938 -20.984 1 33.88 222 SER B N 1
ATOM 5133 C CA . SER B 1 222 ? 14.117 -60 -21.016 1 33.88 222 SER B CA 1
ATOM 5134 C C . SER B 1 222 ? 12.836 -59.5 -21.688 1 33.88 222 SER B C 1
ATOM 5136 O O . SER B 1 222 ? 12.391 -58.375 -21.469 1 33.88 222 SER B O 1
ATOM 5138 N N . LYS B 1 223 ? 12.352 -60 -22.859 1 36.41 223 LYS B N 1
ATOM 5139 C CA . LYS B 1 223 ? 11.148 -60 -23.688 1 36.41 223 LYS B CA 1
ATOM 5140 C C . LYS B 1 223 ? 9.914 -59.656 -22.875 1 36.41 223 LYS B C 1
ATOM 5142 O O . LYS B 1 223 ? 8.836 -59.406 -23.438 1 36.41 223 LYS B O 1
ATOM 5147 N N . LYS B 1 224 ? 9.859 -60.219 -21.688 1 35.41 224 LYS B N 1
ATOM 5148 C CA . LYS B 1 224 ? 8.578 -60.344 -21 1 35.41 224 LYS B CA 1
ATOM 5149 C C . LYS B 1 224 ? 8.086 -58.969 -20.516 1 35.41 224 LYS B C 1
ATOM 5151 O O . LYS B 1 224 ? 6.918 -58.844 -20.141 1 35.41 224 LYS B O 1
ATOM 5156 N N . ALA B 1 225 ? 9.055 -58.156 -20.109 1 34.47 225 ALA B N 1
ATOM 5157 C CA . ALA B 1 225 ? 8.461 -57 -19.438 1 34.47 225 ALA B CA 1
ATOM 5158 C C . ALA B 1 225 ? 8.023 -55.938 -20.453 1 34.47 225 ALA B C 1
ATOM 5160 O O . ALA B 1 225 ? 7.957 -54.75 -20.125 1 34.47 225 ALA B O 1
ATOM 5161 N N . LYS B 1 226 ? 8.211 -56.125 -21.688 1 37.22 226 LYS B N 1
ATOM 5162 C CA . LYS B 1 226 ? 7.816 -55.094 -22.656 1 37.22 226 LYS B CA 1
ATOM 5163 C C . LYS B 1 226 ? 6.371 -54.688 -22.422 1 37.22 226 LYS B C 1
ATOM 5165 O O . LYS B 1 226 ? 5.957 -53.625 -22.891 1 37.22 226 LYS B O 1
ATOM 5170 N N . MET B 1 227 ? 5.512 -55.719 -22.453 1 33.78 227 MET B N 1
ATOM 5171 C CA . MET B 1 227 ? 4.098 -55.406 -22.672 1 33.78 227 MET B CA 1
ATOM 5172 C C . MET B 1 227 ? 3.549 -54.531 -21.547 1 33.78 227 MET B C 1
ATOM 5174 O O . MET B 1 227 ? 2.496 -53.938 -21.703 1 33.78 227 MET B O 1
ATOM 5178 N N . ALA B 1 228 ? 3.908 -55 -20.328 1 34 228 ALA B N 1
ATOM 5179 C CA . ALA B 1 228 ? 2.977 -54.531 -19.312 1 34 228 ALA B CA 1
ATOM 5180 C C . ALA B 1 228 ? 3.098 -53.031 -19.109 1 34 228 ALA B C 1
ATOM 5182 O O . ALA B 1 228 ? 2.168 -52.375 -18.609 1 34 228 ALA B O 1
ATOM 5183 N N . GLY B 1 229 ? 4.418 -52.5 -19.016 1 36.72 229 GLY B N 1
ATOM 5184 C CA . GLY B 1 229 ? 4.5 -51.438 -18.031 1 36.72 229 GLY B CA 1
ATOM 5185 C C . GLY B 1 229 ? 3.887 -50.125 -18.516 1 36.72 229 GLY B C 1
ATOM 5186 O O . GLY B 1 229 ? 3.596 -49.25 -17.719 1 36.72 229 GLY B O 1
ATOM 5187 N N . ASP B 1 230 ? 4.438 -49.562 -19.703 1 47.56 230 ASP B N 1
ATOM 5188 C CA . ASP B 1 230 ? 3.75 -48.281 -19.766 1 47.56 230 ASP B CA 1
ATOM 5189 C C . ASP B 1 230 ? 2.256 -48.469 -20.016 1 47.56 230 ASP B C 1
ATOM 5191 O O . ASP B 1 230 ? 1.85 -48.875 -21.109 1 47.56 230 ASP B O 1
ATOM 5195 N N . GLY B 1 231 ? 1.565 -49.25 -19.297 1 49.94 231 GLY B N 1
ATOM 5196 C CA . GLY B 1 231 ? 0.166 -49.531 -19.016 1 49.94 231 GLY B CA 1
ATOM 5197 C C . GLY B 1 231 ? -0.788 -48.656 -19.781 1 49.94 231 GLY B C 1
ATOM 5198 O O . GLY B 1 231 ? -1.836 -48.25 -19.266 1 49.94 231 GLY B O 1
ATOM 5199 N N . GLY B 1 232 ? -0.432 -48.344 -21.047 1 63.78 232 GLY B N 1
ATOM 5200 C CA . GLY B 1 232 ? -1.442 -47.594 -21.781 1 63.78 232 GLY B CA 1
ATOM 5201 C C . GLY B 1 232 ? -1.386 -46.094 -21.516 1 63.78 232 GLY B C 1
ATOM 5202 O O . GLY B 1 232 ? -2.398 -45.406 -21.625 1 63.78 232 GLY B O 1
ATOM 5203 N N . LEU B 1 233 ? -0.238 -45.594 -21.125 1 76 233 LEU B N 1
ATOM 5204 C CA . LEU B 1 233 ? -0.188 -44.188 -20.844 1 76 233 LEU B CA 1
ATOM 5205 C C . LEU B 1 233 ? -0.034 -43.375 -22.125 1 76 233 LEU B C 1
ATOM 5207 O O . LEU B 1 233 ? 0.648 -43.781 -23.062 1 76 233 LEU B O 1
ATOM 5211 N N . GLU B 1 234 ? -0.713 -42.375 -22.219 1 87.38 234 GLU B N 1
ATOM 5212 C CA . GLU B 1 234 ? -0.54 -41.31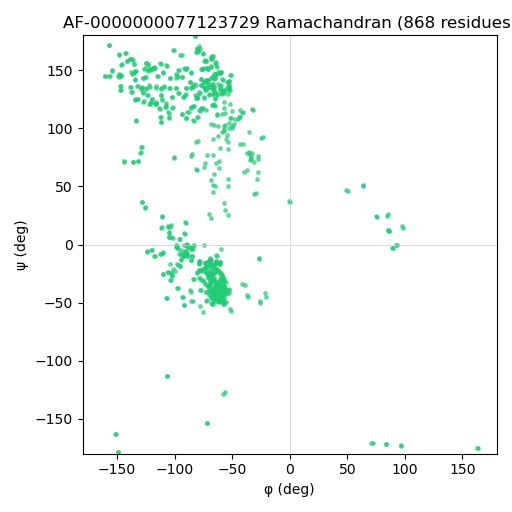2 -23.234 1 87.38 234 GLU B CA 1
ATOM 5213 C C . GLU B 1 234 ? 0.412 -40.25 -22.75 1 87.38 234 GLU B C 1
ATOM 5215 O O . GLU B 1 234 ? 0.72 -40.156 -21.562 1 87.38 234 GLU B O 1
ATOM 5220 N N . TYR B 1 235 ? 1.058 -39.625 -23.75 1 93.5 235 TYR B N 1
ATOM 5221 C CA . TYR B 1 235 ? 2.008 -38.594 -23.422 1 93.5 235 TYR B CA 1
ATOM 5222 C C . TYR B 1 235 ? 1.61 -37.25 -24.078 1 93.5 235 TYR B C 1
ATOM 5224 O O . TYR B 1 235 ? 0.951 -37.25 -25.125 1 93.5 235 TYR B O 1
ATOM 5232 N N . ALA B 1 236 ? 1.99 -36.188 -23.438 1 95.88 236 ALA B N 1
ATOM 5233 C CA . ALA B 1 236 ? 1.775 -34.844 -24 1 95.88 236 ALA B CA 1
ATOM 5234 C C . ALA B 1 236 ? 3.035 -34 -23.875 1 95.88 236 ALA B C 1
ATOM 5236 O O . ALA B 1 236 ? 3.84 -34.188 -22.969 1 95.88 236 ALA B O 1
ATOM 5237 N N . TYR B 1 237 ? 3.201 -33.125 -24.812 1 97.12 237 TYR B N 1
ATOM 5238 C CA . TYR B 1 237 ? 4.227 -32.094 -24.703 1 97.12 237 TYR B CA 1
ATOM 5239 C C . TYR B 1 237 ? 3.711 -30.906 -23.891 1 97.12 237 TYR B C 1
ATOM 5241 O O . TYR B 1 237 ? 2.559 -30.484 -24.047 1 97.12 237 TYR B O 1
ATOM 5249 N N . VAL B 1 238 ? 4.562 -30.422 -22.984 1 97.56 238 VAL B N 1
ATOM 5250 C CA . VAL B 1 238 ? 4.219 -29.266 -22.156 1 97.56 238 VAL B CA 1
ATOM 5251 C C . VAL B 1 238 ? 5.305 -28.203 -22.266 1 97.56 238 VAL B C 1
ATOM 5253 O O . VAL B 1 238 ? 6.488 -28.484 -22.078 1 97.56 238 VAL B O 1
ATOM 5256 N N . LYS B 1 239 ? 4.973 -27 -22.656 1 96.94 239 LYS B N 1
ATOM 5257 C CA . LYS B 1 239 ? 5.848 -25.844 -22.578 1 96.94 239 LYS B CA 1
ATOM 5258 C C . LYS B 1 239 ? 5.863 -25.25 -21.172 1 96.94 239 LYS B C 1
ATOM 5260 O O . LYS B 1 239 ? 4.863 -24.688 -20.719 1 96.94 239 LYS B O 1
ATOM 5265 N N . CYS B 1 240 ? 6.98 -25.406 -20.484 1 96.94 240 CYS B N 1
ATOM 5266 C CA . CYS B 1 240 ? 6.984 -25.016 -19.078 1 96.94 240 CYS B CA 1
ATOM 5267 C C . CYS B 1 240 ? 8.117 -24.031 -18.797 1 96.94 240 CYS B C 1
ATOM 5269 O O . CYS B 1 240 ? 8.703 -24.047 -17.719 1 96.94 240 CYS B O 1
ATOM 5271 N N . GLY B 1 241 ? 8.484 -23.203 -19.797 1 95.69 241 GLY B N 1
ATOM 5272 C CA . GLY B 1 241 ? 9.461 -22.141 -19.625 1 95.69 241 GLY B CA 1
ATOM 5273 C C . GLY B 1 241 ? 10.883 -22.594 -19.906 1 95.69 241 GLY B C 1
ATOM 5274 O O . GLY B 1 241 ? 11.82 -21.797 -19.828 1 95.69 241 GLY B O 1
ATOM 5275 N N . LEU B 1 242 ? 11.07 -23.859 -20.203 1 95.94 242 LEU B N 1
ATOM 5276 C CA . LEU B 1 242 ? 12.352 -24.359 -20.672 1 95.94 242 LEU B CA 1
ATOM 5277 C C . LEU B 1 242 ? 12.547 -24.062 -22.156 1 95.94 242 LEU B C 1
ATOM 5279 O O . LEU B 1 242 ? 11.609 -23.609 -22.828 1 95.94 242 LEU B O 1
ATOM 5283 N N . PRO B 1 243 ? 13.773 -24.203 -22.672 1 95 243 PRO B N 1
ATOM 5284 C CA . PRO B 1 243 ? 14 -23.844 -24.062 1 95 243 PRO B CA 1
ATOM 5285 C C . PRO B 1 243 ? 13.117 -24.641 -25.031 1 95 243 PRO B C 1
ATOM 5287 O O . PRO B 1 243 ? 12.797 -24.156 -26.109 1 95 243 PRO B O 1
ATOM 5290 N N . TYR B 1 244 ? 12.75 -25.875 -24.656 1 95.75 244 TYR B N 1
ATOM 5291 C CA . TYR B 1 244 ? 11.898 -26.75 -25.453 1 95.75 244 TYR B CA 1
ATOM 5292 C C . TYR B 1 244 ? 10.852 -27.438 -24.594 1 95.75 244 TYR B C 1
ATOM 5294 O O . TYR B 1 244 ? 11.008 -27.531 -23.375 1 95.75 244 TYR B O 1
ATOM 5302 N N . PRO B 1 245 ? 9.742 -27.922 -25.234 1 96.62 245 PRO B N 1
ATOM 5303 C CA . PRO B 1 245 ? 8.719 -28.625 -24.453 1 96.62 245 PRO B CA 1
ATOM 5304 C C . PRO B 1 245 ? 9.242 -29.922 -23.828 1 96.62 245 PRO B C 1
ATOM 5306 O O . PRO B 1 245 ? 10.164 -30.547 -24.375 1 96.62 245 PRO B O 1
ATOM 5309 N N . VAL B 1 246 ? 8.625 -30.312 -22.766 1 97.38 246 VAL B N 1
ATOM 5310 C CA . VAL B 1 246 ? 8.961 -31.562 -22.109 1 97.38 246 VAL B CA 1
ATOM 5311 C C . VAL B 1 246 ? 7.848 -32.594 -22.344 1 97.38 246 VAL B C 1
ATOM 5313 O O . VAL B 1 246 ? 6.695 -32.219 -22.578 1 97.38 246 VAL B O 1
ATOM 5316 N N . ARG B 1 247 ? 8.188 -33.812 -22.281 1 96.81 247 ARG B N 1
ATOM 5317 C CA . ARG B 1 247 ? 7.219 -34.906 -22.422 1 96.81 247 ARG B CA 1
ATOM 5318 C C . ARG B 1 247 ? 6.695 -35.344 -21.062 1 96.81 247 ARG B C 1
ATOM 5320 O O . ARG B 1 247 ? 7.477 -35.656 -20.156 1 96.81 247 ARG B O 1
ATOM 5327 N N . VAL B 1 248 ? 5.422 -35.375 -20.906 1 95.88 248 VAL B N 1
ATOM 5328 C CA . VAL B 1 248 ? 4.789 -35.688 -19.625 1 95.88 248 VAL B CA 1
ATOM 5329 C C . VAL B 1 248 ? 3.77 -36.812 -19.844 1 95.88 248 VAL B C 1
ATOM 5331 O O . VAL B 1 248 ? 2.965 -36.781 -20.766 1 95.88 248 VAL B O 1
ATOM 5334 N N . PRO B 1 249 ? 3.828 -37.844 -19.016 1 93.75 249 PRO B N 1
ATOM 5335 C CA . PRO B 1 249 ? 2.803 -38.875 -19.125 1 93.75 249 PRO B CA 1
ATOM 5336 C C . PRO B 1 249 ? 1.423 -38.406 -18.688 1 93.75 249 PRO B C 1
ATOM 5338 O O . PRO B 1 249 ? 1.31 -37.625 -17.734 1 93.75 249 PRO B O 1
ATOM 5341 N N . ILE B 1 250 ? 0.488 -38.688 -19.359 1 86.88 250 ILE B N 1
ATOM 5342 C CA . ILE B 1 250 ? -0.904 -38.344 -19.078 1 86.88 250 ILE B CA 1
ATOM 5343 C C . ILE B 1 250 ? -1.707 -39.625 -18.844 1 86.88 250 ILE B C 1
ATOM 5345 O O . ILE B 1 250 ? -1.561 -40.594 -19.594 1 86.88 250 ILE B O 1
ATOM 5349 N N . PRO B 1 251 ? -2.508 -39.625 -17.828 1 81.19 251 PRO B N 1
ATOM 5350 C CA . PRO B 1 251 ? -3.369 -40.781 -17.672 1 81.19 251 PRO B CA 1
ATOM 5351 C C . PRO B 1 251 ? -4.281 -41.031 -18.875 1 81.19 251 PRO B C 1
ATOM 5353 O O . PRO B 1 251 ? -4.77 -40.062 -19.469 1 81.19 251 PRO B O 1
ATOM 5356 N N . PRO B 1 252 ? -4.492 -42.219 -19.219 1 76.38 252 PRO B N 1
ATOM 5357 C CA . PRO B 1 252 ? -5.266 -42.531 -20.422 1 76.38 252 PRO B CA 1
ATOM 5358 C C . PRO B 1 252 ? -6.668 -41.938 -20.391 1 76.38 252 PRO B C 1
ATOM 5360 O O . PRO B 1 252 ? -7.207 -41.562 -21.438 1 76.38 252 PRO B O 1
ATOM 5363 N N . GLU B 1 253 ? -7.23 -41.75 -19.25 1 78.19 253 GLU B N 1
ATOM 5364 C CA . GLU B 1 253 ? -8.602 -41.281 -19.156 1 78.19 253 GLU B CA 1
ATOM 5365 C C . GLU B 1 253 ? -8.664 -39.75 -19.203 1 78.19 253 GLU B C 1
ATOM 5367 O O . GLU B 1 253 ? -9.734 -39.156 -19.375 1 78.19 253 GLU B O 1
ATOM 5372 N N . SER B 1 254 ? -7.562 -39.125 -19.266 1 78.25 254 SER B N 1
ATOM 5373 C CA . SER B 1 254 ? -7.555 -37.688 -19.219 1 78.25 254 SER B CA 1
ATOM 5374 C C . SER B 1 254 ? -7.352 -37.094 -20.625 1 78.25 254 SER B C 1
ATOM 5376 O O . SER B 1 254 ? -6.371 -37.406 -21.297 1 78.25 254 SER B O 1
ATOM 5378 N N . PRO B 1 255 ? -8.305 -36.406 -21.031 1 83.44 255 PRO B N 1
ATOM 5379 C CA . PRO B 1 255 ? -8.109 -35.75 -22.328 1 83.44 255 PRO B CA 1
ATOM 5380 C C . PRO B 1 255 ? -6.934 -34.781 -22.344 1 83.44 255 PRO B C 1
ATOM 5382 O O . PRO B 1 255 ? -6.684 -34.094 -21.344 1 83.44 255 PRO B O 1
ATOM 5385 N N . ILE B 1 256 ? -6.18 -34.844 -23.391 1 86.56 256 ILE B N 1
ATOM 5386 C CA . ILE B 1 256 ? -5.113 -33.875 -23.609 1 86.56 256 ILE B CA 1
ATOM 5387 C C . ILE B 1 256 ? -5.691 -32.625 -24.25 1 86.56 256 ILE B C 1
ATOM 5389 O O . ILE B 1 256 ? -6.109 -32.625 -25.406 1 86.56 256 ILE B O 1
ATOM 5393 N N . GLU B 1 257 ? -5.82 -31.562 -23.516 1 90.06 257 GLU B N 1
ATOM 5394 C CA . GLU B 1 257 ? -6.383 -30.312 -24.016 1 90.06 257 GLU B CA 1
ATOM 5395 C C . GLU B 1 257 ? -5.285 -29.266 -24.25 1 90.06 257 GLU B C 1
ATOM 5397 O O . GLU B 1 257 ? -4.648 -28.797 -23.297 1 90.06 257 GLU B O 1
ATOM 5402 N N . GLU B 1 258 ? -5.156 -29 -25.547 1 93.31 258 GLU B N 1
ATOM 5403 C CA . GLU B 1 258 ? -4.184 -27.969 -25.922 1 93.31 258 GLU B CA 1
ATOM 5404 C C . GLU B 1 258 ? -4.48 -26.641 -25.234 1 93.31 258 GLU B C 1
ATOM 5406 O O . GLU B 1 258 ? -5.637 -26.234 -25.141 1 93.31 258 GLU B O 1
ATOM 5411 N N . GLY B 1 259 ? -3.457 -26.047 -24.625 1 94.56 259 GLY B N 1
ATOM 5412 C CA . GLY B 1 259 ? -3.623 -24.75 -24.016 1 94.56 259 GLY B CA 1
ATOM 5413 C C . GLY B 1 259 ? -3.98 -24.812 -22.547 1 94.56 259 GLY B C 1
ATOM 5414 O O . GLY B 1 259 ? -4.133 -23.781 -21.891 1 94.56 259 GLY B O 1
ATOM 5415 N N . MET B 1 260 ? -4.078 -25.984 -22.078 1 95.06 260 MET B N 1
ATOM 5416 C CA . MET B 1 260 ? -4.426 -26.141 -20.672 1 95.06 260 MET B CA 1
ATOM 5417 C C . MET B 1 260 ? -3.213 -25.906 -19.766 1 95.06 260 MET B C 1
ATOM 5419 O O . MET B 1 260 ? -2.131 -26.438 -20.031 1 95.06 260 MET B O 1
ATOM 5423 N N . ARG B 1 261 ? -3.422 -25.094 -18.781 1 97.25 261 ARG B N 1
ATOM 5424 C CA . ARG B 1 261 ? -2.357 -24.859 -17.812 1 97.25 261 ARG B CA 1
ATOM 5425 C C . ARG B 1 261 ? -2.139 -26.094 -16.938 1 97.25 261 ARG B C 1
ATOM 5427 O O . ARG B 1 261 ? -3.1 -26.75 -16.516 1 97.25 261 ARG B O 1
ATOM 5434 N N . THR B 1 262 ? -0.899 -26.453 -16.672 1 96.31 262 THR B N 1
ATOM 5435 C CA . THR B 1 262 ? -0.596 -27.625 -15.836 1 96.31 262 THR B CA 1
ATOM 5436 C C . THR B 1 262 ? 0.676 -27.391 -15.023 1 96.31 262 THR B C 1
ATOM 5438 O O . THR B 1 262 ? 1.564 -26.641 -15.453 1 96.31 262 THR B O 1
ATOM 5441 N N . THR B 1 263 ? 0.751 -27.891 -13.82 1 97.81 263 THR B N 1
ATOM 5442 C CA . THR B 1 263 ? 1.966 -27.922 -13.016 1 97.81 263 THR B CA 1
ATOM 5443 C C . THR B 1 263 ? 2.758 -29.203 -13.266 1 97.81 263 THR B C 1
ATOM 5445 O O . THR B 1 263 ? 2.195 -30.297 -13.258 1 97.81 263 THR B O 1
ATOM 5448 N N . VAL B 1 264 ? 3.994 -29.062 -13.539 1 97.56 264 VAL B N 1
ATOM 5449 C CA . VAL B 1 264 ? 4.871 -30.188 -13.836 1 97.56 264 VAL B CA 1
ATOM 5450 C C . VAL B 1 264 ? 5.848 -30.391 -12.68 1 97.56 264 VAL B C 1
ATOM 5452 O O . VAL B 1 264 ? 6.395 -29.438 -12.133 1 97.56 264 VAL B O 1
ATOM 5455 N N . ARG B 1 265 ? 6.027 -31.625 -12.289 1 98 265 ARG B N 1
ATOM 5456 C CA . ARG B 1 265 ? 7.02 -32.031 -11.289 1 98 265 ARG B CA 1
ATOM 5457 C C . ARG B 1 265 ? 8.125 -32.875 -11.922 1 98 265 ARG B C 1
ATOM 5459 O O . ARG B 1 265 ? 7.859 -33.969 -12.438 1 98 265 ARG B O 1
ATOM 5466 N N . PHE B 1 266 ? 9.273 -32.406 -11.906 1 97.62 266 PHE B N 1
ATOM 5467 C CA . PHE B 1 266 ? 10.406 -33.219 -12.336 1 97.62 266 PHE B CA 1
ATOM 5468 C C . PHE B 1 266 ? 10.805 -34.219 -11.258 1 97.62 266 PHE B C 1
ATOM 5470 O O . PHE B 1 266 ? 10.797 -33.875 -10.07 1 97.62 266 PHE B O 1
ATOM 5477 N N . THR B 1 267 ? 11.164 -35.312 -11.664 1 96.25 267 THR B N 1
ATOM 5478 C CA . THR B 1 267 ? 11.555 -36.375 -10.742 1 96.25 267 THR B CA 1
ATOM 5479 C C . THR B 1 267 ? 12.781 -35.938 -9.93 1 96.25 267 THR B C 1
ATOM 5481 O O . THR B 1 267 ? 12.852 -36.188 -8.727 1 96.25 267 THR B O 1
ATOM 5484 N N . ASN B 1 268 ? 13.719 -35.312 -10.695 1 94.06 268 ASN B N 1
ATOM 5485 C CA . ASN B 1 268 ? 14.93 -34.844 -10.016 1 94.06 268 ASN B CA 1
ATOM 5486 C C . ASN B 1 268 ? 14.836 -33.375 -9.641 1 94.06 268 ASN B C 1
ATOM 5488 O O . ASN B 1 268 ? 14.555 -32.531 -10.492 1 94.06 268 ASN B O 1
ATOM 5492 N N . ALA B 1 269 ? 15.141 -33.062 -8.383 1 93.44 269 ALA B N 1
ATOM 5493 C CA . ALA B 1 269 ? 15.094 -31.672 -7.902 1 93.44 269 ALA B CA 1
ATOM 5494 C C . ALA B 1 269 ? 16.328 -30.906 -8.344 1 93.44 269 ALA B C 1
ATOM 5496 O O . ALA B 1 269 ? 16.312 -29.672 -8.422 1 93.44 269 ALA B O 1
ATOM 5497 N N . THR B 1 270 ? 17.359 -31.609 -8.648 1 94.75 270 THR B N 1
ATOM 5498 C CA . THR B 1 270 ? 18.609 -30.984 -9.078 1 94.75 270 THR B CA 1
ATOM 5499 C C . THR B 1 270 ? 18.594 -30.703 -10.578 1 94.75 270 THR B C 1
ATOM 5501 O O . THR B 1 270 ? 18 -31.484 -11.344 1 94.75 270 THR B O 1
ATOM 5504 N N . GLU B 1 271 ? 19.234 -29.672 -10.953 1 95.06 271 GLU B N 1
ATOM 5505 C CA . GLU B 1 271 ? 19.266 -29.281 -12.359 1 95.06 271 GLU B CA 1
ATOM 5506 C C . GLU B 1 271 ? 19.938 -30.359 -13.211 1 95.06 271 GLU B C 1
ATOM 5508 O O . GLU B 1 271 ? 20.906 -31 -12.766 1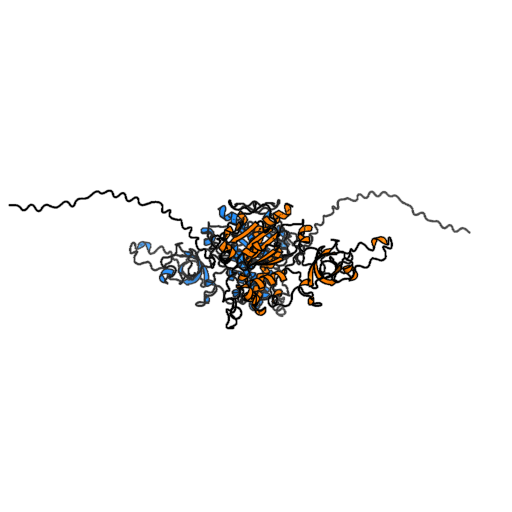 95.06 271 GLU B O 1
ATOM 5513 N N . PRO B 1 272 ? 19.578 -30.531 -14.383 1 94.69 272 PRO B N 1
ATOM 5514 C CA . PRO B 1 272 ? 20.203 -31.5 -15.273 1 94.69 272 PRO B CA 1
ATOM 5515 C C . PRO B 1 272 ? 21.578 -31.062 -15.758 1 94.69 272 PRO B C 1
ATOM 5517 O O . PRO B 1 272 ? 21.922 -29.875 -15.656 1 94.69 272 PRO B O 1
ATOM 5520 N N . PRO B 1 273 ? 22.438 -31.875 -16.188 1 91.31 273 PRO B N 1
ATOM 5521 C CA . PRO B 1 273 ? 23.828 -31.578 -16.531 1 91.31 273 PRO B CA 1
ATOM 5522 C C . PRO B 1 273 ? 23.938 -30.438 -17.547 1 91.31 273 PRO B C 1
ATOM 5524 O O . PRO B 1 273 ? 24.828 -29.594 -17.422 1 91.31 273 PRO B O 1
ATOM 5527 N N . SER B 1 274 ? 23.172 -30.297 -18.562 1 91.75 274 SER B N 1
ATOM 5528 C CA . SER B 1 274 ? 23.312 -29.297 -19.625 1 91.75 274 SER B CA 1
ATOM 5529 C C . SER B 1 274 ? 22.547 -28.016 -19.281 1 91.75 274 SER B C 1
ATOM 5531 O O . SER B 1 274 ? 22.344 -27.156 -20.141 1 91.75 274 SER B O 1
ATOM 5533 N N . TRP B 1 275 ? 22.297 -27.953 -18.062 1 92.88 275 TRP B N 1
ATOM 5534 C CA . TRP B 1 275 ? 21.594 -26.75 -17.641 1 92.88 275 TRP B CA 1
ATOM 5535 C C . TRP B 1 275 ? 22.5 -25.531 -17.688 1 92.88 275 TRP B C 1
ATOM 5537 O O . TRP B 1 275 ? 23.688 -25.625 -17.328 1 92.88 275 TRP B O 1
ATOM 5547 N N . PRO B 1 276 ? 22.078 -24.391 -18.094 1 92.06 276 PRO B N 1
ATOM 5548 C CA . PRO B 1 276 ? 20.734 -24 -18.547 1 92.06 276 PRO B CA 1
ATOM 5549 C C . PRO B 1 276 ? 20.547 -24.156 -20.047 1 92.06 276 PRO B C 1
ATOM 5551 O O . PRO B 1 276 ? 19.547 -23.672 -20.609 1 92.06 276 PRO B O 1
ATOM 5554 N N . HIS B 1 277 ? 21.469 -24.766 -20.781 1 93.56 277 HIS B N 1
ATOM 5555 C CA . HIS B 1 277 ? 21.406 -24.906 -22.219 1 93.56 277 HIS B CA 1
ATOM 5556 C C . HIS B 1 277 ? 20.922 -26.297 -22.625 1 93.56 277 HIS B C 1
ATOM 5558 O O . HIS B 1 277 ? 21.672 -27.078 -23.203 1 93.56 277 HIS B O 1
ATOM 5564 N N . LEU B 1 278 ? 19.719 -26.531 -22.5 1 95.56 278 LEU B N 1
ATOM 5565 C CA . LEU B 1 278 ? 19.141 -27.844 -22.797 1 95.56 278 LEU B CA 1
ATOM 5566 C C . LEU B 1 278 ? 18.797 -27.969 -24.266 1 95.56 278 LEU B C 1
ATOM 5568 O O . LEU B 1 278 ? 18.219 -27.047 -24.859 1 95.56 278 LEU B O 1
ATOM 5572 N N . SER B 1 279 ? 19.141 -29.109 -24.875 1 96.06 279 SER B N 1
ATOM 5573 C CA . SER B 1 279 ? 18.734 -29.438 -26.234 1 96.06 279 SER B CA 1
ATOM 5574 C C . SER B 1 279 ? 17.297 -29.969 -26.25 1 96.06 279 SER B C 1
ATOM 5576 O O . SER B 1 279 ? 16.719 -30.266 -25.203 1 96.06 279 SER B O 1
ATOM 5578 N N . PRO B 1 280 ? 16.719 -30.062 -27.453 1 95.38 280 PRO B N 1
ATOM 5579 C CA . PRO B 1 280 ? 15.375 -30.641 -27.547 1 95.38 280 PRO B CA 1
ATOM 5580 C C . PRO B 1 280 ? 15.312 -32.062 -26.969 1 95.38 280 PRO B C 1
ATOM 5582 O O . PRO B 1 280 ? 14.352 -32.406 -26.266 1 95.38 280 PRO B O 1
ATOM 5585 N N . GLU B 1 281 ? 16.375 -32.781 -27.203 1 94.19 281 GLU B N 1
ATOM 5586 C CA . GLU B 1 281 ? 16.438 -34.156 -26.719 1 94.19 281 GLU B CA 1
ATOM 5587 C C . GLU B 1 281 ? 16.562 -34.156 -25.188 1 94.19 281 GLU B C 1
ATOM 5589 O O . GLU B 1 281 ? 15.953 -35 -24.531 1 94.19 281 GLU B O 1
ATOM 5594 N N . ALA B 1 282 ? 17.391 -33.281 -24.719 1 94.75 282 ALA B N 1
ATOM 5595 C CA . ALA B 1 282 ? 17.578 -33.188 -23.266 1 94.75 282 ALA B CA 1
ATOM 5596 C C . ALA B 1 282 ? 16.266 -32.875 -22.562 1 94.75 282 ALA B C 1
ATOM 5598 O O . ALA B 1 282 ? 15.938 -33.438 -21.531 1 94.75 282 ALA B O 1
ATOM 5599 N N . CYS B 1 283 ? 15.5 -31.953 -23.094 1 95.62 283 CYS B N 1
ATOM 5600 C CA . CYS B 1 283 ? 14.227 -31.562 -22.516 1 95.62 283 CYS B CA 1
ATOM 5601 C C . CYS B 1 283 ? 13.234 -32.719 -22.531 1 95.62 283 CYS B C 1
ATOM 5603 O O . CYS B 1 283 ? 12.562 -32.969 -21.531 1 95.62 283 CYS B O 1
ATOM 5605 N N . THR B 1 284 ? 13.148 -33.406 -23.688 1 93.69 284 THR B N 1
ATOM 5606 C CA . THR B 1 284 ? 12.164 -34.469 -23.844 1 93.69 284 THR B CA 1
ATOM 5607 C C . THR B 1 284 ? 12.508 -35.656 -22.922 1 93.69 284 THR B C 1
ATOM 5609 O O . THR B 1 284 ? 11.625 -36.438 -22.547 1 93.69 284 THR B O 1
ATOM 5612 N N . ASN B 1 285 ? 13.789 -35.75 -22.578 1 92.56 285 ASN B N 1
ATOM 5613 C CA . ASN B 1 285 ? 14.242 -36.906 -21.781 1 92.56 285 ASN B CA 1
ATOM 5614 C C . ASN B 1 285 ? 14.148 -36.594 -20.281 1 92.56 285 ASN B C 1
ATOM 5616 O O . ASN B 1 285 ? 14.414 -37.469 -19.453 1 92.56 285 ASN B O 1
ATOM 5620 N N . LEU B 1 286 ? 13.812 -35.375 -19.953 1 95.38 286 LEU B N 1
ATOM 5621 C CA . LEU B 1 286 ? 13.594 -35.094 -18.531 1 95.38 286 LEU B CA 1
ATOM 5622 C C . LEU B 1 286 ? 12.398 -35.875 -18 1 95.38 286 LEU B C 1
ATOM 5624 O O . LEU B 1 286 ? 11.32 -35.844 -18.594 1 95.38 286 LEU B O 1
ATOM 5628 N N . SER B 1 287 ? 12.609 -36.625 -16.953 1 94.81 287 SER B N 1
ATOM 5629 C CA . SER B 1 287 ? 11.508 -37.312 -16.297 1 94.81 287 SER B CA 1
ATOM 5630 C C . SER B 1 287 ? 10.617 -36.375 -15.516 1 94.81 287 SER B C 1
ATOM 5632 O O . SER B 1 287 ? 11.07 -35.75 -14.547 1 94.81 287 SER B O 1
ATOM 5634 N N . ALA B 1 288 ? 9.375 -36.281 -15.961 1 96.25 288 ALA B N 1
ATOM 5635 C CA . ALA B 1 288 ? 8.438 -35.344 -15.336 1 96.25 288 ALA B CA 1
ATOM 5636 C C . ALA B 1 288 ? 7.02 -35.906 -15.328 1 96.25 288 ALA B C 1
ATOM 5638 O O . ALA B 1 288 ? 6.688 -36.75 -16.141 1 96.25 288 ALA B O 1
ATOM 5639 N N . THR B 1 289 ? 6.219 -35.438 -14.398 1 95.94 289 THR B N 1
ATOM 5640 C CA . THR B 1 289 ? 4.805 -35.812 -14.32 1 95.94 289 THR B CA 1
ATOM 5641 C C . THR B 1 289 ? 3.953 -34.562 -14.062 1 95.94 289 THR B C 1
ATOM 5643 O O . THR B 1 289 ? 4.43 -33.594 -13.484 1 95.94 289 THR B O 1
ATOM 5646 N N . ALA B 1 290 ? 2.734 -34.562 -14.586 1 94.94 290 ALA B N 1
ATOM 5647 C CA . ALA B 1 290 ? 1.766 -33.531 -14.195 1 94.94 290 ALA B CA 1
ATOM 5648 C C . ALA B 1 290 ? 1.298 -33.75 -12.758 1 94.94 290 ALA B C 1
ATOM 5650 O O . ALA B 1 290 ? 1.154 -34.875 -12.305 1 94.94 290 ALA B O 1
ATOM 5651 N N . CYS B 1 291 ? 1.109 -32.75 -12.023 1 95.44 291 CYS B N 1
ATOM 5652 C CA . CYS B 1 291 ? 0.626 -32.844 -10.648 1 95.44 291 CYS B CA 1
ATOM 5653 C C . CYS B 1 291 ? -0.326 -31.703 -10.336 1 95.44 291 CYS B C 1
ATOM 5655 O O . CYS B 1 291 ? -0.422 -30.734 -11.102 1 95.44 291 CYS B O 1
ATOM 5657 N N . PRO B 1 292 ? -1.085 -31.797 -9.258 1 95.31 292 PRO B N 1
ATOM 5658 C CA . PRO B 1 292 ? -1.934 -30.688 -8.852 1 95.31 292 PRO B CA 1
ATOM 5659 C C . PRO B 1 292 ? -1.134 -29.422 -8.539 1 95.31 292 PRO B C 1
ATOM 5661 O O . PRO B 1 292 ? -0.006 -29.5 -8.047 1 95.31 292 PRO B O 1
ATOM 5664 N N . SER B 1 293 ? -1.732 -28.312 -8.812 1 96.88 293 SER B N 1
ATOM 5665 C CA . SER B 1 293 ? -1.069 -27.031 -8.586 1 96.88 293 SER B CA 1
ATOM 5666 C C . SER B 1 293 ? -0.782 -26.797 -7.109 1 96.88 293 SER B C 1
ATOM 5668 O O . SER B 1 293 ? 0.018 -25.938 -6.75 1 96.88 293 SER B O 1
ATOM 5670 N N . SER B 1 294 ? -1.381 -27.578 -6.188 1 97.44 294 SER B N 1
ATOM 5671 C CA . SER B 1 294 ? -1.167 -27.453 -4.746 1 97.44 294 SER B CA 1
ATOM 5672 C C . SER B 1 294 ? 0.051 -28.25 -4.297 1 97.44 294 SER B C 1
ATOM 5674 O O . SER B 1 294 ? 0.542 -28.078 -3.182 1 97.44 294 SER B O 1
ATOM 5676 N N . THR B 1 295 ? 0.583 -29.125 -5.117 1 97.75 295 THR B N 1
ATOM 5677 C CA . THR B 1 295 ? 1.623 -30.078 -4.742 1 97.75 295 THR B CA 1
ATOM 5678 C C . THR B 1 295 ? 2.887 -29.344 -4.297 1 97.75 295 THR B C 1
ATOM 5680 O O . THR B 1 295 ? 3.465 -29.672 -3.258 1 97.75 295 THR B O 1
ATOM 5683 N N . PRO B 1 296 ? 3.367 -28.312 -5.043 1 98.19 296 PRO B N 1
ATOM 5684 C CA . PRO B 1 296 ? 4.562 -27.609 -4.57 1 98.19 296 PRO B CA 1
ATOM 5685 C C . PRO B 1 296 ? 4.406 -27.047 -3.156 1 98.19 296 PRO B C 1
ATOM 5687 O O . PRO B 1 296 ? 5.355 -27.078 -2.371 1 98.19 296 PRO B O 1
ATOM 5690 N N . ARG B 1 297 ? 3.25 -26.562 -2.84 1 98 297 ARG B N 1
ATOM 5691 C CA . ARG B 1 297 ? 2.979 -26.031 -1.508 1 98 297 ARG B CA 1
ATOM 5692 C C . ARG B 1 297 ? 2.865 -27.156 -0.484 1 98 297 ARG B C 1
ATOM 5694 O O . ARG B 1 297 ? 3.521 -27.109 0.56 1 98 297 ARG B O 1
ATOM 5701 N N . GLU B 1 298 ? 2.08 -28.188 -0.788 1 97.75 298 GLU B N 1
ATOM 5702 C CA . GLU B 1 298 ? 1.708 -29.234 0.163 1 97.75 298 GLU B CA 1
ATOM 5703 C C . GLU B 1 298 ? 2.879 -30.172 0.44 1 97.75 298 GLU B C 1
ATOM 5705 O O . GLU B 1 298 ? 3.047 -30.656 1.564 1 97.75 298 GLU B O 1
ATOM 5710 N N . GLU B 1 299 ? 3.688 -30.391 -0.562 1 97.06 299 GLU B N 1
ATOM 5711 C CA . GLU B 1 299 ? 4.73 -31.406 -0.404 1 97.06 299 GLU B CA 1
ATOM 5712 C C . GLU B 1 299 ? 6.09 -30.75 -0.154 1 97.06 299 GLU B C 1
ATOM 5714 O O . GLU B 1 299 ? 6.934 -31.312 0.548 1 97.06 299 GLU B O 1
ATOM 5719 N N . SER B 1 300 ? 6.254 -29.531 -0.733 1 96.12 300 SER B N 1
ATOM 5720 C CA . SER B 1 300 ? 7.617 -29 -0.713 1 96.12 300 SER B CA 1
ATOM 5721 C C . SER B 1 300 ? 7.668 -27.625 -0.059 1 96.12 300 SER B C 1
ATOM 5723 O O . SER B 1 300 ? 8.742 -27.031 0.056 1 96.12 300 SER B O 1
ATOM 5725 N N . GLY B 1 301 ? 6.508 -27.031 0.282 1 96.38 301 GLY B N 1
ATOM 5726 C CA . GLY B 1 301 ? 6.477 -25.828 1.083 1 96.38 301 GLY B CA 1
ATOM 5727 C C . GLY B 1 301 ? 6.629 -24.562 0.257 1 96.38 301 GLY B C 1
ATOM 5728 O O . GLY B 1 301 ? 6.828 -23.469 0.805 1 96.38 301 GLY B O 1
ATOM 5729 N N . TYR B 1 302 ? 6.516 -24.641 -1.044 1 97.31 302 TYR B N 1
ATOM 5730 C CA . TYR B 1 302 ? 6.613 -23.469 -1.908 1 97.31 302 TYR B CA 1
ATOM 5731 C C . TYR B 1 302 ? 5.352 -22.625 -1.819 1 97.31 302 TYR B C 1
ATOM 5733 O O . TYR B 1 302 ? 4.246 -23.156 -1.667 1 97.31 302 TYR B O 1
ATOM 5741 N N . TYR B 1 303 ? 5.574 -21.359 -1.807 1 98.06 303 TYR B N 1
ATOM 5742 C CA . TYR B 1 303 ? 4.457 -20.531 -2.258 1 98.06 303 TYR B CA 1
ATOM 5743 C C . TYR B 1 303 ? 4.301 -20.609 -3.771 1 98.06 303 TYR B C 1
ATOM 5745 O O . TYR B 1 303 ? 5.238 -20.312 -4.516 1 98.06 303 TYR B O 1
ATOM 5753 N N . TRP B 1 304 ? 3.168 -20.922 -4.219 1 98.44 304 TRP B N 1
ATOM 5754 C CA . TRP B 1 304 ? 3.016 -21.219 -5.637 1 98.44 304 TRP B CA 1
ATOM 5755 C C . TRP B 1 304 ? 1.879 -20.406 -6.246 1 98.44 304 TRP B C 1
ATOM 5757 O O . TRP B 1 304 ? 1.071 -20.922 -7.012 1 98.44 304 TRP B O 1
ATOM 5767 N N . GLY B 1 305 ? 1.722 -19.141 -5.793 1 98.38 305 GLY B N 1
ATOM 5768 C CA . GLY B 1 305 ? 0.715 -18.234 -6.312 1 98.38 305 GLY B CA 1
ATOM 5769 C C . GLY B 1 305 ? -0.649 -18.422 -5.68 1 98.38 305 GLY B C 1
ATOM 5770 O O . GLY B 1 305 ? -0.766 -19.047 -4.621 1 98.38 305 GLY B O 1
ATOM 5771 N N . TYR B 1 306 ? -1.647 -17.719 -6.273 1 98.75 306 TYR B N 1
ATOM 5772 C CA . TYR B 1 306 ? -3.012 -17.797 -5.762 1 98.75 306 TYR B CA 1
ATOM 5773 C C . TYR B 1 306 ? -3.986 -18.188 -6.867 1 98.75 306 TYR B C 1
ATOM 5775 O O . TYR B 1 306 ? -3.721 -17.938 -8.047 1 98.75 306 TYR B O 1
ATOM 5783 N N . THR B 1 307 ? -5.027 -18.812 -6.445 1 98.5 307 THR B N 1
ATOM 5784 C CA . THR B 1 307 ? -6.172 -18.969 -7.332 1 98.5 307 THR B CA 1
ATOM 5785 C C . THR B 1 307 ? -7.148 -17.812 -7.168 1 98.5 307 THR B C 1
ATOM 5787 O O . THR B 1 307 ? -7.188 -17.172 -6.113 1 98.5 307 THR B O 1
ATOM 5790 N N . VAL B 1 308 ? -7.855 -17.484 -8.211 1 98.75 308 VAL B N 1
ATOM 5791 C CA . VAL B 1 308 ? -8.867 -16.438 -8.141 1 98.75 308 VAL B CA 1
ATOM 5792 C C . VAL B 1 308 ? -10.211 -16.969 -8.602 1 98.75 308 VAL B C 1
ATOM 5794 O O . VAL B 1 308 ? -10.297 -17.672 -9.617 1 98.75 308 VAL B O 1
ATOM 5797 N N . ARG B 1 309 ? -11.234 -16.688 -7.883 1 98.38 309 ARG B N 1
ATOM 5798 C CA . ARG B 1 309 ? -12.586 -17.047 -8.32 1 98.38 309 ARG B CA 1
ATOM 5799 C C . ARG B 1 309 ? -13.57 -15.914 -8.016 1 98.38 309 ARG B C 1
ATOM 5801 O O . ARG B 1 309 ? -13.297 -15.062 -7.176 1 98.38 309 ARG B O 1
ATOM 5808 N N . ARG B 1 310 ? -14.648 -15.945 -8.695 1 98.12 310 ARG B N 1
ATOM 5809 C CA . ARG B 1 310 ? -15.734 -14.992 -8.461 1 98.12 310 ARG B CA 1
ATOM 5810 C C . ARG B 1 310 ? -16.828 -15.609 -7.59 1 98.12 310 ARG B C 1
ATOM 5812 O O . ARG B 1 310 ? -17.062 -16.812 -7.652 1 98.12 310 ARG B O 1
ATOM 5819 N N . ALA B 1 311 ? -17.359 -14.844 -6.793 1 98.62 311 ALA B N 1
ATOM 5820 C CA . ALA B 1 311 ? -18.578 -15.172 -6.043 1 98.62 311 ALA B CA 1
ATOM 5821 C C . ALA B 1 311 ? -19.672 -14.133 -6.293 1 98.62 311 ALA B C 1
ATOM 5823 O O . ALA B 1 311 ? -19.438 -12.93 -6.172 1 98.62 311 ALA B O 1
ATOM 5824 N N . PRO B 1 312 ? -20.859 -14.555 -6.648 1 97.5 312 PRO B N 1
ATOM 5825 C CA . PRO B 1 312 ? -21.922 -13.602 -7.012 1 97.5 312 PRO B CA 1
ATOM 5826 C C . PRO B 1 312 ? -22.406 -12.781 -5.824 1 97.5 312 PRO B C 1
ATOM 5828 O O . PRO B 1 312 ? -23.141 -11.812 -6.004 1 97.5 312 PRO B O 1
ATOM 5831 N N . SER B 1 313 ? -22.047 -13.188 -4.609 1 98.38 313 SER B N 1
ATOM 5832 C CA . SER B 1 313 ? -22.406 -12.477 -3.387 1 98.38 313 SER B CA 1
ATOM 5833 C C . SER B 1 313 ? -21.438 -12.805 -2.25 1 98.38 313 SER B C 1
ATOM 5835 O O . SER B 1 313 ? -20.578 -13.672 -2.393 1 98.38 313 SER B O 1
ATOM 5837 N N . LEU B 1 314 ? -21.594 -12.047 -1.137 1 98.88 314 LEU B N 1
ATOM 5838 C CA . LEU B 1 314 ? -20.766 -12.336 0.027 1 98.88 314 LEU B CA 1
ATOM 5839 C C . LEU B 1 314 ? -21.094 -13.711 0.599 1 98.88 314 LEU B C 1
ATOM 5841 O O . LEU B 1 314 ? -20.188 -14.461 0.971 1 98.88 314 LEU B O 1
ATOM 5845 N N . SER B 1 315 ? -22.344 -14.102 0.674 1 98.75 315 SER B N 1
ATOM 5846 C CA . SER B 1 315 ? -22.734 -15.422 1.159 1 98.75 315 SER B CA 1
ATOM 5847 C C . SER B 1 315 ? -22.141 -16.531 0.284 1 98.75 315 SER B C 1
ATOM 5849 O O . SER B 1 315 ? -21.781 -17.594 0.781 1 98.75 315 SER B O 1
ATOM 5851 N N . ALA B 1 316 ? -21.984 -16.234 -0.992 1 98.69 316 ALA B N 1
ATOM 5852 C CA . ALA B 1 316 ? -21.469 -17.219 -1.939 1 98.69 316 ALA B CA 1
ATOM 5853 C C . ALA B 1 316 ? -19.969 -17.438 -1.741 1 98.69 316 ALA B C 1
ATOM 5855 O O . ALA B 1 316 ? -19.422 -18.453 -2.18 1 98.69 316 ALA B O 1
ATOM 5856 N N . VAL B 1 317 ? -19.281 -16.484 -1.109 1 98.88 317 VAL B N 1
ATOM 5857 C CA . VAL B 1 317 ? -17.875 -16.703 -0.744 1 98.88 317 VAL B CA 1
ATOM 5858 C C . VAL B 1 317 ? -17.75 -17.953 0.116 1 98.88 317 VAL B C 1
ATOM 5860 O O . VAL B 1 317 ? -16.844 -18.75 -0.074 1 98.88 317 VAL B O 1
ATOM 5863 N N . PHE B 1 318 ? -18.75 -18.141 0.999 1 98.5 318 PHE B N 1
ATOM 5864 C CA . PHE B 1 318 ? -18.734 -19.25 1.938 1 98.5 318 PHE B CA 1
ATOM 5865 C C . PHE B 1 318 ? -19.312 -20.5 1.29 1 98.5 318 PHE B C 1
ATOM 5867 O O . PHE B 1 318 ? -18.688 -21.578 1.333 1 98.5 318 PHE B O 1
ATOM 5874 N N . SER B 1 319 ? -20.422 -20.375 0.67 1 98.06 319 SER B N 1
ATOM 5875 C CA . SER B 1 319 ? -21.156 -21.547 0.193 1 98.06 319 SER B CA 1
ATOM 5876 C C . SER B 1 319 ? -20.438 -22.203 -0.976 1 98.06 319 SER B C 1
ATOM 5878 O O . SER B 1 319 ? -20.578 -23.422 -1.191 1 98.06 319 SER B O 1
ATOM 5880 N N . GLU B 1 320 ? -19.656 -21.438 -1.717 1 98.06 320 GLU B N 1
ATOM 5881 C CA . GLU B 1 320 ? -19.016 -21.984 -2.895 1 98.06 320 GLU B CA 1
ATOM 5882 C C . GLU B 1 320 ? -17.531 -22.25 -2.633 1 98.06 320 GLU B C 1
ATOM 5884 O O . GLU B 1 320 ? -16.75 -22.422 -3.568 1 98.06 320 GLU B O 1
ATOM 5889 N N . CYS B 1 321 ? -17.172 -22.25 -1.367 1 97.69 321 CYS B N 1
ATOM 5890 C CA . CYS B 1 321 ? -15.805 -22.578 -0.98 1 97.69 321 CYS B CA 1
ATOM 5891 C C . CYS B 1 321 ? -15.367 -23.906 -1.574 1 97.69 321 CYS B C 1
ATOM 5893 O O . CYS B 1 321 ? -16.125 -24.875 -1.557 1 97.69 321 CYS B O 1
ATOM 5895 N N . GLU B 1 322 ? -14.195 -23.953 -2.104 1 95.5 322 GLU B N 1
ATOM 5896 C CA . GLU B 1 322 ? -13.711 -25.156 -2.787 1 95.5 322 GLU B CA 1
ATOM 5897 C C . GLU B 1 322 ? -13.023 -26.109 -1.812 1 95.5 322 GLU B C 1
ATOM 5899 O O . GLU B 1 322 ? -12.695 -27.234 -2.168 1 95.5 322 GLU B O 1
ATOM 5904 N N . TYR B 1 323 ? -12.781 -25.656 -0.585 1 96.94 323 TYR B N 1
ATOM 5905 C CA . TYR B 1 323 ? -12.242 -26.547 0.439 1 96.94 323 TYR B CA 1
ATOM 5906 C C . TYR B 1 323 ? -13.336 -27.406 1.044 1 96.94 323 TYR B C 1
ATOM 5908 O O . TYR B 1 323 ? -14.359 -26.906 1.512 1 96.94 323 TYR B O 1
ATOM 5916 N N . PRO B 1 324 ? -13.188 -28.688 1.062 1 95.56 324 PRO B N 1
ATOM 5917 C CA . PRO B 1 324 ? -14.234 -29.609 1.506 1 95.56 324 PRO B CA 1
ATOM 5918 C C . PRO B 1 324 ? -14.781 -29.25 2.889 1 95.56 324 PRO B C 1
ATOM 5920 O O . PRO B 1 324 ? -15.992 -29.344 3.121 1 95.56 324 PRO B O 1
ATOM 5923 N N . ALA B 1 325 ? -13.969 -28.844 3.773 1 95.5 325 ALA B N 1
ATOM 5924 C CA . ALA B 1 325 ? -14.406 -28.531 5.133 1 95.5 325 ALA B CA 1
ATOM 5925 C C . ALA B 1 325 ? -14.695 -27.047 5.293 1 95.5 325 ALA B C 1
ATOM 5927 O O . ALA B 1 325 ? -14.938 -26.578 6.406 1 95.5 325 ALA B O 1
ATOM 5928 N N . GLY B 1 326 ? -14.617 -26.266 4.227 1 97.81 326 GLY B N 1
ATOM 5929 C CA . GLY B 1 326 ? -14.852 -24.828 4.281 1 97.81 326 GLY B CA 1
ATOM 5930 C C . GLY B 1 326 ? -13.727 -24.062 4.965 1 97.81 326 GLY B C 1
ATOM 5931 O O . GLY B 1 326 ? -12.633 -24.594 5.148 1 97.81 326 GLY B O 1
ATOM 5932 N N . TYR B 1 327 ? -13.969 -22.859 5.199 1 98.62 327 TYR B N 1
ATOM 5933 C CA . TYR B 1 327 ? -13.047 -22.062 5.996 1 98.62 327 TYR B CA 1
ATOM 5934 C C . TYR B 1 327 ? -13.266 -22.297 7.484 1 98.62 327 TYR B C 1
ATOM 5936 O O . TYR B 1 327 ? -14.383 -22.172 7.988 1 98.62 327 TYR B O 1
ATOM 5944 N N . ASP B 1 328 ? -12.266 -22.641 8.211 1 98.31 328 ASP B N 1
ATOM 5945 C CA . ASP B 1 328 ? -12.445 -22.984 9.617 1 98.31 328 ASP B CA 1
ATOM 5946 C C . ASP B 1 328 ? -12.195 -21.797 10.523 1 98.31 328 ASP B C 1
ATOM 5948 O O . ASP B 1 328 ? -12.453 -21.859 11.727 1 98.31 328 ASP B O 1
ATOM 5952 N N . TYR B 1 329 ? -11.703 -20.672 10 1 98.5 329 TYR B N 1
ATOM 5953 C CA . TYR B 1 329 ? -11.617 -19.391 10.711 1 98.5 329 TYR B CA 1
ATOM 5954 C C . TYR B 1 329 ? -11.797 -18.234 9.75 1 98.5 329 TYR B C 1
ATOM 5956 O O . TYR B 1 329 ? -11.203 -18.203 8.664 1 98.5 329 TYR B O 1
ATOM 5964 N N . THR B 1 330 ? -12.609 -17.297 10.094 1 98.88 330 THR B N 1
ATOM 5965 C CA . THR B 1 330 ? -12.961 -16.203 9.203 1 98.88 330 THR B CA 1
ATOM 5966 C C . THR B 1 330 ? -12.852 -14.859 9.93 1 98.88 330 THR B C 1
ATOM 5968 O O . THR B 1 330 ? -13.25 -14.734 11.086 1 98.88 330 THR B O 1
ATOM 5971 N N . ILE B 1 331 ? -12.273 -13.906 9.258 1 98.94 331 ILE B N 1
ATOM 5972 C CA . ILE B 1 331 ? -12.07 -12.57 9.805 1 98.94 331 ILE B CA 1
ATOM 5973 C C . ILE B 1 331 ? -12.75 -11.539 8.906 1 98.94 331 ILE B C 1
ATOM 5975 O O . ILE B 1 331 ? -12.5 -11.492 7.699 1 98.94 331 ILE B O 1
ATOM 5979 N N . GLY B 1 332 ? -13.672 -10.789 9.469 1 98.88 332 GLY B N 1
ATOM 5980 C CA . GLY B 1 332 ? -14.172 -9.578 8.82 1 98.88 332 GLY B CA 1
ATOM 5981 C C . GLY B 1 332 ? -13.438 -8.328 9.258 1 98.88 332 GLY B C 1
ATOM 5982 O O . GLY B 1 332 ? -13.078 -8.188 10.43 1 98.88 332 GLY B O 1
ATOM 5983 N N . THR B 1 333 ? -13.227 -7.367 8.344 1 98.75 333 THR B N 1
ATOM 5984 C CA . THR B 1 333 ? -12.445 -6.176 8.656 1 98.75 333 THR B CA 1
ATOM 5985 C C . THR B 1 333 ? -13.336 -4.934 8.672 1 98.75 333 THR B C 1
ATOM 5987 O O . THR B 1 333 ? -14.102 -4.707 7.73 1 98.75 333 THR B O 1
ATOM 5990 N N . SER B 1 334 ? -13.273 -4.199 9.688 1 97.62 334 SER B N 1
ATOM 5991 C CA . SER B 1 334 ? -14.055 -2.986 9.883 1 97.62 334 SER B CA 1
ATOM 5992 C C . SER B 1 334 ? -13.43 -2.088 10.945 1 97.62 334 SER B C 1
ATOM 5994 O O . SER B 1 334 ? -12.883 -2.576 11.93 1 97.62 334 SER B O 1
ATOM 5996 N N . GLU B 1 335 ? -13.562 -0.799 10.719 1 95.69 335 GLU B N 1
ATOM 5997 C CA . GLU B 1 335 ? -13.055 0.14 11.719 1 95.69 335 GLU B CA 1
ATOM 5998 C C . GLU B 1 335 ? -13.812 0.001 13.039 1 95.69 335 GLU B C 1
ATOM 6000 O O . GLU B 1 335 ? -13.367 0.511 14.07 1 95.69 335 GLU B O 1
ATOM 6005 N N . ARG B 1 336 ? -14.883 -0.745 13.078 1 94.88 336 ARG B N 1
ATOM 6006 C CA . ARG B 1 336 ? -15.742 -0.892 14.25 1 94.88 336 ARG B CA 1
ATOM 6007 C C . ARG B 1 336 ? -15.406 -2.174 15.008 1 94.88 336 ARG B C 1
ATOM 6009 O O . ARG B 1 336 ? -16.031 -2.477 16.031 1 94.88 336 ARG B O 1
ATOM 6016 N N . GLY B 1 337 ? -14.477 -2.947 14.516 1 96.69 337 GLY B N 1
ATOM 6017 C CA . GLY B 1 337 ? -14.094 -4.191 15.164 1 96.69 337 GLY B CA 1
ATOM 6018 C C . GLY B 1 337 ? -13.102 -3.994 16.297 1 96.69 337 GLY B C 1
ATOM 6019 O O . GLY B 1 337 ? -12.742 -2.861 16.625 1 96.69 337 GLY B O 1
ATOM 6020 N N . VAL B 1 338 ? -12.734 -5.125 16.922 1 97 338 VAL B N 1
ATOM 6021 C CA . VAL B 1 338 ? -11.711 -5.102 17.969 1 97 338 VAL B CA 1
ATOM 6022 C C . VAL B 1 338 ? -10.336 -4.938 17.328 1 97 338 VAL B C 1
ATOM 6024 O O . VAL B 1 338 ? -10.133 -5.305 16.172 1 97 338 VAL B O 1
ATOM 6027 N N . PRO B 1 339 ? -9.43 -4.34 18.016 1 96.12 339 PRO B N 1
ATOM 6028 C CA . PRO B 1 339 ? -8.086 -4.203 17.453 1 96.12 339 PRO B CA 1
ATOM 6029 C C . PRO B 1 339 ? -7.516 -5.535 16.969 1 96.12 339 PRO B C 1
ATOM 6031 O O . PRO B 1 339 ? -7.543 -6.527 17.703 1 96.12 339 PRO B O 1
ATOM 6034 N N . VAL B 1 340 ? -6.957 -5.605 15.805 1 97.12 340 VAL B N 1
ATOM 6035 C CA . VAL B 1 340 ? -6.512 -6.828 15.148 1 97.12 340 VAL B CA 1
ATOM 6036 C C . VAL B 1 340 ? -5.453 -7.516 16 1 97.12 340 VAL B C 1
ATOM 6038 O O . VAL B 1 340 ? -5.445 -8.742 16.125 1 97.12 340 VAL B O 1
ATOM 6041 N N . HIS B 1 341 ? -4.641 -6.812 16.641 1 93.25 341 HIS B N 1
ATOM 6042 C CA . HIS B 1 341 ? -3.555 -7.41 17.422 1 93.25 341 HIS B CA 1
ATOM 6043 C C . HIS B 1 341 ? -4.07 -8.031 18.719 1 93.25 341 HIS B C 1
ATOM 6045 O O . HIS B 1 341 ? -3.408 -8.883 19.312 1 93.25 341 HIS B O 1
ATOM 6051 N N . SER B 1 342 ? -5.219 -7.605 19.141 1 94.5 342 SER B N 1
ATOM 6052 C CA . SER B 1 342 ? -5.773 -8.094 20.391 1 94.5 342 SER B CA 1
ATOM 6053 C C . SER B 1 342 ? -6.262 -9.531 20.266 1 94.5 342 SER B C 1
ATOM 6055 O O . SER B 1 342 ? -6.457 -10.219 21.266 1 94.5 342 SER B O 1
ATOM 6057 N N . ILE B 1 343 ? -6.48 -9.945 19.031 1 95.94 343 ILE B N 1
ATOM 6058 C CA . ILE B 1 343 ? -7.008 -11.297 18.875 1 95.94 343 ILE B CA 1
ATOM 6059 C C . ILE B 1 343 ? -5.855 -12.273 18.656 1 95.94 343 ILE B C 1
ATOM 6061 O O . ILE B 1 343 ? -6.055 -13.492 18.672 1 95.94 343 ILE B O 1
ATOM 6065 N N . LEU B 1 344 ? -4.703 -11.742 18.391 1 92.19 344 LEU B N 1
ATOM 6066 C CA . LEU B 1 344 ? -3.564 -12.586 18.062 1 92.19 344 LEU B CA 1
ATOM 6067 C C . LEU B 1 344 ? -2.986 -13.242 19.312 1 92.19 344 LEU B C 1
ATOM 6069 O O . LEU B 1 344 ? -3.008 -12.648 20.391 1 92.19 344 LEU B O 1
ATOM 6073 N N . PRO B 1 345 ? -2.408 -14.406 19.125 1 84.44 345 PRO B N 1
ATOM 6074 C CA . PRO B 1 345 ? -1.771 -15.055 20.266 1 84.44 345 PRO B CA 1
ATOM 6075 C C . PRO B 1 345 ? -0.596 -14.258 20.828 1 84.44 345 PRO B C 1
ATOM 6077 O O . PRO B 1 345 ? 0.23 -13.75 20.062 1 84.44 345 PRO B O 1
ATOM 6080 N N . GLY B 1 346 ? -0.582 -14.039 22.109 1 74.56 346 GLY B N 1
ATOM 6081 C CA . GLY B 1 346 ? 0.54 -13.375 22.75 1 74.56 346 GLY B CA 1
ATOM 6082 C C . GLY B 1 346 ? 0.433 -11.859 22.719 1 74.56 346 GLY B C 1
ATOM 6083 O O . GLY B 1 346 ? 1.41 -11.164 22.984 1 74.56 346 GLY B O 1
ATOM 6084 N N . GLY B 1 347 ? -0.697 -11.367 22.359 1 74.56 347 GLY B N 1
ATOM 6085 C CA . GLY B 1 347 ? -0.854 -9.922 22.312 1 74.56 347 GLY B CA 1
ATOM 6086 C C . GLY B 1 347 ? -0.762 -9.266 23.672 1 74.56 347 GLY B C 1
ATOM 6087 O O . GLY B 1 347 ? -1.082 -9.891 24.688 1 74.56 347 GLY B O 1
ATOM 6088 N N . ALA B 1 348 ? -0.232 -8.094 23.688 1 73.88 348 ALA B N 1
ATOM 6089 C CA . ALA B 1 348 ? -0.029 -7.359 24.938 1 73.88 348 ALA B CA 1
ATOM 6090 C C . ALA B 1 348 ? -1.359 -7.07 25.625 1 73.88 348 ALA B C 1
ATOM 6092 O O . ALA B 1 348 ? -1.451 -7.105 26.859 1 73.88 348 ALA B O 1
ATOM 6093 N N . LYS B 1 349 ? -2.443 -6.84 24.844 1 84 349 LYS B N 1
ATOM 6094 C CA . LYS B 1 349 ? -3.785 -6.551 25.344 1 84 349 LYS B CA 1
ATOM 6095 C C . LYS B 1 349 ? -4.824 -7.449 24.688 1 84 349 LYS B C 1
ATOM 6097 O O . LYS B 1 349 ? -5.559 -7.008 23.797 1 84 349 LYS B O 1
ATOM 6102 N N . PRO B 1 350 ? -4.879 -8.602 25.172 1 88.31 350 PRO B N 1
ATOM 6103 C CA . PRO B 1 350 ? -5.75 -9.57 24.516 1 88.31 350 PRO B CA 1
ATOM 6104 C C . PRO B 1 350 ? -7.23 -9.219 24.656 1 88.31 350 PRO B C 1
ATOM 6106 O O . PRO B 1 350 ? -7.66 -8.727 25.703 1 88.31 350 PRO B O 1
ATOM 6109 N N . CYS B 1 351 ? -7.863 -9.422 23.531 1 91.25 351 CYS B N 1
ATOM 6110 C CA . CYS B 1 351 ? -9.312 -9.289 23.547 1 91.25 351 CYS B CA 1
ATOM 6111 C C . CYS B 1 351 ? -9.953 -10.391 24.391 1 91.25 351 CYS B C 1
ATOM 6113 O O . CYS B 1 351 ? -9.656 -11.57 24.203 1 91.25 351 CYS B O 1
ATOM 6115 N N . PRO B 1 352 ? -10.805 -10 25.281 1 88.69 352 PRO B N 1
ATOM 6116 C CA . PRO B 1 352 ? -11.383 -11 26.188 1 88.69 352 PRO B CA 1
ATOM 6117 C C . PRO B 1 352 ? -12.359 -11.938 25.484 1 88.69 352 PRO B C 1
ATOM 6119 O O . PRO B 1 352 ? -12.523 -13.086 25.891 1 88.69 352 PRO B O 1
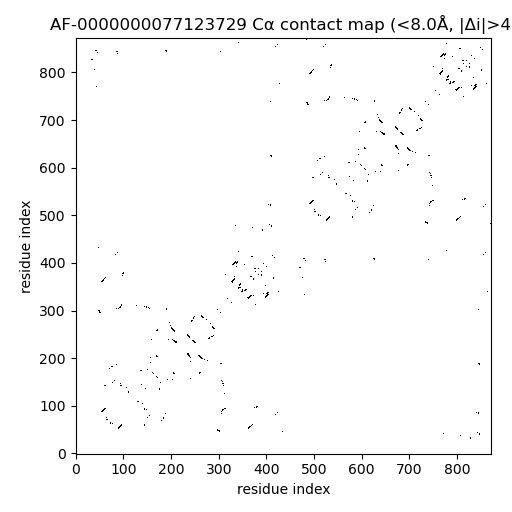ATOM 6122 N N . THR B 1 353 ? -12.906 -11.469 24.422 1 91 353 THR B N 1
ATOM 6123 C CA . THR B 1 353 ? -14.023 -12.219 23.859 1 91 353 THR B CA 1
ATOM 6124 C C . THR B 1 353 ? -13.594 -12.969 22.594 1 91 353 THR B C 1
ATOM 6126 O O . THR B 1 353 ? -14.227 -13.953 22.219 1 91 353 THR B O 1
ATOM 6129 N N . THR B 1 354 ? -12.562 -12.492 21.953 1 94.5 354 THR B N 1
ATOM 6130 C CA . THR B 1 354 ? -12.172 -13.062 20.672 1 94.5 354 THR B CA 1
ATOM 6131 C C . THR B 1 354 ? -10.68 -13.352 20.625 1 94.5 354 THR B C 1
ATOM 6133 O O . THR B 1 354 ? -9.859 -12.461 20.875 1 94.5 354 THR B O 1
ATOM 6136 N N . ARG B 1 355 ? -10.391 -14.609 20.312 1 94.62 355 ARG B N 1
ATOM 6137 C CA . ARG B 1 355 ? -9 -15.023 20.172 1 94.62 355 ARG B CA 1
ATOM 6138 C C . ARG B 1 355 ? -8.812 -15.914 18.953 1 94.62 355 ARG B C 1
ATOM 6140 O O . ARG B 1 355 ? -9.578 -16.844 18.734 1 94.62 355 ARG B O 1
ATOM 6147 N N . ALA B 1 356 ? -7.785 -15.531 18.203 1 95.94 356 ALA B N 1
ATOM 6148 C CA . ALA B 1 356 ? -7.453 -16.391 17.062 1 95.94 356 ALA B CA 1
ATOM 6149 C C . ALA B 1 356 ? -6.969 -17.766 17.531 1 95.94 356 ALA B C 1
ATOM 6151 O O . ALA B 1 356 ? -6.262 -17.859 18.531 1 95.94 356 ALA B O 1
ATOM 6152 N N . PRO B 1 357 ? -7.324 -18.797 16.828 1 96 357 PRO B N 1
ATOM 6153 C CA . PRO B 1 357 ? -6.852 -20.125 17.188 1 96 357 PRO B CA 1
ATOM 6154 C C . PRO B 1 357 ? -5.348 -20.297 17 1 96 357 PRO B C 1
ATOM 6156 O O . PRO B 1 357 ? -4.715 -19.484 16.312 1 96 357 PRO B O 1
ATOM 6159 N N . ALA B 1 358 ? -4.832 -21.297 17.625 1 92.69 358 ALA B N 1
ATOM 6160 C CA . ALA B 1 358 ? -3.402 -21.578 17.516 1 92.69 358 ALA B CA 1
ATOM 6161 C C . ALA B 1 358 ? -3.018 -21.938 16.078 1 92.69 358 ALA B C 1
ATOM 6163 O O . ALA B 1 358 ? -1.894 -21.672 15.648 1 92.69 358 ALA B O 1
ATOM 6164 N N . SER B 1 359 ? -3.953 -22.578 15.422 1 94.94 359 SER B N 1
ATOM 6165 C CA . SER B 1 359 ? -3.742 -22.953 14.023 1 94.94 359 SER B CA 1
ATOM 6166 C C . SER B 1 359 ? -5.051 -22.953 13.25 1 94.94 359 SER B C 1
ATOM 6168 O O . SER B 1 359 ? -6.133 -22.875 13.836 1 94.94 359 SER B O 1
ATOM 6170 N N . PHE B 1 360 ? -4.957 -22.938 11.992 1 97.19 360 PHE B N 1
ATOM 6171 C CA . PHE B 1 360 ? -6.098 -23.062 11.086 1 97.19 360 PHE B CA 1
ATOM 6172 C C . PHE B 1 360 ? -5.734 -23.922 9.875 1 97.19 360 PHE B C 1
ATOM 6174 O O . PHE B 1 360 ? -4.555 -24.109 9.57 1 97.19 360 PHE B O 1
ATOM 6181 N N . ASN B 1 361 ? -6.711 -24.469 9.234 1 97.75 361 ASN B N 1
ATOM 6182 C CA . ASN B 1 361 ? -6.516 -25.141 7.957 1 97.75 361 ASN B CA 1
ATOM 6183 C C . ASN B 1 361 ? -6.723 -24.188 6.781 1 97.75 361 ASN B C 1
ATOM 6185 O O . ASN B 1 361 ? -5.832 -24.031 5.945 1 97.75 361 ASN B O 1
ATOM 6189 N N . HIS B 1 362 ? -7.867 -23.531 6.82 1 98.75 362 HIS B N 1
ATOM 6190 C CA . HIS B 1 362 ? -8.18 -22.578 5.766 1 98.75 362 HIS B CA 1
ATOM 6191 C C . HIS B 1 362 ? -8.695 -21.266 6.348 1 98.75 362 HIS B C 1
ATOM 6193 O O . HIS B 1 362 ? -9.852 -21.172 6.77 1 98.75 362 HIS B O 1
ATOM 6199 N N . LEU B 1 363 ? -7.906 -20.234 6.32 1 98.81 363 LEU B N 1
ATOM 6200 C CA . LEU B 1 363 ? -8.227 -18.906 6.824 1 98.81 363 LEU B CA 1
ATOM 6201 C C . LEU B 1 363 ? -8.867 -18.047 5.734 1 98.81 363 LEU B C 1
ATOM 6203 O O . LEU B 1 363 ? -8.414 -18.062 4.586 1 98.81 363 LEU B O 1
ATOM 6207 N N . LEU B 1 364 ? -9.93 -17.375 6.102 1 98.94 364 LEU B N 1
ATOM 6208 C CA . LEU B 1 364 ? -10.547 -16.422 5.199 1 98.94 364 LEU B CA 1
ATOM 6209 C C . LEU B 1 364 ? -10.562 -15.023 5.82 1 98.94 364 LEU B C 1
ATOM 6211 O O . LEU B 1 364 ? -11.07 -14.836 6.93 1 98.94 364 LEU B O 1
ATOM 6215 N N . ILE B 1 365 ? -9.992 -14.094 5.168 1 98.94 365 ILE B N 1
ATOM 6216 C CA . ILE B 1 365 ? -10.039 -12.688 5.547 1 98.94 365 ILE B CA 1
ATOM 6217 C C . ILE B 1 365 ? -10.875 -11.914 4.531 1 98.94 365 ILE B C 1
ATOM 6219 O O . ILE B 1 365 ? -10.57 -11.898 3.34 1 98.94 365 ILE B O 1
ATOM 6223 N N . VAL B 1 366 ? -11.891 -11.203 5.004 1 99 366 VAL B N 1
ATOM 6224 C CA . VAL B 1 366 ? -12.812 -10.523 4.102 1 99 366 VAL B CA 1
ATOM 6225 C C . VAL B 1 366 ? -12.641 -9.008 4.234 1 99 366 VAL B C 1
ATOM 6227 O O . VAL B 1 366 ? -12.609 -8.477 5.344 1 99 366 VAL B O 1
ATOM 6230 N N . PHE B 1 367 ? -12.57 -8.352 3.121 1 98.94 367 PHE B N 1
ATOM 6231 C CA . PHE B 1 367 ? -12.477 -6.902 3.018 1 98.94 367 PHE B CA 1
ATOM 6232 C C . PHE B 1 367 ? -13.68 -6.328 2.281 1 98.94 367 PHE B C 1
ATOM 6234 O O . PHE B 1 367 ? -14.289 -7.016 1.458 1 98.94 367 PHE B O 1
ATOM 6241 N N . GLY B 1 368 ? -14.008 -5.098 2.59 1 98.38 368 GLY B N 1
ATOM 6242 C CA . GLY B 1 368 ? -15.133 -4.438 1.949 1 98.38 368 GLY B CA 1
ATOM 6243 C C . GLY B 1 368 ? -14.719 -3.475 0.855 1 98.38 368 GLY B C 1
ATOM 6244 O O . GLY B 1 368 ? -13.531 -3.217 0.668 1 98.38 368 GLY B O 1
ATOM 6245 N N . GLY B 1 369 ? -15.711 -3.043 0.068 1 96.94 369 GLY B N 1
ATOM 6246 C CA . GLY B 1 369 ? -15.492 -1.942 -0.857 1 96.94 369 GLY B CA 1
ATOM 6247 C C . GLY B 1 369 ? -15.359 -0.599 -0.166 1 96.94 369 GLY B C 1
ATOM 6248 O O . GLY B 1 369 ? -14.93 -0.527 0.989 1 96.94 369 GLY B O 1
ATOM 6249 N N . VAL B 1 370 ? -15.68 0.436 -0.848 1 94.75 370 VAL B N 1
ATOM 6250 C CA . VAL B 1 370 ? -15.508 1.806 -0.375 1 94.75 370 VAL B CA 1
ATOM 6251 C C . VAL B 1 370 ? -16.297 2.012 0.911 1 94.75 370 VAL B C 1
ATOM 6253 O O . VAL B 1 370 ? -15.812 2.627 1.861 1 94.75 370 VAL B O 1
ATOM 6256 N N . ALA B 1 371 ? -17.453 1.359 0.965 1 95 371 ALA B N 1
ATOM 6257 C CA . ALA B 1 371 ? -18.328 1.587 2.107 1 95 371 ALA B CA 1
ATOM 6258 C C . ALA B 1 371 ? -18.156 0.495 3.158 1 95 371 ALA B C 1
ATOM 6260 O O . ALA B 1 371 ? -18.875 0.473 4.164 1 95 371 ALA B O 1
ATOM 6261 N N . GLY B 1 372 ? -17.312 -0.477 2.92 1 96.69 372 GLY B N 1
ATOM 6262 C CA . GLY B 1 372 ? -17.031 -1.518 3.898 1 96.69 372 GLY B CA 1
ATOM 6263 C C . GLY B 1 372 ? -17.844 -2.781 3.668 1 96.69 372 GLY B C 1
ATOM 6264 O O . GLY B 1 372 ? -18.5 -2.928 2.631 1 96.69 372 GLY B O 1
ATOM 6265 N N . ILE B 1 373 ? -17.766 -3.717 4.578 1 98.44 373 ILE B N 1
ATOM 6266 C CA . ILE B 1 373 ? -18.406 -5.023 4.488 1 98.44 373 ILE B CA 1
ATOM 6267 C C . ILE B 1 373 ? -19.891 -4.891 4.836 1 98.44 373 ILE B C 1
ATOM 6269 O O . ILE B 1 373 ? -20.734 -5.629 4.309 1 98.44 373 ILE B O 1
ATOM 6273 N N . GLU B 1 374 ? -20.234 -3.938 5.66 1 97.94 374 GLU B N 1
ATOM 6274 C CA . GLU B 1 374 ? -21.578 -3.809 6.23 1 97.94 374 GLU B CA 1
ATOM 6275 C C . GLU B 1 374 ? -22.641 -3.697 5.137 1 97.94 374 GLU B C 1
ATOM 6277 O O . GLU B 1 374 ? -23.625 -4.441 5.141 1 97.94 374 GLU B O 1
ATOM 6282 N N . PRO B 1 375 ? -22.438 -2.85 4.164 1 97.31 375 PRO B N 1
ATOM 6283 C CA . PRO B 1 375 ? -23.438 -2.816 3.088 1 97.31 375 PRO B CA 1
ATOM 6284 C C . PRO B 1 375 ? -23.5 -4.121 2.295 1 97.31 375 PRO B C 1
ATOM 6286 O O . PRO B 1 375 ? -24.562 -4.5 1.802 1 97.31 375 PRO B O 1
ATOM 6289 N N . ALA B 1 376 ? -22.344 -4.781 2.119 1 98.44 376 ALA B N 1
ATOM 6290 C CA . ALA B 1 376 ? -22.328 -6.051 1.395 1 98.44 376 ALA B CA 1
ATOM 6291 C C . ALA B 1 376 ? -23.219 -7.086 2.084 1 98.44 376 ALA B C 1
ATOM 6293 O O . ALA B 1 376 ? -23.906 -7.859 1.421 1 98.44 376 ALA B O 1
ATOM 6294 N N . VAL B 1 377 ? -23.203 -7.105 3.414 1 98.56 377 VAL B N 1
ATOM 6295 C CA . VAL B 1 377 ? -24.047 -8 4.195 1 98.56 377 VAL B CA 1
ATOM 6296 C C . VAL B 1 377 ? -25.516 -7.613 4.027 1 98.56 377 VAL B C 1
ATOM 6298 O O . VAL B 1 377 ? -26.359 -8.469 3.764 1 98.56 377 VAL B O 1
ATOM 6301 N N . ALA B 1 378 ? -25.781 -6.32 4.098 1 98 378 ALA B N 1
ATOM 6302 C CA . ALA B 1 378 ? -27.156 -5.809 4.039 1 98 378 ALA B CA 1
ATOM 6303 C C . ALA B 1 378 ? -27.75 -5.992 2.646 1 98 378 ALA B C 1
ATOM 6305 O O . ALA B 1 378 ? -28.969 -6.055 2.49 1 98 378 ALA B O 1
ATOM 6306 N N . ASN B 1 379 ? -26.906 -6.078 1.66 1 97.81 379 ASN B N 1
ATOM 6307 C CA . ASN B 1 379 ? -27.359 -6.191 0.278 1 97.81 379 ASN B CA 1
ATOM 6308 C C . ASN B 1 379 ? -27.484 -7.648 -0.158 1 97.81 379 ASN B C 1
ATOM 6310 O O . ASN B 1 379 ? -27.953 -7.934 -1.259 1 97.81 379 ASN B O 1
ATOM 6314 N N . ASP B 1 380 ? -27.031 -8.609 0.608 1 98.25 380 ASP B N 1
ATOM 6315 C CA . ASP B 1 380 ? -27.031 -10.031 0.27 1 98.25 380 ASP B CA 1
ATOM 6316 C C . ASP B 1 380 ? -28.344 -10.695 0.683 1 98.25 380 ASP B C 1
ATOM 6318 O O . ASP B 1 380 ? -28.641 -10.82 1.874 1 98.25 380 ASP B O 1
ATOM 6322 N N . PRO B 1 381 ? -29.125 -11.156 -0.257 1 97.5 381 PRO B N 1
ATOM 6323 C CA . PRO B 1 381 ? -30.453 -11.672 0.081 1 97.5 381 PRO B CA 1
ATOM 6324 C C . PRO B 1 381 ? -30.391 -12.891 1.004 1 97.5 381 PRO B C 1
ATOM 6326 O O . PRO B 1 381 ? -31.25 -13.055 1.871 1 97.5 381 PRO B O 1
ATOM 6329 N N . GLU B 1 382 ? -29.422 -13.75 0.845 1 98.25 382 GLU B N 1
ATOM 6330 C CA . GLU B 1 382 ? -29.297 -14.938 1.69 1 98.25 382 GLU B CA 1
ATOM 6331 C C . GLU B 1 382 ? -28.953 -14.555 3.129 1 98.25 382 GLU B C 1
ATOM 6333 O O . GLU B 1 382 ? -29.484 -15.141 4.074 1 98.25 382 GLU B O 1
ATOM 6338 N N . LEU B 1 383 ? -28.125 -13.602 3.316 1 98.5 383 LEU B N 1
ATOM 6339 C CA . LEU B 1 383 ? -27.734 -13.164 4.652 1 98.5 383 LEU B CA 1
ATOM 6340 C C . LEU B 1 383 ? -28.859 -12.398 5.328 1 98.5 383 LEU B C 1
ATOM 6342 O O . LEU B 1 383 ? -29.094 -12.562 6.527 1 98.5 383 LEU B O 1
ATOM 6346 N N . VAL B 1 384 ? -29.5 -11.586 4.543 1 97.94 384 VAL B N 1
ATOM 6347 C CA . VAL B 1 384 ? -30.656 -10.859 5.07 1 97.94 384 VAL B CA 1
ATOM 6348 C C . VAL B 1 384 ? -31.719 -11.852 5.531 1 97.94 384 VAL B C 1
ATOM 6350 O O . VAL B 1 384 ? -32.344 -11.672 6.59 1 97.94 384 VAL B O 1
ATOM 6353 N N . ALA B 1 385 ? -31.938 -12.844 4.75 1 98.12 385 ALA B N 1
ATOM 6354 C CA . ALA B 1 385 ? -32.938 -13.867 5.094 1 98.12 385 ALA B CA 1
ATOM 6355 C C . ALA B 1 385 ? -32.562 -14.547 6.418 1 98.12 385 ALA B C 1
ATOM 6357 O O . ALA B 1 385 ? -33.469 -15 7.145 1 98.12 385 ALA B O 1
ATOM 6358 N N . LYS B 1 386 ? -31.359 -14.555 6.777 1 97.5 386 LYS B N 1
ATOM 6359 C CA . LYS B 1 386 ? -30.891 -15.164 8.023 1 97.5 386 LYS B CA 1
ATOM 6360 C C . LYS B 1 386 ? -30.906 -14.156 9.164 1 97.5 386 LYS B C 1
ATOM 6362 O O . LYS B 1 386 ? -30.406 -14.445 10.258 1 97.5 386 LYS B O 1
ATOM 6367 N N . GLY B 1 387 ? -31.297 -12.914 8.867 1 96.88 387 GLY B N 1
ATOM 6368 C CA . GLY B 1 387 ? -31.469 -11.914 9.898 1 96.88 387 GLY B CA 1
ATOM 6369 C C . GLY B 1 387 ? -30.281 -10.992 10.047 1 96.88 387 GLY B C 1
ATOM 6370 O O . GLY B 1 387 ? -30.172 -10.25 11.031 1 96.88 387 GLY B O 1
ATOM 6371 N N . LEU B 1 388 ? -29.391 -11.008 9.086 1 97.75 388 LEU B N 1
ATOM 6372 C CA . LEU B 1 388 ? -28.203 -10.172 9.195 1 97.75 388 LEU B CA 1
ATOM 6373 C C . LEU B 1 388 ? -28.391 -8.852 8.453 1 97.75 388 LEU B C 1
ATOM 6375 O O . LEU B 1 388 ? -29.172 -8.773 7.504 1 97.75 388 LEU B O 1
ATOM 6379 N N . GLY B 1 389 ? -27.75 -7.812 8.922 1 96.56 389 GLY B N 1
ATOM 6380 C CA . GLY B 1 389 ? -27.703 -6.484 8.328 1 96.56 389 GLY B CA 1
ATOM 6381 C C . GLY B 1 389 ? -26.406 -5.742 8.641 1 96.56 389 GLY B C 1
ATOM 6382 O O . GLY B 1 389 ? -25.391 -6.359 8.961 1 96.56 389 GLY B O 1
ATOM 6383 N N . LYS B 1 390 ? -26.469 -4.445 8.438 1 95.81 390 LYS B N 1
ATOM 6384 C CA . LYS B 1 390 ? -25.266 -3.646 8.68 1 95.81 390 LYS B CA 1
ATOM 6385 C C . LYS B 1 390 ? -24.828 -3.758 10.141 1 95.81 390 LYS B C 1
ATOM 6387 O O . LYS B 1 390 ? -23.656 -4.012 10.414 1 95.81 390 LYS B O 1
ATOM 6392 N N . ALA B 1 391 ? -25.719 -3.664 11.047 1 95.25 391 ALA B N 1
ATOM 6393 C CA . ALA B 1 391 ? -25.422 -3.625 12.477 1 95.25 391 ALA B CA 1
ATOM 6394 C C . ALA B 1 391 ? -24.969 -4.992 12.984 1 95.25 391 ALA B C 1
ATOM 6396 O O . ALA B 1 391 ? -24.25 -5.086 13.977 1 95.25 391 ALA B O 1
ATOM 6397 N N . THR B 1 392 ? -25.375 -6.035 12.289 1 97.31 392 THR B N 1
ATOM 6398 C CA . THR B 1 392 ? -25.062 -7.383 12.758 1 97.31 392 THR B CA 1
ATOM 6399 C C . THR B 1 392 ? -24.062 -8.062 11.828 1 97.31 392 THR B C 1
ATOM 6401 O O . THR B 1 392 ? -23.906 -9.281 11.852 1 97.31 392 THR B O 1
ATOM 6404 N N . ALA B 1 393 ? -23.422 -7.277 10.977 1 98.25 393 ALA B N 1
ATOM 6405 C CA . ALA B 1 393 ? -22.484 -7.816 10 1 98.25 393 ALA B CA 1
ATOM 6406 C C . ALA B 1 393 ? -21.375 -8.617 10.688 1 98.25 393 ALA B C 1
ATOM 6408 O O . ALA B 1 393 ? -20.922 -9.641 10.164 1 98.25 393 ALA B O 1
ATOM 6409 N N . HIS B 1 394 ? -21 -8.227 11.898 1 97.94 394 HIS B N 1
ATOM 6410 C CA . HIS B 1 394 ? -19.906 -8.844 12.641 1 97.94 394 HIS B CA 1
ATOM 6411 C C . HIS B 1 394 ? -20.25 -10.297 12.992 1 97.94 394 HIS B C 1
ATOM 6413 O O . HIS B 1 394 ? -19.344 -11.117 13.18 1 97.94 394 HIS B O 1
ATOM 6419 N N . GLU B 1 395 ? -21.469 -10.68 13.047 1 98.06 395 GLU B N 1
ATOM 6420 C CA . GLU B 1 395 ? -21.906 -12.016 13.453 1 98.06 395 GLU B CA 1
ATOM 6421 C C . GLU B 1 395 ? -21.594 -13.047 12.383 1 98.06 395 GLU B C 1
ATOM 6423 O O . GLU B 1 395 ? -21.609 -14.25 12.648 1 98.06 395 GLU B O 1
ATOM 6428 N N . LEU B 1 396 ? -21.328 -12.594 11.164 1 98.44 396 LEU B N 1
ATOM 6429 C CA . LEU B 1 396 ? -21.031 -13.484 10.047 1 98.44 396 LEU B CA 1
ATOM 6430 C C . LEU B 1 396 ? -19.656 -14.117 10.211 1 98.44 396 LEU B C 1
ATOM 6432 O O . LEU B 1 396 ? -19.344 -15.125 9.578 1 98.44 396 LEU B O 1
ATOM 6436 N N . PHE B 1 397 ? -18.828 -13.555 11.133 1 98.62 397 PHE B N 1
ATOM 6437 C CA . PHE B 1 397 ? -17.422 -13.906 11.164 1 98.62 397 PHE B CA 1
ATOM 6438 C C . PHE B 1 397 ? -17.016 -14.398 12.555 1 98.62 397 PHE B C 1
ATOM 6440 O O . PHE B 1 397 ? -17.656 -14.055 13.547 1 98.62 397 PHE B O 1
ATOM 6447 N N . ASP B 1 398 ? -15.922 -15.203 12.578 1 98.44 398 ASP B N 1
ATOM 6448 C CA . ASP B 1 398 ? -15.352 -15.617 13.859 1 98.44 398 ASP B CA 1
ATOM 6449 C C . ASP B 1 398 ? -14.711 -14.438 14.586 1 98.44 398 ASP B C 1
ATOM 6451 O O . ASP B 1 398 ? -14.711 -14.391 15.812 1 98.44 398 ASP B O 1
ATOM 6455 N N . ALA B 1 399 ? -14.125 -13.523 13.836 1 98.62 399 ALA B N 1
ATOM 6456 C CA . ALA B 1 399 ? -13.539 -12.305 14.383 1 98.62 399 ALA B CA 1
ATOM 6457 C C . ALA B 1 399 ? -13.875 -11.094 13.508 1 98.62 399 ALA B C 1
ATOM 6459 O O . ALA B 1 399 ? -13.891 -11.195 12.281 1 98.62 399 ALA B O 1
ATOM 6460 N N . TRP B 1 400 ? -14.234 -10.039 14.102 1 98.5 400 TRP B N 1
ATOM 6461 C CA . TRP B 1 400 ? -14.492 -8.727 13.516 1 98.5 400 TRP B CA 1
ATOM 6462 C C . TRP B 1 400 ? -13.453 -7.711 13.977 1 98.5 400 TRP B C 1
ATOM 6464 O O . TRP B 1 400 ? -13.453 -7.297 15.133 1 98.5 400 TRP B O 1
ATOM 6474 N N . VAL B 1 401 ? -12.523 -7.266 12.984 1 98.38 401 VAL B N 1
ATOM 6475 C CA . VAL B 1 401 ? -11.328 -6.637 13.531 1 98.38 401 VAL B CA 1
ATOM 6476 C C . VAL B 1 401 ? -11.117 -5.27 12.883 1 98.38 401 VAL B C 1
ATOM 6478 O O . VAL B 1 401 ? -11.453 -5.07 11.711 1 98.38 401 VAL B O 1
ATOM 6481 N N . ASN B 1 402 ? -10.664 -4.355 13.656 1 97.56 402 ASN B N 1
ATOM 6482 C CA . ASN B 1 402 ? -10.094 -3.082 13.219 1 97.56 402 ASN B CA 1
ATOM 6483 C C . ASN B 1 402 ? -8.609 -3.213 12.898 1 97.56 402 ASN B C 1
ATOM 6485 O O . ASN B 1 402 ? -7.801 -3.514 13.773 1 97.56 402 ASN B O 1
ATOM 6489 N N . LEU B 1 403 ? -8.25 -2.969 11.688 1 97.94 403 LEU B N 1
ATOM 6490 C CA . LEU B 1 403 ? -6.891 -3.227 11.227 1 97.94 403 LEU B CA 1
ATOM 6491 C C . LEU B 1 403 ? -5.938 -2.143 11.719 1 97.94 403 LEU B C 1
ATOM 6493 O O . LEU B 1 403 ? -4.738 -2.391 11.875 1 97.94 403 LEU B O 1
ATOM 6497 N N . VAL B 1 404 ? -6.449 -0.915 11.891 1 97.44 404 VAL B N 1
ATOM 6498 C CA . VAL B 1 404 ? -5.605 0.208 12.281 1 97.44 404 VAL B CA 1
ATOM 6499 C C . VAL B 1 404 ? -6.301 1.023 13.367 1 97.44 404 VAL B C 1
ATOM 6501 O O . VAL B 1 404 ? -6.715 2.162 13.133 1 97.44 404 VAL B O 1
ATOM 6504 N N . PRO B 1 405 ? -6.379 0.442 14.531 1 94.19 405 PRO B N 1
ATOM 6505 C CA . PRO B 1 405 ? -6.934 1.255 15.617 1 94.19 405 PRO B CA 1
ATOM 6506 C C . PRO B 1 405 ? -6.219 2.594 15.773 1 94.19 405 PRO B C 1
ATOM 6508 O O . PRO B 1 405 ? -4.988 2.654 15.695 1 94.19 405 PRO B O 1
ATOM 6511 N N . GLY B 1 406 ? -6.988 3.643 15.914 1 94.19 406 GLY B N 1
ATOM 6512 C CA . GLY B 1 406 ? -6.391 4.957 16.078 1 94.19 406 GLY B CA 1
ATOM 6513 C C . GLY B 1 406 ? -5.82 5.527 14.797 1 94.19 406 GLY B C 1
ATOM 6514 O O . GLY B 1 406 ? -4.91 6.359 14.836 1 94.19 406 GLY B O 1
ATOM 6515 N N . GLN B 1 407 ? -6.301 5.098 13.688 1 96.69 407 GLN B N 1
ATOM 6516 C CA . GLN B 1 407 ? -5.824 5.578 12.391 1 96.69 407 GLN B CA 1
ATOM 6517 C C . GLN B 1 407 ? -5.859 7.102 12.32 1 96.69 407 GLN B C 1
ATOM 6519 O O . GLN B 1 407 ? -6.789 7.73 12.828 1 96.69 407 GLN B O 1
ATOM 6524 N N . GLY B 1 408 ? -4.82 7.66 11.703 1 97.69 408 GLY B N 1
ATOM 6525 C CA . GLY B 1 408 ? -4.66 9.102 11.633 1 97.69 408 GLY B CA 1
ATOM 6526 C C . GLY B 1 408 ? -5.363 9.719 10.438 1 97.69 408 GLY B C 1
ATOM 6527 O O . GLY B 1 408 ? -5.27 10.93 10.211 1 97.69 408 GLY B O 1
ATOM 6528 N N . SER B 1 409 ? -5.965 8.898 9.617 1 97.44 409 SER B N 1
ATOM 6529 C CA . SER B 1 409 ? -6.805 9.305 8.5 1 97.44 409 SER B CA 1
ATOM 6530 C C . SER B 1 409 ? -8.242 8.82 8.672 1 97.44 409 SER B C 1
ATOM 6532 O O . SER B 1 409 ? -8.469 7.766 9.273 1 97.44 409 SER B O 1
ATOM 6534 N N . ARG B 1 410 ? -9.156 9.508 8.133 1 95.06 410 ARG B N 1
ATOM 6535 C CA . ARG B 1 410 ? -10.57 9.188 8.336 1 95.06 410 ARG B CA 1
ATOM 6536 C C . ARG B 1 410 ? -10.961 7.941 7.547 1 95.06 410 ARG B C 1
ATOM 6538 O O . ARG B 1 410 ? -12.031 7.367 7.773 1 95.06 410 ARG B O 1
ATOM 6545 N N . THR B 1 411 ? -10.148 7.574 6.633 1 93.94 411 THR B N 1
ATOM 6546 C CA . THR B 1 411 ? -10.484 6.426 5.801 1 93.94 411 THR B CA 1
ATOM 6547 C C . THR B 1 411 ? -9.266 5.531 5.59 1 93.94 411 THR B C 1
ATOM 6549 O O . THR B 1 411 ? -8.125 5.992 5.68 1 93.94 411 THR B O 1
ATOM 6552 N N . ILE B 1 412 ? -9.531 4.316 5.465 1 97.12 412 ILE B N 1
ATOM 6553 C CA . ILE B 1 412 ? -8.594 3.35 4.91 1 97.12 412 ILE B CA 1
ATOM 6554 C C . ILE B 1 412 ? -9.164 2.76 3.621 1 97.12 412 ILE B C 1
ATOM 6556 O O . ILE B 1 412 ? -10.273 2.219 3.615 1 97.12 412 ILE B O 1
ATOM 6560 N N . ARG B 1 413 ? -8.5 2.912 2.568 1 97 413 ARG B N 1
ATOM 6561 C CA . ARG B 1 413 ? -8.953 2.41 1.275 1 97 413 ARG B CA 1
ATOM 6562 C C . ARG B 1 413 ? -8.836 0.892 1.203 1 97 413 ARG B C 1
ATOM 6564 O O . ARG B 1 413 ? -8.047 0.291 1.935 1 97 413 ARG B O 1
ATOM 6571 N N . THR B 1 414 ? -9.555 0.265 0.352 1 98.38 414 THR B N 1
ATOM 6572 C CA . THR B 1 414 ? -9.609 -1.19 0.262 1 98.38 414 THR B CA 1
ATOM 6573 C C . THR B 1 414 ? -8.227 -1.766 -0.02 1 98.38 414 THR B C 1
ATOM 6575 O O . THR B 1 414 ? -7.805 -2.73 0.623 1 98.38 414 THR B O 1
ATOM 6578 N N . GLU B 1 415 ? -7.516 -1.173 -1.015 1 98.12 415 GLU B N 1
ATOM 6579 C CA . GLU B 1 415 ? -6.191 -1.688 -1.354 1 98.12 415 GLU B CA 1
ATOM 6580 C C . GLU B 1 415 ? -5.223 -1.531 -0.186 1 98.12 415 GLU B C 1
ATOM 6582 O O . GLU B 1 415 ? -4.332 -2.363 0.006 1 98.12 415 GLU B O 1
ATOM 6587 N N . GLU B 1 416 ? -5.395 -0.453 0.623 1 98.44 416 GLU B N 1
ATOM 6588 C CA . GLU B 1 416 ? -4.617 -0.283 1.846 1 98.44 416 GLU B CA 1
ATOM 6589 C C . GLU B 1 416 ? -4.996 -1.331 2.889 1 98.44 416 GLU B C 1
ATOM 6591 O O . GLU B 1 416 ? -4.121 -1.939 3.51 1 98.44 416 GLU B O 1
ATOM 6596 N N . ALA B 1 417 ? -6.27 -1.529 3.016 1 98.81 417 ALA B N 1
ATOM 6597 C CA . ALA B 1 417 ? -6.766 -2.473 4.016 1 98.81 417 ALA B CA 1
ATOM 6598 C C . ALA B 1 417 ? -6.223 -3.877 3.762 1 98.81 417 ALA B C 1
ATOM 6600 O O . ALA B 1 417 ? -5.859 -4.586 4.703 1 98.81 417 ALA B O 1
ATOM 6601 N N . VAL B 1 418 ? -6.203 -4.262 2.533 1 98.94 418 VAL B N 1
ATOM 6602 C CA . VAL B 1 418 ? -5.691 -5.578 2.172 1 98.94 418 VAL B CA 1
ATOM 6603 C C . VAL B 1 418 ? -4.23 -5.699 2.596 1 98.94 418 VAL B C 1
ATOM 6605 O O . VAL B 1 418 ? -3.844 -6.676 3.246 1 98.94 418 VAL B O 1
ATOM 6608 N N . GLU B 1 419 ? -3.424 -4.684 2.277 1 98.81 419 GLU B N 1
ATOM 6609 C CA . GLU B 1 419 ? -2.006 -4.688 2.631 1 98.81 419 GLU B CA 1
ATOM 6610 C C . GLU B 1 419 ? -1.815 -4.684 4.145 1 98.81 419 GLU B C 1
ATOM 6612 O O . GLU B 1 419 ? -1.034 -5.473 4.68 1 98.81 419 GLU B O 1
ATOM 6617 N N . PHE B 1 420 ? -2.572 -3.852 4.863 1 98.81 420 PHE B N 1
ATOM 6618 C CA . PHE B 1 420 ? -2.453 -3.719 6.309 1 98.81 420 PHE B CA 1
ATOM 6619 C C . PHE B 1 420 ? -2.916 -4.992 7.008 1 98.81 420 PHE B C 1
ATOM 6621 O O . PHE B 1 420 ? -2.291 -5.438 7.973 1 98.81 420 PHE B O 1
ATOM 6628 N N . GLY B 1 421 ? -4.004 -5.547 6.52 1 98.81 421 GLY B N 1
ATOM 6629 C CA . GLY B 1 421 ? -4.535 -6.758 7.121 1 98.81 421 GLY B CA 1
ATOM 6630 C C . GLY B 1 421 ? -3.586 -7.938 7.031 1 98.81 421 GLY B C 1
ATOM 6631 O O . GLY B 1 421 ? -3.324 -8.609 8.031 1 98.81 421 GLY B O 1
ATOM 6632 N N . LEU B 1 422 ? -3.086 -8.148 5.82 1 98.88 422 LEU B N 1
ATOM 6633 C CA . LEU B 1 422 ? -2.148 -9.25 5.625 1 98.88 422 LEU B CA 1
ATOM 6634 C C . LEU B 1 422 ? -0.883 -9.039 6.445 1 98.88 422 LEU B C 1
ATOM 6636 O O . LEU B 1 422 ? -0.355 -9.984 7.035 1 98.88 422 LEU B O 1
ATOM 6640 N N . CYS B 1 423 ? -0.435 -7.801 6.547 1 98.44 423 CYS B N 1
ATOM 6641 C CA . CYS B 1 423 ? 0.758 -7.469 7.316 1 98.44 423 CYS B CA 1
ATOM 6642 C C . CYS B 1 423 ? 0.531 -7.699 8.805 1 98.44 423 CYS B C 1
ATOM 6644 O O . CYS B 1 423 ? 1.361 -8.312 9.477 1 98.44 423 CYS B O 1
ATOM 6646 N N . ALA B 1 424 ? -0.586 -7.258 9.312 1 97.06 424 ALA B N 1
ATOM 6647 C CA . ALA B 1 424 ? -0.895 -7.344 10.742 1 97.06 424 ALA B CA 1
ATOM 6648 C C . ALA B 1 424 ? -1.054 -8.797 11.18 1 97.06 424 ALA B C 1
ATOM 6650 O O . ALA B 1 424 ? -0.724 -9.148 12.312 1 97.06 424 ALA B O 1
ATOM 6651 N N . LEU B 1 425 ? -1.51 -9.656 10.32 1 97.06 425 LEU B N 1
ATOM 6652 C CA . LEU B 1 425 ? -1.815 -11.039 10.672 1 97.06 425 LEU B CA 1
ATOM 6653 C C . LEU B 1 425 ? -0.615 -11.945 10.422 1 97.06 425 LEU B C 1
ATOM 6655 O O . LEU B 1 425 ? -0.619 -13.109 10.812 1 97.06 425 LEU B O 1
ATOM 6659 N N . LYS B 1 426 ? 0.372 -11.438 9.773 1 95 426 LYS B N 1
ATOM 6660 C CA . LYS B 1 426 ? 1.505 -12.234 9.305 1 95 426 LYS B CA 1
ATOM 6661 C C . LYS B 1 426 ? 2.186 -12.961 10.461 1 95 426 LYS B C 1
ATOM 6663 O O . LYS B 1 426 ? 2.537 -14.141 10.336 1 95 426 LYS B O 1
ATOM 6668 N N . PRO B 1 427 ? 2.463 -12.305 11.641 1 92.19 427 PRO B N 1
ATOM 6669 C CA . PRO B 1 427 ? 3.125 -13.031 12.727 1 92.19 427 PRO B CA 1
ATOM 6670 C C . PRO B 1 427 ? 2.355 -14.281 13.156 1 92.19 427 PRO B C 1
ATOM 6672 O O . PRO B 1 427 ? 2.965 -15.305 13.484 1 92.19 427 PRO B O 1
ATOM 6675 N N . TRP B 1 428 ? 1.05 -14.172 13.156 1 94.31 428 TRP B N 1
ATOM 6676 C CA . TRP B 1 428 ? 0.204 -15.312 13.492 1 94.31 428 TRP B CA 1
ATOM 6677 C C . TRP B 1 428 ? 0.302 -16.406 12.43 1 94.31 428 TRP B C 1
ATOM 6679 O O . TRP B 1 428 ? 0.507 -17.578 12.75 1 94.31 428 TRP B O 1
ATOM 6689 N N . VAL B 1 429 ? 0.219 -16.016 11.18 1 95.62 429 VAL B N 1
ATOM 6690 C CA . VAL B 1 429 ? 0.279 -16.953 10.062 1 95.62 429 VAL B CA 1
ATOM 6691 C C . VAL B 1 429 ? 1.649 -17.625 10.016 1 95.62 429 VAL B C 1
ATOM 6693 O O . VAL B 1 429 ? 1.75 -18.828 9.797 1 95.62 429 VAL B O 1
ATOM 6696 N N . ASP B 1 430 ? 2.68 -16.859 10.289 1 92.12 430 ASP B N 1
ATOM 6697 C CA . ASP B 1 430 ? 4.043 -17.391 10.266 1 92.12 430 ASP B CA 1
ATOM 6698 C C . ASP B 1 430 ? 4.25 -18.422 11.367 1 92.12 430 ASP B C 1
ATOM 6700 O O . ASP B 1 430 ? 5.117 -19.297 11.258 1 92.12 430 ASP B O 1
ATOM 6704 N N . GLY B 1 431 ? 3.527 -18.266 12.445 1 90.62 431 GLY B N 1
ATOM 6705 C CA . GLY B 1 431 ? 3.633 -19.219 13.539 1 90.62 431 GLY B CA 1
ATOM 6706 C C . GLY B 1 431 ? 3.248 -20.625 13.141 1 90.62 431 GLY B C 1
ATOM 6707 O O . GLY B 1 431 ? 3.596 -21.578 13.836 1 90.62 431 GLY B O 1
ATOM 6708 N N . LEU B 1 432 ? 2.584 -20.781 12.055 1 91.94 432 LEU B N 1
ATOM 6709 C CA . LEU B 1 432 ? 2.125 -22.094 11.609 1 91.94 432 LEU B CA 1
ATOM 6710 C C . LEU B 1 432 ? 3.25 -22.859 10.914 1 91.94 432 LEU B C 1
ATOM 6712 O O . LEU B 1 432 ? 3.189 -24.078 10.797 1 91.94 432 LEU B O 1
ATOM 6716 N N . TYR B 1 433 ? 4.246 -22.141 10.383 1 85 433 TYR B N 1
ATOM 6717 C CA . TYR B 1 433 ? 5.387 -22.812 9.758 1 85 433 TYR B CA 1
ATOM 6718 C C . TYR B 1 433 ? 6.215 -23.547 10.797 1 85 433 TYR B C 1
ATOM 6720 O O . TYR B 1 433 ? 6.891 -24.531 10.469 1 85 433 TYR B O 1
ATOM 6728 N N . GLU B 1 434 ? 6.305 -23.109 12.023 1 71.62 434 GLU B N 1
ATOM 6729 C CA . GLU B 1 434 ? 7.152 -23.672 13.078 1 71.62 434 GLU B CA 1
ATOM 6730 C C . GLU B 1 434 ? 6.484 -24.859 13.758 1 71.62 434 GLU B C 1
ATOM 6732 O O . GLU B 1 434 ? 7.16 -25.703 14.352 1 71.62 434 GLU B O 1
ATOM 6737 N N . LYS B 1 435 ? 5.246 -24.922 13.828 1 59.53 435 LYS B N 1
ATOM 6738 C CA . LYS B 1 435 ? 4.516 -25.953 14.562 1 59.53 435 LYS B CA 1
ATOM 6739 C C . LYS B 1 435 ? 4.477 -27.266 13.781 1 59.53 435 LYS B C 1
ATOM 6741 O O . LYS B 1 435 ? 4.332 -28.344 14.367 1 59.53 435 LYS B O 1
ATOM 6746 N N . GLU B 1 436 ? 4.641 -27.234 12.508 1 47.56 436 GLU B N 1
ATOM 6747 C CA . GLU B 1 436 ? 4.582 -28.531 11.82 1 47.56 436 GLU B CA 1
ATOM 6748 C C . GLU B 1 436 ? 5.945 -29.203 11.82 1 47.56 436 GLU B C 1
ATOM 6750 O O . GLU B 1 436 ? 6.977 -28.547 11.672 1 47.56 436 GLU B O 1
#

Secondary structure (DSSP, 8-state):
--------------------------------------SS--------S----EEEEEEESGGGGG--SHHHHHHHHHHHHHHHHHTT--EEEEE-S-TT---TTTS-HHHHS----SS------HHHHHHHS-HHHHHHH-HHHHHHHHHHHHHS-HHHH--SS-GGG-SS---GGGTTGGGSPP---TT---TT---SEEEEEEEEEEPPPP--TT----GGGTTTSS-S-EEEEEE-SSSS-EEEEE-TTS---TT-EEEEEES-SSPPTTTTS--HHHHHTS-EEEE-TTHHHHHH------EEEEESSHHHHHHT-SSTT--SEEEEEEEEEEEGGGGSTT-SS--SS----S--SEEEEE--BTTBHHHHHHT-HHHHHTT--STTGGGGSSEEEESSTT-SSS---HHHHHHHHHHHHHHHHHHHHHH-/--------------------------------------SS--------S----EEEEEEESGGGGG--SHHHHHHHHHHHHHHHHHTT--EEEEE-SSTT---TTTS-HHHHS----SS------HHHHHHHS-HHHHHHH-HHHHHHHHHHHHHS-HHHH--SS-GGG-SS---GGGTTGGGSPP---TT---TT---SEEEEEEEEEEPPPP--TT----GGGTTTSS-S-EEEEEE-SSSS-EEEEE-TTS---TT-EEEEEES-SSPPTTTTS--HHHHHTS-EEEE-TTHHHHHH------EEEEESSHHHHHHT-SSTT--SEEEEEEEEEEEGGGGSTT-SS--SS----S--SEEEEE--BTTBHHHHHHT-HHHHHTT--STTGGGGSSEEEESSTT-SSS---HHHHHHHHHHHHHHHHHHHHHH-

Solvent-accessible surface area (backbone atoms only — not comparable to full-atom values): 49624 Å² total; per-residue (Å²): 142,85,85,79,80,80,81,79,77,78,78,78,81,71,82,75,76,71,78,77,72,81,74,72,73,71,75,72,75,69,75,68,70,64,81,69,74,45,85,50,77,75,45,69,70,74,55,63,64,42,42,81,52,45,39,31,40,33,35,37,20,65,47,52,66,78,40,82,51,66,54,56,32,38,36,52,52,28,48,48,49,41,42,33,30,36,69,50,30,40,31,39,36,31,21,34,51,46,51,81,64,80,56,71,89,51,39,57,61,84,62,68,56,72,77,78,68,90,62,90,69,73,78,73,50,61,67,57,36,58,70,65,54,50,61,88,45,25,66,68,48,32,32,43,60,33,46,49,51,47,47,50,54,61,57,46,39,70,80,50,37,60,31,86,90,47,60,77,46,21,68,48,73,93,46,61,72,57,70,42,54,85,52,38,68,84,45,53,32,66,58,46,63,52,71,83,54,82,60,36,57,37,54,26,26,28,66,38,81,36,79,73,81,73,76,66,77,77,75,68,70,78,80,75,66,68,74,56,67,78,69,62,62,40,29,25,28,28,45,43,66,54,92,40,46,28,41,25,62,34,60,65,88,52,83,86,51,63,30,37,75,46,28,37,38,37,75,57,67,62,74,61,90,52,61,77,68,55,48,64,65,56,31,44,66,42,58,39,34,67,49,62,74,58,44,54,21,43,66,47,22,36,59,64,59,50,48,72,48,78,21,72,21,58,67,38,54,61,76,63,43,86,48,92,82,41,66,75,42,35,35,35,47,37,87,85,32,48,49,49,58,20,25,38,83,68,35,95,61,57,43,90,86,40,70,56,68,91,69,70,51,27,36,36,39,38,46,24,35,84,47,33,42,30,54,24,35,49,40,24,68,73,42,34,75,73,71,36,25,47,76,45,38,55,74,80,32,76,36,38,22,6,76,56,73,83,30,29,15,33,65,77,52,47,62,52,45,54,46,44,43,55,51,66,44,36,69,64,60,56,52,52,67,70,73,103,142,79,90,76,82,81,79,79,77,81,81,78,82,71,82,74,78,72,79,78,72,77,77,67,80,66,78,71,75,71,78,70,70,66,81,69,74,46,85,51,78,75,46,71,70,74,54,64,65,42,43,82,53,45,39,30,39,32,35,38,18,66,48,50,68,78,41,82,51,66,53,56,32,38,37,52,52,30,47,48,47,39,40,34,29,35,69,50,31,39,30,39,37,32,22,33,51,48,51,80,63,80,57,70,91,51,39,58,60,84,62,67,57,73,77,77,69,90,61,92,70,74,80,74,49,60,66,57,38,58,68,65,54,51,61,88,45,25,65,68,49,31,30,42,60,35,47,49,52,48,48,49,56,63,55,45,41,70,81,48,37,58,32,88,92,47,58,78,44,22,68,48,73,93,47,62,71,57,69,42,54,86,51,40,68,84,45,55,32,68,59,46,63,52,72,82,55,82,59,36,58,38,55,26,27,29,66,38,80,36,76,71,82,74,74,67,75,78,77,67,73,76,81,75,66,67,74,58,64,78,69,63,62,38,30,27,26,30,45,42,65,54,93,42,46,27,42,25,62,34,60,66,88,52,82,86,54,63,29,37,76,45,29,36,38,37,75,56,67,64,74,60,90,52,62,77,68,56,48,65,65,56,30,43,64,43,58,38,35,68,49,63,72,58,44,53,21,43,68,47,21,36,59,66,56,52,48,71,48,79,20,72,22,59,66,37,54,61,76,64,42,84,48,92,81,41,64,75,43,36,36,35,47,36,89,83,32,48,50,48,58,20,25,38,83,66,36,94,61,58,42,90,87,40,67,56,68,93,69,70,52,27,34,36,39,40,47,25,34,85,49,34,42,31,54,24,35,48,40,24,68,72,43,35,75,72,72,34,26,49,75,45,38,55,74,82,32,76,36,39,22,7,77,56,73,85,29,29,16,34,66,77,52,48,62,53,45,53,44,45,43,55,52,65,45,37,70,64,60,55,52,53,68,71,74,105

Radius of gyration: 36.01 Å; Cα contacts (8 Å, |Δi|>4): 1593; chains: 2; bounding box: 179×115×92 Å

Organism: Leptosphaeria maculans (strain JN3 / isolate v23.1.3 / race Av1-4-5-6-7-8) (NCBI:txid985895)

Nearest PDB structures (foldseek):
  8qsu-assembly1_A-2  TM=9.175E-01  e=9.522E-31  Homo sapiens
  4rg1-assembly1_B  TM=9.293E-01  e=6.740E-30  Homo sapiens
  4rg1-assembly1_A  TM=9.168E-01  e=7.151E-30  Homo sapiens
  8qsv-assembly1_A-2  TM=9.078E-01  e=2.342E-29  Homo sapiens
  8qsw-assembly1_A-2  TM=8.990E-01  e=3.150E-29  Homo sapiens

pLDDT: mean 86.09, std 22.77, range [16.69, 99.0]

Foldseek 3Di:
DDPCPDPPPPDPDDPPPPPPPPPDPPPPPPPPPPPDDPVDDDPADDFDFFAQAAEEEEEALVQLLVDDDLLVSLLLLLLLLLLCLVLLHAAYEHEDLFLQDADCVQAPPVLQDQPPDPDPRPRDGPVRSLVPDDLQRCVRRVRSVLSLVSSVLLQDQPCQQADPVCRQLHLHDDTNSCPNNVSRDHSPFNQNDALQDAFQKFKWWWAFWDDDDDDPVPVPDDPPVVPPPVPQWTWTWIGGSAPGTEIETDHNPDDRDGNDMFMKGFPDGDDDPCPPPADNVRRHPTHIYTDDQSCCNRGGNGSRGYYYYYHSAPVSCQVVDPDPVTWPFEEFEDQPFAAPQQQEPPRPHHDPPHHDDLDTRYYYYYWYHQVISQSSLQSDPVNVVVVHGSVRSQVVGSGYHYLDHPDPDPDDHRSRCSSSVSVSCSVSVVSVSVVD/DDDDPPPPPPDPDDPPPPPPPPPPPPPPPPPPPPPDDPVDDDPADDFDFFAQAAEEEEEELVQLLVDDDLLVSLLLLLLLLLLCLVLLHAAYEHEDLFLQDADCVQAPPVLQDQPPDPDPRPRDGPVRSLVPDDLQRCVRRVRSVLSLVSSVLLQDQPCQQADPVCRQLHLHDDTNSCPNNVSRDHNPFNQNDALQDAFQKFKWWWAFWDDDDDDPVPVPDDPPPVPPPVPQWTWTWIGGSAPGTEIETDHNVDDRDGNDMFMKGFPDGDDDPCPPDADNVRRHPTHIYTDDQSCCNRGGNGSRGYYYYYASAPVSCQVVDPDPVTWPFEEFEDQPFAAPQQQEPPRPHHDPPHHDDLDTRYYYYYWYHQVISQSRLQSDPVNVVVVHGSVRSQVVGSGYHYLDHPDPDPDDHRSRCSSSVSVSCSVSVVSVSPVD

InterPro domains:
  IPR003750 Putative RNA methyltransferase C9orf114-like [PF02598] (54-425)
  IPR003750 Putative RNA methyltransferase C9orf114-like [PTHR12150] (8-429)
  IPR003750 Putative RNA methyltransferase C9orf114-like [cd18086] (54-418)
  IPR029026 tRNA (guanine-N1-)-methyltransferase, N-terminal [G3DSA:3.40.1280.10] (51-233)
  IPR029026 tRNA (guanine-N1-)-methyltransferase, N-terminal [G3DSA:3.40.1280.10] (260-428)
  IPR029028 Alpha/beta knot methyltransferases [SSF75217] (52-425)

Sequence (872 aa):
MNQKRKASVIRQDSADNNTSTSPAKRQRNEDQALDIDTSRPTAIFKPTKGRDWTVSIALPGSWTLNAKKPDHKTMQVGRIARAAAVFSVDEIVVYDDDPCNIDPKVVSEKYTRAKGGRGKQQKKSKQEILDSIAEEDELWQNPDQFLYHLLAFAECPPHLRYDRDQPGLSLFKEHQNLKWTGCLPSMDMPHHLRSHEWCQYREGVVVGPAPAPTPSSTAKSSKKAKMAGDGGLEYAYVKCGLPYPVRVPIPPESPIEEGMRTTVRFTNATEPPSWPHLSPEACTNLSATACPSSTPREESGYYWGYTVRRAPSLSAVFSECEYPAGYDYTIGTSERGVPVHSILPGGAKPCPTTRAPASFNHLLIVFGGVAGIEPAVANDPELVAKGLGKATAHELFDAWVNLVPGQGSRTIRTEEAVEFGLCALKPWVDGLYEKEMNQKRKASVIRQDSADNNTSTSPAKRQRNEDQALDIDTSRPTAIFKPTKGRDWTVSIALPGSWTLNAKKPDHKTMQVGRIARAAAVFSVDEIVVYDDDPCNIDPKVVSEKYTRAKGGRGKQQKKSKQEILDSIAEEDELWQNPDQFLYHLLAFAECPPHLRYDRDQPGLSLFKEHQNLKWTGCLPSMDMPHHLRSHEWCQYREGVVVGPAPAPTPSSTAKSSKKAKMAGDGGLEYAYVKCGLPYPVRVPIPPESPIEEGMRTTVRFTNATEPPSWPHLSPEACTNLSATACPSSTPREESGYYWGYTVRRAPSLSAVFSECEYPAGYDYTIGTSERGVPVHSILPGGAKPCPTTRAPASFNHLLIVFGGVAGIEPAVANDPELVAKGLGKATAHELFDAWVNLVPGQGSRTIRTEEAVEFGLCALKPWVDGLYEKE